Protein AF-A0A139A3R4-F1 (afdb_monomer_lite)

Organism: Gonapodya prolifera (strain JEL478) (NCBI:txid1344416)

pLDDT: mean 84.01, std 18.14, range [21.58, 98.88]

Structure (mmCIF, N/CA/C/O backbone):
data_AF-A0A139A3R4-F1
#
_entry.id   AF-A0A139A3R4-F1
#
loop_
_atom_site.group_PDB
_atom_site.id
_atom_site.type_symbol
_atom_site.label_atom_id
_atom_site.label_alt_id
_atom_site.label_comp_id
_atom_site.label_asym_id
_atom_site.label_entity_id
_atom_site.label_seq_id
_atom_site.pdbx_PDB_ins_code
_atom_site.Cartn_x
_atom_site.Cartn_y
_atom_site.Cartn_z
_atom_site.occupancy
_atom_site.B_iso_or_equiv
_atom_site.auth_seq_id
_atom_site.auth_comp_id
_atom_site.auth_asym_id
_atom_site.auth_atom_id
_atom_site.pdbx_PDB_model_num
ATOM 1 N N . MET A 1 1 ? -16.621 37.075 -55.394 1.00 29.75 1 MET A N 1
ATOM 2 C CA . MET A 1 1 ? -16.044 37.276 -56.742 1.00 29.75 1 MET A CA 1
ATOM 3 C C . MET A 1 1 ? -15.144 36.091 -57.073 1.00 29.75 1 MET A C 1
ATOM 5 O O . MET A 1 1 ? -14.672 35.439 -56.153 1.00 29.75 1 MET A O 1
ATOM 9 N N . LEU A 1 2 ? -15.004 35.805 -58.369 1.00 27.12 2 LEU A N 1
ATOM 10 C CA . LEU A 1 2 ? -14.212 34.744 -59.024 1.00 27.12 2 LEU A CA 1
ATOM 11 C C . LEU A 1 2 ? -12.741 34.710 -58.510 1.00 27.12 2 LEU A C 1
ATOM 13 O O . LEU A 1 2 ? -12.278 35.735 -58.025 1.00 27.12 2 LEU A O 1
ATOM 17 N N . SER A 1 3 ? -11.949 33.629 -58.589 1.00 25.56 3 SER A N 1
ATOM 18 C CA . SER A 1 3 ? -11.864 32.597 -59.646 1.00 25.56 3 SER A CA 1
ATOM 19 C C . SER A 1 3 ? -11.121 31.295 -59.225 1.00 25.56 3 SER A C 1
ATOM 21 O O . SER A 1 3 ? -10.379 31.268 -58.247 1.00 25.56 3 SER A O 1
ATOM 23 N N . LYS A 1 4 ? -11.285 30.221 -60.023 1.00 31.06 4 LYS A N 1
ATOM 24 C CA . LYS A 1 4 ? -10.357 29.068 -60.193 1.00 31.06 4 LYS A CA 1
ATOM 25 C C . LYS A 1 4 ? -9.863 29.047 -61.654 1.00 31.06 4 LYS A C 1
ATOM 27 O O . LYS A 1 4 ? -10.603 29.536 -62.509 1.00 31.06 4 LYS A O 1
ATOM 32 N N . PRO A 1 5 ? -8.663 28.502 -61.946 1.00 43.91 5 PRO A N 1
ATOM 33 C CA . PRO A 1 5 ? -8.508 27.261 -62.758 1.00 43.91 5 PRO A CA 1
ATOM 34 C C . PRO A 1 5 ? -7.321 26.364 -62.278 1.00 43.91 5 PRO A C 1
ATOM 36 O O . PRO A 1 5 ? -6.681 26.709 -61.293 1.00 43.91 5 PRO A O 1
ATOM 39 N N . SER A 1 6 ? -6.908 25.245 -62.910 1.00 27.11 6 SER A N 1
ATOM 40 C CA . SER A 1 6 ? -7.638 24.073 -63.464 1.00 27.11 6 SER A CA 1
ATOM 41 C C . SER A 1 6 ? -6.661 22.952 -63.922 1.00 27.11 6 SER A C 1
ATOM 43 O O . SER A 1 6 ? -5.746 23.268 -64.672 1.00 27.11 6 SER A O 1
ATOM 45 N N . ALA A 1 7 ? -6.946 21.674 -63.600 1.00 26.02 7 ALA A N 1
ATOM 46 C CA . ALA A 1 7 ? -6.344 20.422 -64.145 1.00 26.02 7 ALA A CA 1
ATOM 47 C C . ALA A 1 7 ? -4.828 20.158 -63.886 1.00 26.02 7 ALA A C 1
ATOM 49 O O . ALA A 1 7 ? -4.027 21.077 -63.939 1.00 26.02 7 ALA A O 1
ATOM 50 N N . ALA A 1 8 ? -4.315 18.973 -63.511 1.00 24.59 8 ALA A N 1
ATOM 51 C CA . ALA A 1 8 ? -4.654 17.544 -63.695 1.00 24.59 8 ALA A CA 1
ATOM 52 C C . ALA A 1 8 ? -4.025 16.864 -64.935 1.00 24.59 8 ALA A C 1
ATOM 54 O O . ALA A 1 8 ? -4.511 17.025 -66.050 1.00 24.59 8 ALA A O 1
ATOM 55 N N . THR A 1 9 ? -3.019 16.010 -64.696 1.00 23.67 9 THR A N 1
ATOM 56 C CA . THR A 1 9 ? -2.541 14.942 -65.597 1.00 23.67 9 THR A CA 1
ATOM 57 C C . THR A 1 9 ? -2.048 13.734 -64.784 1.00 23.67 9 THR A C 1
ATOM 59 O O . THR A 1 9 ? -1.441 13.875 -63.724 1.00 23.67 9 THR A O 1
ATOM 62 N N . THR A 1 10 ? -2.315 12.525 -65.276 1.00 23.69 10 THR A N 1
ATOM 63 C CA . THR A 1 10 ? -1.797 11.232 -64.777 1.00 23.69 10 THR A CA 1
ATOM 64 C C . THR A 1 10 ? -1.481 10.381 -66.012 1.00 23.69 10 THR A C 1
ATOM 66 O O . THR A 1 10 ? -2.163 10.559 -67.025 1.00 23.69 10 THR A O 1
ATOM 69 N N . PRO A 1 11 ? -0.470 9.491 -65.984 1.00 29.09 11 PRO A N 1
ATOM 70 C CA . PRO A 1 11 ? -0.831 8.065 -65.981 1.00 29.09 11 PRO A CA 1
ATOM 71 C C . PRO A 1 11 ? 0.124 7.105 -65.219 1.00 29.09 11 PRO A C 1
ATOM 73 O O . PRO A 1 11 ? 1.341 7.205 -65.285 1.00 29.09 11 PRO A O 1
ATOM 76 N N . LEU A 1 12 ? -0.502 6.138 -64.536 1.00 23.11 12 LEU A N 1
ATOM 77 C CA . LEU A 1 12 ? -0.190 4.695 -64.414 1.00 23.11 12 LEU A CA 1
ATOM 78 C C . LEU A 1 12 ? 1.267 4.145 -64.409 1.00 23.11 12 LEU A C 1
ATOM 80 O O . LEU A 1 12 ? 1.882 3.954 -65.449 1.00 23.11 12 LEU A O 1
ATOM 84 N N . ILE A 1 13 ? 1.690 3.710 -63.209 1.00 25.44 13 ILE A N 1
ATOM 85 C CA . ILE A 1 13 ? 2.079 2.327 -62.800 1.00 25.44 13 ILE A CA 1
ATOM 86 C C . ILE A 1 13 ? 2.988 1.469 -63.718 1.00 25.44 13 ILE A C 1
ATOM 88 O O . ILE A 1 13 ? 2.548 1.018 -64.769 1.00 25.44 13 ILE A O 1
ATOM 92 N N . HIS A 1 14 ? 4.137 1.018 -63.171 1.00 21.58 14 HIS A N 1
ATOM 93 C CA . HIS A 1 14 ? 4.503 -0.420 -63.092 1.00 21.58 14 HIS A CA 1
ATOM 94 C C . HIS A 1 14 ? 5.689 -0.717 -62.139 1.00 21.58 14 HIS A C 1
ATOM 96 O O . HIS A 1 14 ? 6.805 -0.300 -62.414 1.00 21.58 14 HIS A O 1
ATOM 102 N N . LEU A 1 15 ? 5.434 -1.465 -61.049 1.00 24.05 15 LEU A N 1
ATOM 103 C CA . LEU A 1 15 ? 6.350 -2.273 -60.195 1.00 24.05 15 LEU A CA 1
ATOM 104 C C . LEU A 1 15 ? 5.469 -2.823 -59.041 1.00 24.05 15 LEU A C 1
ATOM 106 O O . LEU A 1 15 ? 4.909 -2.042 -58.283 1.00 24.05 15 LEU A O 1
ATOM 110 N N . ALA A 1 16 ? 5.028 -4.084 -59.029 1.00 22.44 16 ALA A N 1
ATOM 111 C CA . ALA A 1 16 ? 5.760 -5.332 -58.766 1.00 22.44 16 ALA A CA 1
ATOM 112 C C . ALA A 1 16 ? 6.102 -5.582 -57.272 1.00 22.44 16 ALA A C 1
ATOM 114 O O . ALA A 1 16 ? 7.089 -5.081 -56.754 1.00 22.44 16 ALA A O 1
ATOM 115 N N . ALA A 1 17 ? 5.285 -6.453 -56.661 1.00 23.39 17 ALA A N 1
ATOM 116 C CA . ALA A 1 17 ? 5.571 -7.382 -55.554 1.00 23.39 17 ALA A CA 1
ATOM 117 C C . ALA A 1 17 ? 6.000 -6.881 -54.145 1.00 23.39 17 ALA A C 1
ATOM 119 O O . ALA A 1 17 ? 7.178 -6.728 -53.856 1.00 23.39 17 ALA A O 1
ATOM 120 N N . LEU A 1 18 ? 5.009 -6.935 -53.236 1.00 28.16 18 LEU A N 1
ATOM 121 C CA . LEU A 1 18 ? 5.065 -7.449 -51.846 1.00 28.16 18 LEU A CA 1
ATOM 122 C C . LEU A 1 18 ? 5.835 -6.680 -50.741 1.00 28.16 18 LEU A C 1
ATOM 124 O O . LEU A 1 18 ? 6.895 -6.108 -50.936 1.00 28.16 18 LEU A O 1
ATOM 128 N N . SER A 1 19 ? 5.287 -6.789 -49.518 1.00 27.08 19 SER A N 1
ATOM 129 C CA . SER A 1 19 ? 5.854 -6.353 -48.225 1.00 27.08 19 SER A CA 1
ATOM 130 C C . SER A 1 19 ? 5.945 -4.839 -47.933 1.00 27.08 19 SER A C 1
ATOM 132 O O . SER A 1 19 ? 7.041 -4.299 -47.808 1.00 27.08 19 SER A O 1
ATOM 134 N N . ALA A 1 20 ? 4.799 -4.189 -47.676 1.00 26.44 20 ALA A N 1
ATOM 135 C CA . ALA A 1 20 ? 4.624 -3.194 -46.595 1.00 26.44 20 ALA A CA 1
ATOM 136 C C . ALA A 1 20 ? 3.171 -2.679 -46.536 1.00 26.44 20 ALA A C 1
ATOM 138 O O . ALA A 1 20 ? 2.678 -2.112 -47.509 1.00 26.44 20 ALA A O 1
ATOM 139 N N . ALA A 1 21 ? 2.509 -2.789 -45.381 1.00 25.36 21 ALA A N 1
ATOM 140 C CA . ALA A 1 21 ? 1.296 -2.028 -45.069 1.00 25.36 21 ALA A CA 1
ATOM 141 C C . ALA A 1 21 ? 1.601 -1.101 -43.883 1.00 25.36 21 ALA A C 1
ATOM 143 O O . ALA A 1 21 ? 1.921 -1.574 -42.794 1.00 25.36 21 ALA A O 1
ATOM 144 N N . SER A 1 22 ? 1.565 0.215 -44.110 1.00 29.12 22 SER A N 1
ATOM 145 C CA . SER A 1 22 ? 1.849 1.235 -43.091 1.00 29.12 22 SER A CA 1
ATOM 146 C C . SER A 1 22 ? 0.549 1.844 -42.529 1.00 29.12 22 SER A C 1
ATOM 148 O O . SER A 1 22 ? -0.515 1.705 -43.144 1.00 29.12 22 SER A O 1
ATOM 150 N N . PRO A 1 23 ? 0.581 2.500 -41.352 1.00 34.28 23 PRO A N 1
ATOM 151 C CA . PRO A 1 23 ? -0.633 2.925 -40.665 1.00 34.28 23 PRO A CA 1
ATOM 152 C C . PRO A 1 23 ? -1.231 4.180 -41.315 1.00 34.28 23 PRO A C 1
ATOM 154 O O . PRO A 1 23 ? -0.774 5.298 -41.085 1.00 34.28 23 PRO A O 1
ATOM 157 N N . ARG A 1 24 ? -2.288 4.010 -42.122 1.00 28.66 24 ARG A N 1
ATOM 158 C CA . ARG A 1 24 ? -3.038 5.145 -42.703 1.00 28.66 24 ARG A CA 1
ATOM 159 C C . ARG A 1 24 ? -4.566 5.019 -42.700 1.00 28.66 24 ARG A C 1
ATOM 161 O O . ARG A 1 24 ? -5.236 5.832 -43.325 1.00 28.66 24 ARG A O 1
ATOM 168 N N . ALA A 1 25 ? -5.120 4.049 -41.969 1.00 29.41 25 ALA A N 1
ATOM 169 C CA . ALA A 1 25 ? -6.565 3.787 -41.906 1.00 29.41 25 ALA A CA 1
ATOM 170 C C . ALA A 1 25 ? -7.322 4.523 -40.770 1.00 29.41 25 ALA A C 1
ATOM 172 O O . ALA A 1 25 ? -8.542 4.442 -40.696 1.00 29.41 25 ALA A O 1
ATOM 173 N N . PHE A 1 26 ? -6.634 5.255 -39.886 1.00 34.03 26 PHE A N 1
ATOM 174 C CA . PHE A 1 26 ? -7.198 5.725 -38.605 1.00 34.03 26 PHE A CA 1
ATOM 175 C C . PHE A 1 26 ? -7.929 7.090 -38.616 1.00 34.03 26 PHE A C 1
ATOM 177 O O . PHE A 1 26 ? -8.237 7.605 -37.543 1.00 34.03 26 PHE A O 1
ATOM 184 N N . GLN A 1 27 ? -8.196 7.716 -39.774 1.00 29.50 27 GLN A N 1
ATOM 185 C CA . GLN A 1 27 ? -8.618 9.135 -39.818 1.00 29.50 27 GLN A CA 1
ATOM 186 C C . GLN A 1 27 ? -9.902 9.507 -40.589 1.00 29.50 27 GLN A C 1
ATOM 188 O O . GLN A 1 27 ? -10.202 10.696 -40.680 1.00 29.50 27 GLN A O 1
ATOM 193 N N . THR A 1 28 ? -10.704 8.565 -41.105 1.00 28.48 28 THR A N 1
ATOM 194 C CA . THR A 1 28 ? -11.911 8.927 -41.889 1.00 28.48 28 THR A CA 1
ATOM 195 C C . THR A 1 28 ? -13.153 8.074 -41.615 1.00 28.48 28 THR A C 1
ATOM 197 O O . THR A 1 28 ? -13.384 7.099 -42.325 1.00 28.48 28 THR A O 1
ATOM 200 N N . ALA A 1 29 ? -13.996 8.510 -40.668 1.00 28.00 29 ALA A N 1
ATOM 201 C CA . ALA A 1 29 ? -15.469 8.483 -40.761 1.00 28.00 29 ALA A CA 1
ATOM 202 C C . ALA A 1 29 ? -16.116 9.187 -39.546 1.00 28.00 29 ALA A C 1
ATOM 204 O O . ALA A 1 29 ? -15.976 8.723 -38.419 1.00 28.00 29 ALA A O 1
ATOM 205 N N . LEU A 1 30 ? -16.862 10.277 -39.763 1.00 27.89 30 LEU A N 1
ATOM 206 C CA . LEU A 1 30 ? -17.739 10.899 -38.757 1.00 27.89 30 LEU A CA 1
ATOM 207 C C . LEU A 1 30 ? -19.017 11.445 -39.429 1.00 27.89 30 LEU A C 1
ATOM 209 O O . LEU A 1 30 ? -18.940 12.012 -40.517 1.00 27.89 30 LEU A O 1
ATOM 213 N N . ALA A 1 31 ? -20.148 11.355 -38.710 1.00 29.39 31 ALA A N 1
ATOM 214 C CA . ALA A 1 31 ? -21.483 11.917 -39.021 1.00 29.39 31 ALA A CA 1
ATOM 215 C C . ALA A 1 31 ? -22.399 11.088 -39.995 1.00 29.39 31 ALA A C 1
ATOM 217 O O . ALA A 1 31 ? -21.926 10.135 -40.608 1.00 29.39 31 ALA A O 1
ATOM 218 N N . PRO A 1 32 ? -23.746 11.290 -40.015 1.00 40.03 32 PRO A N 1
ATOM 219 C CA . PRO A 1 32 ? -24.630 10.417 -39.211 1.00 40.03 32 PRO A CA 1
ATOM 220 C C . PRO A 1 32 ? -25.968 9.925 -39.854 1.00 40.03 32 PRO A C 1
ATOM 222 O O . PRO A 1 32 ? -26.485 10.537 -40.777 1.00 40.03 32 PRO A O 1
ATOM 225 N N . LYS A 1 33 ? -26.554 8.860 -39.255 1.00 33.25 33 LYS A N 1
ATOM 226 C CA . LYS A 1 33 ? -27.984 8.395 -39.172 1.00 33.25 33 LYS A CA 1
ATOM 227 C C . LYS A 1 33 ? -29.010 8.766 -40.281 1.00 33.25 33 LYS A C 1
ATOM 229 O O . LYS A 1 33 ? -29.212 9.945 -40.556 1.00 33.25 33 LYS A O 1
ATOM 234 N N . PRO A 1 34 ? -29.894 7.814 -40.691 1.00 31.94 34 PRO A N 1
ATOM 235 C CA . PRO A 1 34 ? -31.257 7.836 -40.104 1.00 31.94 34 PRO A CA 1
ATOM 236 C C . PRO A 1 34 ? -32.048 6.501 -39.955 1.00 31.94 34 PRO A C 1
ATOM 238 O O . PRO A 1 34 ? -32.128 5.697 -40.870 1.00 31.94 34 PRO A O 1
ATOM 241 N N . LYS A 1 35 ? -32.798 6.444 -38.835 1.00 25.59 35 LYS A N 1
ATOM 242 C CA . LYS A 1 35 ? -34.163 5.892 -38.587 1.00 25.59 35 LYS A CA 1
ATOM 243 C C . LYS A 1 35 ? -34.509 4.377 -38.725 1.00 25.59 35 LYS A C 1
ATOM 245 O O . LYS A 1 35 ? -33.859 3.651 -39.462 1.00 25.59 35 LYS A O 1
ATOM 250 N N . PRO A 1 36 ? -35.535 3.898 -37.969 1.00 39.75 36 PRO A N 1
ATOM 251 C CA . PRO A 1 36 ? -35.831 2.471 -37.775 1.00 39.75 36 PRO A CA 1
ATOM 252 C C . PRO A 1 36 ? -37.039 1.962 -38.585 1.00 39.75 36 PRO A C 1
ATOM 254 O O . PRO A 1 36 ? -37.882 2.752 -39.012 1.00 39.75 36 PRO A O 1
ATOM 257 N N . VAL A 1 37 ? -37.189 0.635 -38.677 1.00 25.89 37 VAL A N 1
ATOM 258 C CA . VAL A 1 37 ? -38.426 -0.033 -39.124 1.00 25.89 37 VAL A CA 1
ATOM 259 C C . VAL A 1 37 ? -38.810 -1.146 -38.144 1.00 25.89 37 VAL A C 1
ATOM 261 O O . VAL A 1 37 ? -37.972 -1.911 -37.676 1.00 25.89 37 VAL A O 1
ATOM 264 N N . SER A 1 38 ? -40.097 -1.185 -37.815 1.00 27.08 38 SER A N 1
ATOM 265 C CA . SER A 1 38 ? -40.771 -2.116 -36.907 1.00 27.08 38 SER A CA 1
ATOM 266 C C . SER A 1 38 ? -41.094 -3.470 -37.550 1.00 27.08 38 SER A C 1
ATOM 268 O O . SER A 1 38 ? -41.473 -3.507 -38.718 1.00 27.08 38 SER A O 1
ATOM 270 N N . GLY A 1 39 ? -41.110 -4.547 -36.758 1.00 24.95 39 GLY A N 1
ATOM 271 C CA . GLY A 1 39 ? -41.618 -5.858 -37.180 1.00 24.95 39 GLY A CA 1
ATOM 272 C C . GLY A 1 39 ? -42.138 -6.686 -36.004 1.00 24.95 39 GLY A C 1
ATOM 273 O O . GLY A 1 39 ? -41.389 -7.445 -35.401 1.00 24.95 39 GLY A O 1
ATOM 274 N N . VAL A 1 40 ? -43.419 -6.528 -35.668 1.00 26.42 40 VAL A N 1
ATOM 275 C CA . VAL A 1 40 ? -44.145 -7.401 -34.727 1.00 26.42 40 VAL A CA 1
ATOM 276 C C . VAL A 1 40 ? -44.734 -8.577 -35.505 1.00 26.42 40 VAL A C 1
ATOM 278 O O . VAL A 1 40 ? -45.321 -8.329 -36.553 1.00 26.42 40 VAL A O 1
ATOM 281 N N . LEU A 1 41 ? -44.657 -9.807 -34.974 1.00 25.12 41 LEU A N 1
ATOM 282 C CA . LEU A 1 41 ? -45.760 -10.790 -34.968 1.00 25.12 41 LEU A CA 1
ATOM 283 C C . LEU A 1 41 ? -45.430 -12.022 -34.098 1.00 25.12 41 LEU A C 1
ATOM 285 O O . LEU A 1 41 ? -44.323 -12.155 -33.583 1.00 25.12 41 LEU A O 1
ATOM 289 N N . SER A 1 42 ? -46.447 -12.843 -33.835 1.00 23.77 42 SER A N 1
ATOM 290 C CA . SER A 1 42 ? -46.614 -13.641 -32.608 1.00 23.77 42 SER A CA 1
ATOM 291 C C . SER A 1 42 ? -47.175 -15.059 -32.859 1.00 23.77 42 SER A C 1
ATOM 293 O O . SER A 1 42 ? -47.499 -15.390 -33.995 1.00 23.77 42 SER A O 1
ATOM 295 N N . PHE A 1 43 ? -47.368 -15.838 -31.771 1.00 25.00 43 PHE A N 1
ATOM 296 C CA . PHE A 1 43 ? -48.071 -17.147 -31.685 1.00 25.00 43 PHE A CA 1
ATOM 297 C C . PHE A 1 43 ? -47.292 -18.385 -32.227 1.00 25.00 43 PHE A C 1
ATOM 299 O O . PHE A 1 43 ? -46.461 -18.241 -33.111 1.00 25.00 43 PHE A O 1
ATOM 306 N N . SER A 1 44 ? -47.450 -19.637 -31.741 1.00 23.50 44 SER A N 1
ATOM 307 C CA . SER A 1 44 ? -48.313 -20.211 -30.679 1.00 23.50 44 SER A CA 1
ATOM 308 C C . SER A 1 44 ? -47.796 -21.569 -30.119 1.00 23.50 44 SER A C 1
ATOM 310 O O . SER A 1 44 ? -47.203 -22.347 -30.852 1.00 23.50 44 SER A O 1
ATOM 312 N N . THR A 1 45 ? -48.132 -21.880 -28.854 1.00 24.55 45 THR A N 1
ATOM 313 C CA . THR A 1 45 ? -48.501 -23.209 -28.264 1.00 24.55 45 THR A CA 1
ATOM 314 C C . THR A 1 45 ? -47.802 -24.545 -28.645 1.00 24.55 45 THR A C 1
ATOM 316 O O . THR A 1 45 ? -48.030 -25.074 -29.724 1.00 24.55 45 THR A O 1
ATOM 319 N N . THR A 1 46 ? -47.137 -25.168 -27.645 1.00 28.97 46 THR A N 1
ATOM 320 C CA . THR A 1 46 ? -47.358 -26.529 -27.027 1.00 28.97 46 THR A CA 1
ATOM 321 C C . THR A 1 46 ? -47.937 -27.709 -27.856 1.00 28.97 46 THR A C 1
ATOM 323 O O . THR A 1 46 ? -48.895 -27.457 -28.581 1.00 28.97 46 THR A O 1
ATOM 326 N N . PRO A 1 47 ? -47.581 -29.012 -27.610 1.00 33.75 47 PRO A N 1
ATOM 327 C CA . PRO A 1 47 ? -47.416 -29.601 -26.257 1.00 33.75 47 PRO A CA 1
ATOM 328 C C . PRO A 1 47 ? -46.410 -30.779 -26.028 1.00 33.75 47 PRO A C 1
ATOM 330 O O . PRO A 1 47 ? -45.802 -31.339 -26.930 1.00 33.75 47 PRO A O 1
ATOM 333 N N . ARG A 1 48 ? -46.312 -31.171 -24.742 1.00 27.55 48 ARG A N 1
ATOM 334 C CA . ARG A 1 48 ? -45.810 -32.442 -24.135 1.00 27.55 48 ARG A CA 1
ATOM 335 C C . ARG A 1 48 ? -46.354 -33.725 -24.833 1.00 27.55 48 ARG A C 1
ATOM 337 O O . ARG A 1 48 ? -47.454 -33.611 -25.374 1.00 27.55 48 ARG A O 1
ATOM 344 N N . PRO A 1 49 ? -45.757 -34.955 -24.696 1.00 36.41 49 PRO A N 1
ATOM 345 C CA . PRO A 1 49 ? -45.545 -35.573 -23.361 1.00 36.41 49 PRO A CA 1
ATOM 346 C C . PRO A 1 49 ? -44.531 -36.747 -23.125 1.00 36.41 49 PRO A C 1
ATOM 348 O O . PRO A 1 49 ? -44.056 -37.408 -24.035 1.00 36.41 49 PRO A O 1
ATOM 351 N N . LYS A 1 50 ? -44.427 -37.097 -21.822 1.00 24.55 50 LYS A N 1
ATOM 352 C CA . LYS A 1 50 ? -44.264 -38.437 -21.179 1.00 24.55 50 LYS A CA 1
ATOM 353 C C . LYS A 1 50 ? -42.876 -39.063 -20.871 1.00 24.55 50 LYS A C 1
ATOM 355 O O . LYS A 1 50 ? -42.023 -39.264 -21.719 1.00 24.55 50 LYS A O 1
ATOM 360 N N . ARG A 1 51 ? -42.775 -39.460 -19.586 1.00 28.78 51 ARG A N 1
ATOM 361 C CA . ARG A 1 51 ? -41.866 -40.430 -18.921 1.00 28.78 51 ARG A CA 1
ATOM 362 C C . ARG A 1 51 ? -42.139 -41.883 -19.374 1.00 28.78 51 ARG A C 1
ATOM 364 O O . ARG A 1 51 ? -43.240 -42.149 -19.857 1.00 28.78 51 ARG A O 1
ATOM 371 N N . PRO A 1 52 ? -41.234 -42.834 -19.065 1.00 32.69 52 PRO A N 1
ATOM 372 C CA . PRO A 1 52 ? -41.510 -43.769 -17.953 1.00 32.69 52 PRO A CA 1
ATOM 373 C C . PRO A 1 52 ? -40.364 -43.880 -16.912 1.00 32.69 52 PRO A C 1
ATOM 375 O O . PRO A 1 52 ? -39.481 -43.027 -16.866 1.00 32.69 52 PRO A O 1
ATOM 378 N N . GLN A 1 53 ? -40.462 -44.846 -15.987 1.00 27.20 53 GLN A N 1
ATOM 379 C CA . GLN A 1 53 ? -39.720 -44.937 -14.714 1.00 27.20 53 GLN A CA 1
ATOM 380 C C . GLN A 1 53 ? -38.984 -46.283 -14.518 1.00 27.20 53 GLN A C 1
ATOM 382 O O . GLN A 1 53 ? -39.371 -47.272 -15.125 1.00 27.20 53 GLN A O 1
ATOM 387 N N . ASN A 1 54 ? -38.065 -46.295 -13.537 1.00 27.78 54 ASN A N 1
ATOM 388 C CA . ASN A 1 54 ? -37.686 -47.396 -12.624 1.00 27.78 54 ASN A CA 1
ATOM 389 C C . ASN A 1 54 ? -37.134 -48.735 -13.164 1.00 27.78 54 ASN A C 1
ATOM 391 O O . ASN A 1 54 ? -37.829 -49.469 -13.853 1.00 27.78 54 ASN A O 1
ATOM 395 N N . ALA A 1 55 ? -36.006 -49.166 -12.582 1.00 25.61 55 ALA A N 1
ATOM 396 C CA . ALA A 1 55 ? -35.915 -50.434 -11.837 1.00 25.61 55 ALA A CA 1
ATOM 397 C C . ALA A 1 55 ? -34.700 -50.429 -10.881 1.00 25.61 55 ALA A C 1
ATOM 399 O O . ALA A 1 55 ? -33.725 -49.716 -11.107 1.00 25.61 55 ALA A O 1
ATOM 400 N N . SER A 1 56 ? -34.769 -51.217 -9.808 1.00 26.39 56 SER A N 1
ATOM 401 C CA . SER A 1 56 ? -33.751 -51.367 -8.757 1.00 26.39 56 SER A CA 1
ATOM 402 C C . SER A 1 56 ? -33.516 -52.851 -8.449 1.00 26.39 56 SER A C 1
ATOM 404 O O . SER A 1 56 ? -34.440 -53.637 -8.638 1.00 26.39 56 SER A O 1
ATOM 406 N N . ALA A 1 57 ? -32.330 -53.225 -7.938 1.00 27.31 57 ALA A N 1
ATOM 407 C CA . ALA A 1 57 ? -32.155 -54.088 -6.749 1.00 27.31 57 ALA A CA 1
ATOM 408 C C . ALA A 1 57 ? -30.715 -54.626 -6.555 1.00 27.31 57 ALA A C 1
ATOM 410 O O . ALA A 1 57 ? -29.935 -54.782 -7.484 1.00 27.31 57 ALA A O 1
ATOM 411 N N . SER A 1 58 ? -30.436 -54.900 -5.283 1.00 26.14 58 SER A N 1
ATOM 412 C CA . SER A 1 58 ? -29.291 -55.511 -4.588 1.00 26.14 58 SER A CA 1
ATOM 413 C C . SER A 1 58 ? -28.887 -56.936 -5.078 1.00 26.14 58 SER A C 1
ATOM 415 O O . SER A 1 58 ? -29.590 -57.532 -5.880 1.00 26.14 58 SER A O 1
ATOM 417 N N . SER A 1 59 ? -27.796 -57.594 -4.632 1.00 27.39 59 SER A N 1
ATOM 418 C CA . SER A 1 59 ? -27.328 -57.742 -3.237 1.00 27.39 59 SER A CA 1
ATOM 419 C C . SER A 1 59 ? -25.988 -58.507 -3.050 1.00 27.39 59 SER A C 1
ATOM 421 O O . SER A 1 59 ? -25.480 -59.132 -3.973 1.00 27.39 59 SER A O 1
ATOM 423 N N . ASN A 1 60 ? -25.538 -58.537 -1.780 1.00 24.97 60 ASN A N 1
ATOM 424 C CA . ASN A 1 60 ? -24.756 -59.577 -1.073 1.00 24.97 60 ASN A CA 1
ATOM 425 C C . ASN A 1 60 ? -23.219 -59.495 -0.899 1.00 24.97 60 ASN A C 1
ATOM 427 O O . ASN A 1 60 ? -22.455 -59.048 -1.745 1.00 24.97 60 ASN A O 1
ATOM 431 N N . ARG A 1 61 ? -22.807 -59.931 0.308 1.00 27.33 61 ARG A N 1
ATOM 432 C CA . ARG A 1 61 ? -21.463 -59.940 0.926 1.00 27.33 61 ARG A CA 1
ATOM 433 C C . ARG A 1 61 ? -21.033 -61.388 1.216 1.00 27.33 61 ARG A C 1
ATOM 435 O O . ARG A 1 61 ? -21.911 -62.158 1.590 1.00 27.33 61 ARG A O 1
ATOM 442 N N . SER A 1 62 ? -19.724 -61.675 1.313 1.00 22.36 62 SER A N 1
ATOM 443 C CA . SER A 1 62 ? -19.175 -62.538 2.395 1.00 22.36 62 SER A CA 1
ATOM 444 C C . SER A 1 62 ? -17.631 -62.593 2.481 1.00 22.36 62 SER A C 1
ATOM 446 O O . SER A 1 62 ? -16.969 -63.175 1.633 1.00 22.36 62 SER A O 1
ATOM 448 N N . PHE A 1 63 ? -17.105 -62.013 3.563 1.00 23.20 63 PHE A N 1
ATOM 449 C CA . PHE A 1 63 ? -16.018 -62.453 4.464 1.00 23.20 63 PHE A CA 1
ATOM 450 C C . PHE A 1 63 ? -14.870 -63.440 4.092 1.00 23.20 63 PHE A C 1
ATOM 452 O O . PHE A 1 63 ? -15.096 -64.587 3.729 1.00 23.20 63 PHE A O 1
ATOM 459 N N . HIS A 1 64 ? -13.682 -63.035 4.589 1.00 22.56 64 HIS A N 1
ATOM 460 C CA . HIS A 1 64 ? -12.708 -63.766 5.447 1.00 22.56 64 HIS A CA 1
ATOM 461 C C . HIS A 1 64 ? -11.325 -64.203 4.909 1.00 22.56 64 HIS A C 1
ATOM 463 O O . HIS A 1 64 ? -11.125 -64.538 3.751 1.00 22.56 64 HIS A O 1
ATOM 469 N N . VAL A 1 65 ? -10.356 -64.138 5.836 1.00 36.22 65 VAL A N 1
ATOM 470 C CA . VAL A 1 65 ? -8.886 -64.202 5.689 1.00 36.22 65 VAL A CA 1
ATOM 471 C C . VAL A 1 65 ? -8.339 -65.351 6.545 1.00 36.22 65 VAL A C 1
ATOM 473 O O . VAL A 1 65 ? -8.899 -65.592 7.617 1.00 36.22 65 VAL A O 1
ATOM 476 N N . LYS A 1 66 ? -7.199 -65.976 6.186 1.00 22.44 66 LYS A N 1
ATOM 477 C CA . LYS A 1 66 ? -6.325 -66.635 7.184 1.00 22.44 66 LYS A CA 1
ATOM 478 C C . LYS A 1 66 ? -4.823 -66.714 6.818 1.00 22.44 66 LYS A C 1
ATOM 480 O O . LYS A 1 66 ? -4.454 -66.842 5.661 1.00 22.44 66 LYS A O 1
ATOM 485 N N . ARG A 1 67 ? -4.039 -66.585 7.898 1.00 25.95 67 ARG A N 1
ATOM 486 C CA . ARG A 1 67 ? -2.573 -66.565 8.181 1.00 25.95 67 ARG A CA 1
ATOM 487 C C . ARG A 1 67 ? -1.825 -67.890 7.839 1.00 25.95 67 ARG A C 1
ATOM 489 O O . ARG A 1 67 ? -2.556 -68.810 7.472 1.00 25.95 67 ARG A O 1
ATOM 496 N N . PRO A 1 68 ? -0.471 -68.059 7.999 1.00 36.06 68 PRO A N 1
ATOM 497 C CA . PRO A 1 68 ? 0.454 -67.410 8.978 1.00 36.06 68 PRO A CA 1
ATOM 498 C C . PRO A 1 68 ? 1.940 -67.165 8.510 1.00 36.06 68 PRO A C 1
ATOM 500 O O . PRO A 1 68 ? 2.119 -67.035 7.307 1.00 36.06 68 PRO A O 1
ATOM 503 N N . GLU A 1 69 ? 3.045 -67.014 9.296 1.00 24.73 69 GLU A N 1
ATOM 504 C CA . GLU A 1 69 ? 3.373 -67.045 10.759 1.00 24.73 69 GLU A CA 1
ATOM 505 C C . GLU A 1 69 ? 4.708 -66.295 11.113 1.00 24.73 69 GLU A C 1
ATOM 507 O O . GLU A 1 69 ? 5.603 -66.221 10.283 1.00 24.73 69 GLU A O 1
ATOM 512 N N . MET A 1 70 ? 4.826 -65.791 12.358 1.00 25.38 70 MET A N 1
ATOM 513 C CA . MET A 1 70 ? 5.977 -65.653 13.313 1.00 25.38 70 MET A CA 1
ATOM 514 C C . MET A 1 70 ? 7.449 -65.852 12.848 1.00 25.38 70 MET A C 1
ATOM 516 O O . MET A 1 70 ? 7.752 -66.762 12.091 1.00 25.38 70 MET A O 1
ATOM 520 N N . PHE A 1 71 ? 8.473 -65.120 13.325 1.00 26.67 71 PHE A N 1
ATOM 521 C CA . PHE A 1 71 ? 8.824 -64.608 14.682 1.00 26.67 71 PHE A CA 1
ATOM 522 C C . PHE A 1 71 ? 9.798 -63.379 14.551 1.00 26.67 71 PHE A C 1
ATOM 524 O O . PHE A 1 71 ? 10.185 -63.073 13.430 1.00 26.67 71 PHE A O 1
ATOM 531 N N . ALA A 1 72 ? 10.290 -62.610 15.550 1.00 24.67 72 ALA A N 1
ATOM 532 C CA . ALA A 1 72 ? 10.224 -62.585 17.030 1.00 24.67 72 ALA A CA 1
ATOM 533 C C . ALA A 1 72 ? 10.437 -61.136 17.608 1.00 24.67 72 ALA A C 1
ATOM 535 O O . ALA A 1 72 ? 10.010 -60.157 17.006 1.00 24.67 72 ALA A O 1
ATOM 536 N N . THR A 1 73 ? 11.013 -61.006 18.813 1.00 25.86 73 THR A N 1
ATOM 537 C CA . THR A 1 73 ? 10.960 -59.906 19.808 1.00 25.86 73 THR A CA 1
ATOM 538 C C . THR A 1 73 ? 12.210 -59.017 19.992 1.00 25.86 73 THR A C 1
ATOM 540 O O . THR A 1 73 ? 13.301 -59.559 20.147 1.00 25.86 73 THR A O 1
ATOM 543 N N . ALA A 1 74 ? 12.010 -57.699 20.192 1.00 25.98 74 ALA A N 1
ATOM 544 C CA . ALA A 1 74 ? 12.526 -56.824 21.287 1.00 25.98 74 ALA A CA 1
ATOM 545 C C . ALA A 1 74 ? 12.394 -55.330 20.877 1.00 25.98 74 ALA A C 1
ATOM 547 O O . ALA A 1 74 ? 12.598 -55.023 19.711 1.00 25.98 74 ALA A O 1
ATOM 548 N N . SER A 1 75 ? 12.081 -54.338 21.721 1.00 25.67 75 SER A N 1
ATOM 549 C CA . SER A 1 75 ? 11.643 -54.286 23.127 1.00 25.67 75 SER A CA 1
ATOM 550 C C . SER A 1 75 ? 10.705 -53.073 23.322 1.00 25.67 75 SER A C 1
ATOM 552 O O . SER A 1 75 ? 10.752 -52.106 22.565 1.00 25.67 75 SER A O 1
ATOM 554 N N . SER A 1 76 ? 9.822 -53.115 24.322 1.00 27.16 76 SER A N 1
ATOM 555 C CA . SER A 1 76 ? 8.846 -52.049 24.594 1.00 27.16 76 SER A CA 1
ATOM 556 C C . SER A 1 76 ? 9.451 -50.850 25.335 1.00 27.16 76 SER A C 1
ATOM 558 O O . SER A 1 76 ? 9.998 -51.031 26.424 1.00 27.16 76 SER A O 1
ATOM 560 N N . SER A 1 77 ? 9.216 -49.629 24.848 1.00 26.33 77 SER A N 1
ATOM 561 C CA . SER A 1 77 ? 9.159 -48.429 25.695 1.00 26.33 77 SER A CA 1
ATOM 562 C C . SER A 1 77 ? 7.695 -48.055 25.959 1.00 26.33 77 SER A C 1
ATOM 564 O O . SER A 1 77 ? 6.821 -48.218 25.109 1.00 26.33 77 SER A O 1
ATOM 566 N N . SER A 1 78 ? 7.403 -47.652 27.193 1.00 26.80 78 SER A N 1
ATOM 567 C CA . SER A 1 78 ? 6.044 -47.475 27.704 1.00 26.80 78 SER A CA 1
ATOM 568 C C . SER A 1 78 ? 5.352 -46.223 27.160 1.00 26.80 78 SER A C 1
ATOM 570 O O . SER A 1 78 ? 5.953 -45.153 27.060 1.00 26.80 78 SER A O 1
ATOM 572 N N . HIS A 1 79 ? 4.039 -46.321 26.924 1.00 31.00 79 HIS A N 1
ATOM 573 C CA . HIS A 1 79 ? 3.179 -45.140 26.876 1.00 31.00 79 HIS A CA 1
ATOM 574 C C . HIS A 1 79 ? 3.234 -44.422 28.231 1.00 31.00 79 HIS A C 1
ATOM 576 O O . HIS A 1 79 ? 2.615 -44.860 29.201 1.00 31.00 79 HIS A O 1
ATOM 582 N N . ALA A 1 80 ? 3.953 -43.303 28.292 1.00 28.83 80 ALA A N 1
ATOM 583 C CA . ALA A 1 80 ? 3.760 -42.330 29.352 1.00 28.83 80 ALA A CA 1
ATOM 584 C C . ALA A 1 80 ? 2.380 -41.680 29.172 1.00 28.83 80 ALA A C 1
ATOM 586 O O . ALA A 1 80 ? 2.045 -41.209 28.084 1.00 28.83 80 ALA A O 1
ATOM 587 N N . SER A 1 81 ? 1.580 -41.648 30.235 1.00 34.72 81 SER A N 1
ATOM 588 C CA . SER A 1 81 ? 0.319 -40.910 30.261 1.00 34.72 81 SER A CA 1
ATOM 589 C C . SER A 1 81 ? 0.600 -39.412 30.123 1.00 34.72 81 SER A C 1
ATOM 591 O O . SER A 1 81 ? 1.064 -38.784 31.079 1.00 34.72 81 SER A O 1
ATOM 593 N N . SER A 1 82 ? 0.329 -38.827 28.955 1.00 38.72 82 SER A N 1
ATOM 594 C CA . SER A 1 82 ? 0.409 -37.378 28.785 1.00 38.72 82 SER A CA 1
ATOM 595 C C . SER A 1 82 ? -0.677 -36.704 29.623 1.00 38.72 82 SER A C 1
ATOM 597 O O . SER A 1 82 ? -1.869 -36.958 29.455 1.00 38.72 82 SER A O 1
ATOM 599 N N . SER A 1 83 ? -0.259 -35.832 30.541 1.00 49.19 83 SER A N 1
ATOM 600 C CA . SER A 1 83 ? -1.165 -34.915 31.234 1.00 49.19 83 SER A CA 1
ATOM 601 C C . SER A 1 83 ? -1.965 -34.091 30.215 1.00 49.19 83 SER A C 1
ATOM 603 O O . SER A 1 83 ? -1.387 -33.715 29.191 1.00 49.19 83 SER A O 1
ATOM 605 N N . PRO A 1 84 ? -3.248 -33.770 30.478 1.00 59.91 84 PRO A N 1
ATOM 606 C CA . PRO A 1 84 ? -4.046 -32.959 29.564 1.00 59.91 84 PRO A CA 1
ATOM 607 C C . PRO A 1 84 ? -3.356 -31.621 29.291 1.00 59.91 84 PRO A C 1
ATOM 609 O O . PRO A 1 84 ? -2.870 -30.961 30.213 1.00 59.91 84 PRO A O 1
ATOM 612 N N . GLU A 1 85 ? -3.304 -31.241 28.016 1.00 73.38 85 GLU A N 1
ATOM 613 C CA . GLU A 1 85 ? -2.649 -30.016 27.573 1.00 73.38 85 GLU A CA 1
ATOM 614 C C . GLU A 1 85 ? -3.297 -28.795 28.235 1.00 73.38 85 GLU A C 1
ATOM 616 O O . GLU A 1 85 ? -4.521 -28.629 28.212 1.00 73.38 85 GLU A O 1
ATOM 621 N N . ARG A 1 86 ? -2.467 -27.958 28.868 1.00 87.38 86 ARG A N 1
ATOM 622 C CA . ARG A 1 86 ? -2.917 -26.858 29.723 1.00 87.38 86 ARG A CA 1
ATOM 623 C C . ARG A 1 86 ? -2.560 -25.500 29.132 1.00 87.38 86 ARG A C 1
ATOM 625 O O . ARG A 1 86 ? -1.498 -25.336 28.529 1.00 87.38 86 ARG A O 1
ATOM 632 N N . MET A 1 87 ? -3.439 -24.526 29.348 1.00 92.25 87 MET A N 1
ATOM 633 C CA . MET A 1 87 ? -3.269 -23.138 28.923 1.00 92.25 87 MET A CA 1
ATOM 634 C C . MET A 1 87 ? -3.682 -22.179 30.046 1.00 92.25 87 MET A C 1
ATOM 636 O O . MET A 1 87 ? -4.789 -22.278 30.581 1.00 92.25 87 MET A O 1
ATOM 640 N N . LEU A 1 88 ? -2.814 -21.223 30.380 1.00 95.00 88 LEU A N 1
ATOM 641 C CA . LEU A 1 88 ? -3.137 -20.106 31.269 1.00 95.00 88 LEU A CA 1
ATOM 642 C C . LEU A 1 88 ? -3.381 -18.846 30.432 1.00 95.00 88 LEU A C 1
ATOM 644 O O . LEU A 1 88 ? -2.497 -18.420 29.698 1.00 95.00 88 LEU A O 1
ATOM 648 N N . ILE A 1 89 ? -4.552 -18.227 30.569 1.00 96.19 89 ILE A N 1
ATOM 649 C CA . ILE A 1 89 ? -4.904 -16.959 29.921 1.00 96.19 89 ILE A CA 1
ATOM 650 C C . ILE A 1 89 ? -4.964 -15.867 30.995 1.00 96.19 89 ILE A C 1
ATOM 652 O O . ILE A 1 89 ? -5.786 -15.934 31.912 1.00 96.19 89 ILE A O 1
ATOM 656 N N . LEU A 1 90 ? -4.103 -14.856 30.878 1.00 97.38 90 LEU A N 1
ATOM 657 C CA . LEU A 1 90 ? -4.067 -13.697 31.771 1.00 97.38 90 LEU A CA 1
ATOM 658 C C . LEU A 1 90 ? -4.487 -12.442 31.014 1.00 97.38 90 LEU A C 1
ATOM 660 O O . LEU A 1 90 ? -3.867 -12.100 30.005 1.00 97.38 90 LEU A O 1
ATOM 664 N N . TYR A 1 91 ? -5.506 -11.741 31.515 1.00 96.44 91 TYR A N 1
ATOM 665 C CA . TYR A 1 91 ? -6.028 -10.542 30.858 1.00 96.44 91 TYR A CA 1
ATOM 666 C C . TYR A 1 91 ? -5.852 -9.247 31.664 1.00 96.44 91 TYR A C 1
ATOM 668 O O . TYR A 1 91 ? -6.007 -9.211 32.887 1.00 96.44 91 TYR A O 1
ATOM 676 N N . GLY A 1 92 ? -5.567 -8.171 30.932 1.00 95.19 92 GLY A N 1
ATOM 677 C CA . GLY A 1 92 ? -5.597 -6.777 31.353 1.00 95.19 92 GLY A CA 1
ATOM 678 C C . GLY A 1 92 ? -6.693 -6.026 30.597 1.00 95.19 92 GLY A C 1
ATOM 679 O O . GLY A 1 92 ? -6.693 -6.002 29.366 1.00 95.19 92 GLY A O 1
ATOM 680 N N . SER A 1 93 ? -7.654 -5.434 31.302 1.00 87.44 93 SER A N 1
ATOM 681 C CA . SER A 1 93 ? -8.814 -4.778 30.689 1.00 87.44 93 SER A CA 1
ATOM 682 C C . SER A 1 93 ? -9.376 -3.681 31.584 1.00 87.44 93 SER A C 1
ATOM 684 O O . SER A 1 93 ? -9.791 -3.974 32.703 1.00 87.44 93 SER A O 1
ATOM 686 N N . GLN A 1 94 ? -9.466 -2.450 31.071 1.00 80.19 94 GLN A N 1
ATOM 687 C CA . GLN A 1 94 ? -10.058 -1.325 31.810 1.00 80.19 94 GLN A CA 1
ATOM 688 C C . GLN A 1 94 ? -11.593 -1.306 31.705 1.00 80.19 94 GLN A C 1
ATOM 690 O O . GLN A 1 94 ? -12.285 -1.026 32.675 1.00 80.19 94 GLN A O 1
ATOM 695 N N . THR A 1 95 ? -12.124 -1.643 30.525 1.00 68.81 95 THR A N 1
ATOM 696 C CA . THR A 1 95 ? -13.550 -1.532 30.155 1.00 68.81 95 THR A CA 1
ATOM 697 C C . THR A 1 95 ? -14.179 -2.887 29.797 1.00 68.81 95 THR A C 1
ATOM 699 O O . THR A 1 95 ? -15.078 -2.964 28.965 1.00 68.81 95 THR A O 1
ATOM 702 N N . GLY A 1 96 ? -13.640 -3.991 30.326 1.00 72.81 96 GLY A N 1
ATOM 703 C CA . GLY A 1 96 ? -14.136 -5.353 30.054 1.00 72.81 96 GLY A CA 1
ATOM 704 C C . GLY A 1 96 ? -13.944 -5.907 28.624 1.00 72.81 96 GLY A C 1
ATOM 705 O O . GLY A 1 96 ? -14.086 -7.111 28.428 1.00 72.81 96 GLY A O 1
ATOM 706 N N . THR A 1 97 ? -13.569 -5.101 27.624 1.00 79.62 97 THR A N 1
ATOM 707 C CA . THR A 1 97 ? -13.437 -5.571 26.228 1.00 79.62 97 THR A CA 1
ATOM 708 C C . THR A 1 97 ? -12.390 -6.679 26.067 1.00 79.62 97 THR A C 1
ATOM 710 O O . THR A 1 97 ? -12.679 -7.720 25.481 1.00 79.62 97 THR A O 1
ATOM 713 N N . CYS A 1 98 ? -11.184 -6.499 26.618 1.00 87.62 98 CYS A N 1
ATOM 714 C CA . CYS A 1 98 ? -10.116 -7.503 26.540 1.00 87.62 98 CYS A CA 1
ATOM 715 C C . CYS A 1 98 ? -10.463 -8.768 27.352 1.00 87.62 98 CYS A C 1
ATOM 717 O O . CYS A 1 98 ? -10.189 -9.884 26.913 1.00 87.62 98 CYS A O 1
ATOM 719 N N . GLU A 1 99 ? -11.157 -8.608 28.484 1.00 85.06 99 GLU A N 1
ATOM 720 C CA . GLU A 1 99 ? -11.718 -9.725 29.257 1.00 85.06 99 GLU A CA 1
ATOM 721 C C . GLU A 1 99 ? -12.697 -10.568 28.423 1.00 85.06 99 GLU A C 1
ATOM 723 O O . GLU A 1 99 ? -12.650 -11.797 28.484 1.00 85.06 99 GLU A O 1
ATOM 728 N N . SER A 1 100 ? -13.545 -9.931 27.607 1.00 75.00 100 SER A N 1
ATOM 729 C CA . SER A 1 100 ? -14.463 -10.637 26.706 1.00 75.00 100 SER A CA 1
ATOM 730 C C . SER A 1 100 ? -13.701 -11.510 25.705 1.00 75.00 100 SER A C 1
ATOM 732 O O . SER A 1 100 ? -13.988 -12.699 25.605 1.00 75.00 100 SER A O 1
ATOM 734 N N . PHE A 1 101 ? -12.683 -10.964 25.028 1.00 85.00 101 PHE A N 1
ATOM 735 C CA . PHE A 1 101 ? -11.840 -11.731 24.101 1.00 85.00 101 PHE A CA 1
ATOM 736 C C . PHE A 1 101 ? -11.096 -12.886 24.797 1.00 85.00 101 PHE A C 1
ATOM 738 O O . PHE A 1 101 ? -11.021 -13.989 24.252 1.00 85.00 101 PHE A O 1
ATOM 745 N N . ALA A 1 102 ? -10.599 -12.674 26.020 1.00 88.56 102 ALA A N 1
ATOM 746 C CA . ALA A 1 102 ? -9.950 -13.720 26.812 1.00 88.56 102 ALA A CA 1
ATOM 747 C C . ALA A 1 102 ? -10.908 -14.865 27.182 1.00 88.56 102 ALA A C 1
ATOM 749 O O . ALA A 1 102 ? -10.539 -16.037 27.083 1.00 88.56 102 ALA A O 1
ATOM 750 N N . LYS A 1 103 ? -12.159 -14.550 27.545 1.00 81.12 103 LYS A N 1
ATOM 751 C CA . LYS A 1 103 ? -13.207 -15.553 27.803 1.00 81.12 103 LYS A CA 1
ATOM 752 C C . LYS A 1 103 ? -13.653 -16.274 26.528 1.00 81.12 103 LYS A C 1
ATOM 754 O O . LYS A 1 103 ? -13.860 -17.485 26.570 1.00 81.12 103 LYS A O 1
ATOM 759 N N . THR A 1 104 ? -13.725 -15.579 25.391 1.00 79.00 104 THR A N 1
ATOM 760 C CA . THR A 1 104 ? -13.986 -16.191 24.078 1.00 79.00 104 THR A CA 1
ATOM 761 C C . THR A 1 104 ? -12.901 -17.209 23.716 1.00 79.00 104 THR A C 1
ATOM 763 O O . THR A 1 104 ? -13.226 -18.355 23.405 1.00 79.00 104 THR A O 1
ATOM 766 N N . LEU A 1 105 ? -11.616 -16.848 23.845 1.00 85.44 105 LEU A N 1
ATOM 767 C CA . LEU A 1 105 ? -10.505 -17.788 23.646 1.00 85.44 105 LEU A CA 1
ATOM 768 C C . LEU A 1 105 ? -10.582 -18.968 24.628 1.00 85.44 105 LEU A C 1
ATOM 770 O O . LEU A 1 105 ? -10.438 -20.115 24.211 1.00 85.44 105 LEU A O 1
ATOM 774 N N . ALA A 1 106 ? -10.871 -18.717 25.910 1.00 84.25 106 ALA A N 1
ATOM 775 C CA . ALA A 1 106 ? -11.023 -19.776 26.906 1.00 84.25 106 ALA A CA 1
ATOM 776 C C . ALA A 1 106 ? -12.138 -20.775 26.544 1.00 84.25 106 ALA A C 1
ATOM 778 O O . ALA A 1 106 ? -11.941 -21.984 26.665 1.00 84.25 106 ALA A O 1
ATOM 779 N N . SER A 1 107 ? -13.283 -20.282 26.063 1.00 75.62 107 SER A N 1
ATOM 780 C CA . SER A 1 107 ? -14.399 -21.105 25.584 1.00 75.62 107 SER A CA 1
ATOM 781 C C . SER A 1 107 ? -13.992 -21.964 24.379 1.00 75.62 107 SER A C 1
ATOM 783 O O . SER A 1 107 ? -14.168 -23.184 24.397 1.00 75.62 107 SER A O 1
ATOM 785 N N . PHE A 1 108 ? -13.346 -21.364 23.373 1.00 77.88 108 PHE A N 1
ATOM 786 C CA . PHE A 1 108 ? -12.873 -22.082 22.185 1.00 77.88 108 PHE A CA 1
ATOM 787 C C . PHE A 1 108 ? -11.763 -23.107 22.477 1.00 77.88 108 PHE A C 1
ATOM 789 O O . PHE A 1 108 ? -11.699 -24.140 21.809 1.00 77.88 108 PHE A O 1
ATOM 796 N N . SER A 1 109 ? -10.903 -22.853 23.465 1.00 82.62 109 SER A N 1
ATOM 797 C CA . SER A 1 109 ? -9.904 -23.818 23.938 1.00 82.62 109 SER A CA 1
ATOM 798 C C . SER A 1 109 ? -10.567 -24.992 24.673 1.00 82.62 109 SER A C 1
ATOM 800 O O . SER A 1 109 ? -10.255 -26.150 24.395 1.00 82.62 109 SER A O 1
ATOM 802 N N . LYS A 1 110 ? -11.537 -24.724 25.561 1.00 78.44 110 LYS A N 1
ATOM 803 C CA . LYS A 1 110 ? -12.278 -25.773 26.286 1.00 78.44 110 LYS A CA 1
ATOM 804 C C . LYS A 1 110 ? -13.091 -26.671 25.355 1.00 78.44 110 LYS A C 1
ATOM 806 O O . LYS A 1 110 ? -13.117 -27.879 25.574 1.00 78.44 110 LYS A O 1
ATOM 811 N N . SER A 1 111 ? -13.708 -26.127 24.300 1.00 71.88 111 SER A N 1
ATOM 812 C CA . SER A 1 111 ? -14.435 -26.950 23.318 1.00 71.88 111 SER A CA 1
ATOM 813 C C . SER A 1 111 ? -13.524 -27.947 22.588 1.00 71.88 111 SER A C 1
ATOM 815 O O . SER A 1 111 ? -13.988 -29.009 22.179 1.00 71.88 111 SER A O 1
ATOM 817 N N . ARG A 1 112 ? -12.218 -27.653 22.499 1.00 77.00 112 ARG A N 1
ATOM 818 C CA . ARG A 1 112 ? -11.157 -28.514 21.942 1.00 77.00 112 ARG A CA 1
ATOM 819 C C . ARG A 1 112 ? -10.514 -29.459 22.969 1.00 77.00 112 ARG A C 1
ATOM 821 O O . ARG A 1 112 ? -9.551 -30.141 22.648 1.00 77.00 112 ARG A O 1
ATOM 828 N N . GLY A 1 113 ? -11.031 -29.521 24.198 1.00 76.31 113 GLY A N 1
ATOM 829 C CA . GLY A 1 113 ? -10.504 -30.393 25.256 1.00 76.31 113 GLY A CA 1
ATOM 830 C C . GLY A 1 113 ? -9.237 -29.877 25.950 1.00 76.31 113 GLY A C 1
ATOM 831 O O . GLY A 1 113 ? -8.663 -30.597 26.765 1.00 76.31 113 GLY A O 1
ATOM 832 N N . ILE A 1 114 ? -8.810 -28.640 25.671 1.00 83.88 114 ILE A N 1
ATOM 833 C CA . ILE A 1 114 ? -7.660 -28.010 26.334 1.00 83.88 114 ILE A CA 1
ATOM 834 C C . ILE A 1 114 ? -8.078 -27.580 27.748 1.00 83.88 114 ILE A C 1
ATOM 836 O O . ILE A 1 114 ? -9.116 -26.941 27.941 1.00 83.88 114 ILE A O 1
ATOM 840 N N . ALA A 1 115 ? -7.259 -27.897 28.752 1.00 84.62 115 ALA A N 1
ATOM 841 C CA . ALA A 1 115 ? -7.495 -27.501 30.136 1.00 84.62 115 ALA A CA 1
ATOM 842 C C . ALA A 1 115 ? -7.088 -26.031 30.353 1.00 84.62 115 ALA A C 1
ATOM 844 O O . ALA A 1 115 ? -5.904 -25.706 30.446 1.00 84.62 115 ALA A O 1
ATOM 845 N N . VAL A 1 116 ? -8.067 -25.127 30.438 1.00 86.81 116 VAL A N 1
ATOM 846 C CA . VAL A 1 116 ? -7.827 -23.674 30.500 1.00 86.81 116 VAL A CA 1
ATOM 847 C C . VAL A 1 116 ? -8.076 -23.101 31.890 1.00 86.81 116 VAL A C 1
ATOM 849 O O . VAL A 1 116 ? -9.113 -23.368 32.493 1.00 86.81 116 VAL A O 1
ATOM 852 N N . SER A 1 117 ? -7.180 -22.225 32.344 1.00 88.06 117 SER A N 1
ATOM 853 C CA . SER A 1 117 ? -7.439 -21.265 33.423 1.00 88.06 117 SER A CA 1
ATOM 854 C C . SER A 1 117 ? -7.458 -19.850 32.843 1.00 88.06 117 SER A C 1
ATOM 856 O O . SER A 1 117 ? -6.524 -19.477 32.139 1.00 88.06 117 SER A O 1
ATOM 858 N N . VAL A 1 118 ? -8.498 -19.060 33.129 1.00 88.19 118 VAL A N 1
ATOM 859 C CA . VAL A 1 118 ? -8.600 -17.650 32.716 1.00 88.19 118 VAL A CA 1
ATOM 860 C C . VAL A 1 118 ? -8.849 -16.759 33.933 1.00 88.19 118 VAL A C 1
ATOM 862 O O . VAL A 1 118 ? -9.730 -17.043 34.739 1.00 88.19 118 VAL A O 1
ATOM 865 N N . GLN A 1 119 ? -8.050 -15.703 34.098 1.00 91.19 119 GLN A N 1
ATOM 866 C CA . GLN A 1 119 ? -8.161 -14.761 35.222 1.00 91.19 119 GLN A CA 1
ATOM 867 C C . GLN A 1 119 ? -7.509 -13.410 34.893 1.00 91.19 119 GLN A C 1
ATOM 869 O O . GLN A 1 119 ? -6.699 -13.311 33.968 1.00 91.19 119 GLN A O 1
ATOM 874 N N . SER A 1 120 ? -7.839 -12.365 35.659 1.00 93.00 120 SER A N 1
ATOM 875 C CA . SER A 1 120 ? -7.163 -11.072 35.508 1.00 93.00 120 SER A CA 1
ATOM 876 C C . SER A 1 120 ? -5.695 -11.166 35.946 1.00 93.00 120 SER A C 1
ATOM 878 O O . SER A 1 120 ? -5.349 -11.944 36.841 1.00 93.00 120 SER A O 1
ATOM 880 N N . MET A 1 121 ? -4.827 -10.358 35.337 1.00 96.50 121 MET A N 1
ATOM 881 C CA . MET A 1 121 ? -3.406 -10.292 35.697 1.00 96.50 121 MET A CA 1
ATOM 882 C C . MET A 1 121 ? -3.200 -9.923 37.181 1.00 96.50 121 MET A C 1
ATOM 884 O O . MET A 1 121 ? -2.371 -10.536 37.852 1.00 96.50 121 MET A O 1
ATOM 888 N N . ALA A 1 122 ? -3.990 -8.991 37.722 1.00 92.50 122 ALA A N 1
ATOM 889 C CA . ALA A 1 122 ? -3.971 -8.617 39.136 1.00 92.50 122 ALA A CA 1
ATOM 890 C C . ALA A 1 122 ? -4.382 -9.775 40.058 1.00 92.50 122 ALA A C 1
ATOM 892 O O . ALA A 1 122 ? -3.667 -10.066 41.013 1.00 92.50 122 ALA A O 1
ATOM 893 N N . SER A 1 123 ? -5.473 -10.482 39.741 1.00 91.00 123 SER A N 1
ATOM 894 C CA . SER A 1 123 ? -5.935 -11.638 40.528 1.00 91.00 123 SER A CA 1
ATOM 895 C C . SER A 1 123 ? -4.923 -12.787 40.514 1.00 91.00 123 SER A C 1
ATOM 897 O O . SER A 1 123 ? -4.757 -13.472 41.520 1.00 91.00 123 SER A O 1
ATOM 899 N N . PHE A 1 124 ? -4.208 -12.986 39.399 1.00 94.00 124 PHE A N 1
ATOM 900 C CA . PHE A 1 124 ? -3.111 -13.952 39.333 1.00 94.00 124 PHE A CA 1
ATOM 901 C C . PHE A 1 124 ? -1.961 -13.573 40.274 1.00 94.00 124 PHE A C 1
ATOM 903 O O . PHE A 1 124 ? -1.490 -14.434 41.018 1.00 94.00 124 PHE A O 1
ATOM 910 N N . VAL A 1 125 ? -1.541 -12.300 40.264 1.00 94.69 125 VAL A N 1
ATOM 911 C CA . VAL A 1 125 ? -0.500 -11.779 41.166 1.00 94.69 125 VAL A CA 1
ATOM 912 C C . VAL A 1 125 ? -0.924 -11.941 42.625 1.00 94.69 125 VAL A C 1
ATOM 914 O O . VAL A 1 125 ? -0.192 -12.567 43.383 1.00 94.69 125 VAL A O 1
ATOM 917 N N . GLU A 1 126 ? -2.111 -11.456 42.996 1.00 91.12 126 GLU A N 1
ATOM 918 C CA . GLU A 1 126 ? -2.668 -11.542 44.354 1.00 91.12 126 GLU A CA 1
ATOM 919 C C . GLU A 1 126 ? -2.738 -12.991 44.853 1.00 91.12 126 GLU A C 1
ATOM 921 O O . GLU A 1 126 ? -2.174 -13.321 45.891 1.00 91.12 126 GLU A O 1
ATOM 926 N N . ARG A 1 127 ? -3.340 -13.899 44.074 1.00 92.06 127 ARG A N 1
ATOM 927 C CA . ARG A 1 127 ? -3.440 -15.323 44.428 1.00 92.06 127 ARG A CA 1
ATOM 928 C C . ARG A 1 127 ? -2.070 -15.953 44.700 1.00 92.06 127 ARG A C 1
ATOM 930 O O . ARG A 1 127 ? -1.946 -16.781 45.600 1.00 92.06 127 ARG A O 1
ATOM 937 N N . VAL A 1 128 ? -1.051 -15.596 43.916 1.00 91.62 128 VAL A N 1
ATOM 938 C CA . VAL A 1 128 ? 0.307 -16.126 44.091 1.00 91.62 128 VAL A CA 1
ATOM 939 C C . VAL A 1 128 ? 0.976 -15.510 45.324 1.00 91.62 128 VAL A C 1
ATOM 941 O O . VAL A 1 128 ? 1.470 -16.262 46.167 1.00 91.62 128 VAL A O 1
ATOM 944 N N . THR A 1 129 ? 0.935 -14.187 45.497 1.00 91.81 129 THR A N 1
ATOM 945 C CA . THR A 1 129 ? 1.596 -13.508 46.624 1.00 91.81 129 THR A CA 1
ATOM 946 C C . THR A 1 129 ? 0.928 -13.804 47.968 1.00 91.81 129 THR A C 1
ATOM 948 O O . THR A 1 129 ? 1.635 -14.066 48.939 1.00 91.81 129 THR A O 1
ATOM 951 N N . SER A 1 130 ? -0.406 -13.887 48.035 1.00 88.06 130 SER A N 1
ATOM 952 C CA . SER A 1 130 ? -1.141 -14.315 49.238 1.00 88.06 130 SER A CA 1
ATOM 953 C C . SER A 1 130 ? -0.831 -15.757 49.657 1.00 88.06 130 SER A C 1
ATOM 955 O O . SER A 1 130 ? -0.985 -16.093 50.828 1.00 88.06 130 SER A O 1
ATOM 957 N N . SER A 1 131 ? -0.360 -16.603 48.733 1.00 88.50 131 SER A N 1
ATOM 958 C CA . SER A 1 131 ? 0.133 -17.958 49.037 1.00 88.50 131 SER A CA 1
ATOM 959 C C . SER A 1 131 ? 1.625 -18.015 49.414 1.00 88.50 131 SER A C 1
ATOM 961 O O . SER A 1 131 ? 2.169 -19.101 49.598 1.00 88.50 131 SER A O 1
ATOM 963 N N . GLY A 1 132 ? 2.304 -16.863 49.511 1.00 87.75 132 GLY A N 1
ATOM 964 C CA . GLY A 1 132 ? 3.748 -16.771 49.756 1.00 87.75 132 GLY A CA 1
ATOM 965 C C . GLY A 1 132 ? 4.620 -17.145 48.549 1.00 87.75 132 GLY A C 1
ATOM 966 O O . GLY A 1 132 ? 5.810 -17.406 48.711 1.00 87.75 132 GLY A O 1
ATOM 967 N N . GLY A 1 133 ? 4.041 -17.214 47.347 1.00 89.06 133 GLY A N 1
ATOM 968 C CA . GLY A 1 133 ? 4.737 -17.603 46.122 1.00 89.06 133 GLY A CA 1
ATOM 969 C C . GLY A 1 133 ? 5.343 -16.429 45.349 1.00 89.06 133 GLY A C 1
ATOM 970 O O . GLY A 1 133 ? 4.856 -15.301 45.408 1.00 89.06 133 GLY A O 1
ATOM 971 N N . ASP A 1 134 ? 6.374 -16.723 44.554 1.00 93.69 134 ASP A N 1
ATOM 972 C CA . ASP A 1 134 ? 6.893 -15.817 43.524 1.00 93.69 134 ASP A CA 1
ATOM 973 C C . ASP A 1 134 ? 6.105 -15.952 42.206 1.00 93.69 134 ASP A C 1
ATOM 975 O O . ASP A 1 134 ? 5.805 -17.058 41.742 1.00 93.69 134 ASP A O 1
ATOM 979 N N . VAL A 1 135 ? 5.797 -14.811 41.587 1.00 94.50 135 VAL A N 1
ATOM 980 C CA . VAL A 1 135 ? 4.960 -14.692 40.384 1.00 94.50 135 VAL A CA 1
ATOM 981 C C . VAL A 1 135 ? 5.689 -15.180 39.130 1.00 94.50 135 VAL A C 1
ATOM 983 O O . VAL A 1 135 ? 5.079 -15.862 38.305 1.00 94.50 135 VAL A O 1
ATOM 986 N N . VAL A 1 136 ? 6.992 -14.906 38.992 1.00 93.75 136 VAL A N 1
ATOM 987 C CA . VAL A 1 136 ? 7.781 -15.387 37.840 1.00 93.75 136 VAL A CA 1
ATOM 988 C C . VAL A 1 136 ? 7.921 -16.911 37.902 1.00 93.75 136 VAL A C 1
ATOM 990 O O . VAL A 1 136 ? 7.688 -17.604 36.914 1.00 93.75 136 VAL A O 1
ATOM 993 N N . SER A 1 137 ? 8.183 -17.450 39.093 1.00 91.38 137 SER A N 1
ATOM 994 C CA . SER A 1 137 ? 8.206 -18.889 39.380 1.00 91.38 137 SER A CA 1
ATOM 995 C C . SER A 1 137 ? 6.850 -19.568 39.191 1.00 91.38 137 SER A C 1
ATOM 997 O O . SER A 1 137 ? 6.805 -20.748 38.851 1.00 91.38 137 SER A O 1
ATOM 999 N N . ALA A 1 138 ? 5.735 -18.861 39.398 1.00 92.69 138 ALA A N 1
ATOM 1000 C CA . ALA A 1 138 ? 4.408 -19.381 39.085 1.00 92.69 138 ALA A CA 1
ATOM 1001 C C . ALA A 1 138 ? 4.174 -19.483 37.567 1.00 92.69 138 ALA A C 1
ATOM 1003 O O . ALA A 1 138 ? 3.646 -20.496 37.117 1.00 92.69 138 ALA A O 1
ATOM 1004 N N . LEU A 1 139 ? 4.618 -18.495 36.781 1.00 92.75 139 LEU A N 1
ATOM 1005 C CA . LEU A 1 139 ? 4.559 -18.542 35.312 1.00 92.75 139 LEU A CA 1
ATOM 1006 C C . LEU A 1 139 ? 5.473 -19.626 34.721 1.00 92.75 139 LEU A C 1
ATOM 1008 O O . LEU A 1 139 ? 5.055 -20.334 33.809 1.00 92.75 139 LEU A O 1
ATOM 1012 N N . GLY A 1 140 ? 6.666 -19.827 35.290 1.00 89.38 140 GLY A N 1
ATOM 1013 C CA . GLY A 1 140 ? 7.614 -20.876 34.877 1.00 89.38 140 GLY A CA 1
ATOM 1014 C C . GLY A 1 140 ? 7.100 -22.316 35.017 1.00 89.38 140 GLY A C 1
ATOM 1015 O O . GLY A 1 140 ? 7.690 -23.241 34.464 1.00 89.38 140 GLY A O 1
ATOM 1016 N N . ARG A 1 141 ? 5.994 -22.526 35.747 1.00 89.88 141 ARG A N 1
ATOM 1017 C CA . ARG A 1 141 ? 5.325 -23.833 35.889 1.00 89.88 141 ARG A CA 1
ATOM 1018 C C . ARG A 1 141 ? 4.261 -24.092 34.821 1.00 89.88 141 ARG A C 1
ATOM 1020 O O . ARG A 1 141 ? 3.798 -25.223 34.713 1.00 89.88 141 ARG A O 1
ATOM 1027 N N . GLU A 1 142 ? 3.859 -23.081 34.054 1.00 89.62 142 GLU A N 1
ATOM 1028 C CA . GLU A 1 142 ? 2.847 -23.212 33.004 1.00 89.62 142 GLU A CA 1
ATOM 1029 C C . GLU A 1 142 ? 3.532 -23.350 31.633 1.00 89.62 142 GLU A C 1
ATOM 1031 O O . GLU A 1 142 ? 4.426 -22.579 31.279 1.00 89.62 142 GLU A O 1
ATOM 1036 N N . SER A 1 143 ? 3.114 -24.345 30.846 1.00 84.62 143 SER A N 1
ATOM 1037 C CA . SER A 1 143 ? 3.736 -24.644 29.547 1.00 84.62 143 SER A CA 1
ATOM 1038 C C . SER A 1 143 ? 3.302 -23.689 28.434 1.00 84.62 143 SER A C 1
ATOM 1040 O O . SER A 1 143 ? 4.121 -23.354 27.583 1.00 84.62 143 SER A O 1
ATOM 1042 N N . ASN A 1 144 ? 2.038 -23.248 28.447 1.00 93.00 144 ASN A N 1
ATOM 1043 C CA . ASN A 1 144 ? 1.457 -22.336 27.460 1.00 93.00 144 ASN A CA 1
ATOM 1044 C C . ASN A 1 144 ? 0.748 -21.176 28.181 1.00 93.00 144 ASN A C 1
ATOM 1046 O O . ASN A 1 144 ? -0.259 -21.388 28.864 1.00 93.00 144 ASN A O 1
ATOM 1050 N N . VAL A 1 145 ? 1.250 -19.952 28.012 1.00 96.31 145 VAL A N 1
ATOM 1051 C CA . VAL A 1 145 ? 0.693 -18.728 28.609 1.00 96.31 145 VAL A CA 1
ATOM 1052 C C . VAL A 1 145 ? 0.206 -17.783 27.512 1.00 96.31 145 VAL A C 1
ATOM 1054 O O . VAL A 1 145 ? 0.952 -17.442 26.601 1.00 96.31 145 VAL A O 1
ATOM 1057 N N . VAL A 1 146 ? -1.033 -17.309 27.597 1.00 97.75 146 VAL A N 1
ATOM 1058 C CA . VAL A 1 146 ? -1.568 -16.273 26.706 1.00 97.75 146 VAL A CA 1
ATOM 1059 C C . VAL A 1 146 ? -1.750 -14.990 27.505 1.00 97.75 146 VAL A C 1
ATOM 1061 O O . VAL A 1 146 ? -2.552 -14.943 28.439 1.00 97.75 146 VAL A O 1
ATOM 1064 N N . LEU A 1 147 ? -1.009 -13.946 27.142 1.00 98.19 147 LEU A N 1
ATOM 1065 C CA . LEU A 1 147 ? -1.188 -12.605 27.690 1.00 98.19 147 LEU A CA 1
ATOM 1066 C C . LEU A 1 147 ? -2.128 -11.813 26.782 1.00 98.19 147 LEU A C 1
ATOM 1068 O O . LEU A 1 147 ? -1.932 -11.760 25.571 1.00 98.19 147 LEU A O 1
ATOM 1072 N N . MET A 1 148 ? -3.143 -11.173 27.350 1.00 98.06 148 MET A N 1
ATOM 1073 C CA . MET A 1 148 ? -4.068 -10.331 26.592 1.00 98.06 148 MET A CA 1
ATOM 1074 C C . MET A 1 148 ? -4.197 -8.982 27.289 1.00 98.06 148 MET A C 1
ATOM 1076 O O . MET A 1 148 ? -4.510 -8.947 28.474 1.00 98.06 148 MET A O 1
ATOM 1080 N N . THR A 1 149 ? -3.957 -7.856 26.615 1.00 97.62 149 THR A N 1
ATOM 1081 C CA . THR A 1 149 ? -4.152 -6.541 27.254 1.00 97.62 149 THR A CA 1
ATOM 1082 C C . THR A 1 149 ? -4.690 -5.484 26.305 1.00 97.62 149 THR A C 1
ATOM 1084 O O . THR A 1 149 ? -4.225 -5.341 25.176 1.00 97.62 149 THR A O 1
ATOM 1087 N N . SER A 1 150 ? -5.631 -4.677 26.793 1.00 92.06 150 SER A N 1
ATOM 1088 C CA . SER A 1 150 ? -5.906 -3.373 26.190 1.00 92.06 150 SER A CA 1
ATOM 1089 C C . SER A 1 150 ? -4.799 -2.378 26.523 1.00 92.06 150 SER A C 1
ATOM 1091 O O . SER A 1 150 ? -4.200 -2.461 27.594 1.00 92.06 150 SER A O 1
ATOM 1093 N N . THR A 1 151 ? -4.563 -1.418 25.636 1.00 86.56 151 THR A N 1
ATOM 1094 C CA . THR A 1 151 ? -3.818 -0.190 25.946 1.00 86.56 151 THR A CA 1
ATOM 1095 C C . THR A 1 151 ? -4.809 0.869 26.421 1.00 86.56 151 THR A C 1
ATOM 1097 O O . THR A 1 151 ? -5.837 1.061 25.774 1.00 86.56 151 THR A O 1
ATOM 1100 N N . PHE A 1 152 ? -4.540 1.523 27.550 1.00 78.44 152 PHE A N 1
ATOM 1101 C CA . PHE A 1 152 ? -5.398 2.578 28.086 1.00 78.44 152 PHE A CA 1
ATOM 1102 C C . PHE A 1 152 ? -4.859 3.970 27.719 1.00 78.44 152 PHE A C 1
ATOM 1104 O O . PHE A 1 152 ? -3.659 4.132 27.511 1.00 78.44 152 PHE A O 1
ATOM 1111 N N . TYR A 1 153 ? -5.771 4.941 27.602 1.00 69.56 153 TYR A N 1
ATOM 1112 C CA . TYR A 1 153 ? -5.524 6.374 27.396 1.00 69.56 153 TYR A CA 1
ATOM 1113 C C . TYR A 1 153 ? -4.346 6.714 26.451 1.00 69.56 153 TYR A C 1
ATOM 1115 O O . TYR A 1 153 ? -4.486 6.598 25.233 1.00 69.56 153 TYR A O 1
ATOM 1123 N N . ASN A 1 154 ? -3.189 7.099 26.993 1.00 65.75 154 ASN A N 1
ATOM 1124 C CA . ASN A 1 154 ? -1.984 7.521 26.280 1.00 65.75 154 ASN A CA 1
ATOM 1125 C C . ASN A 1 154 ? -0.849 6.480 26.345 1.00 65.75 154 ASN A C 1
ATOM 1127 O O . ASN A 1 154 ? 0.332 6.827 26.288 1.00 65.75 154 ASN A O 1
ATOM 1131 N N . GLY A 1 155 ? -1.191 5.191 26.386 1.00 71.75 155 GLY A N 1
ATOM 1132 C CA . GLY A 1 155 ? -0.218 4.096 26.373 1.00 71.75 155 GLY A CA 1
ATOM 1133 C C . GLY A 1 155 ? -0.061 3.372 27.711 1.00 71.75 155 GLY A C 1
ATOM 1134 O O . GLY A 1 155 ? 0.799 2.495 27.833 1.00 71.75 155 GLY A O 1
ATOM 1135 N N . GLU A 1 156 ? -0.859 3.734 28.714 1.00 80.12 156 GLU A N 1
ATOM 1136 C CA . GLU A 1 156 ? -0.856 3.122 30.036 1.00 80.12 156 GLU A CA 1
ATOM 1137 C C . GLU A 1 156 ? -1.395 1.681 30.029 1.00 80.12 156 GLU A C 1
ATOM 1139 O O . GLU A 1 156 ? -2.140 1.240 29.145 1.00 80.12 156 GLU A O 1
ATOM 1144 N N . PHE A 1 157 ? -1.020 0.935 31.068 1.00 87.81 157 PHE A N 1
ATOM 1145 C CA . PHE A 1 157 ? -1.623 -0.355 31.383 1.00 87.81 157 PHE A CA 1
ATOM 1146 C C . PHE A 1 157 ? -2.985 -0.155 32.065 1.00 87.81 157 PHE A C 1
ATOM 1148 O O . PHE A 1 157 ? -3.116 0.762 32.875 1.00 87.81 157 PHE A O 1
ATOM 1155 N N . PRO A 1 158 ? -3.970 -1.036 31.818 1.00 89.25 158 PRO A N 1
ATOM 1156 C CA . PRO A 1 158 ? -5.164 -1.138 32.649 1.00 89.25 158 PRO A CA 1
ATOM 1157 C C . PRO A 1 158 ? -4.825 -1.370 34.126 1.00 89.25 158 PRO A C 1
ATOM 1159 O O . PRO A 1 158 ? -3.829 -2.031 34.438 1.00 89.25 158 PRO A O 1
ATOM 1162 N N . ASP A 1 159 ? -5.692 -0.921 35.033 1.00 85.94 159 ASP A N 1
ATOM 1163 C CA . ASP A 1 159 ? -5.473 -1.024 36.485 1.00 85.94 159 ASP A CA 1
ATOM 1164 C C . ASP A 1 159 ? -5.233 -2.476 36.932 1.00 85.94 159 ASP A C 1
ATOM 1166 O O . ASP A 1 159 ? -4.361 -2.756 37.755 1.00 85.94 159 ASP A O 1
ATOM 1170 N N . ASN A 1 160 ? -5.957 -3.429 36.334 1.00 90.19 160 ASN A N 1
ATOM 1171 C CA . ASN A 1 160 ? -5.811 -4.861 36.605 1.00 90.19 160 ASN A CA 1
ATOM 1172 C C . ASN A 1 160 ? -4.637 -5.536 35.868 1.00 90.19 160 ASN A C 1
ATOM 1174 O O . ASN A 1 160 ? -4.381 -6.708 36.124 1.00 90.19 160 ASN A O 1
ATOM 1178 N N . ALA A 1 161 ? -3.912 -4.829 34.996 1.00 95.50 161 ALA A N 1
ATOM 1179 C CA . ALA A 1 161 ? -2.678 -5.294 34.352 1.00 95.50 161 ALA A CA 1
ATOM 1180 C C . ALA A 1 161 ? -1.419 -4.779 35.067 1.00 95.50 161 ALA A C 1
ATOM 1182 O O . ALA A 1 161 ? -0.389 -5.459 35.108 1.00 95.50 161 ALA A O 1
ATOM 1183 N N . LEU A 1 162 ? -1.511 -3.584 35.660 1.00 92.56 162 LEU A N 1
ATOM 1184 C CA . LEU A 1 162 ? -0.394 -2.874 36.278 1.00 92.56 162 LEU A CA 1
ATOM 1185 C C . LEU A 1 162 ? 0.373 -3.679 37.356 1.00 92.56 162 LEU A C 1
ATOM 1187 O O . LEU A 1 162 ? 1.601 -3.568 37.381 1.00 92.56 162 LEU A O 1
ATOM 1191 N N . PRO A 1 163 ? -0.254 -4.516 38.216 1.00 96.06 163 PRO A N 1
ATOM 1192 C CA . PRO A 1 163 ? 0.485 -5.343 39.173 1.00 96.06 163 PRO A CA 1
ATOM 1193 C C . PRO A 1 163 ? 1.435 -6.342 38.503 1.00 96.06 163 PRO A C 1
ATOM 1195 O O . PRO A 1 163 ? 2.569 -6.494 38.952 1.00 96.06 163 PRO A O 1
ATOM 1198 N N . LEU A 1 164 ? 1.016 -6.983 37.404 1.00 97.25 164 LEU A N 1
ATOM 1199 C CA . LEU A 1 164 ? 1.871 -7.928 36.678 1.00 97.25 164 LEU A CA 1
ATOM 1200 C C . LEU A 1 164 ? 2.961 -7.203 35.881 1.00 97.25 164 LEU A C 1
ATOM 1202 O O . LEU A 1 164 ? 4.086 -7.694 35.815 1.00 97.25 164 LEU A O 1
ATOM 1206 N N . TRP A 1 165 ? 2.662 -6.017 35.334 1.00 96.62 165 TRP A N 1
ATOM 1207 C CA . TRP A 1 165 ? 3.693 -5.179 34.716 1.00 96.62 165 TRP A CA 1
ATOM 1208 C C . TRP A 1 165 ? 4.806 -4.831 35.713 1.00 96.62 165 TRP A C 1
ATOM 1210 O O . TRP A 1 165 ? 5.973 -5.047 35.404 1.00 96.62 165 TRP A O 1
ATOM 1220 N N . LYS A 1 166 ? 4.462 -4.385 36.931 1.00 96.06 166 LYS A N 1
ATOM 1221 C CA . LYS A 1 166 ? 5.452 -4.073 37.980 1.00 96.06 166 LYS A CA 1
ATOM 1222 C C . LYS A 1 166 ? 6.341 -5.272 38.326 1.00 96.06 166 LYS A C 1
ATOM 1224 O O . LYS A 1 166 ? 7.543 -5.100 38.496 1.00 96.06 166 LYS A O 1
ATOM 1229 N N . VAL A 1 167 ? 5.781 -6.485 38.370 1.00 96.06 167 VAL A N 1
ATOM 1230 C CA . VAL A 1 167 ? 6.568 -7.721 38.538 1.00 96.06 167 VAL A CA 1
ATOM 1231 C C . VAL A 1 167 ? 7.561 -7.904 37.384 1.00 96.06 167 VAL A C 1
ATOM 1233 O O . VAL A 1 167 ? 8.732 -8.178 37.629 1.00 96.06 167 VAL A O 1
ATOM 1236 N N . PHE A 1 168 ? 7.128 -7.743 36.131 1.00 95.38 168 PHE A N 1
ATOM 1237 C CA . PHE A 1 168 ? 7.989 -7.933 34.953 1.00 95.38 168 PHE A CA 1
ATOM 1238 C C . PHE A 1 168 ? 9.080 -6.857 34.853 1.00 95.38 168 PHE A C 1
ATOM 1240 O O . PHE A 1 168 ? 10.226 -7.154 34.513 1.00 95.38 168 PHE A O 1
ATOM 1247 N N . GLU A 1 169 ? 8.737 -5.613 35.173 1.00 94.44 169 GLU A N 1
ATOM 1248 C CA . GLU A 1 169 ? 9.641 -4.464 35.238 1.00 94.44 169 GLU A CA 1
ATOM 1249 C C . GLU A 1 169 ? 10.754 -4.689 36.277 1.00 94.44 169 GLU A C 1
ATOM 1251 O O . GLU A 1 169 ? 11.926 -4.466 35.983 1.00 94.44 169 GLU A O 1
ATOM 1256 N N . GLN A 1 170 ? 10.412 -5.234 37.449 1.00 93.81 170 GLN A N 1
ATOM 1257 C CA . GLN A 1 170 ? 11.346 -5.480 38.558 1.00 93.81 170 GLN A CA 1
ATOM 1258 C C . GLN A 1 170 ? 12.089 -6.830 38.480 1.00 93.81 170 GLN A C 1
ATOM 1260 O O . GLN A 1 170 ? 13.063 -7.039 39.205 1.00 93.81 170 GLN A O 1
ATOM 1265 N N . ALA A 1 171 ? 11.660 -7.761 37.620 1.00 91.94 171 ALA A N 1
ATOM 1266 C CA . ALA A 1 171 ? 12.241 -9.100 37.532 1.00 91.94 171 ALA A CA 1
ATOM 1267 C C . ALA A 1 171 ? 13.706 -9.098 37.046 1.00 91.94 171 ALA A C 1
ATOM 1269 O O . ALA A 1 171 ? 14.055 -8.498 36.026 1.00 91.94 171 ALA A O 1
ATOM 1270 N N . ASN A 1 172 ? 14.575 -9.848 37.732 1.00 93.06 172 ASN A N 1
ATOM 1271 C CA . ASN A 1 172 ? 15.962 -10.030 37.304 1.00 93.06 172 ASN A CA 1
ATOM 1272 C C . ASN A 1 172 ? 16.052 -10.993 36.105 1.00 93.06 172 ASN A C 1
ATOM 1274 O O . ASN A 1 172 ? 15.741 -12.180 36.228 1.00 93.06 172 ASN A O 1
ATOM 1278 N N . THR A 1 173 ? 16.549 -10.498 34.969 1.00 89.38 173 THR A N 1
ATOM 1279 C CA . THR A 1 173 ? 16.648 -11.234 33.698 1.00 89.38 173 THR A CA 1
ATOM 1280 C C . THR A 1 173 ? 17.455 -12.537 33.791 1.00 89.38 173 THR A C 1
ATOM 1282 O O . THR A 1 173 ? 17.066 -13.546 33.203 1.00 89.38 173 THR A O 1
ATOM 1285 N N . ALA A 1 174 ? 18.556 -12.564 34.549 1.00 85.25 174 ALA A N 1
ATOM 1286 C CA . ALA A 1 174 ? 19.434 -13.736 34.642 1.00 85.25 174 ALA A CA 1
ATOM 1287 C C . ALA A 1 174 ? 18.810 -14.889 35.449 1.00 85.25 174 ALA A C 1
ATOM 1289 O O . ALA A 1 174 ? 19.066 -16.060 35.161 1.00 85.25 174 ALA A O 1
ATOM 1290 N N . THR A 1 175 ? 17.969 -14.569 36.436 1.00 87.19 175 THR A N 1
ATOM 1291 C CA . THR A 1 175 ? 17.194 -15.567 37.187 1.00 87.19 175 THR A CA 1
ATOM 1292 C C . THR A 1 175 ? 15.944 -15.981 36.411 1.00 87.19 175 THR A C 1
ATOM 1294 O O . THR A 1 175 ? 15.697 -17.174 36.241 1.00 87.19 175 THR A O 1
ATOM 1297 N N . ALA A 1 176 ? 15.182 -15.014 35.888 1.00 88.06 176 ALA A N 1
ATOM 1298 C CA . ALA A 1 176 ? 13.928 -15.265 35.179 1.00 88.06 176 ALA A CA 1
ATOM 1299 C C . ALA A 1 176 ? 14.116 -16.124 33.919 1.00 88.06 176 ALA A C 1
ATOM 1301 O O . ALA A 1 176 ? 13.352 -17.063 33.712 1.00 88.06 176 ALA A O 1
ATOM 1302 N N . SER A 1 177 ? 15.185 -15.897 33.148 1.00 86.19 177 SER A N 1
ATOM 1303 C CA . SER A 1 177 ? 15.484 -16.677 31.933 1.00 86.19 177 SER A CA 1
ATOM 1304 C C . SER A 1 177 ? 15.702 -18.168 32.183 1.00 86.19 177 SER A C 1
ATOM 1306 O O . SER A 1 177 ? 15.397 -18.978 31.313 1.00 86.19 177 SER A O 1
ATOM 1308 N N . ARG A 1 178 ? 16.154 -18.563 33.381 1.00 88.38 178 ARG A N 1
ATOM 1309 C CA . ARG A 1 178 ? 16.243 -19.980 33.782 1.00 88.38 178 ARG A CA 1
ATOM 1310 C C . ARG A 1 178 ? 14.879 -20.561 34.152 1.00 88.38 178 ARG A C 1
ATOM 1312 O O . ARG A 1 178 ? 14.634 -21.738 33.915 1.00 88.38 178 ARG A O 1
ATOM 1319 N N . VAL A 1 179 ? 14.008 -19.736 34.731 1.00 90.62 179 VAL A N 1
ATOM 1320 C CA . VAL A 1 179 ? 12.663 -20.108 35.196 1.00 90.62 179 VAL A CA 1
ATOM 1321 C C . VAL A 1 179 ? 11.670 -20.213 34.033 1.00 90.62 179 VAL A C 1
ATOM 1323 O O . VAL A 1 179 ? 10.859 -21.132 34.013 1.00 90.62 179 VAL A O 1
ATOM 1326 N N . LEU A 1 180 ? 11.752 -19.313 33.047 1.00 91.81 180 LEU A N 1
ATOM 1327 C CA . LEU A 1 180 ? 10.824 -19.232 31.911 1.00 91.81 180 LEU A CA 1
ATOM 1328 C C . LEU A 1 180 ? 11.303 -19.969 30.645 1.00 91.81 180 LEU A C 1
ATOM 1330 O O . LEU A 1 180 ? 10.580 -19.989 29.653 1.00 91.81 180 LEU A O 1
ATOM 1334 N N . ALA A 1 181 ? 12.473 -20.623 30.660 1.00 86.81 181 ALA A N 1
ATOM 1335 C CA . ALA A 1 181 ? 13.087 -21.267 29.482 1.00 86.81 181 ALA A CA 1
ATOM 1336 C C . ALA A 1 181 ? 12.193 -22.293 28.744 1.00 86.81 181 ALA A C 1
ATOM 1338 O O . ALA A 1 181 ? 12.383 -22.544 27.543 1.00 86.81 181 ALA A O 1
ATOM 1339 N N . ASN A 1 182 ? 11.247 -22.895 29.477 1.00 85.75 182 ASN A N 1
ATOM 1340 C CA . ASN A 1 182 ? 10.271 -23.877 28.994 1.00 85.75 182 ASN A CA 1
ATOM 1341 C C . ASN A 1 182 ? 8.847 -23.305 28.848 1.00 85.75 182 ASN A C 1
ATOM 1343 O O . ASN A 1 182 ? 7.968 -23.999 28.338 1.00 85.75 182 ASN A O 1
ATOM 1347 N N . THR A 1 183 ? 8.610 -22.061 29.271 1.00 92.00 183 THR A N 1
ATOM 1348 C CA . THR A 1 183 ? 7.323 -21.379 29.120 1.00 92.00 183 THR A CA 1
ATOM 1349 C C . THR A 1 183 ? 7.190 -20.871 27.691 1.00 92.00 183 THR A C 1
ATOM 1351 O O . THR A 1 183 ? 7.942 -19.999 27.242 1.00 92.00 183 THR A O 1
ATOM 1354 N N . LYS A 1 184 ? 6.204 -21.402 26.968 1.00 94.69 184 LYS A N 1
ATOM 1355 C CA . LYS A 1 184 ? 5.758 -20.832 25.700 1.00 94.69 184 LYS A CA 1
ATOM 1356 C C . LYS A 1 184 ? 4.750 -19.723 25.982 1.00 94.69 184 LYS A C 1
ATOM 1358 O O . LYS A 1 184 ? 3.865 -19.906 26.820 1.00 94.69 184 LYS A O 1
ATOM 1363 N N . PHE A 1 185 ? 4.835 -18.606 25.266 1.00 96.69 185 PHE A N 1
ATOM 1364 C CA . PHE A 1 185 ? 3.849 -17.535 25.367 1.00 96.69 185 PHE A CA 1
ATOM 1365 C C . PHE A 1 185 ? 3.272 -17.081 24.018 1.00 96.69 185 PHE A C 1
ATOM 1367 O O . PHE A 1 185 ? 3.893 -17.218 22.963 1.00 96.69 185 PHE A O 1
ATOM 1374 N N . ALA A 1 186 ? 2.066 -16.529 24.081 1.00 97.44 186 ALA A N 1
ATOM 1375 C CA . ALA A 1 186 ? 1.388 -15.819 23.005 1.00 97.44 186 ALA A CA 1
ATOM 1376 C C . ALA A 1 186 ? 0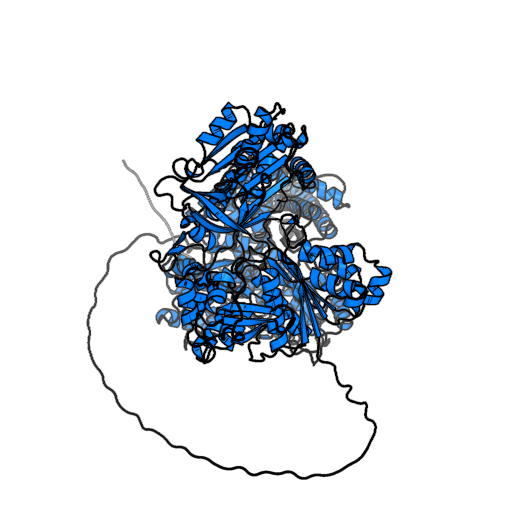.876 -14.482 23.550 1.00 97.44 186 ALA A C 1
ATOM 1378 O O . ALA A 1 186 ? 0.579 -14.384 24.746 1.00 97.44 186 ALA A O 1
ATOM 1379 N N . ILE A 1 187 ? 0.743 -13.463 22.699 1.00 97.88 187 ILE A N 1
ATOM 1380 C CA . ILE A 1 187 ? 0.231 -12.160 23.132 1.00 97.88 187 ILE A CA 1
ATOM 1381 C C . ILE A 1 187 ? -0.811 -11.571 22.181 1.00 97.88 187 ILE A C 1
ATOM 1383 O O . ILE A 1 187 ? -0.630 -11.569 20.965 1.00 97.88 187 ILE A O 1
ATOM 1387 N N . PHE A 1 188 ? -1.897 -11.051 22.759 1.00 98.00 188 PHE A N 1
ATOM 1388 C CA . PHE A 1 188 ? -2.926 -10.303 22.044 1.00 98.00 188 PHE A CA 1
ATOM 1389 C C . PHE A 1 188 ? -3.088 -8.894 22.620 1.00 98.00 188 PHE A C 1
ATOM 1391 O O . PHE A 1 188 ? -3.347 -8.714 23.812 1.00 98.00 188 PHE A O 1
ATOM 1398 N N . GLY A 1 189 ? -2.950 -7.887 21.766 1.00 96.62 189 GLY A N 1
ATOM 1399 C CA . GLY A 1 189 ? -3.183 -6.492 22.111 1.00 96.62 189 GLY A CA 1
ATOM 1400 C C . GLY A 1 189 ? -4.535 -5.988 21.615 1.00 96.62 189 GLY A C 1
ATOM 1401 O O . GLY A 1 189 ? -4.953 -6.311 20.502 1.00 96.62 189 GLY A O 1
ATOM 1402 N N . LEU A 1 190 ? -5.191 -5.155 22.426 1.00 93.38 190 LEU A N 1
ATOM 1403 C CA . LEU A 1 190 ? -6.244 -4.254 21.962 1.00 93.38 190 LEU A CA 1
ATOM 1404 C C . LEU A 1 190 ? -5.713 -2.814 21.964 1.00 93.38 190 LEU A C 1
ATOM 1406 O O . LEU A 1 190 ? -5.230 -2.317 22.989 1.00 93.38 190 LEU A O 1
ATOM 1410 N N . GLY A 1 191 ? -5.823 -2.135 20.825 1.00 85.88 191 GLY A N 1
ATOM 1411 C CA . GLY A 1 191 ? -5.337 -0.776 20.632 1.00 85.88 191 GLY A CA 1
ATOM 1412 C C . GLY A 1 191 ? -6.049 -0.071 19.481 1.00 85.88 191 GLY A C 1
ATOM 1413 O O . GLY A 1 191 ? -6.844 -0.659 18.757 1.00 85.88 191 GLY A O 1
ATOM 1414 N N . ASN A 1 192 ? -5.753 1.213 19.302 1.00 76.81 192 ASN A N 1
ATOM 1415 C CA . ASN A 1 192 ? -6.386 2.054 18.291 1.00 76.81 192 ASN A CA 1
ATOM 1416 C C . ASN A 1 192 ? -5.303 2.800 17.499 1.00 76.81 192 ASN A C 1
ATOM 1418 O O . ASN A 1 192 ? -4.517 3.554 18.078 1.00 76.81 192 ASN A O 1
ATOM 1422 N N . ARG A 1 193 ? -5.223 2.583 16.178 1.00 75.25 193 ARG A N 1
ATOM 1423 C CA . ARG A 1 193 ? -4.144 3.152 15.340 1.00 75.25 193 ARG A CA 1
ATOM 1424 C C . ARG A 1 193 ? -4.209 4.674 15.142 1.00 75.25 193 ARG A C 1
ATOM 1426 O O . ARG A 1 193 ? -3.302 5.228 14.520 1.00 75.25 193 ARG A O 1
ATOM 1433 N N . SER A 1 194 ? -5.230 5.364 15.667 1.00 57.62 194 SER A N 1
ATOM 1434 C CA . SER A 1 194 ? -5.269 6.839 15.695 1.00 57.62 194 SER A CA 1
ATOM 1435 C C . SER A 1 194 ? -4.121 7.443 16.509 1.00 57.62 194 SER A C 1
ATOM 1437 O O . SER A 1 194 ? -3.643 8.521 16.167 1.00 57.62 194 SER A O 1
ATOM 1439 N N . ASN A 1 195 ? -3.602 6.740 17.519 1.00 59.62 195 ASN A N 1
ATOM 1440 C CA . ASN A 1 195 ? -2.407 7.157 18.250 1.00 59.62 195 ASN A CA 1
ATOM 1441 C C . ASN A 1 195 ? -1.228 6.237 17.888 1.00 59.62 195 ASN A C 1
ATOM 1443 O O . ASN A 1 195 ? -0.953 5.254 18.574 1.00 59.62 195 ASN A O 1
ATOM 1447 N N . LYS A 1 196 ? -0.542 6.533 16.773 1.00 60.03 196 LYS A N 1
ATOM 1448 C CA . LYS A 1 196 ? 0.506 5.667 16.190 1.00 60.03 196 LYS A CA 1
ATOM 1449 C C . LYS A 1 196 ? 1.638 5.311 17.162 1.00 60.03 196 LYS A C 1
ATOM 1451 O O . LYS A 1 196 ? 2.109 4.178 17.136 1.00 60.03 196 LYS A O 1
ATOM 1456 N N . SER A 1 197 ? 2.063 6.245 18.015 1.00 61.91 197 SER A N 1
ATOM 1457 C CA . SER A 1 197 ? 3.090 6.012 19.044 1.00 61.91 197 SER A CA 1
ATOM 1458 C C . SER A 1 197 ? 2.626 5.039 20.129 1.00 61.91 197 SER A C 1
ATOM 1460 O O . SER A 1 197 ? 3.423 4.237 20.613 1.00 61.91 197 SER A O 1
ATOM 1462 N N . ASN A 1 198 ? 1.333 5.067 20.461 1.00 74.56 198 ASN A N 1
ATOM 1463 C CA . ASN A 1 198 ? 0.749 4.287 21.551 1.00 74.56 198 ASN A CA 1
ATOM 1464 C C . ASN A 1 198 ? -0.016 3.042 21.070 1.00 74.56 198 ASN A C 1
ATOM 1466 O O . ASN A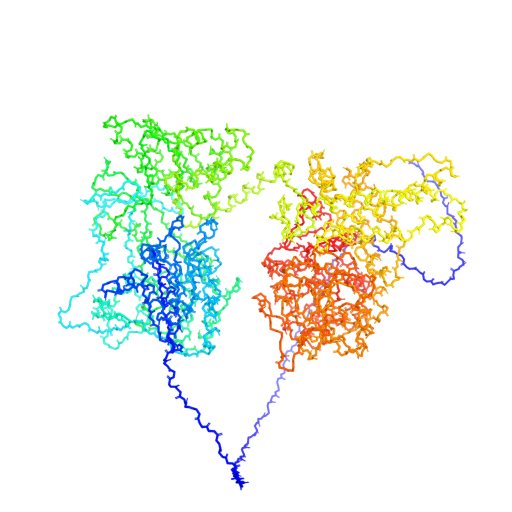 1 198 ? -0.564 2.303 21.889 1.00 74.56 198 ASN A O 1
ATOM 1470 N N . PHE A 1 199 ? -0.050 2.775 19.760 1.00 84.44 199 PHE A N 1
ATOM 1471 C CA . PHE A 1 199 ? -0.773 1.641 19.190 1.00 84.44 199 PHE A CA 1
ATOM 1472 C C . PHE A 1 199 ? -0.279 0.318 19.790 1.00 84.44 199 PHE A C 1
ATOM 1474 O O . PHE A 1 199 ? 0.872 -0.086 19.599 1.00 84.44 199 PHE A O 1
ATOM 1481 N N . ASN A 1 200 ? -1.175 -0.342 20.532 1.00 90.69 200 ASN A N 1
ATOM 1482 C CA . ASN A 1 200 ? -0.910 -1.580 21.261 1.00 90.69 200 ASN A CA 1
ATOM 1483 C C . ASN A 1 200 ? 0.292 -1.516 22.231 1.00 90.69 200 ASN A C 1
ATOM 1485 O O . ASN A 1 200 ? 0.907 -2.543 22.525 1.00 90.69 200 ASN A O 1
ATOM 1489 N N . LEU A 1 201 ? 0.637 -0.330 22.753 1.00 90.31 201 LEU A N 1
ATOM 1490 C CA . LEU A 1 201 ? 1.859 -0.125 23.539 1.00 90.31 201 LEU A CA 1
ATOM 1491 C C . LEU A 1 201 ? 1.938 -1.014 24.789 1.00 90.31 201 LEU A C 1
ATOM 1493 O O . LEU A 1 201 ? 3.006 -1.552 25.072 1.00 90.31 201 LEU A O 1
ATOM 1497 N N . ALA A 1 202 ? 0.826 -1.220 25.501 1.00 93.00 202 ALA A N 1
ATOM 1498 C CA . ALA A 1 2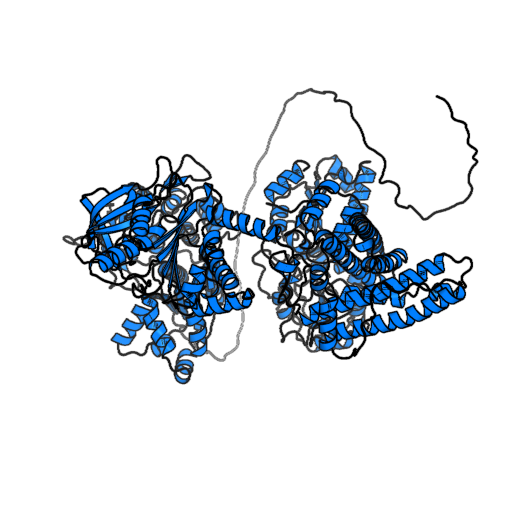02 ? 0.795 -2.092 26.678 1.00 93.00 202 ALA A CA 1
ATOM 1499 C C . ALA A 1 202 ? 1.136 -3.552 26.318 1.00 93.00 202 ALA A C 1
ATOM 1501 O O . ALA A 1 202 ? 1.932 -4.200 26.998 1.00 93.00 202 ALA A O 1
ATOM 1502 N N . ALA A 1 203 ? 0.597 -4.056 25.204 1.00 96.06 203 ALA A N 1
ATOM 1503 C CA . ALA A 1 203 ? 0.888 -5.402 24.717 1.00 96.06 203 ALA A CA 1
ATOM 1504 C C . ALA A 1 203 ? 2.336 -5.518 24.217 1.00 96.06 203 ALA A C 1
ATOM 1506 O O . ALA A 1 203 ? 3.050 -6.421 24.639 1.00 96.06 203 ALA A O 1
ATOM 1507 N N . ARG A 1 204 ? 2.818 -4.554 23.423 1.00 95.25 204 ARG A N 1
ATOM 1508 C CA . ARG A 1 204 ? 4.212 -4.511 22.939 1.00 95.25 204 ARG A CA 1
ATOM 1509 C C . ARG A 1 204 ? 5.236 -4.453 24.079 1.00 95.25 204 ARG A C 1
ATOM 1511 O O . ARG A 1 204 ? 6.294 -5.067 23.991 1.00 95.25 204 ARG A O 1
ATOM 1518 N N . ARG A 1 205 ? 4.922 -3.747 25.173 1.00 95.75 205 ARG A N 1
ATOM 1519 C CA . ARG A 1 205 ? 5.751 -3.723 26.390 1.00 95.75 205 ARG A CA 1
ATOM 1520 C C . ARG A 1 205 ? 5.821 -5.098 27.058 1.00 95.75 205 ARG A C 1
ATOM 1522 O O . ARG A 1 205 ? 6.921 -5.546 27.369 1.00 95.75 205 ARG A O 1
ATOM 1529 N N . PHE A 1 206 ? 4.688 -5.786 27.232 1.00 97.00 206 PHE A N 1
ATOM 1530 C CA . PHE A 1 206 ? 4.682 -7.168 27.732 1.00 97.00 206 PHE A CA 1
ATOM 1531 C C . PHE A 1 206 ? 5.420 -8.134 26.793 1.00 97.00 206 PHE A C 1
ATOM 1533 O O . PHE A 1 206 ? 6.183 -8.959 27.287 1.00 97.00 206 PHE A O 1
ATOM 1540 N N . GLU A 1 207 ? 5.236 -8.018 25.472 1.00 96.12 207 GLU A N 1
ATOM 1541 C CA . GLU A 1 207 ? 5.901 -8.851 24.458 1.00 96.12 207 GLU A CA 1
ATOM 1542 C C . GLU A 1 207 ? 7.426 -8.752 24.573 1.00 96.12 207 GLU A C 1
ATOM 1544 O O . GLU A 1 207 ? 8.100 -9.759 24.788 1.00 96.12 207 GLU A O 1
ATOM 1549 N N . ASN A 1 208 ? 7.965 -7.534 24.478 1.00 95.69 208 ASN A N 1
ATOM 1550 C CA . ASN A 1 208 ? 9.403 -7.296 24.564 1.00 95.69 208 ASN A CA 1
ATOM 1551 C C . ASN A 1 208 ? 9.953 -7.810 25.897 1.00 95.69 208 ASN A C 1
ATOM 1553 O O . ASN A 1 208 ? 10.935 -8.553 25.930 1.00 95.69 208 ASN A O 1
ATOM 1557 N N . ARG A 1 209 ? 9.278 -7.475 27.004 1.00 96.31 209 ARG A N 1
ATOM 1558 C CA . ARG A 1 209 ? 9.778 -7.800 28.336 1.00 96.31 209 ARG A CA 1
ATOM 1559 C C . ARG A 1 209 ? 9.732 -9.297 28.641 1.00 96.31 209 ARG A C 1
ATOM 1561 O O . ARG A 1 209 ? 10.667 -9.806 29.245 1.00 96.31 209 ARG A O 1
ATOM 1568 N N . ILE A 1 210 ? 8.704 -10.035 28.217 1.00 94.50 210 ILE A N 1
ATOM 1569 C CA . ILE A 1 210 ? 8.658 -11.486 28.464 1.00 94.50 210 ILE A CA 1
ATOM 1570 C C . ILE A 1 210 ? 9.653 -12.262 27.579 1.00 94.50 210 ILE A C 1
ATOM 1572 O O . ILE A 1 210 ? 10.198 -13.272 28.030 1.00 94.50 210 ILE A O 1
ATOM 1576 N N . LYS A 1 211 ? 9.965 -11.750 26.374 1.00 93.38 211 LYS A N 1
ATOM 1577 C CA . LYS A 1 211 ? 11.067 -12.249 25.528 1.00 93.38 211 LYS A CA 1
ATOM 1578 C C . LYS A 1 211 ? 12.425 -12.046 26.209 1.00 93.38 211 LYS A C 1
ATOM 1580 O O . LYS A 1 211 ? 13.195 -12.997 26.307 1.00 93.38 211 LYS A O 1
ATOM 1585 N N . GLU A 1 212 ? 12.696 -10.855 26.752 1.00 93.88 212 GLU A N 1
ATOM 1586 C CA . GLU A 1 212 ? 13.908 -10.589 27.552 1.00 93.88 212 GLU A CA 1
ATOM 1587 C C . GLU A 1 212 ? 14.024 -11.531 28.760 1.00 93.88 212 GLU A C 1
ATOM 1589 O O . GLU A 1 212 ? 15.097 -12.064 29.033 1.00 93.88 212 GLU A O 1
ATOM 1594 N N . LEU A 1 213 ? 12.914 -11.773 29.467 1.00 93.62 213 LEU A N 1
ATOM 1595 C CA . LEU A 1 213 ? 12.852 -12.683 30.615 1.00 93.62 213 LEU A CA 1
ATOM 1596 C C . LEU A 1 213 ? 12.946 -14.177 30.228 1.00 93.62 213 LEU A C 1
ATOM 1598 O O . LEU A 1 213 ? 12.888 -15.023 31.115 1.00 93.62 213 LEU A O 1
ATOM 1602 N N . GLY A 1 214 ? 13.141 -14.514 28.946 1.00 92.06 214 GLY A N 1
ATOM 1603 C CA . GLY A 1 214 ? 13.530 -15.846 28.464 1.00 92.06 214 GLY A CA 1
ATOM 1604 C C . GLY A 1 214 ? 12.397 -16.796 28.063 1.00 92.06 214 GLY A C 1
ATOM 1605 O O . GLY A 1 214 ? 12.678 -17.959 27.763 1.00 92.06 214 GLY A O 1
ATOM 1606 N N . ALA A 1 215 ? 11.143 -16.334 28.030 1.00 93.88 215 ALA A N 1
ATOM 1607 C CA . ALA A 1 215 ? 10.033 -17.121 27.489 1.00 93.88 215 ALA A CA 1
ATOM 1608 C C . ALA A 1 215 ? 10.070 -17.159 25.949 1.00 93.88 215 ALA A C 1
ATOM 1610 O O . ALA A 1 215 ? 10.568 -16.237 25.298 1.00 93.88 215 ALA A O 1
ATOM 1611 N N . LYS A 1 216 ? 9.504 -18.211 25.345 1.00 93.19 216 LYS A N 1
ATOM 1612 C CA . LYS A 1 216 ? 9.513 -18.407 23.882 1.00 93.19 216 LYS A CA 1
ATOM 1613 C C . LYS A 1 216 ? 8.148 -18.127 23.267 1.00 93.19 216 LYS A C 1
ATOM 1615 O O . LYS A 1 216 ? 7.155 -18.717 23.679 1.00 93.19 216 LYS A O 1
ATOM 1620 N N . GLU A 1 217 ? 8.098 -17.264 22.261 1.00 95.25 217 GLU A N 1
ATOM 1621 C CA . GLU A 1 217 ? 6.876 -17.029 21.486 1.00 95.25 217 GLU A CA 1
ATOM 1622 C C . GLU A 1 217 ? 6.526 -18.291 20.674 1.00 95.25 217 GLU A C 1
ATOM 1624 O O . GLU A 1 217 ? 7.406 -18.854 20.021 1.00 95.25 217 GLU A O 1
ATOM 1629 N N . PHE A 1 218 ? 5.273 -18.765 20.729 1.00 93.06 218 PHE A N 1
ATOM 1630 C CA . PHE A 1 218 ? 4.832 -19.951 19.963 1.00 93.06 218 PHE A CA 1
ATOM 1631 C C . PHE A 1 218 ? 3.843 -19.649 18.831 1.00 93.06 218 PHE A C 1
ATOM 1633 O O . PHE A 1 218 ? 3.618 -20.505 17.978 1.00 93.06 218 PHE A O 1
ATOM 1640 N N . VAL A 1 219 ? 3.287 -18.437 18.799 1.00 92.94 219 VAL A N 1
ATOM 1641 C CA . VAL A 1 219 ? 2.500 -17.887 17.688 1.00 92.94 219 VAL A CA 1
ATOM 1642 C C . VAL A 1 219 ? 2.775 -16.389 17.572 1.00 92.94 219 VAL A C 1
ATOM 1644 O O . VAL A 1 219 ? 2.985 -15.766 18.612 1.00 92.94 219 VAL A O 1
ATOM 1647 N N . PRO A 1 220 ? 2.726 -15.796 16.365 1.00 90.75 220 PRO A N 1
ATOM 1648 C CA . PRO A 1 220 ? 2.909 -14.357 16.202 1.00 90.75 220 PRO A CA 1
ATOM 1649 C C . PRO A 1 220 ? 1.918 -13.539 17.037 1.00 90.75 220 PRO A C 1
ATOM 1651 O O . PRO A 1 220 ? 0.718 -13.834 17.045 1.00 90.75 220 PRO A O 1
ATOM 1654 N N . ALA A 1 221 ? 2.416 -12.485 17.682 1.00 93.25 221 ALA A N 1
ATOM 1655 C CA . ALA A 1 221 ? 1.615 -11.478 18.372 1.00 93.25 221 ALA A CA 1
ATOM 1656 C C . ALA A 1 221 ? 0.434 -10.961 17.521 1.00 93.25 221 ALA A C 1
ATOM 1658 O O . ALA A 1 221 ? 0.600 -10.516 16.383 1.00 93.25 221 ALA A O 1
ATOM 1659 N N . GLY A 1 222 ? -0.774 -10.976 18.093 1.00 94.62 222 GLY A N 1
ATOM 1660 C CA . GLY A 1 222 ? -1.969 -10.422 17.460 1.00 94.62 222 GLY A CA 1
ATOM 1661 C C . GLY A 1 222 ? -2.229 -8.990 17.922 1.00 94.62 222 GLY A C 1
ATOM 1662 O O . GLY A 1 222 ? -2.495 -8.758 19.099 1.00 94.62 222 GLY A O 1
ATOM 1663 N N . TYR A 1 223 ? -2.194 -8.026 17.002 1.00 95.38 223 TYR A N 1
ATOM 1664 C CA . TYR A 1 223 ? -2.424 -6.612 17.307 1.00 95.38 223 TYR A CA 1
ATOM 1665 C C . TYR A 1 223 ? -3.774 -6.135 16.778 1.00 95.38 223 TYR A C 1
ATOM 1667 O O . TYR A 1 223 ? -3.894 -5.695 15.637 1.00 95.38 223 TYR A O 1
ATOM 1675 N N . GLY A 1 224 ? -4.802 -6.231 17.625 1.00 88.94 224 GLY A N 1
ATOM 1676 C CA . GLY A 1 224 ? -6.135 -5.724 17.329 1.00 88.94 224 GLY A CA 1
ATOM 1677 C C . GLY A 1 224 ? -6.140 -4.205 17.191 1.00 88.94 224 GLY A C 1
ATOM 1678 O O . GLY A 1 224 ? -5.562 -3.496 18.017 1.00 88.94 224 GLY A O 1
ATOM 1679 N N . ASP A 1 225 ? -6.818 -3.723 16.152 1.00 83.44 225 ASP A N 1
ATOM 1680 C CA . ASP A 1 225 ? -7.037 -2.305 15.889 1.00 83.44 225 ASP A CA 1
ATOM 1681 C C . ASP A 1 225 ? -8.531 -1.983 15.895 1.00 83.44 225 ASP A C 1
ATOM 1683 O O . ASP A 1 225 ? -9.295 -2.494 15.075 1.00 83.44 225 ASP A O 1
ATOM 1687 N N . GLU A 1 226 ? -8.934 -1.082 16.786 1.00 78.62 226 GLU A N 1
ATOM 1688 C CA . GLU A 1 226 ? -10.300 -0.572 16.867 1.00 78.62 226 GLU A CA 1
ATOM 1689 C C . GLU A 1 226 ? -10.802 0.004 15.529 1.00 78.62 226 GLU A C 1
ATOM 1691 O O . GLU A 1 226 ? -11.989 -0.114 15.228 1.00 78.62 226 GLU A O 1
ATOM 1696 N N . LEU A 1 227 ? -9.904 0.574 14.711 1.00 64.62 227 LEU A N 1
ATOM 1697 C CA . LEU A 1 227 ? -10.214 1.238 13.439 1.00 64.62 227 LEU A CA 1
ATOM 1698 C C . LEU A 1 227 ? -10.176 0.320 12.202 1.00 64.62 227 LEU A C 1
ATOM 1700 O O . LEU A 1 227 ? -10.204 0.826 11.075 1.00 64.62 227 LEU A O 1
ATOM 1704 N N . SER A 1 228 ? -10.076 -0.998 12.375 1.00 66.31 228 SER A N 1
ATOM 1705 C CA . SER A 1 228 ? -10.180 -1.975 11.280 1.00 66.31 228 SER A CA 1
ATOM 1706 C C . SER A 1 228 ? -11.648 -2.291 10.949 1.00 66.31 228 SER A C 1
ATOM 1708 O O . SER A 1 228 ? -12.525 -2.056 11.777 1.00 66.31 228 SER A O 1
ATOM 1710 N N . SER A 1 229 ? -11.953 -2.827 9.758 1.00 59.16 229 SER A N 1
ATOM 1711 C CA . SER A 1 229 ? -13.351 -3.001 9.302 1.00 59.16 229 SER A CA 1
ATOM 1712 C C . SER A 1 229 ? -14.178 -3.974 10.158 1.00 59.16 229 SER A C 1
ATOM 1714 O O . SER A 1 229 ? -15.388 -3.813 10.285 1.00 59.16 229 SER A O 1
ATOM 1716 N N . SER A 1 230 ? -13.526 -4.934 10.823 1.00 66.12 230 SER A N 1
ATOM 1717 C CA . SER A 1 230 ? -14.119 -5.774 11.882 1.00 66.12 230 SER A CA 1
ATOM 1718 C C . SER A 1 230 ? -13.595 -5.431 13.291 1.00 66.12 230 SER A C 1
ATOM 1720 O O . SER A 1 230 ? -13.650 -6.268 14.189 1.00 66.12 230 SER A O 1
ATOM 1722 N N . SER A 1 231 ? -13.069 -4.220 13.512 1.00 77.25 231 SER A N 1
ATOM 1723 C CA . SER A 1 231 ? -12.392 -3.821 14.758 1.00 77.25 231 SER A CA 1
ATOM 1724 C C . SER A 1 231 ? -11.310 -4.847 15.166 1.00 77.25 231 SER A C 1
ATOM 1726 O O . SER A 1 231 ? -10.683 -5.485 14.316 1.00 77.25 231 SER A O 1
ATOM 1728 N N . HIS A 1 232 ? -11.117 -5.060 16.468 1.00 84.44 232 HIS A N 1
ATOM 1729 C CA . HIS A 1 232 ? -10.157 -6.008 17.037 1.00 84.44 232 HIS A CA 1
ATOM 1730 C C . HIS A 1 232 ? -10.321 -7.469 16.549 1.00 84.44 232 HIS A C 1
ATOM 1732 O O . HIS A 1 232 ? -9.332 -8.206 16.529 1.00 84.44 232 HIS A O 1
ATOM 1738 N N . GLU A 1 233 ? -11.516 -7.893 16.100 1.00 82.25 233 GLU A N 1
ATOM 1739 C CA . GLU A 1 233 ? -11.752 -9.248 15.554 1.00 82.25 233 GLU A CA 1
ATOM 1740 C C . GLU A 1 233 ? -10.900 -9.536 14.304 1.00 82.25 233 GLU A C 1
ATOM 1742 O O . GLU A 1 233 ? -10.533 -10.689 14.062 1.00 82.25 233 GLU A O 1
ATOM 1747 N N . ALA A 1 234 ? -10.528 -8.496 13.543 1.00 81.31 234 ALA A N 1
ATOM 1748 C CA . ALA A 1 234 ? -9.689 -8.618 12.350 1.00 81.31 234 ALA A CA 1
ATOM 1749 C C . ALA A 1 234 ? -8.319 -9.257 12.648 1.00 81.31 234 ALA A C 1
ATOM 1751 O O . ALA A 1 234 ? -7.839 -10.063 11.855 1.00 81.31 234 ALA A O 1
ATOM 1752 N N . ALA A 1 235 ? -7.725 -8.952 13.808 1.00 86.75 235 ALA A N 1
ATOM 1753 C CA . ALA A 1 235 ? -6.485 -9.580 14.271 1.00 86.75 235 ALA A CA 1
ATOM 1754 C C . ALA A 1 235 ? -6.736 -10.780 15.200 1.00 86.75 235 ALA A C 1
ATOM 1756 O O . ALA A 1 235 ? -5.946 -11.725 15.207 1.00 86.75 235 ALA A O 1
ATOM 1757 N N . PHE A 1 236 ? -7.831 -10.770 15.971 1.00 89.12 236 PHE A N 1
ATOM 1758 C CA . PHE A 1 236 ? -8.138 -11.843 16.921 1.00 89.12 236 PHE A CA 1
ATOM 1759 C C . PHE A 1 236 ? -8.378 -13.184 16.225 1.00 89.12 236 PHE A C 1
ATOM 1761 O O . PHE A 1 236 ? -7.812 -14.189 16.642 1.00 89.12 236 PHE A O 1
ATOM 1768 N N . ARG A 1 237 ? -9.161 -13.230 15.137 1.00 83.19 237 ARG A N 1
ATOM 1769 C CA . ARG A 1 237 ? -9.481 -14.508 14.470 1.00 83.19 237 ARG A CA 1
ATOM 1770 C C . ARG A 1 237 ? -8.240 -15.182 13.850 1.00 83.19 237 ARG A C 1
ATOM 1772 O O . ARG A 1 237 ? -8.078 -16.384 14.072 1.00 83.19 237 ARG A O 1
ATOM 1779 N N . PRO A 1 238 ? -7.322 -14.476 13.154 1.00 84.56 238 PRO A N 1
ATOM 1780 C CA . PRO A 1 238 ? -6.025 -15.034 12.754 1.00 84.56 238 PRO A CA 1
ATOM 1781 C C . PRO A 1 238 ? -5.157 -15.504 13.931 1.00 84.56 238 PRO A C 1
ATOM 1783 O O . PRO A 1 238 ? -4.608 -16.601 13.867 1.00 84.56 238 PRO A O 1
ATOM 1786 N N . PHE A 1 239 ? -5.084 -14.729 15.019 1.00 91.12 239 PHE A N 1
ATOM 1787 C CA . PHE A 1 239 ? -4.339 -15.086 16.236 1.00 91.12 239 PHE A CA 1
ATOM 1788 C C . PHE A 1 239 ? -4.888 -16.352 16.921 1.00 91.12 239 PHE A C 1
ATOM 1790 O O . PHE A 1 239 ? -4.148 -17.251 17.307 1.00 91.12 239 PHE A O 1
ATOM 1797 N N . VAL A 1 240 ? -6.210 -16.481 17.009 1.00 86.31 240 VAL A N 1
ATOM 1798 C CA . VAL A 1 240 ? -6.879 -17.684 17.519 1.00 86.31 240 VAL A CA 1
ATOM 1799 C C . VAL A 1 240 ? -6.600 -18.893 16.613 1.00 86.31 240 VAL A C 1
ATOM 1801 O O . VAL A 1 240 ? -6.318 -19.984 17.106 1.00 86.31 240 VAL A O 1
ATOM 1804 N N . LYS A 1 241 ? -6.618 -18.713 15.284 1.00 84.75 241 LYS A N 1
ATOM 1805 C CA . LYS A 1 241 ? -6.285 -19.778 14.320 1.00 84.75 241 LYS A CA 1
ATOM 1806 C C . LYS A 1 241 ? -4.822 -20.225 14.410 1.00 84.75 241 LYS A C 1
ATOM 1808 O O . LYS A 1 241 ? -4.572 -21.426 14.304 1.00 84.75 241 LYS A O 1
ATOM 1813 N N . SER A 1 242 ? -3.870 -19.314 14.627 1.00 88.44 242 SER A N 1
ATOM 1814 C CA . SER A 1 242 ? -2.461 -19.690 14.796 1.00 88.44 242 SER A CA 1
ATOM 1815 C C . SER A 1 242 ? -2.235 -20.482 16.087 1.00 88.44 242 SER A C 1
ATOM 1817 O O . SER A 1 242 ? -1.476 -21.448 16.053 1.00 88.44 242 SER A O 1
ATOM 1819 N N . ILE A 1 243 ? -2.950 -20.174 17.182 1.00 90.06 243 ILE A N 1
ATOM 1820 C CA . ILE A 1 243 ? -2.929 -20.994 18.411 1.00 90.06 243 ILE A CA 1
ATOM 1821 C C . ILE A 1 243 ? -3.374 -22.431 18.106 1.00 90.06 243 ILE A C 1
ATOM 1823 O O . ILE A 1 243 ? -2.686 -23.374 18.492 1.00 90.06 243 ILE A O 1
ATOM 1827 N N . TRP A 1 244 ? -4.471 -22.629 17.368 1.00 87.12 244 TRP A N 1
ATOM 1828 C CA . TRP A 1 244 ? -4.925 -23.981 17.009 1.00 87.12 244 TRP A CA 1
ATOM 1829 C C . TRP A 1 244 ? -3.928 -24.734 16.128 1.00 87.12 244 TRP A C 1
ATOM 1831 O O . TRP A 1 244 ? -3.723 -25.926 16.342 1.00 87.12 244 TRP A O 1
ATOM 1841 N N . ALA A 1 245 ? -3.289 -24.050 15.175 1.00 83.81 245 ALA A N 1
ATOM 1842 C CA . ALA A 1 245 ? -2.256 -24.647 14.334 1.00 83.81 245 ALA A CA 1
ATOM 1843 C C . ALA A 1 245 ? -1.021 -25.064 15.153 1.00 83.81 245 ALA A C 1
ATOM 1845 O O . ALA A 1 245 ? -0.535 -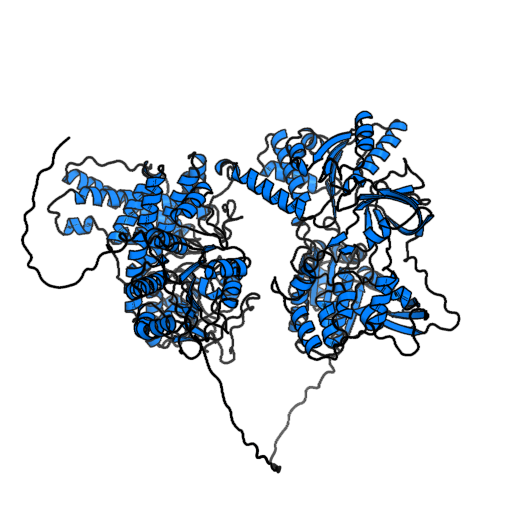26.181 14.999 1.00 83.81 245 ALA A O 1
ATOM 1846 N N . ALA A 1 246 ? -0.553 -24.207 16.066 1.00 87.06 246 ALA A N 1
ATOM 1847 C CA . ALA A 1 246 ? 0.627 -24.465 16.893 1.00 87.06 246 ALA A CA 1
ATOM 1848 C C . ALA A 1 246 ? 0.417 -25.550 17.968 1.00 87.06 246 ALA A C 1
ATOM 1850 O O . ALA A 1 246 ? 1.387 -26.180 18.389 1.00 87.06 246 ALA A O 1
ATOM 1851 N N . LEU A 1 247 ? -0.829 -25.772 18.403 1.00 85.12 247 LEU A N 1
ATOM 1852 C CA . LEU A 1 247 ? -1.201 -26.817 19.368 1.00 85.12 247 LEU A CA 1
ATOM 1853 C C . LEU A 1 247 ? -1.786 -28.085 18.702 1.00 85.12 247 LEU A C 1
ATOM 1855 O O . LEU A 1 247 ? -2.135 -29.035 19.391 1.00 85.12 247 LEU A O 1
ATOM 1859 N N . GLY A 1 248 ? -1.911 -28.130 17.369 1.00 79.50 248 GLY A N 1
ATOM 1860 C CA . GLY A 1 248 ? -2.399 -29.308 16.632 1.00 79.50 248 GLY A CA 1
ATOM 1861 C C . GLY A 1 248 ? -3.920 -29.546 16.659 1.00 79.50 248 GLY A C 1
ATOM 1862 O O . GLY A 1 248 ? -4.383 -30.586 16.192 1.00 79.50 248 GLY A O 1
ATOM 1863 N N . HIS A 1 249 ? -4.723 -28.594 17.146 1.00 73.50 249 HIS A N 1
ATOM 1864 C CA . HIS A 1 249 ? -6.184 -28.727 17.314 1.00 73.50 249 HIS A CA 1
ATOM 1865 C C . HIS A 1 249 ? -6.977 -28.168 16.121 1.00 73.50 249 HIS A C 1
ATOM 1867 O O . HIS A 1 249 ? -7.800 -27.258 16.257 1.00 73.50 249 HIS A O 1
ATOM 1873 N N . SER A 1 250 ? -6.720 -28.703 14.925 1.00 58.28 250 SER A N 1
ATOM 1874 C CA . SER A 1 250 ? -7.323 -28.235 13.665 1.00 58.28 250 SER A CA 1
ATOM 1875 C C . SER A 1 250 ? -8.771 -28.698 13.419 1.00 58.28 250 SER A C 1
ATOM 1877 O O . SER A 1 250 ? -9.420 -28.182 12.508 1.00 58.28 250 SER A O 1
ATOM 1879 N N . SER A 1 251 ? -9.313 -29.631 14.213 1.00 54.84 251 SER A N 1
ATOM 1880 C CA . SER A 1 251 ? -10.673 -30.164 14.035 1.00 54.84 251 SER A CA 1
ATOM 1881 C C . SER A 1 251 ? -11.735 -29.444 14.889 1.00 54.84 251 SER A C 1
ATOM 1883 O O . SER A 1 251 ? -11.505 -29.031 16.027 1.00 54.84 251 SER A O 1
ATOM 1885 N N . ARG A 1 252 ? -12.941 -29.281 14.325 1.00 55.19 252 ARG A N 1
ATOM 1886 C CA . ARG A 1 252 ? -14.105 -28.683 15.003 1.00 55.19 252 ARG A CA 1
ATOM 1887 C C . ARG A 1 252 ? -14.797 -29.707 15.912 1.00 55.19 252 ARG A C 1
ATOM 1889 O O . ARG A 1 252 ? -15.669 -30.442 15.459 1.00 55.19 252 ARG A O 1
ATOM 1896 N N . SER A 1 253 ? -14.462 -29.704 17.199 1.00 50.19 253 SER A N 1
ATOM 1897 C CA . SER A 1 253 ? -15.342 -30.260 18.238 1.00 50.19 253 SER A CA 1
ATOM 1898 C C . SER A 1 253 ? -16.585 -29.367 18.395 1.00 50.19 253 SER A C 1
ATOM 1900 O O . SER A 1 253 ? -16.478 -28.140 18.397 1.00 50.19 253 SER A O 1
ATOM 1902 N N . SER A 1 254 ? -17.771 -29.977 18.452 1.00 56.69 254 SER A N 1
ATOM 1903 C CA . SER A 1 254 ? -19.057 -29.337 18.130 1.00 56.69 254 SER A CA 1
ATOM 1904 C C . SER A 1 254 ? -19.919 -28.941 19.337 1.00 56.69 254 SER A C 1
ATOM 1906 O O . SER A 1 254 ? -21.133 -28.802 19.202 1.00 56.69 254 SER A O 1
ATOM 1908 N N . THR A 1 255 ? -19.327 -28.755 20.518 1.00 66.81 255 THR A N 1
ATOM 1909 C CA . THR A 1 255 ? -20.050 -28.341 21.732 1.00 66.81 255 THR A CA 1
ATOM 1910 C C . THR A 1 255 ? -19.686 -26.915 22.138 1.00 66.81 255 THR A C 1
ATOM 1912 O O . THR A 1 255 ? -18.512 -26.558 22.208 1.00 66.81 255 THR A O 1
ATOM 1915 N N . LEU A 1 256 ? -20.700 -26.088 22.417 1.00 75.56 256 LEU A N 1
ATOM 1916 C CA . LEU A 1 256 ? -20.536 -24.738 22.964 1.00 75.56 256 LEU A CA 1
ATOM 1917 C C . LEU A 1 256 ? -20.503 -24.827 24.502 1.00 75.56 256 LEU A C 1
ATOM 1919 O O . LEU A 1 256 ? -21.557 -25.077 25.099 1.00 75.56 256 LEU A O 1
ATOM 1923 N N . PRO A 1 257 ? -19.337 -24.671 25.160 1.00 72.69 257 PRO A N 1
ATOM 1924 C CA . PRO A 1 257 ? -19.236 -24.824 26.603 1.00 72.69 257 PRO A CA 1
ATOM 1925 C C . PRO A 1 257 ? -19.754 -23.578 27.327 1.00 72.69 257 PRO A C 1
ATOM 1927 O O . PRO A 1 257 ? -19.559 -22.446 26.881 1.00 72.69 257 PRO A O 1
ATOM 1930 N N . SER A 1 258 ? -20.354 -23.790 28.494 1.00 78.00 258 SER A N 1
ATOM 1931 C CA . SER A 1 258 ? -20.738 -22.713 29.408 1.00 78.00 258 SER A CA 1
ATOM 1932 C C . SER A 1 258 ? -19.599 -22.390 30.378 1.00 78.00 258 SER A C 1
ATOM 1934 O O . SER A 1 258 ? -18.924 -23.291 30.874 1.00 78.00 258 SER A O 1
ATOM 1936 N N . ALA A 1 259 ? -19.408 -21.108 30.690 1.00 74.62 259 ALA A N 1
ATOM 1937 C CA . ALA A 1 259 ? -18.510 -20.622 31.742 1.00 74.62 259 ALA A CA 1
ATOM 1938 C C . ALA A 1 259 ? -19.202 -20.507 33.117 1.00 74.62 259 ALA A C 1
ATOM 1940 O O . ALA A 1 259 ? -18.533 -20.391 34.144 1.00 74.62 259 ALA A O 1
ATOM 1941 N N . TYR A 1 260 ? -20.536 -20.562 33.138 1.00 82.69 260 TYR A N 1
ATOM 1942 C CA . TYR A 1 260 ? -21.371 -20.390 34.325 1.00 82.69 260 TYR A CA 1
ATOM 1943 C C . TYR A 1 260 ? -22.287 -21.595 34.546 1.00 82.69 260 TYR A C 1
ATOM 1945 O O . TYR A 1 260 ? -22.704 -22.260 33.597 1.00 82.69 260 TYR A O 1
ATOM 1953 N N . ARG A 1 261 ? -22.627 -21.847 35.812 1.00 87.06 261 ARG A N 1
ATOM 1954 C CA . ARG A 1 261 ? -23.704 -22.747 36.234 1.00 87.06 261 ARG A CA 1
ATOM 1955 C C . ARG A 1 261 ? -24.800 -21.920 36.893 1.00 87.06 261 ARG A C 1
ATOM 1957 O O . ARG A 1 261 ? -24.497 -21.045 37.702 1.00 87.06 261 ARG A O 1
ATOM 1964 N N . ILE A 1 262 ? -26.052 -22.222 36.566 1.00 88.25 262 ILE A N 1
ATOM 1965 C CA . ILE A 1 262 ? -27.229 -21.548 37.115 1.00 88.25 262 ILE A CA 1
ATOM 1966 C C . ILE A 1 262 ? -28.065 -22.574 37.874 1.00 88.25 262 ILE A C 1
ATOM 1968 O O . ILE A 1 262 ? -28.247 -23.706 37.426 1.00 88.25 262 ILE A O 1
ATOM 1972 N N . GLN A 1 263 ? -28.542 -22.192 39.053 1.00 89.06 263 GLN A N 1
ATOM 1973 C CA . GLN A 1 263 ? -29.438 -22.996 39.882 1.00 89.06 263 GLN A CA 1
ATOM 1974 C C . GLN A 1 263 ? -30.541 -22.096 40.438 1.00 89.06 263 GLN A C 1
ATOM 1976 O O . GLN A 1 263 ? -30.303 -20.913 40.678 1.00 89.06 263 GLN A O 1
ATOM 1981 N N . ALA A 1 264 ? -31.744 -22.632 40.652 1.00 87.06 264 ALA A N 1
ATOM 1982 C CA . ALA A 1 264 ? -32.779 -21.906 41.385 1.00 87.06 264 ALA A CA 1
ATOM 1983 C C . ALA A 1 264 ? -32.262 -21.567 42.793 1.00 87.06 264 ALA A C 1
ATOM 1985 O O . ALA A 1 264 ? -31.660 -22.417 43.453 1.00 87.06 264 ALA A O 1
ATOM 1986 N N . ALA A 1 265 ? -32.460 -20.325 43.234 1.00 87.06 265 ALA A N 1
ATOM 1987 C CA . ALA A 1 265 ? -31.979 -19.884 44.537 1.00 87.06 265 ALA A CA 1
ATOM 1988 C C . ALA A 1 265 ? -32.718 -20.610 45.677 1.00 87.06 265 ALA A C 1
ATOM 1990 O O . ALA A 1 265 ? -33.877 -21.012 45.535 1.00 87.06 265 ALA A O 1
ATOM 1991 N N . ALA A 1 266 ? -32.058 -20.765 46.826 1.00 84.50 266 ALA A N 1
ATOM 1992 C CA . ALA A 1 266 ? -32.661 -21.416 47.984 1.00 84.50 266 ALA A CA 1
ATOM 1993 C C . ALA A 1 266 ? -33.867 -20.610 48.527 1.00 84.50 266 ALA A C 1
ATOM 1995 O O . ALA A 1 266 ? -33.893 -19.378 48.419 1.00 84.50 266 ALA A O 1
ATOM 1996 N N . PRO A 1 267 ? -34.867 -21.262 49.154 1.00 76.75 267 PRO A N 1
ATOM 1997 C CA . PRO A 1 267 ? -35.975 -20.556 49.793 1.00 76.75 267 PRO A CA 1
ATOM 1998 C C . PRO A 1 267 ? -35.473 -19.518 50.808 1.00 76.75 267 PRO A C 1
ATOM 2000 O O . PRO A 1 267 ? -34.709 -19.841 51.715 1.00 76.75 267 PRO A O 1
ATOM 2003 N N . GLY A 1 268 ? -35.896 -18.261 50.650 1.00 79.00 268 GLY A N 1
ATOM 2004 C CA . GLY A 1 268 ? -35.459 -17.141 51.495 1.00 79.00 268 GLY A CA 1
ATOM 2005 C C . GLY A 1 268 ? -34.190 -16.410 51.029 1.00 79.00 268 GLY A C 1
ATOM 2006 O O . GLY A 1 268 ? -33.843 -15.387 51.622 1.00 79.00 268 GLY A O 1
ATOM 2007 N N . SER A 1 269 ? -33.522 -16.860 49.958 1.00 83.69 269 SER A N 1
ATOM 2008 C CA . SER A 1 269 ? -32.455 -16.088 49.307 1.00 83.69 269 SER A CA 1
ATOM 2009 C C . SER A 1 269 ? -32.965 -14.720 48.838 1.00 83.69 269 SER A C 1
ATOM 2011 O O . SER A 1 269 ? -34.066 -14.595 48.304 1.00 83.69 269 SER A O 1
ATOM 2013 N N . LYS A 1 270 ? -32.141 -13.680 49.006 1.00 83.44 270 LYS A N 1
ATOM 2014 C CA . LYS A 1 270 ? -32.418 -12.324 48.510 1.00 83.44 270 LYS A CA 1
ATOM 2015 C C . LYS A 1 270 ? -31.639 -12.065 47.224 1.00 83.44 270 LYS A C 1
ATOM 2017 O O . LYS A 1 270 ? -30.510 -12.533 47.090 1.00 83.44 270 LYS A O 1
ATOM 2022 N N . ALA A 1 271 ? -32.219 -11.281 46.317 1.00 81.06 271 ALA A N 1
ATOM 2023 C CA . ALA A 1 271 ? -31.478 -10.741 45.183 1.00 81.06 271 ALA A CA 1
ATOM 2024 C C . ALA A 1 271 ? -30.296 -9.889 45.675 1.00 81.06 271 ALA A C 1
ATOM 2026 O O . ALA A 1 271 ? -30.433 -9.083 46.601 1.00 81.06 271 ALA A O 1
ATOM 2027 N N . SER A 1 272 ? -29.150 -10.043 45.022 1.00 80.69 272 SER A N 1
ATOM 2028 C CA . SER A 1 272 ? -28.041 -9.102 45.060 1.00 80.69 272 SER A CA 1
ATOM 2029 C C . SER A 1 272 ? -28.518 -7.718 44.603 1.00 80.69 272 SER A C 1
ATOM 2031 O O . SER A 1 272 ? -29.458 -7.587 43.816 1.00 80.69 272 SER A O 1
ATOM 2033 N N . SER A 1 273 ? -27.866 -6.668 45.105 1.00 77.88 273 SER A N 1
ATOM 2034 C CA . SER A 1 273 ? -28.148 -5.291 44.692 1.00 77.88 273 SER A CA 1
ATOM 2035 C C . SER A 1 273 ? -28.018 -5.142 43.174 1.00 77.88 273 SER A C 1
ATOM 2037 O O . SER A 1 273 ? -26.990 -5.503 42.608 1.00 77.88 273 SER A O 1
ATOM 2039 N N . ALA A 1 274 ? -29.020 -4.535 42.532 1.00 70.75 274 ALA A N 1
ATOM 2040 C CA . ALA A 1 274 ? -28.931 -4.125 41.128 1.00 70.75 274 ALA A CA 1
ATOM 2041 C C . ALA A 1 274 ? -27.932 -2.968 40.908 1.00 70.75 274 ALA A C 1
ATOM 2043 O O . ALA A 1 274 ? -27.564 -2.675 39.775 1.00 70.75 274 ALA A O 1
ATOM 2044 N N . THR A 1 275 ? -27.488 -2.306 41.984 1.00 81.00 275 THR A N 1
ATOM 2045 C CA . THR A 1 275 ? -26.406 -1.311 41.936 1.00 81.00 275 THR A CA 1
ATOM 2046 C C . THR A 1 275 ? -25.064 -2.049 41.886 1.00 81.00 275 THR A C 1
ATOM 2048 O O . THR A 1 275 ? -24.792 -2.800 42.829 1.00 81.00 275 THR A O 1
ATOM 2051 N N . PRO A 1 276 ? -24.220 -1.846 40.854 1.00 78.75 276 PRO A N 1
ATOM 2052 C CA . PRO A 1 276 ? -22.933 -2.529 40.750 1.00 78.75 276 PRO A CA 1
ATOM 2053 C C . PRO A 1 276 ? -21.993 -2.230 41.927 1.00 78.75 276 PRO A C 1
ATOM 2055 O O . PRO A 1 276 ? -22.085 -1.190 42.580 1.00 78.75 276 PRO A O 1
ATOM 2058 N N . VAL A 1 277 ? -21.046 -3.134 42.187 1.00 76.94 277 VAL A N 1
ATOM 2059 C CA . VAL A 1 277 ? -20.058 -2.968 43.267 1.00 76.94 277 VAL A CA 1
ATOM 2060 C C . VAL A 1 277 ? -19.230 -1.698 43.033 1.00 76.94 277 VAL A C 1
ATOM 2062 O O . VAL A 1 277 ? -18.677 -1.495 41.954 1.00 76.94 277 VAL A O 1
ATOM 2065 N N . GLY A 1 278 ? -19.153 -0.835 44.050 1.00 81.81 278 GLY A N 1
ATOM 2066 C CA . GLY A 1 278 ? -18.458 0.455 43.973 1.00 81.81 278 GLY A CA 1
ATOM 2067 C C . GLY A 1 278 ? -19.257 1.596 43.326 1.00 81.81 278 GLY A C 1
ATOM 2068 O O . GLY A 1 278 ? -18.685 2.661 43.109 1.00 81.81 278 GLY A O 1
ATOM 2069 N N . TYR A 1 279 ? -20.546 1.397 43.029 1.00 88.56 279 TYR A N 1
ATOM 2070 C CA . TYR A 1 279 ? -21.464 2.437 42.549 1.00 88.56 279 TYR A CA 1
ATOM 2071 C C . TYR A 1 279 ? -22.426 2.868 43.663 1.00 88.56 279 TYR A C 1
ATOM 2073 O O . TYR A 1 279 ? -22.783 2.080 44.541 1.00 88.56 279 TYR A O 1
ATOM 2081 N N . THR A 1 280 ? -22.884 4.116 43.607 1.00 90.50 280 THR A N 1
ATOM 2082 C CA . THR A 1 280 ? -23.904 4.677 44.500 1.00 90.50 280 THR A CA 1
ATOM 2083 C C . THR A 1 280 ? -25.151 5.070 43.710 1.00 90.50 280 THR A C 1
ATOM 2085 O O . THR A 1 280 ? -25.086 5.402 42.528 1.00 90.50 280 THR A O 1
ATOM 2088 N N . GLN A 1 281 ? -26.317 5.012 44.357 1.00 91.94 281 GLN A N 1
ATOM 2089 C CA . GLN A 1 281 ? -27.578 5.471 43.769 1.00 91.94 281 GLN A CA 1
ATOM 2090 C C . GLN A 1 281 ? -27.731 6.977 43.989 1.00 91.94 281 GLN A C 1
ATOM 2092 O O . GLN A 1 281 ? -28.070 7.420 45.089 1.00 91.94 281 GLN A O 1
ATOM 2097 N N . ALA A 1 282 ? -27.491 7.758 42.940 1.00 93.44 282 ALA A N 1
ATOM 2098 C CA . ALA A 1 282 ? -27.673 9.202 42.942 1.00 93.44 282 ALA A CA 1
ATOM 2099 C C . ALA A 1 282 ? -29.057 9.590 42.399 1.00 93.44 282 ALA A C 1
ATOM 2101 O O . ALA A 1 282 ? -29.708 8.818 41.696 1.00 93.44 282 ALA A O 1
ATOM 2102 N N . SER A 1 283 ? -29.517 10.796 42.737 1.00 95.81 283 SER A N 1
ATOM 2103 C CA . SER A 1 283 ? -30.772 11.352 42.207 1.00 95.81 283 SER A CA 1
ATOM 2104 C C . SER A 1 283 ? -30.467 12.322 41.072 1.00 95.81 283 SER A C 1
ATOM 2106 O O . SER A 1 283 ? -29.580 13.164 41.216 1.00 95.81 283 SER A O 1
ATOM 2108 N N . VAL A 1 284 ? -31.224 12.271 39.981 1.00 97.25 284 VAL A N 1
ATOM 2109 C CA . VAL A 1 284 ? -31.173 13.305 38.940 1.00 97.25 284 VAL A CA 1
ATOM 2110 C C . VAL A 1 284 ? -31.792 14.594 39.484 1.00 97.25 284 VAL A C 1
ATOM 2112 O O . VAL A 1 284 ? -32.893 14.577 40.033 1.00 97.25 284 VAL A O 1
ATOM 2115 N N . LYS A 1 285 ? -31.081 15.718 39.352 1.00 96.69 285 LYS A N 1
ATOM 2116 C CA . LYS A 1 285 ? -31.525 17.056 39.783 1.00 96.69 285 LYS A CA 1
ATOM 2117 C C . LYS A 1 285 ? -32.123 17.865 38.633 1.00 96.69 285 LYS A C 1
ATOM 2119 O O . LYS A 1 285 ? -33.146 18.513 38.819 1.00 96.69 285 LYS A O 1
ATOM 2124 N N . ALA A 1 286 ? -31.514 17.802 37.451 1.00 97.12 286 ALA A N 1
ATOM 2125 C CA . ALA A 1 286 ? -31.972 18.479 36.237 1.00 97.12 286 ALA A CA 1
ATOM 2126 C C . ALA A 1 286 ? -31.546 17.690 34.991 1.00 97.12 286 ALA A C 1
ATOM 2128 O O . ALA A 1 286 ? -30.570 16.946 35.050 1.00 97.12 286 ALA A O 1
ATOM 2129 N N . ASN A 1 287 ? -32.260 17.850 33.873 1.00 97.19 287 ASN A N 1
ATOM 2130 C CA . ASN A 1 287 ? -31.916 17.229 32.589 1.00 97.19 287 ASN A CA 1
ATOM 2131 C C . ASN A 1 287 ? -32.408 18.102 31.424 1.00 97.19 287 ASN A C 1
ATOM 2133 O O . ASN A 1 287 ? -33.515 17.917 30.911 1.00 97.19 287 ASN A O 1
ATOM 2137 N N . ASN A 1 288 ? -31.596 19.076 31.028 1.00 95.62 288 ASN A N 1
ATOM 2138 C CA . ASN A 1 288 ? -31.980 20.162 30.128 1.00 95.62 288 ASN A CA 1
ATOM 2139 C C . ASN A 1 288 ? -31.448 19.925 28.711 1.00 95.62 288 ASN A C 1
ATOM 2141 O O . ASN A 1 288 ? -30.302 19.514 28.547 1.00 95.62 288 ASN A O 1
ATOM 2145 N N . VAL A 1 289 ? -32.247 20.230 27.684 1.00 95.31 289 VAL A N 1
ATOM 2146 C CA . VAL A 1 289 ? -31.755 20.308 26.297 1.00 95.31 289 VAL A CA 1
ATOM 2147 C C . VAL A 1 289 ? -30.960 21.603 26.134 1.00 95.31 289 VAL A C 1
ATOM 2149 O O . VAL A 1 289 ? -31.434 22.665 26.534 1.00 95.31 289 VAL A O 1
ATOM 2152 N N . LEU A 1 290 ? -29.763 21.508 25.557 1.00 95.06 290 LEU A N 1
ATOM 2153 C CA . LEU A 1 290 ? -28.904 22.647 25.226 1.00 95.06 290 LEU A CA 1
ATOM 2154 C C . LEU A 1 290 ? -28.935 23.008 23.734 1.00 95.06 290 LEU A C 1
ATOM 2156 O O . LEU A 1 290 ? -28.699 24.163 23.393 1.00 95.06 290 LEU A O 1
ATOM 2160 N N . SER A 1 291 ? -29.185 22.036 22.852 1.00 93.06 291 SER A N 1
ATOM 2161 C CA . SER A 1 291 ? -29.217 22.255 21.400 1.00 93.06 291 SER A CA 1
ATOM 2162 C C . SER A 1 291 ? -30.503 22.934 20.917 1.00 93.06 291 SER A C 1
ATOM 2164 O O . SER A 1 291 ? -31.579 22.741 21.488 1.00 93.06 291 SER A O 1
ATOM 2166 N N . GLY A 1 292 ? -30.406 23.653 19.799 1.00 88.75 292 GLY A N 1
ATOM 2167 C CA . GLY A 1 292 ? -31.527 24.260 19.089 1.00 88.75 292 GLY A CA 1
ATOM 2168 C C . GLY A 1 292 ? -32.570 23.248 18.594 1.00 88.75 292 GLY A C 1
ATOM 2169 O O . GLY A 1 292 ? -32.314 22.052 18.418 1.00 88.75 292 GLY A O 1
ATOM 2170 N N . LYS A 1 293 ? -33.793 23.740 18.368 1.00 85.50 293 LYS A N 1
ATOM 2171 C CA . LYS A 1 293 ? -34.934 22.917 17.948 1.00 85.50 293 LYS A CA 1
ATOM 2172 C C . LYS A 1 293 ? -34.693 22.320 16.559 1.00 85.50 293 LYS A C 1
ATOM 2174 O O . LYS A 1 293 ? -34.448 23.046 15.605 1.00 85.50 293 LYS A O 1
ATOM 2179 N N . GLY A 1 294 ? -34.871 21.005 16.437 1.00 79.38 294 GLY A N 1
ATOM 2180 C CA . GLY A 1 294 ? -34.753 20.297 15.159 1.00 79.38 294 GLY A CA 1
ATOM 2181 C C . GLY A 1 294 ? -33.332 19.865 14.794 1.00 79.38 294 GLY A C 1
ATOM 2182 O O . GLY A 1 294 ? -33.156 19.312 13.716 1.00 79.38 294 GLY A O 1
ATOM 2183 N N . PHE A 1 295 ? -32.347 20.064 15.677 1.00 84.25 295 PHE A N 1
ATOM 2184 C CA . PHE A 1 295 ? -31.032 19.448 15.519 1.00 84.25 295 PHE A CA 1
ATOM 2185 C C . PHE A 1 295 ? -31.133 17.922 15.638 1.00 84.25 295 PHE A C 1
ATOM 2187 O O . PHE A 1 295 ? -31.719 17.398 16.587 1.00 84.25 295 PHE A O 1
ATOM 2194 N N . GLU A 1 296 ? -30.555 17.209 14.677 1.00 77.19 296 GLU A N 1
ATOM 2195 C CA . GLU A 1 296 ? -30.621 15.753 14.560 1.00 77.19 296 GLU A CA 1
ATOM 2196 C C . GLU A 1 296 ? -29.969 15.006 15.734 1.00 77.19 296 GLU A C 1
ATOM 2198 O O . GLU A 1 296 ? -30.382 13.888 16.050 1.00 77.19 296 GLU A O 1
ATOM 2203 N N . ARG A 1 297 ? -29.009 15.636 16.425 1.00 81.19 297 ARG A N 1
ATOM 2204 C CA . ARG A 1 297 ? -28.276 15.059 17.560 1.00 81.19 297 ARG A CA 1
ATOM 2205 C C . ARG A 1 297 ? -28.435 15.900 18.827 1.00 81.19 297 ARG A C 1
ATOM 2207 O O . ARG A 1 297 ? -27.512 16.583 19.255 1.00 81.19 297 ARG A O 1
ATOM 2214 N N . GLU A 1 298 ? -29.626 15.842 19.419 1.00 90.44 298 GLU A N 1
ATOM 2215 C CA . GLU A 1 298 ? -30.002 16.561 20.648 1.00 90.44 298 GLU A CA 1
ATOM 2216 C C . GLU A 1 298 ? -28.889 16.523 21.718 1.00 90.44 298 GLU A C 1
ATOM 2218 O O . GLU A 1 298 ? -28.528 15.453 22.210 1.00 90.44 298 GLU A O 1
ATOM 2223 N N . ILE A 1 299 ? -28.353 17.690 22.092 1.00 94.12 299 ILE A N 1
ATOM 2224 C CA . ILE A 1 299 ? -27.349 17.828 23.158 1.00 94.12 299 ILE A CA 1
ATOM 2225 C C . ILE A 1 299 ? -28.063 18.182 24.457 1.00 94.12 299 ILE A C 1
ATOM 2227 O O . ILE A 1 299 ? -28.918 19.071 24.475 1.00 94.12 299 ILE A O 1
ATOM 2231 N N . ARG A 1 300 ? -27.692 17.521 25.555 1.00 95.81 300 ARG A N 1
ATOM 2232 C CA . ARG A 1 300 ? -28.277 17.729 26.883 1.00 95.81 300 ARG A CA 1
ATOM 2233 C C . ARG A 1 300 ? -27.215 17.948 27.955 1.00 95.81 300 ARG A C 1
ATOM 2235 O O . ARG A 1 300 ? -26.094 17.459 27.837 1.00 95.81 300 ARG A O 1
ATOM 2242 N N . LEU A 1 301 ? -27.611 18.638 29.022 1.00 97.12 301 LEU A N 1
ATOM 2243 C CA . LEU A 1 301 ? -26.891 18.722 30.291 1.00 97.12 301 LEU A CA 1
ATOM 2244 C C . LEU A 1 301 ? -27.749 18.081 31.381 1.00 97.12 301 LEU A C 1
ATOM 2246 O O . LEU A 1 301 ? -28.866 18.535 31.645 1.00 97.12 301 LEU A O 1
ATOM 2250 N N . ILE A 1 302 ? -27.221 17.030 32.007 1.00 97.38 302 ILE A N 1
ATOM 2251 C CA . ILE A 1 302 ? -27.827 16.362 33.161 1.00 97.38 302 ILE A CA 1
ATOM 2252 C C . ILE A 1 302 ? -27.017 16.675 34.418 1.00 97.38 302 ILE A C 1
ATOM 2254 O O . ILE A 1 302 ? -25.796 16.536 34.424 1.00 97.38 302 ILE A O 1
ATOM 2258 N N . SER A 1 303 ? -27.707 17.086 35.479 1.00 96.94 303 SER A N 1
ATOM 2259 C CA . SER A 1 303 ? -27.122 17.352 36.796 1.00 96.94 303 SER A CA 1
ATOM 2260 C C . SER A 1 303 ? -27.515 16.229 37.751 1.00 96.94 303 SER A C 1
ATOM 2262 O O . SER A 1 303 ? -28.705 15.936 37.904 1.00 96.94 303 SER A O 1
ATOM 2264 N N . ILE A 1 304 ? -26.540 15.604 38.407 1.00 96.50 304 ILE A N 1
ATOM 2265 C CA . ILE A 1 304 ? -26.720 14.422 39.264 1.00 96.50 304 ILE A CA 1
ATOM 2266 C C . ILE A 1 304 ? -26.253 14.741 40.696 1.00 96.50 304 ILE A C 1
ATOM 2268 O O . ILE A 1 304 ? -25.289 15.476 40.895 1.00 96.50 304 ILE A O 1
ATOM 2272 N N . ASP A 1 305 ? -26.954 14.225 41.711 1.00 94.62 305 ASP A N 1
ATOM 2273 C CA . ASP A 1 305 ? -26.624 14.419 43.132 1.00 94.62 305 ASP A CA 1
ATOM 2274 C C . ASP A 1 305 ? -25.229 13.861 43.484 1.00 94.62 305 ASP A C 1
ATOM 2276 O O . ASP A 1 305 ? -24.962 12.679 43.275 1.00 94.62 305 ASP A O 1
ATOM 2280 N N . ALA A 1 306 ? -24.357 14.705 44.042 1.00 88.25 306 ALA A N 1
ATOM 2281 C CA . ALA A 1 306 ? -22.931 14.430 44.246 1.00 88.25 306 ALA A CA 1
ATOM 2282 C C . ALA A 1 306 ? -22.458 14.696 45.691 1.00 88.25 306 ALA A C 1
ATOM 2284 O O . ALA A 1 306 ? -21.329 15.119 45.916 1.00 88.25 306 ALA A O 1
ATOM 2285 N N . LYS A 1 307 ? -23.307 14.409 46.690 1.00 76.56 307 LYS A N 1
ATOM 2286 C CA . LYS A 1 307 ? -23.075 14.622 48.145 1.00 76.56 307 LYS A CA 1
ATOM 2287 C C . LYS A 1 307 ? -21.781 14.046 48.755 1.00 76.56 307 LYS A C 1
ATOM 2289 O O . LYS A 1 307 ? -21.508 14.312 49.920 1.00 76.56 307 LYS A O 1
ATOM 2294 N N . GLY A 1 308 ? -21.011 13.247 48.016 1.00 74.00 308 GLY A N 1
ATOM 2295 C CA . GLY A 1 308 ? -19.676 12.782 48.418 1.00 74.00 308 GLY A CA 1
ATOM 2296 C C . GLY A 1 308 ? -18.519 13.682 47.960 1.00 74.00 308 GLY A C 1
ATOM 2297 O O . GLY A 1 308 ? -17.371 13.369 48.256 1.00 74.00 308 GLY A O 1
ATOM 2298 N N . GLY A 1 309 ? -18.803 14.766 47.231 1.00 85.00 309 GLY A N 1
ATOM 2299 C CA . GLY A 1 309 ? -17.804 15.545 46.501 1.00 85.00 309 GLY A CA 1
ATOM 2300 C C . GLY A 1 309 ? -17.377 14.875 45.189 1.00 85.00 309 GLY A C 1
ATOM 2301 O O . GLY A 1 309 ? -17.669 13.707 44.931 1.00 85.00 309 GLY A O 1
ATOM 2302 N N . TYR A 1 310 ? -16.700 15.639 44.330 1.00 92.06 310 TYR A N 1
ATOM 2303 C CA . TYR A 1 310 ? -16.186 15.166 43.043 1.00 92.06 310 TYR A CA 1
ATOM 2304 C C . TYR A 1 310 ? -15.000 16.023 42.562 1.00 92.06 310 TYR A C 1
ATOM 2306 O O . TYR A 1 310 ? -14.924 17.199 42.922 1.00 92.06 310 TYR A O 1
ATOM 2314 N N . PRO A 1 311 ? -14.069 15.473 41.762 1.00 91.25 311 PRO A N 1
ATOM 2315 C CA . PRO A 1 311 ? -12.934 16.221 41.223 1.00 91.25 311 PRO A CA 1
ATOM 2316 C C . PRO A 1 311 ? -13.318 17.073 39.998 1.00 91.25 311 PRO A C 1
ATOM 2318 O O . PRO A 1 311 ? -14.185 16.703 39.205 1.00 91.25 311 PRO A O 1
ATOM 2321 N N . VAL A 1 312 ? -12.635 18.208 39.811 1.00 91.00 312 VAL A N 1
ATOM 2322 C CA . VAL A 1 312 ? -12.725 19.017 38.576 1.00 91.00 312 VAL A CA 1
ATOM 2323 C C . VAL A 1 312 ? -12.132 18.217 37.417 1.00 91.00 312 VAL A C 1
ATOM 2325 O O . VAL A 1 312 ? -11.106 17.570 37.605 1.00 91.00 312 VAL A O 1
ATOM 2328 N N . ALA A 1 313 ? -12.749 18.276 36.232 1.00 87.06 313 ALA A N 1
ATOM 2329 C CA . ALA A 1 313 ? -12.310 17.538 35.039 1.00 87.06 313 ALA A CA 1
ATOM 2330 C C . ALA A 1 313 ? -12.172 16.009 35.249 1.00 87.06 313 ALA A C 1
ATOM 2332 O O . ALA A 1 313 ? -11.474 15.333 34.496 1.00 87.06 313 ALA A O 1
ATOM 2333 N N . GLY A 1 314 ? -12.841 15.468 36.276 1.00 89.75 314 GLY A N 1
ATOM 2334 C CA . GLY A 1 314 ? -12.950 14.037 36.544 1.00 89.75 314 GLY A CA 1
ATOM 2335 C C . GLY A 1 314 ? -13.932 13.312 35.628 1.00 89.75 314 GLY A C 1
ATOM 2336 O O . GLY A 1 314 ? -14.443 13.875 34.657 1.00 89.75 314 GLY A O 1
ATOM 2337 N N . HIS A 1 315 ? -14.273 12.079 36.003 1.00 90.31 315 HIS A N 1
ATOM 2338 C CA . HIS A 1 315 ? -15.242 11.252 35.284 1.00 90.31 315 HIS A CA 1
ATOM 2339 C C . HIS A 1 315 ? -16.419 10.826 36.161 1.00 90.31 315 HIS A C 1
ATOM 2341 O O . HIS A 1 315 ? -16.255 10.478 37.333 1.00 90.31 315 HIS A O 1
ATOM 2347 N N . VAL A 1 316 ? -17.603 10.774 35.550 1.00 91.44 316 VAL A N 1
ATOM 2348 C CA . VAL A 1 316 ? -18.765 10.039 36.058 1.00 91.44 316 VAL A CA 1
ATOM 2349 C C . VAL A 1 316 ? -18.953 8.802 35.188 1.00 91.44 316 VAL A C 1
ATOM 2351 O O . VAL A 1 316 ? -19.196 8.899 33.985 1.00 91.44 316 VAL A O 1
ATOM 2354 N N . LEU A 1 317 ? -18.844 7.628 35.799 1.00 90.88 317 LEU A N 1
ATOM 2355 C CA . LEU A 1 317 ? -19.221 6.362 35.190 1.00 90.88 317 LEU A CA 1
ATOM 2356 C C . LEU A 1 317 ? -20.687 6.109 35.534 1.00 90.88 317 LEU A C 1
ATOM 2358 O O . LEU A 1 317 ? -21.057 6.124 36.709 1.00 90.88 317 LEU A O 1
ATOM 2362 N N . ILE A 1 318 ? -21.518 5.863 34.526 1.00 91.38 318 ILE A N 1
ATOM 2363 C CA . ILE A 1 318 ? -22.959 5.660 34.686 1.00 91.38 318 ILE A CA 1
ATOM 2364 C C . ILE A 1 318 ? -23.320 4.246 34.235 1.00 91.38 318 ILE A C 1
ATOM 2366 O O . ILE A 1 318 ? -23.045 3.865 33.098 1.00 91.38 318 ILE A O 1
ATOM 2370 N N . SER A 1 319 ? -23.944 3.461 35.113 1.00 89.25 319 SER A N 1
ATOM 2371 C CA . SER A 1 319 ? -24.495 2.154 34.744 1.00 89.25 319 SER A CA 1
ATOM 2372 C C . SER A 1 319 ? -25.885 2.335 34.127 1.00 89.25 319 SER A C 1
ATOM 2374 O O . SER A 1 319 ? -26.733 3.020 34.700 1.00 89.25 319 SER A O 1
ATOM 2376 N N . THR A 1 320 ? -26.108 1.757 32.944 1.00 88.44 320 THR A N 1
ATOM 2377 C CA . THR A 1 320 ? -27.312 1.994 32.130 1.00 88.44 320 THR A CA 1
ATOM 2378 C C . THR A 1 320 ? -27.979 0.666 31.751 1.00 88.44 320 THR A C 1
ATOM 2380 O O . THR A 1 320 ? -27.451 -0.016 30.873 1.00 88.44 320 THR A O 1
ATOM 2383 N N . PRO A 1 321 ? -29.098 0.273 32.391 1.00 89.94 321 PRO A N 1
ATOM 2384 C CA . PRO A 1 321 ? -29.751 -1.016 32.153 1.00 89.94 321 PRO A CA 1
ATOM 2385 C C . PRO A 1 321 ? -30.416 -1.083 30.773 1.00 89.94 321 PRO A C 1
ATOM 2387 O O . PRO A 1 321 ? -30.887 -0.070 30.251 1.00 89.94 321 PRO A O 1
ATOM 2390 N N . ASN A 1 322 ? -30.513 -2.288 30.205 1.00 90.31 322 ASN A N 1
ATOM 2391 C CA . ASN A 1 322 ? -31.291 -2.544 28.994 1.00 90.31 322 ASN A CA 1
ATOM 2392 C C . ASN A 1 322 ? -32.759 -2.154 29.183 1.00 90.31 322 ASN A C 1
ATOM 2394 O O . ASN A 1 322 ? -33.348 -2.337 30.246 1.00 90.31 322 ASN A O 1
ATOM 2398 N N . THR A 1 323 ? -33.391 -1.677 28.110 1.00 88.00 323 THR A N 1
ATOM 2399 C CA . THR A 1 323 ? -34.817 -1.334 28.158 1.00 88.00 323 THR A CA 1
ATOM 2400 C C . THR A 1 323 ? -35.677 -2.580 28.376 1.00 88.00 323 THR A C 1
ATOM 2402 O O . THR A 1 323 ? -35.361 -3.661 27.873 1.00 88.00 323 THR A O 1
ATOM 2405 N N . SER A 1 324 ? -36.830 -2.428 29.034 1.00 88.81 324 SER A N 1
ATOM 2406 C CA . SER A 1 324 ? -37.779 -3.532 29.246 1.00 88.81 324 SER A CA 1
ATOM 2407 C C . SER A 1 324 ? -38.234 -4.190 27.932 1.00 88.81 324 SER A C 1
ATOM 2409 O O . SER A 1 324 ? -38.521 -5.387 27.912 1.00 88.81 324 SER A O 1
ATOM 2411 N N . ASN A 1 325 ? -38.243 -3.439 26.823 1.00 88.19 325 ASN A N 1
ATOM 2412 C CA . ASN A 1 325 ? -38.487 -3.964 25.478 1.00 88.19 325 ASN A CA 1
ATOM 2413 C C . ASN A 1 325 ? -37.357 -4.906 25.022 1.00 88.19 325 ASN A C 1
ATOM 2415 O O . ASN A 1 325 ? -37.619 -6.043 24.642 1.00 88.19 325 ASN A O 1
ATOM 2419 N N . THR A 1 326 ? -36.097 -4.470 25.129 1.00 89.69 326 THR A N 1
ATOM 2420 C CA . THR A 1 326 ? -34.907 -5.288 24.823 1.00 89.69 326 THR A CA 1
ATOM 2421 C C . THR A 1 326 ? -34.875 -6.573 25.657 1.00 89.69 326 THR A C 1
ATOM 2423 O O . THR A 1 326 ? -34.634 -7.652 25.120 1.00 89.69 326 THR A O 1
ATOM 2426 N N . VAL A 1 327 ? -35.178 -6.475 26.956 1.00 93.12 327 VAL A N 1
ATOM 2427 C CA . VAL A 1 327 ? -35.236 -7.629 27.868 1.00 93.12 327 VAL A CA 1
ATOM 2428 C C . VAL A 1 327 ? -36.345 -8.604 27.467 1.00 93.12 327 VAL A C 1
ATOM 2430 O O . VAL A 1 327 ? -36.122 -9.811 27.458 1.00 93.12 327 VAL A O 1
ATOM 2433 N N . SER A 1 328 ? -37.523 -8.103 27.082 1.00 92.38 328 SER A N 1
ATOM 2434 C CA . SER A 1 328 ? -38.650 -8.947 26.654 1.00 92.38 328 SER A CA 1
ATOM 2435 C C . SER A 1 328 ? -38.370 -9.673 25.331 1.00 92.38 328 SER A C 1
ATOM 2437 O O . SER A 1 328 ? -38.706 -10.850 25.189 1.00 92.38 328 SER A O 1
ATOM 2439 N N . ARG A 1 329 ? -37.696 -8.999 24.389 1.00 92.44 329 ARG A N 1
ATOM 2440 C CA . ARG A 1 329 ? -37.194 -9.586 23.136 1.00 92.44 329 ARG A CA 1
ATOM 2441 C C . ARG A 1 329 ? -36.212 -10.731 23.402 1.00 92.44 329 ARG A C 1
ATOM 2443 O O . ARG A 1 329 ? -36.443 -11.856 22.967 1.00 92.44 329 ARG A O 1
ATOM 2450 N N . ALA A 1 330 ? -35.183 -10.484 24.217 1.00 92.12 330 ALA A N 1
ATOM 2451 C CA . ALA A 1 330 ? -34.197 -11.501 24.583 1.00 92.12 330 ALA A CA 1
ATOM 2452 C C . ALA A 1 330 ? -34.823 -12.700 25.323 1.00 92.12 330 ALA A C 1
ATOM 2454 O O . ALA A 1 330 ? -34.538 -13.840 24.965 1.00 92.12 330 ALA A O 1
ATOM 2455 N N . LEU A 1 331 ? -35.731 -12.466 26.283 1.00 91.38 331 LEU A N 1
ATOM 2456 C CA . LEU A 1 331 ? -36.484 -13.530 26.973 1.00 91.38 331 LEU A CA 1
ATOM 2457 C C . LEU A 1 331 ? -37.262 -14.439 26.009 1.00 91.38 331 LEU A C 1
ATOM 2459 O O . LEU A 1 331 ? -37.415 -15.624 26.289 1.00 91.38 331 LEU A O 1
ATOM 2463 N N . SER A 1 332 ? -37.750 -13.893 24.893 1.00 89.69 332 SER A N 1
ATOM 2464 C CA . SER A 1 332 ? -38.542 -14.633 23.903 1.00 89.69 332 SER A CA 1
ATOM 2465 C C . SER A 1 332 ? -37.687 -15.495 22.963 1.00 89.69 332 SER A C 1
ATOM 2467 O O . SER A 1 332 ? -38.193 -16.464 22.395 1.00 89.69 332 SER A O 1
ATOM 2469 N N . ALA A 1 333 ? -36.402 -15.161 22.800 1.00 89.06 333 ALA A N 1
ATOM 2470 C CA . ALA A 1 333 ? -35.490 -15.827 21.868 1.00 89.06 333 ALA A CA 1
ATOM 2471 C C . ALA A 1 333 ? -34.602 -16.917 22.512 1.00 89.06 333 ALA A C 1
ATOM 2473 O O . ALA A 1 333 ? -34.115 -17.804 21.811 1.00 89.06 333 ALA A O 1
ATOM 2474 N N . ILE A 1 334 ? -34.404 -16.890 23.835 1.00 89.00 334 ILE A N 1
ATOM 2475 C CA . ILE A 1 334 ? -33.551 -17.853 24.559 1.00 89.00 334 ILE A CA 1
ATOM 2476 C C . ILE A 1 334 ? -34.311 -19.086 25.065 1.00 89.00 334 ILE A C 1
ATOM 2478 O O . ILE A 1 334 ? -35.536 -19.093 25.182 1.00 89.00 334 ILE A O 1
ATOM 2482 N N . GLN A 1 335 ? -33.571 -20.140 25.418 1.00 83.44 335 GLN A N 1
ATOM 2483 C CA . GLN A 1 335 ? -34.118 -21.318 26.087 1.00 83.44 335 GLN A CA 1
ATOM 2484 C C . GLN A 1 335 ? -33.910 -21.227 27.606 1.00 83.44 335 GLN A C 1
ATOM 2486 O O . GLN A 1 335 ? -32.789 -21.336 28.104 1.00 83.44 335 GLN A O 1
ATOM 2491 N N . LEU A 1 336 ? -35.005 -21.076 28.358 1.00 84.81 336 LEU A N 1
ATOM 2492 C CA . LEU A 1 336 ? -34.987 -21.213 29.816 1.00 84.81 336 LEU A CA 1
ATOM 2493 C C . LEU A 1 336 ? -35.168 -22.689 30.232 1.00 84.81 336 LEU A C 1
ATOM 2495 O O . LEU A 1 336 ? -36.014 -23.382 29.658 1.00 84.81 336 LEU A O 1
ATOM 2499 N N . PRO A 1 337 ? -34.412 -23.180 31.234 1.00 77.88 337 PRO A N 1
ATOM 2500 C CA . PRO A 1 337 ? -34.676 -24.459 31.893 1.00 77.88 337 PRO A CA 1
ATOM 2501 C C . PRO A 1 337 ? -36.119 -24.581 32.410 1.00 77.88 337 PRO A C 1
ATOM 2503 O O . PRO A 1 337 ? -36.716 -23.598 32.854 1.00 77.88 337 PRO A O 1
ATOM 2506 N N . GLN A 1 338 ? -36.674 -25.800 32.400 1.00 76.94 338 GLN A N 1
ATOM 2507 C CA . GLN A 1 338 ? -38.025 -26.055 32.917 1.00 76.94 338 GLN A CA 1
ATOM 2508 C C . GLN A 1 338 ? -38.167 -25.576 34.371 1.00 76.94 338 GLN A C 1
ATOM 2510 O O . GLN A 1 338 ? -37.351 -25.904 35.228 1.00 76.94 338 GLN A O 1
ATOM 2515 N N . GLY A 1 339 ? -39.231 -24.815 34.638 1.00 78.12 339 GLY A N 1
ATOM 2516 C CA . GLY A 1 339 ? -39.532 -24.257 35.959 1.00 78.12 339 GLY A CA 1
ATOM 2517 C C . GLY A 1 339 ? -38.932 -22.874 36.242 1.00 78.12 339 GLY A C 1
ATOM 2518 O O . GLY A 1 339 ? -39.324 -22.262 37.232 1.00 78.12 339 GLY A O 1
ATOM 2519 N N . LEU A 1 340 ? -38.047 -22.344 35.386 1.00 87.81 340 LEU A N 1
ATOM 2520 C CA . LEU A 1 340 ? -37.573 -20.961 35.497 1.00 87.81 340 LEU A CA 1
ATOM 2521 C C . LEU A 1 340 ? -38.462 -20.001 34.692 1.00 87.81 340 LEU A C 1
ATOM 2523 O O . LEU A 1 340 ? -38.797 -20.252 33.536 1.00 87.81 340 LEU A O 1
ATOM 2527 N N . THR A 1 341 ? -38.804 -18.867 35.300 1.00 89.12 341 THR A N 1
ATOM 2528 C CA . THR A 1 341 ? -39.468 -17.722 34.665 1.00 89.12 341 THR A CA 1
ATOM 2529 C C . THR A 1 341 ? -38.554 -16.497 34.717 1.00 89.12 341 THR A C 1
ATOM 2531 O O . THR A 1 341 ? -37.517 -16.509 35.383 1.00 89.12 341 THR A O 1
ATOM 2534 N N . ALA A 1 342 ? -38.936 -15.409 34.040 1.00 88.50 342 ALA A N 1
ATOM 2535 C CA . ALA A 1 342 ? -38.187 -14.149 34.074 1.00 88.50 342 ALA A CA 1
ATOM 2536 C C . ALA A 1 342 ? -37.945 -13.631 35.508 1.00 88.50 342 ALA A C 1
ATOM 2538 O O . ALA A 1 342 ? -36.897 -13.060 35.796 1.00 88.50 342 ALA A O 1
ATOM 2539 N N . ASP A 1 343 ? -38.889 -13.861 36.418 1.00 90.56 343 ASP A N 1
ATOM 2540 C CA . ASP A 1 343 ? -38.856 -13.325 37.780 1.00 90.56 343 ASP A CA 1
ATOM 2541 C C . ASP A 1 343 ? -38.382 -14.364 38.818 1.00 90.56 343 ASP A C 1
ATOM 2543 O O . ASP A 1 343 ? -38.319 -14.072 40.012 1.00 90.56 343 ASP A O 1
ATOM 2547 N N . THR A 1 344 ? -37.987 -15.568 38.381 1.00 91.00 344 THR A N 1
ATOM 2548 C CA . THR A 1 344 ? -37.375 -16.577 39.256 1.00 91.00 344 THR A CA 1
ATOM 2549 C C . THR A 1 344 ? -35.981 -16.139 39.702 1.00 91.00 344 THR A C 1
ATOM 2551 O O . THR A 1 344 ? -35.132 -15.806 38.873 1.00 91.00 344 THR A O 1
ATOM 2554 N N . LEU A 1 345 ? -35.733 -16.189 41.014 1.00 92.12 345 LEU A N 1
ATOM 2555 C CA . LEU A 1 345 ? -34.404 -16.010 41.597 1.00 92.12 345 LEU A CA 1
ATOM 2556 C C . LEU A 1 345 ? -33.505 -17.205 41.273 1.00 92.12 345 LEU A C 1
ATOM 2558 O O . LEU A 1 345 ? -33.847 -18.355 41.554 1.00 92.12 345 LEU A O 1
ATOM 2562 N N . VAL A 1 346 ? -32.326 -16.910 40.739 1.00 91.69 346 VAL A N 1
ATOM 2563 C CA . VAL A 1 346 ? -31.287 -17.879 40.415 1.00 91.69 346 VAL A CA 1
ATOM 2564 C C . VAL A 1 346 ? -29.955 -17.469 41.032 1.00 91.69 346 VAL A C 1
ATOM 2566 O O . VAL A 1 346 ? -29.613 -16.289 41.084 1.00 91.69 346 VAL A O 1
ATOM 2569 N N . THR A 1 347 ? -29.189 -18.454 41.487 1.00 91.69 347 THR A N 1
ATOM 2570 C CA . THR A 1 347 ? -27.784 -18.287 41.856 1.00 91.69 347 THR A CA 1
ATOM 2571 C C . THR A 1 347 ? -26.925 -18.661 40.653 1.00 91.69 347 THR A C 1
ATOM 2573 O O . THR A 1 347 ? -27.070 -19.743 40.081 1.00 91.69 347 THR A O 1
ATOM 2576 N N . ILE A 1 348 ? -26.052 -17.738 40.259 1.00 88.50 348 ILE A N 1
ATOM 2577 C CA . ILE A 1 348 ? -25.129 -17.854 39.133 1.00 88.50 348 ILE A CA 1
ATOM 2578 C C . ILE A 1 348 ? -23.732 -18.020 39.715 1.00 88.50 348 ILE A C 1
ATOM 2580 O O . ILE A 1 348 ? -23.282 -17.165 40.476 1.00 88.50 348 ILE A O 1
ATOM 2584 N N . THR A 1 349 ? -23.046 -19.096 39.338 1.00 86.38 349 THR A N 1
ATOM 2585 C CA . THR A 1 349 ? -21.704 -19.431 39.830 1.00 86.38 349 THR A CA 1
ATOM 2586 C C . THR A 1 349 ? -20.754 -19.619 38.653 1.00 86.38 349 THR A C 1
ATOM 2588 O O . THR A 1 349 ? -21.054 -20.371 37.723 1.00 86.38 349 THR A O 1
ATOM 2591 N N . SER A 1 350 ? -19.602 -18.946 38.683 1.00 80.69 350 SER A N 1
ATOM 2592 C CA . SER A 1 350 ? -18.517 -19.166 37.720 1.00 80.69 350 SER A CA 1
ATOM 2593 C C . SER A 1 350 ? -17.927 -20.567 37.897 1.00 80.69 350 SER A C 1
ATOM 2595 O O . SER A 1 350 ? -17.632 -20.991 39.014 1.00 80.69 350 SER A O 1
ATOM 2597 N N . ILE A 1 351 ? -17.761 -21.309 36.800 1.00 78.88 351 ILE A N 1
ATOM 2598 C CA . ILE A 1 351 ? -17.240 -22.686 36.842 1.00 78.88 351 ILE A CA 1
ATOM 2599 C C . ILE A 1 351 ? -15.742 -22.694 37.174 1.00 78.88 351 ILE A C 1
ATOM 2601 O O . ILE A 1 351 ? -15.287 -23.557 37.923 1.00 78.88 351 ILE A O 1
ATOM 2605 N N . ASP A 1 352 ? -14.990 -21.719 36.659 1.00 66.25 352 ASP A N 1
ATOM 2606 C CA . ASP A 1 352 ? -13.537 -21.625 36.860 1.00 66.25 352 ASP A CA 1
ATOM 2607 C C . ASP A 1 352 ? -13.168 -21.005 38.214 1.00 66.25 352 ASP A C 1
ATOM 2609 O O . ASP A 1 352 ? -12.077 -21.241 38.732 1.00 66.25 352 ASP A O 1
ATOM 2613 N N . ASN A 1 353 ? -14.078 -20.218 38.795 1.00 69.62 353 ASN A N 1
ATOM 2614 C CA . ASN A 1 353 ? -13.921 -19.622 40.115 1.00 69.62 353 ASN A CA 1
ATOM 2615 C C . ASN A 1 353 ? -15.237 -19.709 40.910 1.00 69.62 353 ASN A C 1
ATOM 2617 O O . ASN A 1 353 ? -15.991 -18.738 40.934 1.00 69.62 353 ASN A O 1
ATOM 2621 N N . PRO A 1 354 ? -15.513 -20.824 41.610 1.00 75.56 354 PRO A N 1
ATOM 2622 C CA . PRO A 1 354 ? -16.754 -20.995 42.370 1.00 75.56 354 PRO A CA 1
ATOM 2623 C C . PRO A 1 354 ? -17.011 -19.948 43.469 1.00 75.56 354 PRO A C 1
ATOM 2625 O O . PRO A 1 354 ? -18.140 -19.845 43.944 1.00 75.56 354 PRO A O 1
ATOM 2628 N N . ALA A 1 355 ? -16.000 -19.164 43.870 1.00 73.25 355 ALA A N 1
ATOM 2629 C CA . ALA A 1 355 ? -16.178 -18.028 44.774 1.00 73.25 355 ALA A CA 1
ATOM 2630 C C . ALA A 1 355 ? -16.820 -16.803 44.083 1.00 73.25 355 ALA A C 1
ATOM 2632 O O . ALA A 1 355 ? -17.477 -16.005 44.749 1.00 73.25 355 ALA A O 1
ATOM 2633 N N . GLU A 1 356 ? -16.694 -16.663 42.756 1.00 74.81 356 GLU A N 1
ATOM 2634 C CA . GLU A 1 356 ? -17.472 -15.700 41.966 1.00 74.81 356 GLU A CA 1
ATOM 2635 C C . GLU A 1 356 ? -18.896 -16.250 41.782 1.00 74.81 356 GLU A C 1
ATOM 2637 O O . GLU A 1 356 ? -19.209 -16.939 40.805 1.00 74.81 356 GLU A O 1
ATOM 2642 N N . SER A 1 357 ? -19.765 -15.940 42.747 1.00 83.06 357 SER A N 1
ATOM 2643 C CA . SER A 1 357 ? -21.197 -16.228 42.671 1.00 83.06 357 SER A CA 1
ATOM 2644 C C . SER A 1 357 ? -22.054 -15.031 43.081 1.00 83.06 357 SER A C 1
ATOM 2646 O O . SER A 1 357 ? -21.666 -14.217 43.918 1.00 83.06 357 SER A O 1
ATOM 2648 N N . PHE A 1 358 ? -23.229 -14.908 42.466 1.00 86.06 358 PHE A N 1
ATOM 2649 C CA . PHE A 1 358 ? -24.219 -13.873 42.771 1.00 86.06 358 PHE A CA 1
ATOM 2650 C C . PHE A 1 358 ? -25.635 -14.416 42.563 1.00 86.06 358 PHE A C 1
ATOM 2652 O O . PHE A 1 358 ? -25.830 -15.402 41.855 1.00 86.06 358 PHE A O 1
ATOM 2659 N N . THR A 1 359 ? -26.632 -13.812 43.213 1.00 90.44 359 THR A N 1
ATOM 2660 C CA . THR A 1 359 ? -28.032 -14.262 43.128 1.00 90.44 359 THR A CA 1
ATOM 2661 C C . THR A 1 359 ? -28.901 -13.136 42.596 1.00 90.44 359 THR A C 1
ATOM 2663 O O . THR A 1 359 ? -28.931 -12.061 43.179 1.00 90.44 359 THR A O 1
ATOM 2666 N N . CYS A 1 360 ? -29.619 -13.351 41.503 1.00 90.88 360 CYS A N 1
ATOM 2667 C CA . CYS A 1 360 ? -30.487 -12.344 40.887 1.00 90.88 360 CYS A CA 1
ATOM 2668 C C . CYS A 1 360 ? -31.656 -13.020 40.164 1.00 90.88 360 CYS A C 1
ATOM 2670 O O . CYS A 1 360 ? -31.713 -14.245 40.087 1.00 90.88 360 CYS A O 1
ATOM 2672 N N . THR A 1 361 ? -32.628 -12.258 39.668 1.00 92.12 361 THR A N 1
ATOM 2673 C CA . THR A 1 361 ? -33.660 -12.825 38.787 1.00 92.12 361 THR A CA 1
ATOM 2674 C C . THR A 1 361 ? -33.132 -13.004 37.365 1.00 92.12 361 THR A C 1
ATOM 2676 O O . THR A 1 361 ? -32.240 -12.277 36.925 1.00 92.12 361 THR A O 1
ATOM 2679 N N . VAL A 1 362 ? -33.718 -13.930 36.601 1.00 91.50 362 VAL A N 1
ATOM 2680 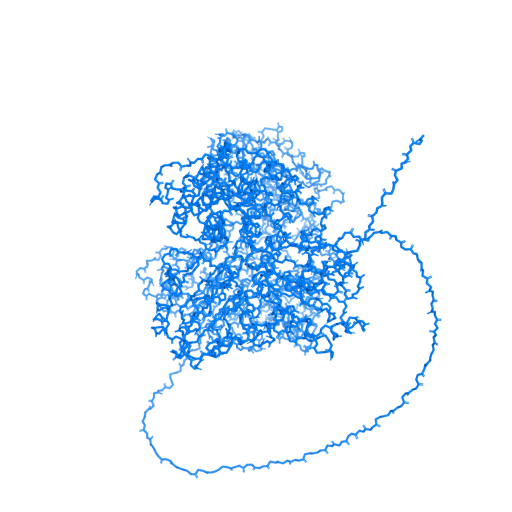C CA . VAL A 1 362 ? -33.410 -14.099 35.166 1.00 91.50 362 VAL A CA 1
ATOM 2681 C C . VAL A 1 362 ? -33.568 -12.775 34.396 1.00 91.50 362 VAL A C 1
ATOM 2683 O O . VAL A 1 362 ? -32.743 -12.443 33.547 1.00 91.50 362 VAL A O 1
ATOM 2686 N N . ARG A 1 363 ? -34.580 -11.970 34.742 1.00 92.75 363 ARG A N 1
ATOM 2687 C CA . ARG A 1 363 ? -34.795 -10.613 34.224 1.00 92.75 363 ARG A CA 1
ATOM 2688 C C . ARG A 1 363 ? -33.601 -9.706 34.506 1.00 92.75 363 ARG A C 1
ATOM 2690 O O . ARG A 1 363 ? -33.111 -9.079 33.575 1.00 92.75 363 ARG A O 1
ATOM 2697 N N . GLN A 1 364 ? -33.097 -9.682 35.741 1.00 90.19 364 GLN A N 1
ATOM 2698 C CA . GLN A 1 364 ? -31.946 -8.858 36.124 1.00 90.19 364 GLN A CA 1
ATOM 2699 C C . GLN A 1 364 ? -30.672 -9.222 35.348 1.00 90.19 364 GLN A C 1
ATOM 2701 O O . GLN A 1 364 ? -29.903 -8.322 35.021 1.00 90.19 364 GLN A O 1
ATOM 2706 N N . VAL A 1 365 ? -30.461 -10.498 34.987 1.00 89.62 365 VAL A N 1
ATOM 2707 C CA . VAL A 1 365 ? -29.347 -10.912 34.103 1.00 89.62 365 VAL A CA 1
ATOM 2708 C C . VAL A 1 365 ? -29.398 -10.165 32.769 1.00 89.62 365 VAL A C 1
ATOM 2710 O O . VAL A 1 365 ? -28.415 -9.556 32.345 1.00 89.62 365 VAL A O 1
ATOM 2713 N N . LEU A 1 366 ? -30.561 -10.189 32.121 1.00 92.25 366 LEU A N 1
ATOM 2714 C CA . LEU A 1 366 ? -30.779 -9.565 30.817 1.00 92.25 366 LEU A CA 1
ATOM 2715 C C . LEU A 1 366 ? -30.873 -8.035 30.910 1.00 92.25 366 LEU A C 1
ATOM 2717 O O . LEU A 1 366 ? -30.512 -7.337 29.970 1.00 92.25 366 LEU A O 1
ATOM 2721 N N . GLU A 1 367 ? -31.341 -7.501 32.034 1.00 91.44 367 GLU A N 1
ATOM 2722 C CA . GLU A 1 367 ? -31.496 -6.065 32.267 1.00 91.44 367 GLU A CA 1
ATOM 2723 C C . GLU A 1 367 ? -30.163 -5.378 32.596 1.00 91.44 367 GLU A C 1
ATOM 2725 O O . GLU A 1 367 ? -29.852 -4.344 32.008 1.00 91.44 367 GLU A O 1
ATOM 2730 N N . SER A 1 368 ? -29.352 -5.971 33.478 1.00 86.44 368 SER A N 1
ATOM 2731 C CA . SER A 1 368 ? -28.221 -5.282 34.122 1.00 86.44 368 SER A CA 1
ATOM 2732 C C . SER A 1 368 ? -26.862 -5.974 33.981 1.00 86.44 368 SER A C 1
ATOM 2734 O O . SER A 1 368 ? -25.856 -5.375 34.356 1.00 86.44 368 SER A O 1
ATOM 2736 N N . HIS A 1 369 ? -26.788 -7.210 33.466 1.00 84.88 369 HIS A N 1
ATOM 2737 C CA . HIS A 1 369 ? -25.513 -7.939 33.354 1.00 84.88 369 HIS A CA 1
ATOM 2738 C C . HIS A 1 369 ? -25.003 -8.129 31.920 1.00 84.88 369 HIS A C 1
ATOM 2740 O O . HIS A 1 369 ? -23.793 -8.285 31.763 1.00 84.88 369 HIS A O 1
ATOM 2746 N N . LEU A 1 370 ? -25.852 -8.096 30.887 1.00 88.69 370 LEU A N 1
ATOM 2747 C CA . LEU A 1 370 ? -25.472 -8.364 29.488 1.00 88.69 370 LEU A CA 1
ATOM 2748 C C . LEU A 1 370 ? -25.724 -7.170 28.561 1.00 88.69 370 LEU A C 1
ATOM 2750 O O . LEU A 1 370 ? -26.733 -6.490 28.692 1.00 88.69 370 LEU A O 1
ATOM 2754 N N . GLU A 1 371 ? -24.837 -6.928 27.599 1.00 86.94 371 GLU A N 1
ATOM 2755 C CA . GLU A 1 371 ? -25.039 -5.926 26.546 1.00 86.94 371 GLU A CA 1
ATOM 2756 C C . GLU A 1 371 ? -25.817 -6.548 25.376 1.00 86.94 371 GLU A C 1
ATOM 2758 O O . GLU A 1 371 ? -25.256 -7.271 24.555 1.00 86.94 371 GLU A O 1
ATOM 2763 N N . LEU A 1 372 ? -27.128 -6.297 25.318 1.00 89.50 372 LEU A N 1
ATOM 2764 C CA . LEU A 1 372 ? -28.035 -6.914 24.342 1.00 89.50 372 LEU A CA 1
ATOM 2765 C C . LEU A 1 372 ? -28.234 -6.072 23.072 1.00 89.50 372 LEU A C 1
ATOM 2767 O O . LEU A 1 372 ? -28.670 -6.608 22.053 1.00 89.50 372 LEU A O 1
ATOM 2771 N N . GLN A 1 373 ? -27.940 -4.770 23.131 1.00 84.56 373 GLN A N 1
ATOM 2772 C CA . GLN A 1 373 ? -28.077 -3.825 22.017 1.00 84.56 373 GLN A CA 1
ATOM 2773 C C . GLN A 1 373 ? -26.747 -3.556 21.300 1.00 84.56 373 GLN A C 1
ATOM 2775 O O . GLN A 1 373 ? -26.747 -3.013 20.196 1.00 84.56 373 GLN A O 1
ATOM 2780 N N . GLY A 1 374 ? -25.621 -3.969 21.882 1.00 80.62 374 GLY A N 1
ATOM 2781 C CA . GLY A 1 374 ? -24.327 -4.007 21.206 1.00 80.62 374 GLY A CA 1
ATOM 2782 C C . GLY A 1 374 ? -24.350 -4.840 19.919 1.00 80.62 374 GLY A C 1
ATOM 2783 O O . GLY A 1 374 ? -25.178 -5.736 19.745 1.00 80.62 374 GLY A O 1
ATOM 2784 N N . LEU A 1 375 ? -23.424 -4.530 19.012 1.00 80.25 375 LEU A N 1
ATOM 2785 C CA . LEU A 1 375 ? -23.275 -5.193 17.716 1.00 80.25 375 LEU A CA 1
ATOM 2786 C C . LEU A 1 375 ? -22.972 -6.690 17.896 1.00 80.25 375 LEU A C 1
ATOM 2788 O O . LEU A 1 375 ? -22.007 -7.035 18.582 1.00 80.25 375 LEU A O 1
ATOM 2792 N N . ALA A 1 376 ? -23.751 -7.571 17.263 1.00 87.00 376 ALA A N 1
ATOM 2793 C CA . ALA A 1 376 ? -23.504 -9.010 17.319 1.00 87.00 376 ALA A CA 1
ATOM 2794 C C . ALA A 1 376 ? -22.152 -9.338 16.664 1.00 87.00 376 ALA A C 1
ATOM 2796 O O . ALA A 1 376 ? -21.955 -9.072 15.481 1.00 87.00 376 ALA A O 1
ATOM 2797 N N . THR A 1 377 ? -21.213 -9.907 17.424 1.00 84.12 377 THR A N 1
ATOM 2798 C CA . THR A 1 377 ? -19.849 -10.174 16.938 1.00 84.12 377 THR A CA 1
ATOM 2799 C C . THR A 1 377 ? -19.771 -11.423 16.061 1.00 84.12 377 THR A C 1
ATOM 2801 O O . THR A 1 377 ? -20.570 -12.351 16.192 1.00 84.12 377 THR A O 1
ATOM 2804 N N . ARG A 1 378 ? -18.742 -11.507 15.207 1.00 85.38 378 ARG A N 1
ATOM 2805 C CA . ARG A 1 378 ? -18.446 -12.719 14.416 1.00 85.38 378 ARG A CA 1
ATOM 2806 C C . ARG A 1 378 ? -18.291 -13.957 15.306 1.00 85.38 378 ARG A C 1
ATOM 2808 O O . ARG A 1 378 ? -18.831 -15.010 14.984 1.00 85.38 378 ARG A O 1
ATOM 2815 N N . SER A 1 379 ? -17.623 -13.813 16.452 1.00 82.50 379 SER A N 1
ATOM 2816 C CA . SER A 1 379 ? -17.483 -14.889 17.442 1.00 82.50 379 SER A CA 1
ATOM 2817 C C . SER A 1 379 ? -18.819 -15.309 18.081 1.00 82.50 379 SER A C 1
ATOM 2819 O O . SER A 1 379 ? -18.992 -16.481 18.408 1.00 82.50 379 SER A O 1
ATOM 2821 N N . PHE A 1 380 ? -19.789 -14.396 18.218 1.00 86.69 380 PHE A N 1
ATOM 2822 C CA . PHE A 1 380 ? -21.147 -14.728 18.664 1.00 86.69 380 PHE A CA 1
ATOM 2823 C C . PHE A 1 380 ? -21.939 -15.486 17.589 1.00 86.69 380 PHE A C 1
ATOM 2825 O O . PHE A 1 380 ? -22.608 -16.463 17.909 1.00 86.69 380 PHE A O 1
ATOM 2832 N N . LEU A 1 381 ? -21.813 -15.114 16.310 1.00 90.25 381 LEU A N 1
ATOM 2833 C CA . LEU A 1 381 ? -22.438 -15.867 15.212 1.00 90.25 381 LEU A CA 1
ATOM 2834 C C . LEU A 1 381 ? -21.865 -17.281 15.064 1.00 90.25 381 LEU A C 1
ATOM 2836 O O . LEU A 1 381 ? -22.616 -18.222 14.820 1.00 90.25 381 LEU A O 1
ATOM 2840 N N . GLU A 1 382 ? -20.559 -17.450 15.283 1.00 86.38 382 GLU A N 1
ATOM 2841 C CA . GLU A 1 382 ? -19.934 -18.775 15.360 1.00 86.38 382 GLU A CA 1
ATOM 2842 C C . GLU A 1 382 ? -20.498 -19.595 16.533 1.00 86.38 382 GLU A C 1
ATOM 2844 O O . GLU A 1 382 ? -20.758 -20.785 16.381 1.00 86.38 382 GLU A O 1
ATOM 2849 N N . ALA A 1 383 ? -20.774 -18.973 17.685 1.00 85.00 383 ALA A N 1
ATOM 2850 C CA . ALA A 1 383 ? -21.447 -19.654 18.792 1.00 85.00 383 ALA A CA 1
ATOM 2851 C C . ALA A 1 383 ? -22.899 -20.050 18.453 1.00 85.00 383 ALA A C 1
ATOM 2853 O O . ALA A 1 383 ? -23.315 -21.164 18.780 1.00 85.00 383 ALA A O 1
ATOM 2854 N N . LEU A 1 384 ? -23.652 -19.191 17.753 1.00 90.81 384 LEU A N 1
ATOM 2855 C CA . LEU A 1 384 ? -24.994 -19.526 17.263 1.00 90.81 384 LEU A CA 1
ATOM 2856 C C . LEU A 1 384 ? -24.961 -20.692 16.258 1.00 90.81 384 LEU A C 1
ATOM 2858 O O . LEU A 1 384 ? -25.797 -21.588 16.352 1.00 90.81 384 LEU A O 1
ATOM 2862 N N . SER A 1 385 ? -23.982 -20.752 15.344 1.00 90.94 385 SER A N 1
ATOM 2863 C CA . SER A 1 385 ? -23.894 -21.844 14.354 1.00 90.94 385 SER A CA 1
ATOM 2864 C C . SER A 1 385 ? -23.652 -23.222 14.992 1.00 90.94 385 SER A C 1
ATOM 2866 O O . SER A 1 385 ? -24.071 -24.258 14.462 1.00 90.94 385 SER A O 1
ATOM 2868 N N . VAL A 1 386 ? -23.026 -23.261 16.173 1.00 87.06 386 VAL A N 1
ATOM 2869 C CA . VAL A 1 386 ? -22.840 -24.501 16.937 1.00 87.06 386 VAL A CA 1
ATOM 2870 C C . VAL A 1 386 ? -24.180 -25.052 17.436 1.00 87.06 386 VAL A C 1
ATOM 2872 O O . VAL A 1 386 ? -24.409 -26.254 17.289 1.00 87.06 386 VAL A O 1
ATOM 2875 N N . VAL A 1 387 ? -25.071 -24.193 17.951 1.00 88.50 387 VAL A N 1
ATOM 2876 C CA . VAL A 1 387 ? -26.379 -24.586 18.521 1.00 88.50 387 VAL A CA 1
ATOM 2877 C C . VAL A 1 387 ? -27.546 -24.575 17.524 1.00 88.50 387 VAL A C 1
ATOM 2879 O O . VAL A 1 387 ? -28.605 -25.113 17.836 1.00 88.50 387 VAL A O 1
ATOM 2882 N N . ALA A 1 388 ? -27.368 -23.992 16.334 1.00 92.12 388 ALA A N 1
ATOM 2883 C CA . ALA A 1 388 ? -28.367 -23.967 15.267 1.00 92.12 388 ALA A CA 1
ATOM 2884 C C . ALA A 1 388 ? -28.848 -25.381 14.898 1.00 92.12 388 ALA A C 1
ATOM 2886 O O . ALA A 1 388 ? -28.050 -26.259 14.546 1.00 92.12 388 ALA A O 1
ATOM 2887 N N . THR A 1 389 ? -30.165 -25.581 14.989 1.00 93.06 389 THR A N 1
ATOM 2888 C CA . THR A 1 389 ? -30.836 -26.855 14.682 1.00 93.06 389 THR A CA 1
ATOM 2889 C C . THR A 1 389 ? -31.346 -26.934 13.244 1.00 93.06 389 THR A C 1
ATOM 2891 O O . THR A 1 389 ? -31.467 -28.039 12.716 1.00 93.06 389 THR A O 1
ATOM 2894 N N . ASP A 1 390 ? -31.584 -25.796 12.581 1.00 96.00 390 ASP A N 1
ATOM 2895 C CA . ASP A 1 390 ? -31.819 -25.752 11.137 1.00 96.00 390 ASP A CA 1
ATOM 2896 C C . ASP A 1 390 ? -30.487 -25.734 10.370 1.00 96.00 390 ASP A C 1
ATOM 2898 O O . ASP A 1 390 ? -29.550 -25.005 10.708 1.00 96.00 390 ASP A O 1
ATOM 2902 N N . ALA A 1 391 ? -30.405 -26.543 9.313 1.00 92.12 391 ALA A N 1
ATOM 2903 C CA . ALA A 1 391 ? -29.178 -26.708 8.540 1.00 92.12 391 ALA A CA 1
ATOM 2904 C C . ALA A 1 391 ? -28.791 -25.451 7.739 1.00 92.12 391 ALA A C 1
ATOM 2906 O O . ALA A 1 391 ? -27.601 -25.188 7.585 1.00 92.12 391 ALA A O 1
ATOM 2907 N N . LYS A 1 392 ? -29.766 -24.662 7.265 1.00 92.69 392 LYS A N 1
ATOM 2908 C CA . LYS A 1 392 ? -29.513 -23.439 6.488 1.00 92.69 392 LYS A CA 1
ATOM 2909 C C . LYS A 1 392 ? -29.129 -22.282 7.396 1.00 92.69 392 LYS A C 1
ATOM 2911 O O . LYS A 1 392 ? -28.181 -21.570 7.088 1.00 92.69 392 LYS A O 1
ATOM 2916 N N . GLU A 1 393 ? -29.814 -22.110 8.529 1.00 94.19 393 GLU A N 1
ATOM 2917 C CA . GLU A 1 393 ? -29.398 -21.124 9.537 1.00 94.19 393 GLU A CA 1
ATOM 2918 C C . GLU A 1 393 ? -27.965 -21.405 10.003 1.00 94.19 393 GLU A C 1
ATOM 2920 O O . GLU A 1 393 ? -27.154 -20.486 10.090 1.00 94.19 393 GLU A O 1
ATOM 2925 N N . LYS A 1 394 ? -27.618 -22.679 10.225 1.00 92.94 394 LYS A N 1
ATOM 2926 C CA . LYS A 1 394 ? -26.262 -23.108 10.585 1.00 92.94 394 LYS A CA 1
ATOM 2927 C C . LYS A 1 394 ? -25.212 -22.775 9.523 1.00 92.94 394 LYS A C 1
ATOM 2929 O O . LYS A 1 394 ? -24.127 -22.306 9.875 1.00 92.94 394 LYS A O 1
ATOM 2934 N N . GLU A 1 395 ? -25.519 -23.027 8.254 1.00 91.06 395 GLU A N 1
ATOM 2935 C CA . GLU A 1 395 ? -24.662 -22.699 7.110 1.00 91.06 395 GLU A CA 1
ATOM 2936 C C . GLU A 1 395 ? -24.442 -21.181 7.022 1.00 91.06 395 GLU A C 1
ATOM 2938 O O . GLU A 1 395 ? -23.309 -20.723 7.168 1.00 91.06 395 GLU A O 1
ATOM 2943 N N . VAL A 1 396 ? -25.525 -20.397 6.966 1.00 92.25 396 VAL A N 1
ATOM 2944 C CA . VAL A 1 396 ? -25.490 -18.924 6.905 1.00 92.25 396 VAL A CA 1
ATOM 2945 C C . VAL A 1 396 ? -24.746 -18.316 8.096 1.00 92.25 396 VAL A C 1
ATOM 2947 O O . VAL A 1 396 ? -23.919 -17.424 7.910 1.00 92.25 396 VAL A O 1
ATOM 2950 N N . LEU A 1 397 ? -24.985 -18.791 9.322 1.00 92.31 397 LEU A N 1
ATOM 2951 C CA . LEU A 1 397 ? -24.271 -18.326 10.517 1.00 92.31 397 LEU A CA 1
ATOM 2952 C C . LEU A 1 397 ? -22.769 -18.626 10.443 1.00 92.31 397 LEU A C 1
ATOM 2954 O O . LEU A 1 397 ? -21.961 -17.786 10.841 1.00 92.31 397 LEU A O 1
ATOM 2958 N N . THR A 1 398 ? -22.390 -19.792 9.913 1.00 87.94 398 THR A N 1
ATOM 2959 C CA . THR A 1 398 ? -20.982 -20.175 9.734 1.00 87.94 398 THR A CA 1
ATOM 2960 C C . THR A 1 398 ? -20.307 -19.285 8.692 1.00 87.94 398 THR A C 1
ATOM 2962 O O . THR A 1 398 ? -19.288 -18.670 8.996 1.00 87.94 398 THR A O 1
ATOM 2965 N N . GLU A 1 399 ? -20.903 -19.133 7.507 1.00 87.50 399 GLU A N 1
ATOM 2966 C CA . GLU A 1 399 ? -20.379 -18.269 6.440 1.00 87.50 399 GLU A CA 1
ATOM 2967 C C . GLU A 1 399 ? -20.277 -16.804 6.888 1.00 87.50 399 GLU A C 1
ATOM 2969 O O . GLU A 1 399 ? -19.249 -16.152 6.692 1.00 87.50 399 GLU A O 1
ATOM 2974 N N . THR A 1 400 ? -21.305 -16.294 7.571 1.00 88.00 400 THR A N 1
ATOM 2975 C CA . THR A 1 400 ? -21.340 -14.917 8.090 1.00 88.00 400 THR A CA 1
ATOM 2976 C C . THR A 1 400 ? -20.273 -14.694 9.170 1.00 88.00 400 THR A C 1
ATOM 2978 O O . THR A 1 400 ? -19.659 -13.627 9.222 1.00 88.00 400 THR A O 1
ATOM 2981 N N . ALA A 1 401 ? -19.992 -15.690 10.016 1.00 84.44 401 ALA A N 1
ATOM 2982 C CA . ALA A 1 401 ? -18.916 -15.627 11.007 1.00 84.44 401 ALA A CA 1
ATOM 2983 C C . ALA A 1 401 ? -17.504 -15.755 10.396 1.00 84.44 401 ALA A C 1
ATOM 2985 O O . ALA A 1 401 ? -16.534 -15.233 10.960 1.00 84.44 401 ALA A O 1
ATOM 2986 N N . GLU A 1 402 ? -17.361 -16.465 9.273 1.00 81.06 402 GLU A N 1
ATOM 2987 C CA . GLU A 1 402 ? -16.073 -16.752 8.629 1.00 81.06 402 GLU A CA 1
ATOM 2988 C C . GLU A 1 402 ? -15.653 -15.754 7.548 1.00 81.06 402 GLU A C 1
ATOM 2990 O O . GLU A 1 402 ? -14.449 -15.562 7.364 1.00 81.06 402 GLU A O 1
ATOM 2995 N N . GLY A 1 403 ? -16.592 -15.110 6.852 1.00 78.44 403 GLY A N 1
ATOM 2996 C CA . GLY A 1 403 ? -16.277 -14.137 5.807 1.00 78.44 403 GLY A CA 1
ATOM 2997 C C . GLY A 1 403 ? -15.516 -12.935 6.370 1.00 78.44 403 GLY A C 1
ATOM 2998 O O . GLY A 1 403 ? -16.032 -12.233 7.233 1.00 78.44 403 GLY A O 1
ATOM 2999 N N . MET A 1 404 ? -14.304 -12.663 5.877 1.00 72.44 404 MET A N 1
ATOM 3000 C CA . MET A 1 404 ? -13.466 -11.536 6.337 1.00 72.44 404 MET A CA 1
ATOM 3001 C C . MET A 1 404 ? -13.243 -10.444 5.274 1.00 72.44 404 MET A C 1
ATOM 3003 O O . MET A 1 404 ? -12.651 -9.421 5.596 1.00 72.44 404 MET A O 1
ATOM 3007 N N . GLN A 1 405 ? -13.716 -10.639 4.038 1.00 64.50 405 GLN A N 1
ATOM 3008 C CA . GLN A 1 405 ? -13.648 -9.648 2.950 1.00 64.50 405 GLN A CA 1
ATOM 3009 C C . GLN A 1 405 ? -14.597 -8.470 3.215 1.00 64.50 405 GLN A C 1
ATOM 3011 O O . GLN A 1 405 ? -15.702 -8.691 3.708 1.00 64.50 405 GLN A O 1
ATOM 3016 N N . ASP A 1 406 ? -14.234 -7.238 2.871 1.00 55.09 406 ASP A N 1
ATOM 3017 C CA . ASP A 1 406 ? -15.190 -6.126 2.952 1.00 55.09 406 ASP A CA 1
ATOM 3018 C C . ASP A 1 406 ? -16.375 -6.367 1.979 1.00 55.09 406 ASP A C 1
ATOM 3020 O O . ASP A 1 406 ? -16.267 -7.137 1.027 1.00 55.09 406 ASP A O 1
ATOM 3024 N N . GLY A 1 407 ? -17.566 -5.836 2.277 1.00 63.47 407 GLY A N 1
ATOM 3025 C CA . GLY A 1 407 ? -18.792 -6.122 1.504 1.00 63.47 407 GLY A CA 1
ATOM 3026 C C . GLY A 1 407 ? -19.473 -7.477 1.794 1.00 63.47 407 GLY A C 1
ATOM 3027 O O . GLY A 1 407 ? -20.592 -7.716 1.331 1.00 63.47 407 GLY A O 1
ATOM 3028 N N . ASN A 1 408 ? -18.870 -8.355 2.612 1.00 76.94 408 ASN A N 1
ATOM 3029 C CA . ASN A 1 408 ? -19.475 -9.637 3.005 1.00 76.94 408 ASN A CA 1
ATOM 3030 C C . ASN A 1 408 ? -20.779 -9.493 3.816 1.00 76.94 408 ASN A C 1
ATOM 3032 O O . ASN A 1 408 ? -21.092 -8.417 4.327 1.00 76.94 408 ASN A O 1
ATOM 3036 N N . GLU A 1 409 ? -21.528 -10.587 3.983 1.00 83.12 409 GLU A N 1
ATOM 3037 C CA . GLU A 1 409 ? -22.859 -10.571 4.614 1.00 83.12 409 GLU A CA 1
ATOM 3038 C C . GLU A 1 409 ? -22.879 -9.942 6.018 1.00 83.12 409 GLU A C 1
ATOM 3040 O O . GLU A 1 409 ? -23.725 -9.098 6.302 1.00 83.12 409 GLU A O 1
ATOM 3045 N N . TYR A 1 410 ? -21.892 -10.231 6.870 1.00 83.06 410 TYR A N 1
ATOM 3046 C CA . TYR A 1 410 ? -21.768 -9.572 8.176 1.00 83.06 410 TYR A CA 1
ATOM 3047 C C . TYR A 1 410 ? -21.581 -8.061 8.033 1.00 83.06 410 TYR A C 1
ATOM 3049 O O . TYR A 1 410 ? -22.172 -7.289 8.787 1.00 83.06 410 TYR A O 1
ATOM 3057 N N . SER A 1 411 ? -20.777 -7.609 7.067 1.00 73.88 411 SER A N 1
ATOM 3058 C CA . SER A 1 411 ? -20.608 -6.174 6.826 1.00 73.88 411 SER A CA 1
ATOM 3059 C C . SER A 1 411 ? -21.930 -5.525 6.393 1.00 73.88 411 SER A C 1
ATOM 3061 O O . SER A 1 411 ? -22.277 -4.473 6.925 1.00 73.88 411 SER A O 1
ATOM 3063 N N . LYS A 1 412 ? -22.747 -6.184 5.555 1.00 77.62 412 LYS A N 1
ATOM 3064 C CA . LYS A 1 412 ? -24.087 -5.693 5.176 1.00 77.62 412 LYS A CA 1
ATOM 3065 C C . LYS A 1 412 ? -25.026 -5.611 6.379 1.00 77.62 412 LYS A C 1
ATOM 3067 O O . LYS A 1 412 ? -25.693 -4.599 6.567 1.00 77.62 412 LYS A O 1
ATOM 3072 N N . LEU A 1 413 ? -25.036 -6.634 7.234 1.00 77.62 413 LEU A N 1
ATOM 3073 C CA . LEU A 1 413 ? -25.831 -6.653 8.466 1.00 77.62 413 LEU A CA 1
ATOM 3074 C C . LEU A 1 413 ? -25.431 -5.518 9.426 1.00 77.62 413 LEU A C 1
ATOM 3076 O O . LEU A 1 413 ? -26.287 -4.806 9.954 1.00 77.62 413 LEU A O 1
ATOM 3080 N N . THR A 1 414 ? -24.125 -5.327 9.627 1.00 71.00 414 THR A N 1
ATOM 3081 C CA . THR A 1 414 ? -23.574 -4.375 10.607 1.00 71.00 414 THR A CA 1
ATOM 3082 C C . THR A 1 414 ? -23.521 -2.923 10.129 1.00 71.00 414 THR A C 1
ATOM 3084 O O . THR A 1 414 ? -23.579 -2.024 10.965 1.00 71.00 414 THR A O 1
ATOM 3087 N N . THR A 1 415 ? -23.474 -2.675 8.817 1.00 66.62 415 THR A N 1
ATOM 3088 C CA . THR A 1 415 ? -23.550 -1.322 8.228 1.00 66.62 415 THR A CA 1
ATOM 3089 C C . THR A 1 415 ? -24.965 -0.940 7.788 1.00 66.62 415 THR A C 1
ATOM 3091 O O . THR A 1 415 ? -25.369 0.210 7.947 1.00 66.62 415 THR A O 1
ATOM 3094 N N . GLY A 1 416 ? -25.729 -1.892 7.249 1.00 61.34 416 GLY A N 1
ATOM 3095 C CA . GLY A 1 416 ? -26.989 -1.643 6.553 1.00 61.34 416 GLY A CA 1
ATOM 3096 C C . GLY A 1 416 ? -28.250 -1.815 7.399 1.00 61.34 416 GLY A C 1
ATOM 3097 O O . GLY A 1 416 ? -29.132 -0.954 7.366 1.00 61.34 416 GLY A O 1
ATOM 3098 N N . GLU A 1 417 ? -28.359 -2.916 8.150 1.00 62.22 417 GLU A N 1
ATOM 3099 C CA . GLU A 1 417 ? -29.650 -3.364 8.708 1.00 62.22 417 GLU A CA 1
ATOM 3100 C C . GLU A 1 417 ? -29.846 -3.102 10.207 1.00 62.22 417 GLU A C 1
ATOM 3102 O O . GLU A 1 417 ? -30.986 -3.106 10.677 1.00 62.22 417 GLU A O 1
ATOM 3107 N N . VAL A 1 418 ? -28.757 -2.811 10.926 1.00 68.25 418 VAL A N 1
ATOM 3108 C CA . VAL A 1 418 ? -28.639 -2.843 12.395 1.00 68.25 418 VAL A CA 1
ATOM 3109 C C . VAL A 1 418 ? -28.897 -4.240 12.960 1.00 68.25 418 VAL A C 1
ATOM 3111 O O . VAL A 1 418 ? -30.005 -4.780 12.915 1.00 68.25 418 VAL A O 1
ATOM 3114 N N . PHE A 1 419 ? -27.823 -4.801 13.512 1.00 83.62 419 PHE A N 1
ATOM 3115 C CA . PHE A 1 419 ? -27.698 -6.211 13.840 1.00 83.62 419 PHE A CA 1
ATOM 3116 C C . PHE A 1 419 ? -27.059 -6.376 15.228 1.00 83.62 419 PHE A C 1
ATOM 3118 O O . PHE A 1 419 ? -25.861 -6.630 15.372 1.00 83.62 419 PHE A O 1
ATOM 3125 N N . SER A 1 420 ? -27.861 -6.135 16.267 1.00 87.19 420 SER A N 1
ATOM 3126 C CA . SER A 1 420 ? -27.455 -6.322 17.665 1.00 87.19 420 SER A CA 1
ATOM 3127 C C . SER A 1 420 ? -27.513 -7.790 18.104 1.00 87.19 420 SER A C 1
ATOM 3129 O O . SER A 1 420 ? -28.085 -8.628 17.404 1.00 87.19 420 SER A O 1
ATOM 3131 N N . PHE A 1 421 ? -26.970 -8.117 19.284 1.00 90.00 421 PHE A N 1
ATOM 3132 C CA . PHE A 1 421 ? -27.078 -9.466 19.865 1.00 90.00 421 PHE A CA 1
ATOM 3133 C C . PHE A 1 421 ? -28.529 -9.968 19.930 1.00 90.00 421 PHE A C 1
ATOM 3135 O O . PHE A 1 421 ? -28.786 -11.124 19.594 1.00 90.00 421 PHE A O 1
ATOM 3142 N N . VAL A 1 422 ? -29.488 -9.109 20.303 1.00 90.69 422 VAL A N 1
ATOM 3143 C CA . VAL A 1 422 ? -30.907 -9.496 20.329 1.00 90.69 422 VAL A CA 1
ATOM 3144 C C . VAL A 1 422 ? -31.520 -9.617 18.926 1.00 90.69 422 VAL A C 1
ATOM 3146 O O . VAL A 1 422 ? -32.305 -10.534 18.703 1.00 90.69 422 VAL A O 1
ATOM 3149 N N . ASP A 1 423 ? -31.123 -8.781 17.955 1.00 89.06 423 ASP A N 1
ATOM 3150 C CA . ASP A 1 423 ? -31.571 -8.945 16.558 1.00 89.06 423 ASP A CA 1
ATOM 3151 C C . ASP A 1 423 ? -31.047 -10.264 15.954 1.00 89.06 423 ASP A C 1
ATOM 3153 O O . ASP A 1 423 ? -31.758 -10.925 15.202 1.00 89.06 423 ASP A O 1
ATOM 3157 N N . ALA A 1 424 ? -29.820 -10.676 16.295 1.00 91.31 424 ALA A N 1
ATOM 3158 C CA . ALA A 1 424 ? -29.240 -11.940 15.841 1.00 91.31 424 ALA A CA 1
ATOM 3159 C C . ALA A 1 424 ? -29.971 -13.162 16.428 1.00 91.31 424 ALA A C 1
ATOM 3161 O O . ALA A 1 424 ? -30.252 -14.109 15.697 1.00 91.31 424 ALA A O 1
ATOM 3162 N N . LEU A 1 425 ? -30.333 -13.125 17.716 1.00 92.00 425 LEU A N 1
ATOM 3163 C CA . LEU A 1 425 ? -31.130 -14.180 18.358 1.00 92.00 425 LEU A CA 1
ATOM 3164 C C . LEU A 1 425 ? -32.540 -14.308 17.757 1.00 92.00 425 LEU A C 1
ATOM 3166 O O . LEU A 1 425 ? -33.058 -15.414 17.639 1.00 92.00 425 LEU A O 1
ATOM 3170 N N . GLU A 1 426 ? -33.161 -13.195 17.359 1.00 91.00 426 GLU A N 1
ATOM 3171 C CA . GLU A 1 426 ? -34.468 -13.205 16.690 1.00 91.00 426 GLU A CA 1
ATOM 3172 C C . GLU A 1 426 ? -34.390 -13.640 15.217 1.00 91.00 426 GLU A C 1
ATOM 3174 O O . GLU A 1 426 ? -35.311 -14.292 14.728 1.00 91.00 426 GLU A O 1
ATOM 3179 N N . ARG A 1 427 ? -33.304 -13.300 14.504 1.00 90.75 427 ARG A N 1
ATOM 3180 C CA . ARG A 1 427 ? -33.112 -13.642 13.080 1.00 90.75 427 ARG A CA 1
ATOM 3181 C C . ARG A 1 427 ? -32.853 -15.134 12.849 1.00 90.75 427 ARG A C 1
ATOM 3183 O O . ARG A 1 427 ? -33.175 -15.622 11.770 1.00 90.75 427 ARG A O 1
ATOM 3190 N N . TYR A 1 428 ? -32.299 -15.840 13.838 1.00 92.94 428 TYR A N 1
ATOM 3191 C CA . TYR A 1 428 ? -31.937 -17.261 13.752 1.00 92.94 428 TYR A CA 1
ATOM 3192 C C . TYR A 1 428 ? -32.651 -18.096 14.837 1.00 92.94 428 TYR A C 1
ATOM 3194 O O . TYR A 1 428 ? -32.019 -18.563 15.792 1.00 92.94 428 TYR A O 1
ATOM 3202 N N . PRO A 1 429 ? -33.985 -18.274 14.740 1.00 91.81 429 PRO A N 1
ATOM 3203 C CA . PRO A 1 429 ? -34.803 -18.900 15.781 1.00 91.81 429 PRO A CA 1
ATOM 3204 C C . PRO A 1 429 ? -34.492 -20.383 16.047 1.00 91.81 429 PRO A C 1
ATOM 3206 O O . PRO A 1 429 ? -34.951 -20.916 17.065 1.00 91.81 429 PRO A O 1
ATOM 3209 N N . SER A 1 430 ? -33.732 -21.063 15.178 1.00 94.00 430 SER A N 1
ATOM 3210 C CA . SER A 1 430 ? -33.266 -22.437 15.413 1.00 94.00 430 SER A CA 1
ATOM 3211 C C . SER A 1 430 ? -32.036 -22.516 16.334 1.00 94.00 430 SER A C 1
ATOM 3213 O O . SER A 1 430 ? -31.729 -23.598 16.843 1.00 94.00 430 SER A O 1
ATOM 3215 N N . ALA A 1 431 ? -31.341 -21.393 16.560 1.00 92.19 431 ALA A N 1
ATOM 3216 C CA . ALA A 1 431 ? -30.086 -21.279 17.308 1.00 92.19 431 ALA A CA 1
ATOM 3217 C C . ALA A 1 431 ? -30.302 -20.839 18.769 1.00 92.19 431 ALA A C 1
ATOM 3219 O O . ALA A 1 431 ? -29.727 -19.858 19.247 1.00 92.19 431 ALA A O 1
ATOM 3220 N N . LYS A 1 432 ? -31.157 -21.563 19.501 1.00 89.50 432 LYS A N 1
ATOM 3221 C CA . LYS A 1 432 ? -31.539 -21.193 20.873 1.00 89.50 432 LYS A CA 1
ATOM 3222 C C . LYS A 1 432 ? -30.422 -21.473 21.881 1.00 89.50 432 LYS A C 1
ATOM 3224 O O . LYS A 1 432 ? -30.156 -22.622 22.217 1.00 89.50 432 LYS A O 1
ATOM 3229 N N . LEU A 1 433 ? -29.816 -20.409 22.406 1.00 90.12 433 LEU A N 1
ATOM 3230 C CA . LEU A 1 433 ? -28.872 -20.484 23.525 1.00 90.12 433 LEU A CA 1
ATOM 3231 C C . LEU A 1 433 ? -29.602 -20.703 24.860 1.00 90.12 433 LEU A C 1
ATOM 3233 O O . LEU A 1 433 ? -30.667 -20.123 25.099 1.00 90.12 433 LEU A O 1
ATOM 3237 N N . SER A 1 434 ? -28.986 -21.474 25.760 1.00 89.25 434 SER A N 1
ATOM 3238 C CA . SER A 1 434 ? -29.357 -21.478 27.181 1.00 89.25 434 SER A CA 1
ATOM 3239 C C . SER A 1 434 ? -28.914 -20.182 27.875 1.00 89.25 434 SER A C 1
ATOM 3241 O O . SER A 1 434 ? -28.059 -19.449 27.370 1.00 89.25 434 SER A O 1
ATOM 3243 N N . LEU A 1 435 ? -29.449 -19.899 29.066 1.00 88.06 435 LEU A N 1
ATOM 3244 C CA . LEU A 1 435 ? -29.054 -18.719 29.846 1.00 88.06 435 LEU A CA 1
ATOM 3245 C C . LEU A 1 435 ? -27.564 -18.757 30.252 1.00 88.06 435 LEU A C 1
ATOM 3247 O O . LEU A 1 435 ? -26.896 -17.724 30.235 1.00 88.06 435 LEU A O 1
ATOM 3251 N N . GLU A 1 436 ? -27.018 -19.941 30.550 1.00 87.19 436 GLU A N 1
ATOM 3252 C CA . GLU A 1 436 ? -25.589 -20.159 30.806 1.00 87.19 436 GLU A CA 1
ATOM 3253 C C . GLU A 1 436 ? -24.729 -19.857 29.574 1.00 87.19 436 GLU A C 1
ATOM 3255 O O . GLU A 1 436 ? -23.679 -19.222 29.689 1.00 87.19 436 GLU A O 1
ATOM 3260 N N . GLN A 1 437 ? -25.165 -20.315 28.396 1.00 86.56 437 GLN A N 1
ATOM 3261 C CA . GLN A 1 437 ? -24.455 -20.084 27.140 1.00 86.56 437 GLN A CA 1
ATOM 3262 C C . GLN A 1 437 ? -24.490 -18.601 26.768 1.00 86.56 437 GLN A C 1
ATOM 3264 O O . GLN A 1 437 ? -23.444 -18.038 26.465 1.00 86.56 437 GLN A O 1
ATOM 3269 N N . LEU A 1 438 ? -25.644 -17.939 26.910 1.00 87.62 438 LEU A N 1
ATOM 3270 C CA . LEU A 1 438 ? -25.790 -16.500 26.687 1.00 87.62 438 LEU A CA 1
ATOM 3271 C C . LEU A 1 438 ? -24.832 -15.685 27.575 1.00 87.62 438 LEU A C 1
ATOM 3273 O O . LEU A 1 438 ? -24.105 -14.832 27.069 1.00 87.62 438 LEU A O 1
ATOM 3277 N N . LEU A 1 439 ? -24.759 -16.008 28.873 1.00 83.88 439 LEU A N 1
ATOM 3278 C CA . LEU A 1 439 ? -23.797 -15.429 29.827 1.00 83.88 439 LEU A CA 1
ATOM 3279 C C . LEU A 1 439 ? -22.323 -15.690 29.476 1.00 83.88 439 LEU A C 1
ATOM 3281 O O . LEU A 1 439 ? -21.437 -15.011 29.995 1.00 83.88 439 LEU A O 1
ATOM 3285 N N . SER A 1 440 ? -22.056 -16.683 28.627 1.00 80.69 440 SER A N 1
ATOM 3286 C CA . SER A 1 440 ? -20.714 -17.080 28.192 1.00 80.69 440 SER A CA 1
ATOM 3287 C C . SER A 1 440 ? -20.319 -16.485 26.834 1.00 80.69 440 SER A C 1
ATOM 3289 O O . SER A 1 440 ? -19.137 -16.508 26.494 1.00 80.69 440 SER A O 1
ATOM 3291 N N . THR A 1 441 ? -21.279 -15.970 26.055 1.00 80.25 441 THR A N 1
ATOM 3292 C CA . THR A 1 441 ? -21.070 -15.517 24.666 1.00 80.25 441 THR A CA 1
ATOM 3293 C C . THR A 1 441 ? -21.438 -14.055 24.413 1.00 80.25 441 THR A C 1
ATOM 3295 O O . THR A 1 441 ? -20.897 -13.457 23.486 1.00 80.25 441 THR A O 1
ATOM 3298 N N . VAL A 1 442 ? -22.347 -13.469 25.200 1.00 85.31 442 VAL A N 1
ATOM 3299 C CA . VAL A 1 442 ? -22.708 -12.044 25.117 1.00 85.31 442 VAL A CA 1
ATOM 3300 C C . VAL A 1 442 ? -21.817 -11.236 26.075 1.00 85.31 442 VAL A C 1
ATOM 3302 O O . VAL A 1 442 ? -21.651 -11.644 27.228 1.00 85.31 442 VAL A O 1
ATOM 3305 N N . PRO A 1 443 ? -21.237 -10.095 25.652 1.00 79.38 443 PRO A N 1
ATOM 3306 C CA . PRO A 1 443 ? -20.437 -9.242 26.528 1.00 79.38 443 PRO A CA 1
ATOM 3307 C C . PRO A 1 443 ? -21.219 -8.755 27.753 1.00 79.38 443 PRO A C 1
ATOM 3309 O O . PRO A 1 443 ? -22.423 -8.499 27.684 1.00 79.38 443 PRO A O 1
ATOM 3312 N N . ARG A 1 444 ? -20.521 -8.559 28.879 1.00 80.81 444 ARG A N 1
ATOM 3313 C CA . ARG A 1 444 ? -21.134 -7.928 30.056 1.00 80.81 444 ARG A CA 1
ATOM 3314 C C . ARG A 1 444 ? -21.447 -6.459 29.782 1.00 80.81 444 ARG A C 1
ATOM 3316 O O . ARG A 1 444 ? -20.625 -5.759 29.189 1.00 80.81 444 ARG A O 1
ATOM 3323 N N . LEU A 1 445 ? -22.586 -5.996 30.286 1.00 82.94 445 LEU A N 1
ATOM 3324 C CA . LEU A 1 445 ? -23.024 -4.602 30.215 1.00 82.94 445 LEU A CA 1
ATOM 3325 C C . LEU A 1 445 ? -21.982 -3.676 30.869 1.00 82.94 445 LEU A C 1
ATOM 3327 O O . LEU A 1 445 ? -21.636 -3.862 32.036 1.00 82.94 445 LEU A O 1
ATOM 3331 N N . GLN A 1 446 ? -21.457 -2.703 30.118 1.00 77.31 446 GLN A N 1
ATOM 3332 C CA . GLN A 1 446 ? -20.395 -1.809 30.596 1.00 77.31 446 GLN A CA 1
ATOM 3333 C C . GLN A 1 446 ? -20.949 -0.439 31.017 1.00 77.31 446 GLN A C 1
ATOM 3335 O O . GLN A 1 446 ? -21.728 0.156 30.271 1.00 77.31 446 GLN A O 1
ATOM 3340 N N . PRO A 1 447 ? -20.522 0.114 32.168 1.00 83.44 447 PRO A N 1
ATOM 3341 C CA . PRO A 1 447 ? -20.808 1.497 32.534 1.00 83.44 447 PRO A CA 1
ATOM 3342 C C . PRO A 1 447 ? -20.245 2.484 31.503 1.00 83.44 447 PRO A C 1
ATOM 3344 O O . PRO A 1 447 ? -19.113 2.338 31.036 1.00 83.44 447 PRO A O 1
ATOM 3347 N N . ARG A 1 448 ? -21.016 3.521 31.163 1.00 85.06 448 ARG A N 1
ATOM 3348 C CA . ARG A 1 448 ? -20.587 4.558 30.222 1.00 85.06 448 ARG A CA 1
ATOM 3349 C C . ARG A 1 448 ? -19.852 5.678 30.955 1.00 85.06 448 ARG A C 1
ATOM 3351 O O . ARG A 1 448 ? -20.359 6.226 31.929 1.00 85.06 448 ARG A O 1
ATOM 3358 N N . TYR A 1 449 ? -18.668 6.016 30.457 1.00 86.00 449 TYR A N 1
ATOM 3359 C CA . TYR A 1 449 ? -17.841 7.114 30.951 1.00 86.00 449 TYR A CA 1
ATOM 3360 C C . TYR A 1 449 ? -18.309 8.447 30.360 1.00 86.00 449 TYR A C 1
ATOM 3362 O O . TYR A 1 449 ? -18.542 8.538 29.152 1.00 86.00 449 TYR A O 1
ATOM 3370 N N . TYR A 1 450 ? -18.387 9.467 31.212 1.00 89.62 450 TYR A N 1
ATOM 3371 C CA . TYR A 1 450 ? -18.636 10.856 30.843 1.00 89.62 450 TYR A CA 1
ATOM 3372 C C . TYR A 1 450 ? -17.705 11.789 31.620 1.00 89.62 450 TYR A C 1
ATOM 3374 O O . TYR A 1 450 ? -17.499 11.602 32.821 1.00 89.62 450 TYR A O 1
ATOM 3382 N N . SER A 1 451 ? -17.164 12.803 30.951 1.00 91.25 451 SER A N 1
ATOM 3383 C CA . SER A 1 451 ? -16.342 13.844 31.573 1.00 91.25 451 SER A CA 1
ATOM 3384 C C . SER A 1 451 ? -17.208 14.806 32.393 1.00 91.25 451 SER A C 1
ATOM 3386 O O . SER A 1 451 ? -18.321 15.163 31.994 1.00 91.25 451 SER A O 1
ATOM 3388 N N . ILE A 1 452 ? -16.698 15.233 33.546 1.00 94.44 452 ILE A N 1
ATOM 3389 C CA . ILE A 1 452 ? -17.382 16.165 34.447 1.00 94.44 452 ILE A CA 1
ATOM 3390 C C . ILE A 1 452 ? -17.377 17.575 33.850 1.00 94.44 452 ILE A C 1
ATOM 3392 O O . ILE A 1 452 ? -16.323 18.129 33.538 1.00 94.44 452 ILE A O 1
ATOM 3396 N N . ALA A 1 453 ? -18.567 18.172 33.749 1.00 95.94 453 ALA A N 1
ATOM 3397 C CA . ALA A 1 453 ? -18.797 19.482 33.147 1.00 95.94 453 ALA A CA 1
ATOM 3398 C C . ALA A 1 453 ? -19.024 20.624 34.159 1.00 95.94 453 ALA A C 1
ATOM 3400 O O . ALA A 1 453 ? -19.422 21.723 33.768 1.00 95.94 453 ALA A O 1
ATOM 3401 N N . SER A 1 454 ? -18.807 20.386 35.455 1.00 96.00 454 SER A N 1
ATOM 3402 C CA . SER A 1 454 ? -18.948 21.388 36.521 1.00 96.00 454 SER A CA 1
ATOM 3403 C C . SER A 1 454 ? -17.756 21.393 37.482 1.00 96.00 454 SER A C 1
ATOM 3405 O O . SER A 1 454 ? -16.900 20.510 37.452 1.00 96.00 454 SER A O 1
ATOM 3407 N N . SER A 1 455 ? -17.697 22.395 38.361 1.00 95.12 455 SER A N 1
ATOM 3408 C CA . SER A 1 455 ? -16.712 22.473 39.449 1.00 95.12 455 SER A CA 1
ATOM 3409 C C . SER A 1 455 ? -17.370 22.263 40.816 1.00 95.12 455 SER A C 1
ATOM 3411 O O . SER A 1 455 ? -18.355 22.950 41.099 1.00 95.12 455 SER A O 1
ATOM 3413 N N . PRO A 1 456 ? -16.798 21.449 41.728 1.00 93.81 456 PRO A N 1
ATOM 3414 C CA . PRO A 1 456 ? -17.309 21.292 43.094 1.00 93.81 456 PRO A CA 1
ATOM 3415 C C . PRO A 1 456 ? -17.254 22.602 43.902 1.00 93.81 456 PRO A C 1
ATOM 3417 O O . PRO A 1 456 ? -17.949 22.740 44.902 1.00 93.81 456 PRO A O 1
ATOM 3420 N N . LEU A 1 457 ? -16.459 23.595 43.473 1.00 93.50 457 LEU A N 1
ATOM 3421 C CA . LEU A 1 457 ? -16.455 24.934 44.079 1.00 93.50 457 LEU A CA 1
ATOM 3422 C C . LEU A 1 457 ? -17.624 25.818 43.612 1.00 93.50 457 LEU A C 1
ATOM 3424 O O . LEU A 1 457 ? -17.910 26.823 44.260 1.00 93.50 457 LEU A O 1
ATOM 3428 N N . ALA A 1 458 ? -18.261 25.476 42.490 1.00 91.69 458 ALA A N 1
ATOM 3429 C CA . ALA A 1 458 ? -19.419 26.178 41.938 1.00 91.69 458 ALA A CA 1
ATOM 3430 C C . ALA A 1 458 ? -20.737 25.425 42.201 1.00 91.69 458 ALA A C 1
ATOM 3432 O O . ALA A 1 458 ? -21.794 26.044 42.281 1.00 91.69 458 ALA A O 1
ATOM 3433 N N . SER A 1 459 ? -20.693 24.098 42.333 1.00 90.62 459 SER A N 1
ATOM 3434 C CA . SER A 1 459 ? -21.857 23.232 42.559 1.00 90.62 459 SER A CA 1
ATOM 3435 C C . SER A 1 459 ? -21.488 22.048 43.467 1.00 90.62 459 SER A C 1
ATOM 3437 O O . SER A 1 459 ? -21.379 20.924 42.993 1.00 90.62 459 SER A O 1
ATOM 3439 N N . PRO A 1 460 ? -21.290 22.262 44.782 1.00 89.81 460 PRO A N 1
ATOM 3440 C CA . PRO A 1 460 ? -20.748 21.236 45.683 1.00 89.81 460 PRO A CA 1
ATOM 3441 C C . PRO A 1 460 ? -21.598 19.961 45.751 1.00 89.81 460 PRO A C 1
ATOM 3443 O O . PRO A 1 460 ? -21.056 18.863 45.834 1.00 89.81 460 PRO A O 1
ATOM 3446 N N . ASP A 1 461 ? -22.924 20.093 45.659 1.00 90.12 461 ASP A N 1
ATOM 3447 C CA . ASP A 1 461 ? -23.854 18.965 45.748 1.00 90.12 461 ASP A CA 1
ATOM 3448 C C . ASP A 1 461 ? -24.248 18.371 44.385 1.00 90.12 461 ASP A C 1
ATOM 3450 O O . ASP A 1 461 ? -25.080 17.462 44.348 1.00 90.12 461 ASP A O 1
ATOM 3454 N N . ALA A 1 462 ? -23.774 18.898 43.251 1.00 93.88 462 ALA A N 1
ATOM 3455 C CA . ALA A 1 462 ? -24.278 18.512 41.929 1.00 93.88 462 ALA A CA 1
ATOM 3456 C C . ALA A 1 462 ? -23.173 18.422 40.870 1.00 93.88 462 ALA A C 1
ATOM 3458 O O . ALA A 1 462 ? -22.520 19.412 40.552 1.00 93.88 462 ALA A O 1
ATOM 3459 N N . VAL A 1 463 ? -23.024 17.240 40.272 1.00 95.94 463 VAL A N 1
ATOM 3460 C CA . VAL A 1 463 ? -22.113 17.013 39.147 1.00 95.94 463 VAL A CA 1
ATOM 3461 C C . VAL A 1 463 ? -22.879 17.134 37.829 1.00 95.94 463 VAL A C 1
ATOM 3463 O O . VAL A 1 463 ? -23.914 16.487 37.655 1.00 95.94 463 VAL A O 1
ATOM 3466 N N . ASP A 1 464 ? -22.390 17.969 36.911 1.00 97.00 464 ASP A N 1
ATOM 3467 C CA . ASP A 1 464 ? -22.972 18.125 35.574 1.00 97.00 464 ASP A CA 1
ATOM 3468 C C . ASP A 1 464 ? -22.261 17.211 34.573 1.00 97.00 464 ASP A C 1
ATOM 3470 O O . ASP A 1 464 ? -21.036 17.079 34.591 1.00 97.00 464 ASP A O 1
ATOM 3474 N N . VAL A 1 465 ? -23.029 16.643 33.647 1.00 95.69 465 VAL A N 1
ATOM 3475 C CA . VAL A 1 465 ? -22.546 15.894 32.482 1.00 95.69 465 VAL A CA 1
ATOM 3476 C C . VAL A 1 465 ? -23.219 16.446 31.229 1.00 95.69 465 VAL A C 1
ATOM 3478 O O . VAL A 1 465 ? -24.444 16.571 31.185 1.00 95.69 465 VAL A O 1
ATOM 3481 N N . ILE A 1 466 ? -22.426 16.739 30.196 1.00 95.56 466 ILE A N 1
ATOM 3482 C CA . ILE A 1 466 ? -22.924 17.109 28.864 1.00 95.56 466 ILE A CA 1
ATOM 3483 C C . ILE A 1 466 ? -22.808 15.893 27.947 1.00 95.56 466 ILE A C 1
ATOM 3485 O O . ILE A 1 466 ? -21.747 15.278 27.856 1.00 95.56 466 ILE A O 1
ATOM 3489 N N . PHE A 1 467 ? -23.890 15.546 27.253 1.00 93.12 467 PHE A N 1
ATOM 3490 C CA . PHE A 1 467 ? -23.920 14.403 26.343 1.00 93.12 467 PHE A CA 1
ATOM 3491 C C . PHE A 1 467 ? -24.809 14.659 25.124 1.00 93.12 467 PHE A C 1
ATOM 3493 O O . PHE A 1 467 ? -25.777 15.417 25.183 1.00 93.12 467 PHE A O 1
ATOM 3500 N N . GLY A 1 468 ? -24.473 14.007 24.012 1.00 90.69 468 GLY A N 1
ATOM 3501 C CA . GLY A 1 468 ? -25.320 13.933 22.826 1.00 90.69 468 GLY A CA 1
ATOM 3502 C C . GLY A 1 468 ? -26.232 12.713 22.904 1.00 90.69 468 GLY A C 1
ATOM 3503 O O . GLY A 1 468 ? -25.823 11.652 23.379 1.00 90.69 468 GLY A O 1
ATOM 3504 N N . LYS A 1 469 ? -27.470 12.858 22.440 1.00 88.94 469 LYS A N 1
ATOM 3505 C CA . LYS A 1 469 ? -28.406 11.755 22.241 1.00 88.94 469 LYS A CA 1
ATOM 3506 C C . LYS A 1 469 ? -28.145 11.121 20.878 1.00 88.94 469 LYS A C 1
ATOM 3508 O O . LYS A 1 469 ? -28.432 11.725 19.847 1.00 88.94 469 LYS A O 1
ATOM 3513 N N . ASP A 1 470 ? -27.615 9.903 20.872 1.00 77.94 470 ASP A N 1
ATOM 3514 C CA . ASP A 1 470 ? -27.278 9.207 19.630 1.00 77.94 470 ASP A CA 1
ATOM 3515 C C . ASP A 1 470 ? -28.473 8.377 19.149 1.00 77.94 470 ASP A C 1
ATOM 3517 O O . ASP A 1 470 ? -28.857 7.383 19.770 1.00 77.94 470 ASP A O 1
ATOM 3521 N N . VAL A 1 471 ? -29.068 8.796 18.033 1.00 76.88 471 VAL A N 1
ATOM 3522 C CA . VAL A 1 471 ? -30.135 8.073 17.332 1.00 76.88 471 VAL A CA 1
ATOM 3523 C C . VAL A 1 471 ? -29.810 8.088 15.846 1.00 76.88 471 VAL A C 1
ATOM 3525 O O . VAL A 1 471 ? -29.620 9.159 15.277 1.00 76.88 471 VAL A O 1
ATOM 3528 N N . TRP A 1 472 ? -29.775 6.921 15.206 1.00 71.38 472 TRP A N 1
ATOM 3529 C CA . TRP A 1 472 ? -29.468 6.798 13.780 1.00 71.38 472 TRP A CA 1
ATOM 3530 C C . TRP A 1 472 ? -30.508 5.941 13.043 1.00 71.38 472 TRP A C 1
ATOM 3532 O O . TRP A 1 472 ? -31.037 4.986 13.618 1.00 71.38 472 TRP A O 1
ATOM 3542 N N . PRO A 1 473 ? -30.855 6.275 11.787 1.00 67.88 473 PRO A N 1
ATOM 3543 C CA . PRO A 1 473 ? -31.660 5.401 10.938 1.00 67.88 473 PRO A CA 1
ATOM 3544 C C . PRO A 1 473 ? -30.856 4.162 10.509 1.00 67.88 473 PRO A C 1
ATOM 3546 O O . PRO A 1 473 ? -29.626 4.209 10.458 1.00 67.88 473 PRO A O 1
ATOM 3549 N N . THR A 1 474 ? -31.530 3.067 10.150 1.00 62.78 474 THR A N 1
ATOM 3550 C CA . THR A 1 474 ? -30.873 1.971 9.413 1.00 62.78 474 THR A CA 1
ATOM 3551 C C . THR A 1 474 ? -30.804 2.332 7.928 1.00 62.78 474 THR A C 1
ATOM 3553 O O . THR A 1 474 ? -31.743 2.923 7.392 1.00 62.78 474 THR A O 1
ATOM 3556 N N . LEU A 1 475 ? -29.705 2.002 7.238 1.00 59.03 475 LEU A N 1
ATOM 3557 C CA . LEU A 1 475 ? -29.558 2.342 5.814 1.00 59.03 475 LEU A CA 1
ATOM 3558 C C . LEU A 1 475 ? -30.559 1.566 4.945 1.00 59.03 475 LEU A C 1
ATOM 3560 O O . LEU A 1 475 ? -31.093 2.110 3.984 1.00 59.03 475 LEU A O 1
ATOM 3564 N N . SER A 1 476 ? -30.854 0.314 5.313 1.00 61.41 476 SER A N 1
ATOM 3565 C CA . SER A 1 476 ? -31.846 -0.525 4.631 1.00 61.41 476 SER A CA 1
ATOM 3566 C C . SER A 1 476 ? -33.294 -0.070 4.842 1.00 61.41 476 SER A C 1
ATOM 3568 O O . SER A 1 476 ? -34.160 -0.368 4.022 1.00 61.41 476 SER A O 1
ATOM 3570 N N . ASN A 1 477 ? -33.578 0.647 5.934 1.00 64.56 477 ASN A N 1
ATOM 3571 C CA . ASN A 1 477 ? -34.902 1.172 6.240 1.00 64.56 477 ASN A CA 1
ATOM 3572 C C . ASN A 1 477 ? -34.800 2.479 7.052 1.00 64.56 477 ASN A C 1
ATOM 3574 O O . ASN A 1 477 ? -34.852 2.444 8.284 1.00 64.56 477 ASN A O 1
ATOM 3578 N N . PRO A 1 478 ? -34.778 3.648 6.384 1.00 66.94 478 PRO A N 1
ATOM 3579 C CA . PRO A 1 478 ? -34.680 4.948 7.051 1.00 66.94 478 PRO A CA 1
ATOM 3580 C C . PRO A 1 478 ? -35.796 5.267 8.064 1.00 66.94 478 PRO A C 1
ATOM 3582 O O . PRO A 1 478 ? -35.644 6.181 8.876 1.00 66.94 478 PRO A O 1
ATOM 3585 N N . SER A 1 479 ? -36.919 4.532 8.044 1.00 71.44 479 SER A N 1
ATOM 3586 C CA . SER A 1 479 ? -37.983 4.666 9.051 1.00 71.44 479 SER A CA 1
ATOM 3587 C C . SER A 1 479 ? -37.675 3.934 10.367 1.00 71.44 479 SER A C 1
ATOM 3589 O O . SER A 1 479 ? -38.158 4.348 11.423 1.00 71.44 479 SER A O 1
ATOM 3591 N N . ARG A 1 480 ? -36.832 2.888 10.337 1.00 70.75 480 ARG A N 1
ATOM 3592 C CA . ARG A 1 480 ? -36.337 2.188 11.530 1.00 70.75 480 ARG A CA 1
ATOM 3593 C C . ARG A 1 480 ? -35.197 3.014 12.125 1.00 70.75 480 ARG A C 1
ATOM 3595 O O . ARG A 1 480 ? -34.144 3.162 11.514 1.00 70.75 480 ARG A O 1
ATOM 3602 N N . LYS A 1 481 ? -35.402 3.544 13.332 1.00 71.75 481 LYS A N 1
ATOM 3603 C CA . LYS A 1 481 ? -34.370 4.261 14.095 1.00 71.75 481 LYS A CA 1
ATOM 3604 C C . LYS A 1 481 ? -33.836 3.380 15.214 1.00 71.75 481 LYS A C 1
ATOM 3606 O O . LYS A 1 481 ? -34.618 2.805 15.968 1.00 71.75 481 LYS A O 1
ATOM 3611 N N . PHE A 1 482 ? -32.519 3.318 15.341 1.00 74.81 482 PHE A N 1
ATOM 3612 C CA . PHE A 1 482 ? -31.838 2.728 16.482 1.00 74.81 482 PHE A CA 1
ATOM 3613 C C . PHE A 1 482 ? -31.375 3.828 17.438 1.00 74.81 482 PHE A C 1
ATOM 3615 O O . PHE A 1 482 ? -31.005 4.920 17.008 1.00 74.81 482 PHE A O 1
ATOM 3622 N N . ALA A 1 483 ? -31.427 3.547 18.736 1.00 77.81 483 ALA A N 1
ATOM 3623 C CA . ALA A 1 483 ? -31.184 4.512 19.795 1.00 77.81 483 ALA A CA 1
ATOM 3624 C C . ALA A 1 483 ? -30.079 3.982 20.717 1.00 77.81 483 ALA A C 1
ATOM 3626 O O . ALA A 1 483 ? -30.207 2.893 21.275 1.00 77.81 483 ALA A O 1
ATOM 3627 N N . GLY A 1 484 ? -28.989 4.739 20.876 1.00 79.19 484 GLY A N 1
ATOM 3628 C CA . GLY A 1 484 ? -27.858 4.336 21.711 1.00 79.19 484 GLY A CA 1
ATOM 3629 C C . GLY A 1 484 ? -28.293 4.134 23.163 1.00 79.19 484 GLY A C 1
ATOM 3630 O O . GLY A 1 484 ? -28.931 5.019 23.736 1.00 79.19 484 GLY A O 1
ATOM 3631 N N . LEU A 1 485 ? -27.956 2.980 23.755 1.00 84.94 485 LEU A N 1
ATOM 3632 C CA . LEU A 1 485 ? -28.474 2.545 25.059 1.00 84.94 485 LEU A CA 1
ATOM 3633 C C . LEU A 1 485 ? -28.273 3.606 26.154 1.00 84.94 485 LEU A C 1
ATOM 3635 O O . LEU A 1 485 ? -29.246 4.094 26.728 1.00 84.94 485 LEU A O 1
ATOM 3639 N N . ALA A 1 486 ? -27.022 4.002 26.403 1.00 87.88 486 ALA A N 1
ATOM 3640 C CA . ALA A 1 486 ? -26.689 4.921 27.487 1.00 87.88 486 ALA A CA 1
ATOM 3641 C C . ALA A 1 486 ? -27.227 6.344 27.257 1.00 87.88 486 ALA A C 1
ATOM 3643 O O . ALA A 1 486 ? -27.860 6.916 28.144 1.00 87.88 486 ALA A O 1
ATOM 3644 N N . SER A 1 487 ? -27.029 6.911 26.063 1.00 88.06 487 SER A N 1
ATOM 3645 C CA . SER A 1 487 ? -27.464 8.280 25.760 1.00 88.06 487 SER A CA 1
ATOM 3646 C C . SER A 1 487 ? -28.990 8.411 25.683 1.00 88.06 487 SER A C 1
ATOM 3648 O O . SER A 1 487 ? -29.538 9.437 26.085 1.00 88.06 487 SER A O 1
ATOM 3650 N N . SER A 1 488 ? -29.703 7.357 25.277 1.00 88.69 488 SER A N 1
ATOM 3651 C CA . SER A 1 488 ? -31.173 7.329 25.295 1.00 88.69 488 SER A CA 1
ATOM 3652 C C . SER A 1 488 ? -31.745 7.088 26.689 1.00 88.69 488 SER A C 1
ATOM 3654 O O . SER A 1 488 ? -32.750 7.705 27.035 1.00 88.69 488 SER A O 1
ATOM 3656 N N . TYR A 1 489 ? -31.102 6.248 27.510 1.00 91.56 489 TYR A N 1
ATOM 3657 C CA . TYR A 1 489 ? -31.436 6.106 28.929 1.00 91.56 489 TYR A CA 1
ATOM 3658 C C . TYR A 1 489 ? -31.333 7.465 29.637 1.00 91.56 489 TYR A C 1
ATOM 3660 O O . TYR A 1 489 ? -32.329 7.949 30.171 1.00 91.56 489 TYR A O 1
ATOM 3668 N N . LEU A 1 490 ? -30.182 8.141 29.531 1.00 93.88 490 LEU A N 1
ATOM 3669 C CA . LEU A 1 490 ? -29.966 9.463 30.130 1.00 93.88 490 LEU A CA 1
ATOM 3670 C C . LEU A 1 490 ? -30.933 10.533 29.611 1.00 93.88 490 LEU A C 1
ATOM 3672 O O . LEU A 1 490 ? -31.430 11.332 30.400 1.00 93.88 490 LEU A O 1
ATOM 3676 N N . ALA A 1 491 ? -31.240 10.559 28.310 1.00 92.38 491 ALA A N 1
ATOM 3677 C CA . ALA A 1 491 ? -32.179 11.532 27.744 1.00 92.38 491 ALA A CA 1
ATOM 3678 C C . ALA A 1 491 ? -33.624 11.369 28.258 1.00 92.38 491 ALA A C 1
ATOM 3680 O O . ALA A 1 491 ? -34.397 12.324 28.193 1.00 92.38 491 ALA A O 1
ATOM 3681 N N . ASN A 1 492 ? -33.985 10.187 28.768 1.00 92.31 492 ASN A N 1
ATOM 3682 C CA . ASN A 1 492 ? -35.319 9.889 29.293 1.00 92.31 492 ASN A CA 1
ATOM 3683 C C . ASN A 1 492 ? -35.453 10.102 30.815 1.00 92.31 492 ASN A C 1
ATOM 3685 O O . ASN A 1 492 ? -36.583 10.131 31.307 1.00 92.31 492 ASN A O 1
ATOM 3689 N N . LEU A 1 493 ? -34.344 10.266 31.551 1.00 94.81 493 LEU A N 1
ATOM 3690 C CA . LEU A 1 493 ? -34.361 10.504 33.000 1.00 94.81 493 LEU A CA 1
ATOM 3691 C C . LEU A 1 493 ? -34.950 11.876 33.356 1.00 94.81 493 LEU A C 1
ATOM 3693 O O . LEU A 1 493 ? -34.634 12.895 32.737 1.00 94.81 493 LEU A O 1
ATOM 3697 N N . LYS A 1 494 ? -35.759 11.916 34.411 1.00 96.19 494 LYS A N 1
ATOM 3698 C CA . LYS A 1 494 ? -36.430 13.106 34.945 1.00 96.19 494 LYS A CA 1
ATOM 3699 C C . LYS A 1 494 ? -35.855 13.493 36.314 1.00 96.19 494 LYS A C 1
ATOM 3701 O O . LYS A 1 494 ? -35.302 12.642 37.009 1.00 96.19 494 LYS A O 1
ATOM 3706 N N . PRO A 1 495 ? -35.999 14.759 36.748 1.00 96.56 495 PRO A N 1
ATOM 3707 C CA . PRO A 1 495 ? -35.683 15.152 38.120 1.00 96.56 495 PRO A CA 1
ATOM 3708 C C . PRO A 1 495 ? -36.383 14.245 39.144 1.00 96.56 495 PRO A C 1
ATOM 3710 O O . PRO A 1 495 ? -37.593 14.044 39.071 1.00 96.56 495 PRO A O 1
ATOM 3713 N N . GLY A 1 496 ? -35.614 13.703 40.088 1.00 95.06 496 GLY A N 1
ATOM 3714 C CA . GLY A 1 496 ? -36.064 12.724 41.083 1.00 95.06 496 GLY A CA 1
ATOM 3715 C C . GLY A 1 496 ? -35.717 11.265 40.760 1.00 95.06 496 GLY A C 1
ATOM 3716 O O . GLY A 1 496 ? -35.571 10.477 41.700 1.00 95.06 496 GLY A O 1
ATOM 3717 N N . ASP A 1 497 ? -35.511 10.912 39.485 1.00 95.94 497 ASP A N 1
ATOM 3718 C CA . ASP A 1 497 ? -35.150 9.547 39.083 1.00 95.94 497 ASP A CA 1
ATOM 3719 C C . ASP A 1 497 ? -33.796 9.121 39.673 1.00 95.94 497 ASP A C 1
ATOM 3721 O O . ASP A 1 497 ? -32.921 9.948 39.963 1.00 95.94 497 ASP A O 1
ATOM 3725 N N . LYS A 1 498 ? -33.622 7.808 39.860 1.00 93.50 498 LYS A N 1
ATOM 3726 C CA . LYS A 1 498 ? -32.403 7.210 40.417 1.00 93.50 498 LYS A CA 1
ATOM 3727 C C . LYS A 1 498 ? -31.503 6.656 39.324 1.00 93.50 498 LYS A C 1
ATOM 3729 O O . LYS A 1 498 ? -31.974 6.004 38.396 1.00 93.50 498 LYS A O 1
ATOM 3734 N N . VAL A 1 499 ? -30.205 6.899 39.473 1.00 92.94 499 VAL A N 1
ATOM 3735 C CA . VAL A 1 499 ? -29.167 6.443 38.551 1.00 92.94 499 VAL A CA 1
ATOM 3736 C C . VAL A 1 499 ? -27.955 5.939 39.335 1.00 92.94 499 VAL A C 1
ATOM 3738 O O . VAL A 1 499 ? -27.490 6.585 40.277 1.00 92.94 499 VAL A O 1
ATOM 3741 N N . ALA A 1 500 ? -27.443 4.769 38.949 1.00 92.19 500 ALA A N 1
ATOM 3742 C CA . ALA A 1 500 ? -26.248 4.185 39.543 1.00 92.19 500 ALA A CA 1
ATOM 3743 C C . ALA A 1 500 ? -24.994 4.831 38.938 1.00 92.19 500 ALA A C 1
ATOM 3745 O O . ALA A 1 500 ? -24.709 4.657 37.750 1.00 92.19 500 ALA A O 1
ATOM 3746 N N . VAL A 1 501 ? -24.234 5.550 39.765 1.00 92.75 501 VAL A N 1
ATOM 3747 C CA . VAL A 1 501 ? -23.034 6.288 39.351 1.00 92.75 501 VAL A CA 1
ATOM 3748 C C . VAL A 1 501 ? -21.808 5.901 40.171 1.00 92.75 501 VAL A C 1
ATOM 3750 O O . VAL A 1 501 ? -21.910 5.537 41.341 1.00 92.75 501 VAL A O 1
ATOM 3753 N N . LYS A 1 502 ? -20.631 6.017 39.561 1.00 91.38 502 LYS A N 1
ATOM 3754 C CA . LYS A 1 502 ? -19.337 6.006 40.245 1.00 91.38 502 LYS A CA 1
ATOM 3755 C C . LYS A 1 502 ? -18.549 7.224 39.778 1.00 91.38 502 LYS A C 1
ATOM 3757 O O . LYS A 1 502 ? -18.377 7.427 38.580 1.00 91.38 502 LYS A O 1
ATOM 3762 N N . ILE A 1 503 ? -18.078 8.025 40.723 1.00 89.94 503 ILE A N 1
ATOM 3763 C CA . ILE A 1 503 ? -17.238 9.197 40.459 1.00 89.94 503 ILE A CA 1
ATOM 3764 C C . ILE A 1 503 ? -15.776 8.763 40.583 1.00 89.94 503 ILE A C 1
ATOM 3766 O O . ILE A 1 503 ? -15.436 7.989 41.481 1.00 89.94 503 ILE A O 1
ATOM 3770 N N . GLN A 1 504 ? -14.921 9.216 39.667 1.00 86.25 504 GLN A N 1
ATOM 3771 C CA . GLN A 1 504 ? -13.506 8.851 39.629 1.00 86.25 504 GLN A CA 1
ATOM 3772 C C . GLN A 1 504 ? -12.638 10.053 39.223 1.00 86.25 504 GLN A C 1
ATOM 3774 O O . GLN A 1 504 ? -13.078 10.931 38.477 1.00 86.25 504 GLN A O 1
ATOM 3779 N N . GLU A 1 505 ? -11.401 10.097 39.723 1.00 83.38 505 GLU A N 1
ATOM 3780 C CA . GLU A 1 505 ? -10.388 11.034 39.231 1.00 83.38 505 GLU A CA 1
ATOM 3781 C C . GLU A 1 505 ? -9.998 10.719 37.783 1.00 83.38 505 GLU A C 1
ATOM 3783 O O . GLU A 1 505 ? -9.970 9.562 37.358 1.00 83.38 505 GLU A O 1
ATOM 3788 N N . SER A 1 506 ? -9.684 11.773 37.037 1.00 77.00 506 SER A N 1
ATOM 3789 C CA . SER A 1 506 ? -9.242 11.705 35.648 1.00 77.00 506 SER A CA 1
ATOM 3790 C C . SER A 1 506 ? -7.711 11.763 35.566 1.00 77.00 506 SER A C 1
ATOM 3792 O O . SER A 1 506 ? -7.083 12.380 36.428 1.00 77.00 506 SER A O 1
ATOM 3794 N N . PRO A 1 507 ? -7.083 11.213 34.508 1.00 66.38 507 PRO A N 1
ATOM 3795 C CA . PRO A 1 507 ? -5.684 11.497 34.182 1.00 66.38 507 PRO A CA 1
ATOM 3796 C C . PRO A 1 507 ? -5.394 12.990 33.939 1.00 66.38 507 PRO A C 1
ATOM 3798 O O . PRO A 1 507 ? -4.229 13.389 33.943 1.00 66.38 507 PRO A O 1
ATOM 3801 N N . ILE A 1 508 ? -6.427 13.818 33.722 1.00 76.06 508 ILE A N 1
ATOM 3802 C CA . ILE A 1 508 ? -6.305 15.270 33.552 1.00 76.06 508 ILE A CA 1
ATOM 3803 C C . ILE A 1 508 ? -5.789 15.907 34.846 1.00 76.06 508 ILE A C 1
ATOM 3805 O O . ILE A 1 508 ? -6.536 16.146 35.794 1.00 76.06 508 ILE A O 1
ATOM 3809 N N . LYS A 1 509 ? -4.498 16.244 34.859 1.00 76.50 509 LYS A N 1
ATOM 3810 C CA . LYS A 1 509 ? -3.898 17.075 35.903 1.00 76.50 509 LYS A CA 1
ATOM 3811 C C . LYS A 1 509 ? -3.997 18.535 35.494 1.00 76.50 509 LYS A C 1
ATOM 3813 O O . LYS A 1 509 ? -3.341 18.963 34.549 1.00 76.50 509 LYS A O 1
ATOM 3818 N N . LEU A 1 510 ? -4.829 19.293 36.203 1.00 84.00 510 LEU A N 1
ATOM 3819 C CA . LEU A 1 510 ? -4.922 20.733 35.986 1.00 84.00 510 LEU A CA 1
ATOM 3820 C C . LEU A 1 510 ? -3.608 21.410 36.412 1.00 84.00 510 LEU A C 1
ATOM 3822 O O . LEU A 1 510 ? -3.088 21.086 37.485 1.00 84.00 510 LEU A O 1
ATOM 3826 N N . PRO A 1 511 ? -3.068 22.342 35.606 1.00 85.75 511 PRO A N 1
ATOM 3827 C CA . PRO A 1 511 ? -1.930 23.150 36.018 1.00 85.75 511 PRO A CA 1
ATOM 3828 C C . PRO A 1 511 ? -2.335 24.130 37.132 1.00 85.75 511 PRO A C 1
ATOM 3830 O O . PRO A 1 511 ? -3.516 24.292 37.452 1.00 85.75 511 PRO A O 1
ATOM 3833 N N . SER A 1 512 ? -1.351 24.816 37.721 1.00 87.94 512 SER A N 1
ATOM 3834 C CA . SER A 1 512 ? -1.637 25.924 38.641 1.00 87.94 512 SER A CA 1
ATOM 3835 C C . SER A 1 512 ? -2.466 27.006 37.920 1.00 87.94 512 SER A C 1
ATOM 3837 O O . SER A 1 512 ? -2.174 27.286 36.756 1.00 87.94 512 SER A O 1
ATOM 3839 N N . PRO A 1 513 ? -3.464 27.652 38.557 1.00 90.44 513 PRO A N 1
ATOM 3840 C CA . PRO A 1 513 ? -4.341 28.618 37.883 1.00 90.44 513 PRO A CA 1
ATOM 3841 C C . PRO A 1 513 ? -3.647 29.858 37.295 1.00 90.44 513 PRO A C 1
ATOM 3843 O O . PRO A 1 513 ? -4.245 30.570 36.491 1.00 90.44 513 PRO A O 1
ATOM 3846 N N . ASP A 1 514 ? -2.403 30.136 37.688 1.00 90.31 514 ASP A N 1
ATOM 3847 C CA . ASP A 1 514 ? -1.555 31.197 37.138 1.00 90.31 514 ASP A CA 1
ATOM 3848 C C . ASP A 1 514 ? -0.652 30.734 35.974 1.00 90.31 514 ASP A C 1
ATOM 3850 O O . ASP A 1 514 ? -0.031 31.565 35.309 1.00 90.31 514 ASP A O 1
ATOM 3854 N N . THR A 1 515 ? -0.616 29.435 35.678 1.00 91.31 515 THR A N 1
ATOM 3855 C CA . THR A 1 515 ? 0.084 28.848 34.527 1.00 91.31 515 THR A CA 1
ATOM 3856 C C . THR A 1 515 ? -0.818 28.883 33.283 1.00 91.31 515 THR A C 1
ATOM 3858 O O . THR A 1 515 ? -2.002 28.556 33.394 1.00 91.31 515 THR A O 1
ATOM 3861 N N . PRO A 1 516 ? -0.312 29.249 32.088 1.00 93.25 516 PRO A N 1
ATOM 3862 C CA . PRO A 1 516 ? -1.120 29.248 30.870 1.00 93.25 516 PRO A CA 1
ATOM 3863 C C . PRO A 1 516 ? -1.690 27.873 30.512 1.00 93.25 516 PRO A C 1
ATOM 3865 O O . PRO A 1 516 ? -1.014 26.846 30.609 1.00 93.25 516 PRO A O 1
ATOM 3868 N N . LEU A 1 517 ? -2.932 27.883 30.033 1.00 94.31 517 LEU A N 1
ATOM 3869 C CA . LEU A 1 517 ? -3.652 26.709 29.559 1.00 94.31 517 LEU A CA 1
ATOM 3870 C C . LEU A 1 517 ? -4.238 27.001 28.176 1.00 94.31 517 LEU A C 1
ATOM 3872 O O . LEU A 1 517 ? -4.991 27.961 28.011 1.00 94.31 517 LEU A O 1
ATOM 3876 N N . VAL A 1 518 ? -3.917 26.147 27.208 1.00 96.31 518 VAL A N 1
ATOM 3877 C CA . VAL A 1 518 ? -4.590 26.078 25.908 1.00 96.31 518 VAL A CA 1
ATOM 3878 C C . VAL A 1 518 ? -5.622 24.957 25.983 1.00 96.31 518 VAL A C 1
ATOM 3880 O O . VAL A 1 518 ? -5.279 23.818 26.302 1.00 96.31 518 VAL A O 1
ATOM 3883 N N . ALA A 1 519 ? -6.886 25.268 25.708 1.00 95.88 519 ALA A N 1
ATOM 3884 C CA . ALA A 1 519 ? -7.987 24.317 25.778 1.00 95.88 519 ALA A CA 1
ATOM 3885 C C . ALA A 1 519 ? -8.736 24.257 24.443 1.00 95.88 519 ALA A C 1
ATOM 3887 O O . ALA A 1 519 ? -9.130 25.283 23.894 1.00 95.88 519 ALA A O 1
ATOM 3888 N N . VAL A 1 520 ? -8.970 23.047 23.939 1.00 96.88 520 VAL A N 1
ATOM 3889 C CA . VAL A 1 520 ? -9.757 22.786 22.732 1.00 96.88 520 VAL A CA 1
ATOM 3890 C C . VAL A 1 520 ? -10.952 21.920 23.113 1.00 96.88 520 VAL A C 1
ATOM 3892 O O . VAL A 1 520 ? -10.786 20.775 23.536 1.00 96.88 520 VAL A O 1
ATOM 3895 N N . GLY A 1 521 ? -12.156 22.469 22.975 1.00 95.06 521 GLY A N 1
ATOM 3896 C CA . GLY A 1 521 ? -13.418 21.752 23.144 1.00 95.06 521 GLY A CA 1
ATOM 3897 C C . GLY A 1 521 ? -14.114 21.579 21.798 1.00 95.06 521 GLY A C 1
ATOM 3898 O O . GLY A 1 521 ? -14.242 22.544 21.050 1.00 95.06 521 GLY A O 1
ATOM 3899 N N . LEU A 1 522 ? -14.592 20.377 21.482 1.00 93.19 522 LEU A N 1
ATOM 3900 C CA . LEU A 1 522 ? -15.408 20.128 20.288 1.00 93.19 522 LEU A CA 1
ATOM 3901 C C . LEU A 1 522 ? -16.749 19.491 20.656 1.00 93.19 522 LEU A C 1
ATOM 3903 O O . LEU A 1 522 ? -16.794 18.474 21.352 1.00 93.19 522 LEU A O 1
ATOM 3907 N N . GLY A 1 523 ? -17.848 20.093 20.190 1.00 91.12 523 GLY A N 1
ATOM 3908 C CA . GLY A 1 523 ? -19.209 19.653 20.504 1.00 91.12 523 GLY A CA 1
ATOM 3909 C C . GLY A 1 523 ? -19.433 19.534 22.015 1.00 91.12 523 GLY A C 1
ATOM 3910 O O . GLY A 1 523 ? -19.216 20.486 22.762 1.00 91.12 523 GLY A O 1
ATOM 3911 N N . THR A 1 524 ? -19.819 18.346 22.489 1.00 92.31 524 THR A N 1
ATOM 3912 C CA . THR A 1 524 ? -20.021 18.059 23.924 1.00 92.31 524 THR A CA 1
ATOM 3913 C C . THR A 1 524 ? -18.735 18.116 24.757 1.00 92.31 524 THR A C 1
ATOM 3915 O O . THR A 1 524 ? -18.818 18.257 25.975 1.00 92.31 524 THR A O 1
ATOM 3918 N N . GLY A 1 525 ? -17.554 18.047 24.126 1.00 92.25 525 GLY A N 1
ATOM 3919 C CA . GLY A 1 525 ? -16.251 18.148 24.796 1.00 92.25 525 GLY A CA 1
ATOM 3920 C C . GLY A 1 525 ? -16.045 19.464 25.555 1.00 92.25 525 GLY A C 1
ATOM 3921 O O . GLY A 1 525 ? -15.310 19.492 26.537 1.00 92.25 525 GLY A O 1
ATOM 3922 N N . ILE A 1 526 ? -16.791 20.521 25.198 1.00 95.19 526 ILE A N 1
ATOM 3923 C CA . ILE A 1 526 ? -16.805 21.821 25.893 1.00 95.19 526 ILE A CA 1
ATOM 3924 C C . ILE A 1 526 ? -17.108 21.736 27.403 1.00 95.19 526 ILE A C 1
ATOM 3926 O O . ILE A 1 526 ? -16.797 22.667 28.147 1.00 95.19 526 ILE A O 1
ATOM 3930 N N . GLY A 1 527 ? -17.671 20.617 27.879 1.00 94.62 527 GLY A N 1
ATOM 3931 C CA . GLY A 1 527 ? -17.913 20.373 29.301 1.00 94.62 527 GLY A CA 1
ATOM 3932 C C . GLY A 1 527 ? -16.660 20.495 30.172 1.00 94.62 527 GLY A C 1
ATOM 3933 O O . GLY A 1 527 ? -16.710 21.159 31.205 1.00 94.62 527 GLY A O 1
ATOM 3934 N N . VAL A 1 528 ? -15.521 19.937 29.753 1.00 94.12 528 VAL A N 1
ATOM 3935 C CA . VAL A 1 528 ? -14.290 19.993 30.563 1.00 94.12 528 VAL A CA 1
ATOM 3936 C C . VAL A 1 528 ? -13.739 21.424 30.667 1.00 94.12 528 VAL A C 1
ATOM 3938 O O . VAL A 1 528 ? -13.558 21.887 31.798 1.00 94.12 528 VAL A O 1
ATOM 3941 N N . PRO A 1 529 ? -13.569 22.192 29.567 1.00 95.75 529 PRO A N 1
ATOM 3942 C CA . PRO A 1 529 ? -13.269 23.621 29.651 1.00 95.75 529 PRO A CA 1
ATOM 3943 C C . PRO A 1 529 ? -14.250 24.409 30.530 1.00 95.75 529 PRO A C 1
ATOM 3945 O O . PRO A 1 529 ? -13.810 25.219 31.344 1.00 95.75 529 PRO A O 1
ATOM 3948 N N . ARG A 1 530 ? -15.563 24.142 30.450 1.00 96.06 530 ARG A N 1
ATOM 3949 C CA . ARG A 1 530 ? -16.566 24.771 31.329 1.00 96.06 530 ARG A CA 1
ATOM 3950 C C . ARG A 1 530 ? -16.296 24.479 32.808 1.00 96.06 530 ARG A C 1
ATOM 3952 O O . ARG A 1 530 ? -16.283 25.408 33.614 1.00 96.06 530 ARG A O 1
ATOM 3959 N N . GLY A 1 531 ? -16.054 23.218 33.173 1.00 95.69 531 GLY A N 1
ATOM 3960 C CA . GLY A 1 531 ? -15.746 22.823 34.551 1.00 95.69 531 GLY A CA 1
ATOM 3961 C C . GLY A 1 531 ? -14.488 23.513 35.094 1.00 95.69 531 GLY A C 1
ATOM 3962 O O . GLY A 1 531 ? -14.483 23.991 36.231 1.00 95.69 531 GLY A O 1
ATOM 3963 N N . ILE A 1 532 ? -13.452 23.649 34.260 1.00 95.50 532 ILE A N 1
ATOM 3964 C CA . ILE A 1 532 ? -12.218 24.381 34.588 1.00 95.50 532 ILE A CA 1
ATOM 3965 C C . ILE A 1 532 ? -12.506 25.877 34.790 1.00 95.50 532 ILE A C 1
ATOM 3967 O O . ILE A 1 532 ? -12.114 26.439 35.813 1.00 95.50 532 ILE A O 1
ATOM 3971 N N . LEU A 1 533 ? -13.246 26.520 33.880 1.00 97.19 533 LEU A N 1
ATOM 3972 C CA . LEU A 1 533 ? -13.583 27.945 33.986 1.00 97.19 533 LEU A CA 1
ATOM 3973 C C . LEU A 1 533 ? -14.458 28.253 35.208 1.00 97.19 533 LEU A C 1
ATOM 3975 O O . LEU A 1 533 ? -14.199 29.233 35.906 1.00 97.19 533 LEU A O 1
ATOM 3979 N N . GLN A 1 534 ? -15.414 27.385 35.552 1.00 96.88 534 GLN A N 1
ATOM 3980 C CA . GLN A 1 534 ? -16.166 27.487 36.809 1.00 96.88 534 GLN A CA 1
ATOM 3981 C C . GLN A 1 534 ? -15.260 27.371 38.044 1.00 96.88 534 GLN A C 1
ATOM 3983 O O . GLN A 1 534 ? -15.462 28.077 39.036 1.00 96.88 534 GLN A O 1
ATOM 3988 N N . HIS A 1 535 ? -14.250 26.497 38.004 1.00 95.81 535 HIS A N 1
ATOM 3989 C CA . HIS A 1 535 ? -13.274 26.374 39.083 1.00 95.81 535 HIS A CA 1
ATOM 3990 C C . HIS A 1 535 ? -12.419 27.638 39.217 1.00 95.81 535 HIS A C 1
ATOM 3992 O O . HIS A 1 535 ? -12.313 28.195 40.311 1.00 95.81 535 HIS A O 1
ATOM 3998 N N . TYR A 1 536 ? -11.887 28.150 38.107 1.00 96.50 536 TYR A N 1
ATOM 3999 C CA . TYR A 1 536 ? -11.091 29.376 38.082 1.00 96.50 536 TYR A CA 1
ATOM 4000 C C . TYR A 1 536 ? -11.913 30.605 38.500 1.00 96.50 536 TYR A C 1
ATOM 4002 O O . TYR A 1 536 ? -11.418 31.426 39.268 1.00 96.50 536 TYR A O 1
ATOM 4010 N N . ALA A 1 537 ? -13.190 30.703 38.112 1.00 96.44 537 ALA A N 1
ATOM 4011 C CA . ALA A 1 537 ? -14.105 31.744 38.586 1.00 96.44 537 ALA A CA 1
ATOM 4012 C C . ALA A 1 537 ? -14.270 31.718 40.117 1.00 96.44 537 ALA A C 1
ATOM 4014 O O . ALA A 1 537 ? -14.220 32.760 40.776 1.00 96.44 537 ALA A O 1
ATOM 4015 N N . ALA A 1 538 ? -14.439 30.528 40.703 1.00 95.56 538 ALA A N 1
ATOM 4016 C CA . ALA A 1 538 ? -14.571 30.361 42.149 1.00 95.56 538 ALA A CA 1
ATOM 4017 C C . ALA A 1 538 ? -13.262 30.659 42.906 1.00 95.56 538 ALA A C 1
ATOM 4019 O O . ALA A 1 538 ? -13.305 31.235 43.993 1.00 95.56 538 ALA A O 1
ATOM 4020 N N . LEU A 1 539 ? -12.103 30.321 42.332 1.00 94.94 539 LEU A N 1
ATOM 4021 C CA . LEU A 1 539 ? -10.791 30.668 42.889 1.00 94.94 539 LEU A CA 1
ATOM 4022 C C . LEU A 1 539 ? -10.489 32.173 42.776 1.00 94.94 539 LEU A C 1
ATOM 4024 O O . LEU A 1 539 ? -10.024 32.768 43.748 1.00 94.94 539 LEU A O 1
ATOM 4028 N N . LYS A 1 540 ? -10.835 32.822 41.656 1.00 95.06 540 LYS A N 1
ATOM 4029 C CA . LYS A 1 540 ? -10.698 34.280 41.463 1.00 95.06 540 LYS A CA 1
ATOM 4030 C C . LYS A 1 540 ? -11.485 35.063 42.515 1.00 95.06 540 LYS A C 1
ATOM 4032 O O . LYS A 1 540 ? -10.962 36.003 43.104 1.00 95.06 540 LYS A O 1
ATOM 4037 N N . LYS A 1 541 ? -12.709 34.617 42.834 1.00 94.06 541 LYS A N 1
ATOM 4038 C CA . LYS A 1 541 ? -13.535 35.167 43.930 1.00 94.06 541 LYS A CA 1
ATOM 4039 C C . LYS A 1 541 ? -12.902 35.009 45.322 1.00 94.06 541 LYS A C 1
ATOM 4041 O O . LYS A 1 541 ? -13.254 35.761 46.223 1.00 94.06 541 LYS A O 1
ATOM 4046 N N . LYS A 1 542 ? -11.967 34.068 45.499 1.00 93.88 542 LYS A N 1
ATOM 4047 C CA . LYS A 1 542 ? -11.165 33.873 46.723 1.00 93.88 542 LYS A CA 1
ATOM 4048 C C . LYS A 1 542 ? -9.803 34.589 46.677 1.00 93.88 542 LYS A C 1
ATOM 4050 O O . LYS A 1 542 ? -8.970 34.350 47.544 1.00 93.88 542 LYS A O 1
ATOM 4055 N N . GLY A 1 543 ? -9.564 35.450 45.683 1.00 92.88 543 GLY A N 1
ATOM 4056 C CA . GLY A 1 543 ? -8.323 36.219 45.540 1.00 92.88 543 GLY A CA 1
ATOM 4057 C C . GLY A 1 543 ? -7.176 35.488 44.833 1.00 92.88 543 GLY A C 1
ATOM 4058 O O . GLY A 1 543 ? -6.065 36.010 44.800 1.00 92.88 543 GLY A O 1
ATOM 4059 N N . ALA A 1 544 ? -7.410 34.305 44.253 1.00 93.38 544 ALA A N 1
ATOM 4060 C CA . ALA A 1 544 ? -6.383 33.616 43.476 1.00 93.38 544 ALA A CA 1
ATOM 4061 C C . ALA A 1 544 ? -6.065 34.371 42.174 1.00 93.38 544 ALA A C 1
ATOM 4063 O O . ALA A 1 544 ? -6.967 34.839 41.471 1.00 93.38 544 ALA A O 1
ATOM 4064 N N . LYS A 1 545 ? -4.778 34.436 41.820 1.00 93.94 545 LYS A N 1
ATOM 4065 C CA . LYS A 1 545 ? -4.328 34.915 40.510 1.00 93.94 545 LYS A CA 1
ATOM 4066 C C . LYS A 1 545 ? -4.696 33.872 39.451 1.00 93.94 545 LYS A C 1
ATOM 4068 O O . LYS A 1 545 ? -4.290 32.722 39.566 1.00 93.94 545 LYS A O 1
ATOM 4073 N N . ILE A 1 546 ? -5.451 34.290 38.435 1.00 94.69 546 ILE A N 1
ATOM 4074 C CA . ILE A 1 546 ? -5.845 33.448 37.300 1.00 94.69 546 ILE A CA 1
ATOM 4075 C C . ILE A 1 546 ? -5.208 33.999 36.026 1.00 94.69 546 ILE A C 1
ATOM 4077 O O . ILE A 1 546 ? -5.364 35.186 35.729 1.00 94.69 546 ILE A O 1
ATOM 4081 N N . THR A 1 547 ? -4.545 33.136 35.264 1.00 94.38 547 THR A N 1
ATOM 4082 C CA . THR A 1 547 ? -4.127 33.412 33.887 1.00 94.38 547 THR A CA 1
ATOM 4083 C C . THR A 1 547 ? -5.255 32.993 32.934 1.00 94.38 547 THR A C 1
ATOM 4085 O O . THR A 1 547 ? -5.765 31.880 33.076 1.00 94.38 547 THR A O 1
ATOM 4088 N N . PRO A 1 548 ? -5.693 33.847 31.985 1.00 95.25 548 PRO A N 1
ATOM 4089 C CA . PRO A 1 548 ? -6.780 33.497 31.072 1.00 95.25 548 PRO A CA 1
ATOM 4090 C C . PRO A 1 548 ? -6.468 32.255 30.228 1.00 95.25 548 PRO A C 1
ATOM 4092 O O . PRO A 1 548 ? -5.377 32.136 29.674 1.00 95.25 548 PRO A O 1
ATOM 4095 N N . VAL A 1 549 ? -7.446 31.358 30.103 1.00 96.19 549 VAL A N 1
ATOM 4096 C CA . VAL A 1 549 ? -7.377 30.174 29.234 1.00 96.19 549 VAL A CA 1
ATOM 4097 C C . VAL A 1 549 ? -7.522 30.589 27.766 1.00 96.19 549 VAL A C 1
ATOM 4099 O O . VAL A 1 549 ? -8.470 31.291 27.420 1.00 96.19 549 VAL A O 1
ATOM 4102 N N . GLU A 1 550 ? -6.632 30.136 26.888 1.00 96.56 550 GLU A N 1
ATOM 4103 C CA . GLU A 1 550 ? -6.809 30.259 25.433 1.00 96.56 550 GLU A CA 1
ATOM 4104 C C . GLU A 1 550 ? -7.774 29.143 24.989 1.00 96.56 550 GLU A C 1
ATOM 4106 O O . GLU A 1 550 ? -7.369 27.984 24.871 1.00 96.56 550 GLU A O 1
ATOM 4111 N N . LEU A 1 551 ? -9.067 29.461 24.840 1.00 97.44 551 LEU A N 1
ATOM 4112 C CA . LEU A 1 551 ? -10.135 28.484 24.609 1.00 97.44 551 LEU A CA 1
ATOM 4113 C C . LEU A 1 551 ? -10.615 28.507 23.155 1.00 97.44 551 LEU A C 1
ATOM 4115 O O . LEU A 1 551 ? -11.232 29.470 22.702 1.00 97.44 551 LEU A O 1
ATOM 4119 N N . PHE A 1 552 ? -10.422 27.391 22.461 1.00 97.56 552 PHE A N 1
ATOM 4120 C CA . PHE A 1 552 ? -10.946 27.144 21.124 1.00 97.56 552 PHE A CA 1
ATOM 4121 C C . PHE A 1 552 ? -12.150 26.198 21.208 1.00 97.56 552 PHE A C 1
ATOM 4123 O O . PHE A 1 552 ? -12.022 25.066 21.680 1.00 97.56 552 PHE A O 1
ATOM 4130 N N . TYR A 1 553 ? -13.322 26.650 20.760 1.00 97.00 553 TYR A N 1
ATOM 4131 C CA . TYR A 1 553 ? -14.564 25.877 20.771 1.00 97.00 553 TYR A CA 1
ATOM 4132 C C . TYR A 1 553 ? -15.127 25.709 19.355 1.00 97.00 553 TYR A C 1
ATOM 4134 O O . TYR A 1 553 ? -15.504 26.683 18.703 1.00 97.00 553 TYR A O 1
ATOM 4142 N N . GLY A 1 554 ? -15.191 24.459 18.890 1.00 94.25 554 GLY A N 1
ATOM 4143 C CA . GLY A 1 554 ? -15.744 24.098 17.583 1.00 94.25 554 GLY A CA 1
ATOM 4144 C C . GLY A 1 554 ? -17.041 23.288 17.670 1.00 94.25 554 GLY A C 1
ATOM 4145 O O . GLY A 1 554 ? -17.193 22.412 18.526 1.00 94.25 554 GLY A O 1
ATOM 4146 N N . PHE A 1 555 ? -17.970 23.567 16.760 1.00 91.81 555 PHE A N 1
ATOM 4147 C CA . PHE A 1 555 ? -19.309 22.969 16.684 1.00 91.81 555 PHE A CA 1
ATOM 4148 C C . PHE A 1 555 ? -19.789 22.924 15.216 1.00 91.81 555 PHE A C 1
ATOM 4150 O O . PHE A 1 555 ? -19.135 23.472 14.326 1.00 91.81 555 PHE A O 1
ATOM 4157 N N . ARG A 1 556 ? -20.874 22.198 14.919 1.00 87.62 556 ARG A N 1
ATOM 4158 C CA . ARG A 1 556 ? -21.321 21.962 13.532 1.00 87.62 556 ARG A CA 1
ATOM 4159 C C . ARG A 1 556 ? -22.083 23.141 12.937 1.00 87.62 556 ARG A C 1
ATOM 4161 O O . ARG A 1 556 ? -21.874 23.455 11.773 1.00 87.62 556 ARG A O 1
ATOM 4168 N N . HIS A 1 557 ? -22.977 23.721 13.725 1.00 88.06 557 HIS A N 1
ATOM 4169 C CA . HIS A 1 557 ? -24.062 24.587 13.296 1.00 88.06 557 HIS A CA 1
ATOM 4170 C C . HIS A 1 557 ? -24.248 25.741 14.284 1.00 88.06 557 HIS A C 1
ATOM 4172 O O . HIS A 1 557 ? -24.605 25.525 15.450 1.00 88.06 557 HIS A O 1
ATOM 4178 N N . ASP A 1 558 ? -24.063 26.973 13.816 1.00 90.25 558 ASP A N 1
ATOM 4179 C CA . ASP A 1 558 ? -24.100 28.160 14.679 1.00 90.25 558 ASP A CA 1
ATOM 4180 C C . ASP A 1 558 ? -25.460 28.390 15.368 1.00 90.25 558 ASP A C 1
ATOM 4182 O O . ASP A 1 558 ? -25.511 28.904 16.488 1.00 90.25 558 ASP A O 1
ATOM 4186 N N . ASP A 1 559 ? -26.552 27.946 14.740 1.00 88.50 559 ASP A N 1
ATOM 4187 C CA . ASP A 1 559 ? -27.927 28.063 15.235 1.00 88.50 559 ASP A CA 1
ATOM 4188 C C . ASP A 1 559 ? -28.400 26.873 16.099 1.00 88.50 559 ASP A C 1
ATOM 4190 O O . ASP A 1 559 ? -29.411 26.986 16.800 1.00 88.50 559 ASP A O 1
ATOM 4194 N N . LYS A 1 560 ? -27.693 25.731 16.070 1.00 88.88 560 LYS A N 1
ATOM 4195 C CA . LYS A 1 560 ? -28.172 24.455 16.643 1.00 88.88 560 LYS A CA 1
ATOM 4196 C C . LYS A 1 560 ? -27.294 23.852 17.731 1.00 88.88 560 LYS A C 1
ATOM 4198 O O . LYS A 1 560 ? -27.856 23.357 18.706 1.00 88.88 560 LYS A O 1
ATOM 4203 N N . ASP A 1 561 ? -25.968 23.826 17.592 1.00 91.56 561 ASP A N 1
ATOM 4204 C CA . ASP A 1 561 ? -25.090 23.090 18.523 1.00 91.56 561 ASP A CA 1
ATOM 4205 C C . ASP A 1 561 ? -23.942 23.913 19.128 1.00 91.56 561 ASP A C 1
ATOM 4207 O O . ASP A 1 561 ? -23.139 23.376 19.895 1.00 91.56 561 ASP A O 1
ATOM 4211 N N . LYS A 1 562 ? -23.962 25.237 18.919 1.00 93.31 562 LYS A N 1
ATOM 4212 C CA . LYS A 1 562 ? -23.226 26.247 19.700 1.00 93.31 562 LYS A CA 1
ATOM 4213 C C . LYS A 1 562 ? -23.763 26.354 21.143 1.00 93.31 562 LYS A C 1
ATOM 4215 O O . LYS A 1 562 ? -24.330 27.366 21.566 1.00 93.31 562 LYS A O 1
ATOM 4220 N N . VAL A 1 563 ? -23.641 25.272 21.908 1.00 93.38 563 VAL A N 1
ATOM 4221 C CA . VAL A 1 563 ? -24.170 25.184 23.274 1.00 93.38 563 VAL A CA 1
ATOM 4222 C C . VAL A 1 563 ? -23.369 26.052 24.250 1.00 93.38 563 VAL A C 1
ATOM 4224 O O . VAL A 1 563 ? -22.190 26.322 24.050 1.00 93.38 563 VAL A O 1
ATOM 4227 N N . LEU A 1 564 ? -24.019 26.500 25.332 1.00 93.50 564 LEU A N 1
ATOM 4228 C CA . LEU A 1 564 ? -23.409 27.267 26.437 1.00 93.50 564 LEU A CA 1
ATOM 4229 C C . LEU A 1 564 ? -22.764 28.620 26.072 1.00 93.50 564 LEU A C 1
ATOM 4231 O O . LEU A 1 564 ? -22.160 29.246 26.941 1.00 93.50 564 LEU A O 1
ATOM 4235 N N . ALA A 1 565 ? -22.942 29.121 24.845 1.00 90.75 565 ALA A N 1
ATOM 4236 C CA . ALA A 1 565 ? -22.318 30.356 24.355 1.00 90.75 565 ALA A CA 1
ATOM 4237 C C . ALA A 1 565 ? -22.412 31.546 25.328 1.00 90.75 565 ALA A C 1
ATOM 4239 O O . ALA A 1 565 ? -21.434 32.261 25.527 1.00 90.75 565 ALA A O 1
ATOM 4240 N N . LYS A 1 566 ? -23.570 31.731 25.979 1.00 93.50 566 LYS A N 1
ATOM 4241 C CA . LYS A 1 566 ? -23.779 32.803 26.963 1.00 93.50 566 LYS A CA 1
ATOM 4242 C C . LYS A 1 566 ? -22.849 32.681 28.179 1.00 93.50 566 LYS A C 1
ATOM 4244 O O . LYS A 1 566 ? -22.248 33.672 28.569 1.00 93.50 566 LYS A O 1
ATOM 4249 N N . GLU A 1 567 ? -22.709 31.482 28.749 1.00 95.56 567 GLU A N 1
ATOM 4250 C CA . GLU A 1 567 ? -21.843 31.229 29.916 1.00 95.56 567 GLU A CA 1
ATOM 4251 C C . GLU A 1 567 ? -20.360 31.421 29.545 1.00 95.56 567 GLU A C 1
ATOM 4253 O O . GLU A 1 567 ? -19.598 32.013 30.305 1.00 95.56 567 GLU A O 1
ATOM 4258 N N . LEU A 1 568 ? -19.958 31.005 28.336 1.00 96.44 568 LEU A N 1
ATOM 4259 C CA . LEU A 1 568 ? -18.591 31.195 27.832 1.00 96.44 568 LEU A CA 1
ATOM 4260 C C . LEU A 1 568 ? -18.244 32.680 27.614 1.00 96.44 568 LEU A C 1
ATOM 4262 O O . LEU A 1 568 ? -17.181 33.125 28.044 1.00 96.44 568 LEU A O 1
ATOM 4266 N N . LEU A 1 569 ? -19.152 33.462 27.020 1.00 95.88 569 LEU A N 1
ATOM 4267 C CA . LEU A 1 569 ? -18.987 34.915 26.858 1.00 95.88 569 LEU A CA 1
ATOM 4268 C C . LEU A 1 569 ? -18.956 35.646 28.212 1.00 95.88 569 LEU A C 1
ATOM 4270 O O . LEU A 1 569 ? -18.197 36.597 28.391 1.00 95.88 569 LEU A O 1
ATOM 4274 N N . GLU A 1 570 ? -19.730 35.184 29.200 1.00 96.94 570 GLU A N 1
ATOM 4275 C CA . GLU A 1 570 ? -19.664 35.696 30.574 1.00 96.94 570 GLU A CA 1
ATOM 4276 C C . GLU A 1 570 ? -18.307 35.400 31.243 1.00 96.94 570 GLU A C 1
ATOM 4278 O O . GLU A 1 570 ? -17.823 36.229 32.019 1.00 96.94 570 GLU A O 1
ATOM 4283 N N . PHE A 1 571 ? -17.657 34.264 30.952 1.00 97.62 571 PHE A N 1
ATOM 4284 C CA . PHE A 1 571 ? -16.300 33.966 31.437 1.00 97.62 571 PHE A CA 1
ATOM 4285 C C . PHE A 1 571 ? -15.214 34.791 30.731 1.00 97.62 571 PHE A C 1
ATOM 4287 O O . PHE A 1 571 ? -14.264 35.236 31.386 1.00 97.62 571 PHE A O 1
ATOM 4294 N N . GLU A 1 572 ? -15.358 35.048 29.431 1.00 97.19 572 GLU A N 1
ATOM 4295 C CA . GLU A 1 572 ? -14.466 35.941 28.683 1.00 97.19 572 GLU A CA 1
ATOM 4296 C C . GLU A 1 572 ? -14.548 37.381 29.210 1.00 97.19 572 GLU A C 1
ATOM 4298 O O . GLU A 1 572 ? -13.524 37.972 29.551 1.00 97.19 572 GLU A O 1
ATOM 4303 N N . ALA A 1 573 ? -15.760 37.909 29.420 1.00 96.25 573 ALA A N 1
ATOM 4304 C CA . ALA A 1 573 ? -15.973 39.228 30.023 1.00 96.25 573 ALA A CA 1
ATOM 4305 C C . ALA A 1 573 ? -15.412 39.341 31.458 1.00 96.25 573 ALA A C 1
ATOM 4307 O O . ALA A 1 573 ? -15.014 40.420 31.896 1.00 96.25 573 ALA A O 1
ATOM 4308 N N . GLN A 1 574 ? -15.332 38.226 32.194 1.00 95.50 574 GLN A N 1
ATOM 4309 C CA . GLN A 1 574 ? -14.671 38.146 33.503 1.00 95.50 574 GLN A CA 1
ATOM 4310 C C . GLN A 1 574 ? -13.138 38.023 33.414 1.00 95.50 574 GLN A C 1
ATOM 4312 O O . GLN A 1 574 ? -12.473 37.978 34.456 1.00 95.50 574 GLN A O 1
ATOM 4317 N N . GLY A 1 575 ? -12.553 37.944 32.216 1.00 95.44 575 GLY A N 1
ATOM 4318 C CA . GLY A 1 575 ? -11.123 37.728 32.002 1.00 95.44 575 GLY A CA 1
ATOM 4319 C C . GLY A 1 575 ? -10.646 36.383 32.556 1.00 95.44 575 GLY A C 1
ATOM 4320 O O . GLY A 1 575 ? -9.650 36.341 33.283 1.00 95.44 575 GLY A O 1
ATOM 4321 N N . LEU A 1 576 ? -11.410 35.313 32.312 1.00 97.06 576 LEU A N 1
ATOM 4322 C CA . LEU A 1 576 ? -11.057 33.926 32.659 1.00 97.06 576 LEU A CA 1
ATOM 4323 C C . LEU A 1 576 ? -10.611 33.114 31.434 1.00 97.06 576 LEU A C 1
ATOM 4325 O O . LEU A 1 576 ? -9.858 32.154 31.582 1.00 97.06 576 LEU A O 1
ATOM 4329 N N . CYS A 1 577 ? -11.030 33.514 30.235 1.00 96.88 577 CYS A N 1
ATOM 4330 C CA . CYS A 1 577 ? -10.576 32.958 28.964 1.00 96.88 577 CYS A CA 1
ATOM 4331 C C . CYS A 1 577 ? -10.496 34.035 27.876 1.00 96.88 577 CYS A C 1
ATOM 4333 O O . CYS A 1 577 ? -11.035 35.127 28.046 1.00 96.88 577 CYS A O 1
ATOM 4335 N N . LYS A 1 578 ? -9.854 33.689 26.760 1.00 96.44 578 LYS A N 1
ATOM 4336 C CA . LYS A 1 578 ? -10.078 34.287 25.438 1.00 96.44 578 LYS A CA 1
ATOM 4337 C C . LYS A 1 578 ? -10.767 33.231 24.581 1.00 96.44 578 LYS A C 1
ATOM 4339 O O . LYS A 1 578 ? -10.310 32.087 24.572 1.00 96.44 578 LYS A O 1
ATOM 4344 N N . LEU A 1 579 ? -11.857 33.582 23.911 1.00 95.88 579 LEU A N 1
ATOM 4345 C CA . LEU A 1 579 ? -12.747 32.634 23.252 1.00 95.88 579 LEU A CA 1
ATOM 4346 C C . LEU A 1 579 ? -12.613 32.712 21.726 1.00 95.88 579 LEU A C 1
ATOM 4348 O O . LEU A 1 579 ? -12.903 33.729 21.105 1.00 95.88 579 LEU A O 1
ATOM 4352 N N . SER A 1 580 ? -12.219 31.602 21.107 1.00 96.00 580 SER A N 1
ATOM 4353 C CA . SER A 1 580 ? -12.239 31.415 19.653 1.00 96.00 580 SER A CA 1
ATOM 4354 C C . SER A 1 580 ? -13.337 30.422 19.281 1.00 96.00 580 SER A C 1
ATOM 4356 O O . SER A 1 580 ? -13.280 29.262 19.684 1.00 96.00 580 SER A O 1
ATOM 4358 N N . LEU A 1 581 ? -14.336 30.870 18.517 1.00 94.94 581 LEU A N 1
ATOM 4359 C CA . LEU A 1 581 ? -15.451 30.041 18.045 1.00 94.94 581 LEU A CA 1
ATOM 4360 C C . LEU A 1 581 ? -15.220 29.591 16.594 1.00 94.94 581 LEU A C 1
ATOM 4362 O O . LEU A 1 581 ? -14.715 30.363 15.779 1.00 94.94 581 LEU A O 1
ATOM 4366 N N . SER A 1 582 ? -15.609 28.361 16.253 1.00 94.12 582 SER A N 1
ATOM 4367 C CA . SER A 1 582 ? -15.536 27.840 14.878 1.00 94.12 582 SER A CA 1
ATOM 4368 C C . SER A 1 582 ? -16.763 26.995 14.532 1.00 94.12 582 SER A C 1
ATOM 4370 O O . SER A 1 582 ? -17.017 25.970 15.167 1.00 94.12 582 SER A O 1
ATOM 4372 N N . ALA A 1 583 ? -17.508 27.429 13.515 1.00 90.56 583 ALA A N 1
ATOM 4373 C CA . ALA A 1 583 ? -18.736 26.798 13.041 1.00 90.56 583 ALA A CA 1
ATOM 4374 C C . ALA A 1 583 ? -18.503 26.126 11.675 1.00 90.56 583 ALA A C 1
ATOM 4376 O O . ALA A 1 583 ? -18.116 26.794 10.709 1.00 90.56 583 ALA A O 1
ATOM 4377 N N . MET A 1 584 ? -18.726 24.810 11.584 1.00 84.81 584 MET A N 1
ATOM 4378 C CA . MET A 1 584 ? -18.446 24.052 10.352 1.00 84.81 584 MET A CA 1
ATOM 4379 C C . MET A 1 584 ? -19.371 24.433 9.187 1.00 84.81 584 MET A C 1
ATOM 4381 O O . MET A 1 584 ? -18.916 24.483 8.046 1.00 84.81 584 MET A O 1
ATOM 4385 N N . ASP A 1 585 ? -20.640 24.738 9.460 1.00 84.44 585 ASP A N 1
ATOM 4386 C CA . ASP A 1 585 ? -21.622 25.222 8.480 1.00 84.44 585 ASP A CA 1
ATOM 4387 C C . ASP A 1 585 ? -21.264 26.592 7.878 1.00 84.44 585 ASP A C 1
ATOM 4389 O O . ASP A 1 585 ? -21.643 26.890 6.746 1.00 84.44 585 ASP A O 1
ATOM 4393 N N . GLN A 1 586 ? -20.468 27.392 8.592 1.00 84.31 586 GLN A N 1
ATOM 4394 C CA . GLN A 1 586 ? -19.876 28.642 8.103 1.00 84.31 586 GLN A CA 1
ATOM 4395 C C . GLN A 1 586 ? -18.512 28.433 7.416 1.00 84.31 586 GLN A C 1
ATOM 4397 O O . GLN A 1 586 ? -17.851 29.401 7.042 1.00 84.31 586 GLN A O 1
ATOM 4402 N N . GLY A 1 587 ? -18.070 27.182 7.248 1.00 78.69 587 GLY A N 1
ATOM 4403 C CA . GLY A 1 587 ? -16.780 26.839 6.647 1.00 78.69 587 GLY A CA 1
ATOM 4404 C C . GLY A 1 587 ? -15.570 27.079 7.556 1.00 78.69 587 GLY A C 1
ATOM 4405 O O . GLY A 1 587 ? -14.451 27.119 7.054 1.00 78.69 587 GLY A O 1
ATOM 4406 N N . SER A 1 588 ? -15.769 27.239 8.870 1.00 83.81 588 SER A N 1
ATOM 4407 C CA . SER A 1 588 ? -14.698 27.498 9.838 1.00 83.81 588 SER A CA 1
ATOM 4408 C C . SER A 1 588 ? -14.346 26.242 10.641 1.00 83.81 588 SER A C 1
ATOM 4410 O O . SER A 1 588 ? -15.193 25.657 11.318 1.00 83.81 588 SER A O 1
ATOM 4412 N N . LEU A 1 589 ? -13.073 25.840 10.602 1.00 87.50 589 LEU A N 1
ATOM 4413 C CA . LEU A 1 589 ? -12.534 24.727 11.387 1.00 87.50 589 LEU A CA 1
ATOM 4414 C C . LEU A 1 589 ? -11.625 25.239 12.507 1.00 87.50 589 LEU A C 1
ATOM 4416 O O . LEU A 1 589 ? -10.799 26.121 12.284 1.00 87.50 589 LEU A O 1
ATOM 4420 N N . VAL A 1 590 ? -11.711 24.612 13.687 1.00 90.62 590 VAL A N 1
ATOM 4421 C CA . VAL A 1 590 ? -10.951 24.998 14.897 1.00 90.62 590 VAL A CA 1
ATOM 4422 C C . VAL A 1 590 ? -9.428 25.004 14.697 1.00 90.62 590 VAL A C 1
ATOM 4424 O O . VAL A 1 590 ? -8.702 25.698 15.401 1.00 90.62 590 VAL A O 1
ATOM 4427 N N . THR A 1 591 ? -8.934 24.244 13.720 1.00 90.38 591 THR A N 1
ATOM 4428 C CA . THR A 1 591 ? -7.518 24.172 13.348 1.00 90.38 591 THR A CA 1
ATOM 4429 C C . THR A 1 591 ? -6.990 25.490 12.784 1.00 90.38 591 THR A C 1
ATOM 4431 O O . THR A 1 591 ? -5.834 25.824 13.015 1.00 90.38 591 THR A O 1
ATOM 4434 N N . GLU A 1 592 ? -7.817 26.275 12.091 1.00 89.00 592 GLU A N 1
ATOM 4435 C CA . GLU A 1 592 ? -7.388 27.545 11.502 1.00 89.00 592 GLU A CA 1
ATOM 4436 C C . GLU A 1 592 ? -7.008 28.632 12.520 1.00 89.00 592 GLU A C 1
ATOM 4438 O O . GLU A 1 592 ? -5.911 29.183 12.390 1.00 89.00 592 GLU A O 1
ATOM 4443 N N . PRO A 1 593 ? -7.852 28.985 13.514 1.00 92.31 593 PRO A N 1
ATOM 4444 C CA . PRO A 1 593 ? -7.477 29.976 14.516 1.00 92.31 593 PRO A CA 1
ATOM 4445 C C . PRO A 1 593 ? -6.339 29.477 15.415 1.00 92.31 593 PRO A C 1
ATOM 4447 O O . PRO A 1 593 ? -5.546 30.296 15.870 1.00 92.31 593 PRO A O 1
ATOM 4450 N N . ILE A 1 594 ? -6.199 28.160 15.625 1.00 94.56 594 ILE A N 1
ATOM 4451 C CA . ILE A 1 594 ? -5.051 27.582 16.343 1.00 94.56 594 ILE A CA 1
ATOM 4452 C C . ILE A 1 594 ? -3.757 27.817 15.552 1.00 94.56 594 ILE A C 1
ATOM 4454 O O . ILE A 1 594 ? -2.827 28.406 16.096 1.00 94.56 594 ILE A O 1
ATOM 4458 N N . ALA A 1 595 ? -3.709 27.434 14.271 1.00 90.19 595 ALA A N 1
ATOM 4459 C CA . ALA A 1 595 ? -2.520 27.579 13.421 1.00 90.19 595 ALA A CA 1
ATOM 4460 C C . ALA A 1 595 ? -2.065 29.037 13.253 1.00 90.19 595 ALA A C 1
ATOM 4462 O O . ALA A 1 595 ? -0.871 29.315 13.164 1.00 90.19 595 ALA A O 1
ATOM 4463 N N . LYS A 1 596 ? -3.017 29.978 13.253 1.00 88.69 596 LYS A N 1
ATOM 4464 C CA . LYS A 1 596 ? -2.768 31.424 13.136 1.00 88.69 596 LYS A CA 1
ATOM 4465 C C . LYS A 1 596 ? -2.460 32.108 14.480 1.00 88.69 596 LYS A C 1
ATOM 4467 O O . LYS A 1 596 ? -2.187 33.305 14.485 1.00 88.69 596 LYS A O 1
ATOM 4472 N N . SER A 1 597 ? -2.521 31.400 15.613 1.00 89.38 597 SER A N 1
ATOM 4473 C CA . SER A 1 597 ? -2.369 32.010 16.939 1.00 89.38 597 SER A CA 1
ATOM 4474 C C . SER A 1 597 ? -0.935 31.955 17.468 1.00 89.38 597 SER A C 1
ATOM 4476 O O . SER A 1 597 ? -0.428 30.894 17.832 1.00 89.38 597 SER A O 1
ATOM 4478 N N . GLU A 1 598 ? -0.304 33.120 17.629 1.00 87.31 598 GLU A N 1
ATOM 4479 C CA . GLU A 1 598 ? 0.969 33.250 18.351 1.00 87.31 598 GLU A CA 1
ATOM 4480 C C . GLU A 1 598 ? 0.830 33.009 19.867 1.00 87.31 598 GLU A C 1
ATOM 4482 O O . GLU A 1 598 ? 1.814 32.657 20.524 1.00 87.31 598 GLU A O 1
ATOM 4487 N N . SER A 1 599 ? -0.365 33.181 20.457 1.00 87.44 599 SER A N 1
ATOM 4488 C CA . SER A 1 599 ? -0.560 32.965 21.902 1.00 87.44 599 SER A CA 1
ATOM 4489 C C . SER A 1 599 ? -0.411 31.491 22.278 1.00 87.44 599 SER A C 1
ATOM 4491 O O . SER A 1 599 ? 0.146 31.193 23.333 1.00 87.44 599 SER A O 1
ATOM 4493 N N . VAL A 1 600 ? -0.817 30.574 21.391 1.00 91.06 600 VAL A N 1
ATOM 4494 C CA . VAL A 1 600 ? -0.678 29.119 21.569 1.00 91.06 600 VAL A CA 1
ATOM 4495 C C . VAL A 1 600 ? 0.796 28.715 21.656 1.00 91.06 600 VAL A C 1
ATOM 4497 O O . VAL A 1 600 ? 1.203 28.104 22.646 1.00 91.06 600 VAL A O 1
ATOM 4500 N N . ALA A 1 601 ? 1.617 29.108 20.677 1.00 87.69 601 ALA A N 1
ATOM 4501 C CA . ALA A 1 601 ? 3.054 28.833 20.687 1.00 87.69 601 ALA A CA 1
ATOM 4502 C C . ALA A 1 601 ? 3.746 29.418 21.930 1.00 87.69 601 ALA A C 1
ATOM 4504 O O . ALA A 1 601 ? 4.497 28.719 22.612 1.00 87.69 601 ALA A O 1
ATOM 4505 N N . ASN A 1 602 ? 3.453 30.677 22.273 1.00 86.38 602 ASN A N 1
ATOM 4506 C CA . ASN A 1 602 ? 4.026 31.334 23.449 1.00 86.38 602 ASN A CA 1
ATOM 4507 C C . ASN A 1 602 ? 3.636 30.647 24.769 1.00 86.38 602 ASN A C 1
ATOM 4509 O O . ASN A 1 602 ? 4.495 30.459 25.635 1.00 86.38 602 ASN A O 1
ATOM 4513 N N . ALA A 1 603 ? 2.369 30.248 24.922 1.00 88.38 603 ALA A N 1
ATOM 4514 C CA . ALA A 1 603 ? 1.877 29.569 26.118 1.00 88.38 603 ALA A CA 1
ATOM 4515 C C . ALA A 1 603 ? 2.599 28.235 26.360 1.00 88.38 603 ALA A C 1
ATOM 4517 O O . ALA A 1 603 ? 3.022 27.963 27.485 1.00 88.38 603 ALA A O 1
ATOM 4518 N N . LEU A 1 604 ? 2.773 27.426 25.311 1.00 87.56 604 LEU A N 1
ATOM 4519 C CA . LEU A 1 604 ? 3.366 26.091 25.420 1.00 87.56 604 LEU A CA 1
ATOM 4520 C C . LEU A 1 604 ? 4.898 26.133 25.538 1.00 87.56 604 LEU A C 1
ATOM 4522 O O . LEU A 1 604 ? 5.462 25.467 26.406 1.00 87.56 604 LEU A O 1
ATOM 4526 N N . LEU A 1 605 ? 5.571 26.942 24.712 1.00 82.44 605 LEU A N 1
ATOM 4527 C CA . LEU A 1 605 ? 7.036 26.972 24.631 1.00 82.44 605 LEU A CA 1
ATOM 4528 C C . LEU A 1 605 ? 7.682 27.847 25.710 1.00 82.44 605 LEU A C 1
ATOM 4530 O O . LEU A 1 605 ? 8.609 27.415 26.391 1.00 82.44 605 LEU A O 1
ATOM 4534 N N . ASN A 1 606 ? 7.216 29.091 25.847 1.00 76.19 606 ASN A N 1
ATOM 4535 C CA . ASN A 1 606 ? 7.922 30.127 26.610 1.00 76.19 606 ASN A CA 1
ATOM 4536 C C . ASN A 1 606 ? 7.417 30.231 28.056 1.00 76.19 606 ASN A C 1
ATOM 4538 O O . ASN A 1 606 ? 8.178 30.583 28.952 1.00 76.19 606 ASN A O 1
ATOM 4542 N N . ALA A 1 607 ? 6.141 29.912 28.288 1.00 75.75 607 ALA A N 1
ATOM 4543 C CA . ALA A 1 607 ? 5.512 29.960 29.608 1.00 75.75 607 ALA A CA 1
ATOM 4544 C C . ALA A 1 607 ? 5.245 28.569 30.218 1.00 75.75 607 ALA A C 1
ATOM 4546 O O . ALA A 1 607 ? 4.569 28.463 31.242 1.00 75.75 607 ALA A O 1
ATOM 4547 N N . HIS A 1 608 ? 5.787 27.508 29.604 1.00 78.81 608 HIS A N 1
ATOM 4548 C CA . HIS A 1 608 ? 5.729 26.122 30.084 1.00 78.81 608 HIS A CA 1
ATOM 4549 C C . HIS A 1 608 ? 4.313 25.577 30.357 1.00 78.81 608 HIS A C 1
ATOM 4551 O O . HIS A 1 608 ? 4.172 24.649 31.164 1.00 78.81 608 HIS A O 1
ATOM 4557 N N . GLY A 1 609 ? 3.301 26.137 29.691 1.00 87.31 609 GLY A N 1
ATOM 4558 C CA . GLY A 1 609 ? 1.887 25.852 29.901 1.00 87.31 609 GLY A CA 1
ATOM 4559 C C . GLY A 1 609 ? 1.444 24.443 29.506 1.00 87.31 609 GLY A C 1
ATOM 4560 O O . GLY A 1 609 ? 2.234 23.603 29.070 1.00 87.31 609 GLY A O 1
ATOM 4561 N N . SER A 1 610 ? 0.147 24.199 29.666 1.00 90.62 610 SER A N 1
ATOM 4562 C CA . SER A 1 610 ? -0.494 22.916 29.358 1.00 90.62 610 SER A CA 1
ATOM 4563 C C . SER A 1 610 ? -1.442 23.028 28.165 1.00 90.62 610 SER A C 1
ATOM 4565 O O . SER A 1 610 ? -1.995 24.093 27.888 1.00 90.62 610 SER A O 1
ATOM 4567 N N . PHE A 1 611 ? -1.662 21.904 27.491 1.00 92.75 611 PHE A N 1
ATOM 4568 C CA . PHE A 1 611 ? -2.609 21.738 26.396 1.00 92.75 611 PHE A CA 1
ATOM 4569 C C . PHE A 1 611 ? -3.631 20.652 26.752 1.00 92.75 611 PHE A C 1
ATOM 4571 O O . PHE A 1 611 ? -3.245 19.541 27.117 1.00 92.75 611 PHE A O 1
ATOM 4578 N N . ILE A 1 612 ? -4.924 20.958 26.617 1.00 92.44 612 ILE A N 1
ATOM 4579 C CA . ILE A 1 612 ? -6.030 20.008 26.795 1.00 92.44 612 ILE A CA 1
ATOM 4580 C C . ILE A 1 612 ? -6.894 19.994 25.531 1.00 92.44 612 ILE A C 1
ATOM 4582 O O . ILE A 1 612 ? -7.498 21.006 25.181 1.00 92.44 612 ILE A O 1
ATOM 4586 N N . TYR A 1 613 ? -7.018 18.835 24.888 1.00 92.44 613 TYR A N 1
ATOM 4587 C CA . TYR A 1 613 ? -8.023 18.564 23.858 1.00 92.44 613 TYR A CA 1
ATOM 4588 C C . TYR A 1 613 ? -9.147 17.692 24.418 1.00 92.44 613 TYR A C 1
ATOM 4590 O O . TYR A 1 613 ? -8.873 16.672 25.047 1.00 92.44 613 TYR A O 1
ATOM 4598 N N . THR A 1 614 ? -10.397 18.063 24.138 1.00 91.75 614 THR A N 1
ATOM 4599 C CA . THR A 1 614 ? -11.622 17.385 24.592 1.00 91.75 614 THR A CA 1
ATOM 4600 C C . THR A 1 614 ? -12.637 17.323 23.444 1.00 91.75 614 THR A C 1
ATOM 4602 O O . THR A 1 614 ? -13.147 18.356 23.003 1.00 91.75 614 THR A O 1
ATOM 4605 N N . GLY A 1 615 ? -12.927 16.135 22.901 1.00 89.38 615 GLY A N 1
ATOM 4606 C CA . GLY A 1 615 ? -13.715 16.051 21.661 1.00 89.38 615 GLY A CA 1
ATOM 4607 C C . GLY A 1 615 ? -13.839 14.663 21.012 1.00 89.38 615 GLY A C 1
ATOM 4608 O O . GLY A 1 615 ? -13.668 13.647 21.689 1.00 89.38 615 GLY A O 1
ATOM 4609 N N . PRO A 1 616 ? -14.166 14.591 19.707 1.00 81.69 616 PRO A N 1
ATOM 4610 C CA . PRO A 1 616 ? -14.198 13.341 18.952 1.00 81.69 616 PRO A CA 1
ATOM 4611 C C . PRO A 1 616 ? -12.792 12.752 18.744 1.00 81.69 616 PRO A C 1
ATOM 4613 O O . PRO A 1 616 ? -11.798 13.457 18.600 1.00 81.69 616 PRO A O 1
ATOM 4616 N N . GLY A 1 617 ? -12.706 11.426 18.703 1.00 73.44 617 GLY A N 1
ATOM 4617 C CA . GLY A 1 617 ? -11.504 10.689 18.314 1.00 73.44 617 GLY A CA 1
ATOM 4618 C C . GLY A 1 617 ? -11.331 10.558 16.799 1.00 73.44 617 GLY A C 1
ATOM 4619 O O . GLY A 1 617 ? -12.014 11.200 16.002 1.00 73.44 617 GLY A O 1
ATOM 4620 N N . GLY A 1 618 ? -10.406 9.683 16.395 1.00 68.00 618 GLY A N 1
ATOM 4621 C CA . GLY A 1 618 ? -10.062 9.475 14.986 1.00 68.00 618 GLY A CA 1
ATOM 4622 C C . GLY A 1 618 ? -8.935 10.402 14.527 1.00 68.00 618 GLY A C 1
ATOM 4623 O O . GLY A 1 618 ? -7.935 10.534 15.232 1.00 68.00 618 GLY A O 1
ATOM 4624 N N . VAL A 1 619 ? -9.059 11.025 13.351 1.00 65.81 619 VAL A N 1
ATOM 4625 C CA . VAL A 1 619 ? -8.011 11.930 12.819 1.00 65.81 619 VAL A CA 1
ATOM 4626 C C . VAL A 1 619 ? -8.072 13.363 13.367 1.00 65.81 619 VAL A C 1
ATOM 4628 O O . VAL A 1 619 ? -7.116 14.117 13.199 1.00 65.81 619 VAL A O 1
ATOM 4631 N N . VAL A 1 620 ? -9.158 13.753 14.046 1.00 79.19 620 VAL A N 1
ATOM 4632 C CA . VAL A 1 620 ? -9.365 15.140 14.514 1.00 79.19 620 VAL A CA 1
ATOM 4633 C C . VAL A 1 620 ? -8.270 15.624 15.485 1.00 79.19 620 VAL A C 1
ATOM 4635 O O . VAL A 1 620 ? -7.746 16.716 15.255 1.00 79.19 620 VAL A O 1
ATOM 4638 N N . PRO A 1 621 ? -7.827 14.847 16.500 1.00 83.19 621 PRO A N 1
ATOM 4639 C CA . PRO A 1 621 ? -6.734 15.276 17.378 1.00 83.19 621 PRO A CA 1
ATOM 4640 C C . PRO A 1 621 ? -5.409 15.495 16.631 1.00 83.19 621 PRO A C 1
ATOM 4642 O O . PRO A 1 621 ? -4.666 16.411 16.966 1.00 83.19 621 PRO A O 1
ATOM 4645 N N . GLN A 1 622 ? -5.132 14.711 15.580 1.00 77.75 622 GLN A N 1
ATOM 4646 C CA . GLN A 1 622 ? -3.923 14.866 14.755 1.00 77.75 622 GLN A CA 1
ATOM 4647 C C . GLN A 1 622 ? -3.951 16.170 13.945 1.00 77.75 622 GLN A C 1
ATOM 4649 O O . GLN A 1 622 ? -2.926 16.827 13.798 1.00 77.75 622 GLN A O 1
ATOM 4654 N N . ALA A 1 623 ? -5.122 16.569 13.439 1.00 81.12 623 ALA A N 1
ATOM 4655 C CA . ALA A 1 623 ? -5.281 17.842 12.738 1.00 81.12 623 ALA A CA 1
ATOM 4656 C C . ALA A 1 623 ? -5.064 19.042 13.680 1.00 81.12 623 ALA A C 1
ATOM 4658 O O . ALA A 1 623 ? -4.464 20.040 13.285 1.00 81.12 623 ALA A O 1
ATOM 4659 N N . VAL A 1 624 ? -5.489 18.926 14.944 1.00 89.25 624 VAL A N 1
ATOM 4660 C CA . VAL A 1 624 ? -5.213 19.935 15.980 1.00 89.25 624 VAL A CA 1
ATOM 4661 C C . VAL A 1 624 ? -3.732 19.951 16.376 1.00 89.25 624 VAL A C 1
ATOM 4663 O O . VAL A 1 624 ? -3.162 21.030 16.505 1.00 89.25 624 VAL A O 1
ATOM 4666 N N . GLU A 1 625 ? -3.074 18.793 16.496 1.00 89.06 625 GLU A N 1
ATOM 4667 C CA . GLU A 1 625 ? -1.616 18.714 16.693 1.00 89.06 625 GLU A CA 1
ATOM 4668 C C . GLU A 1 625 ? -0.840 19.416 15.572 1.00 89.06 625 GLU A C 1
ATOM 4670 O O . GLU A 1 625 ? 0.064 20.200 15.855 1.00 89.06 625 GLU A O 1
ATOM 4675 N N . LEU A 1 626 ? -1.224 19.192 14.311 1.00 85.00 626 LEU A N 1
ATOM 4676 C CA . LEU A 1 626 ? -0.623 19.873 13.161 1.00 85.00 626 LEU A CA 1
ATOM 4677 C C . LEU A 1 626 ? -0.850 21.389 13.210 1.00 85.00 626 LEU A C 1
ATOM 4679 O O . LEU A 1 626 ? 0.089 22.139 12.971 1.00 85.00 626 LEU A O 1
ATOM 4683 N N . ALA A 1 627 ? -2.042 21.852 13.594 1.00 90.88 627 ALA A N 1
ATOM 4684 C CA . ALA A 1 627 ? -2.303 23.280 13.775 1.00 90.88 627 ALA A CA 1
ATOM 4685 C C . ALA A 1 627 ? -1.431 23.904 14.884 1.00 90.88 627 ALA A C 1
ATOM 4687 O O . ALA A 1 627 ? -0.886 24.991 14.708 1.00 90.88 627 ALA A O 1
ATOM 4688 N N . VAL A 1 628 ? -1.231 23.211 16.012 1.00 92.31 628 VAL A N 1
ATOM 4689 C CA . VAL A 1 628 ? -0.297 23.663 17.061 1.00 92.31 628 VAL A CA 1
ATOM 4690 C C . VAL A 1 628 ? 1.147 23.680 16.539 1.00 92.31 628 VAL A C 1
ATOM 4692 O O . VAL A 1 628 ? 1.889 24.620 16.820 1.00 92.31 628 VAL A O 1
ATOM 4695 N N . GLN A 1 629 ? 1.545 22.696 15.728 1.00 90.50 629 GLN A N 1
ATOM 4696 C CA . GLN A 1 629 ? 2.859 22.668 15.082 1.00 90.50 629 GLN A CA 1
ATOM 4697 C C . GLN A 1 629 ? 3.054 23.837 14.097 1.00 90.50 629 GLN A C 1
ATOM 4699 O O . GLN A 1 629 ? 4.135 24.424 14.062 1.00 90.50 629 GLN A O 1
ATOM 4704 N N . GLU A 1 630 ? 2.029 24.200 13.319 1.00 88.94 630 GLU A N 1
ATOM 4705 C CA . GLU A 1 630 ? 2.055 25.362 12.418 1.00 88.94 630 GLU A CA 1
ATOM 4706 C C . GLU A 1 630 ? 2.178 26.680 13.202 1.00 88.94 630 GLU A C 1
ATOM 4708 O O . GLU A 1 630 ? 3.013 27.511 12.849 1.00 88.94 630 GLU A O 1
ATOM 4713 N N . SER A 1 631 ? 1.450 26.829 14.316 1.00 92.75 631 SER A N 1
ATOM 4714 C CA . SER A 1 631 ? 1.576 27.965 15.248 1.00 92.75 631 SER A CA 1
ATOM 4715 C C . SER A 1 631 ? 2.999 28.100 15.814 1.00 92.75 631 SER A C 1
ATOM 4717 O O . SER A 1 631 ? 3.587 29.185 15.778 1.00 92.75 631 SER A O 1
ATOM 4719 N N . ILE A 1 632 ? 3.597 26.993 16.274 1.00 89.62 632 ILE A N 1
ATOM 4720 C CA . ILE A 1 632 ? 4.992 26.936 16.747 1.00 89.62 632 ILE A CA 1
ATOM 4721 C C . ILE A 1 632 ? 5.970 27.328 15.629 1.00 89.62 632 ILE A C 1
ATOM 4723 O O . ILE A 1 632 ? 6.876 28.137 15.851 1.00 89.62 632 ILE A O 1
ATOM 4727 N N . GLY A 1 633 ? 5.769 26.782 14.425 1.00 85.75 633 GLY A N 1
ATOM 4728 C CA . GLY A 1 633 ? 6.569 27.077 13.238 1.00 85.75 633 GLY A CA 1
ATOM 4729 C C . GLY A 1 633 ? 6.543 28.559 12.870 1.00 85.75 633 GLY A C 1
ATOM 4730 O O . GLY A 1 633 ? 7.599 29.171 12.722 1.00 85.75 633 GLY A O 1
ATOM 4731 N N . ALA A 1 634 ? 5.351 29.154 12.800 1.00 85.50 634 ALA A N 1
ATOM 4732 C CA . ALA A 1 634 ? 5.168 30.570 12.499 1.00 85.50 634 ALA A CA 1
ATOM 4733 C C . ALA A 1 634 ? 5.794 31.475 13.575 1.00 85.50 634 ALA A C 1
ATOM 4735 O O . ALA A 1 634 ? 6.596 32.351 13.252 1.00 85.50 634 ALA A O 1
ATOM 4736 N N . SER A 1 635 ? 5.492 31.227 14.855 1.00 84.94 635 SER A N 1
ATOM 4737 C CA . SER A 1 635 ? 5.913 32.088 15.970 1.00 84.94 635 SER A CA 1
ATOM 4738 C C . SER A 1 635 ? 7.433 32.140 16.174 1.00 84.94 635 SER A C 1
ATOM 4740 O O . SER A 1 635 ? 7.961 33.194 16.527 1.00 84.94 635 SER A O 1
ATOM 4742 N N . ARG A 1 636 ? 8.153 31.032 15.939 1.00 80.19 636 ARG A N 1
ATOM 4743 C CA . ARG A 1 636 ? 9.624 30.970 16.055 1.00 80.19 636 ARG A CA 1
ATOM 4744 C C . ARG A 1 636 ? 10.365 30.984 14.707 1.00 80.19 636 ARG A C 1
ATOM 4746 O O . ARG A 1 636 ? 11.580 30.810 14.699 1.00 80.19 636 ARG A O 1
ATOM 4753 N N . GLN A 1 637 ? 9.666 31.175 13.583 1.00 82.81 637 GLN A N 1
ATOM 4754 C CA . GLN A 1 637 ? 10.218 31.052 12.219 1.00 82.81 637 GLN A CA 1
ATOM 4755 C C . GLN A 1 637 ? 10.945 29.707 11.984 1.00 82.81 637 GLN A C 1
ATOM 4757 O O . GLN A 1 637 ? 11.964 29.630 11.296 1.00 82.81 637 GLN A O 1
ATOM 4762 N N . LEU A 1 638 ? 10.434 28.630 12.590 1.00 76.19 638 LEU A N 1
ATOM 4763 C CA . LEU A 1 638 ? 11.044 27.304 12.548 1.00 76.19 638 LEU A CA 1
ATOM 4764 C C . LEU A 1 638 ? 10.596 26.513 11.320 1.00 76.19 638 LEU A C 1
ATOM 4766 O O . LEU A 1 638 ? 9.412 26.429 10.995 1.00 76.19 638 LEU A O 1
ATOM 4770 N N . HIS A 1 639 ? 11.552 25.817 10.709 1.00 73.19 639 HIS A N 1
ATOM 4771 C CA . HIS A 1 639 ? 11.271 24.780 9.722 1.00 73.19 639 HIS A CA 1
ATOM 4772 C C . HIS A 1 639 ? 10.354 23.681 10.324 1.00 73.19 639 HIS A C 1
ATOM 4774 O O . HIS A 1 639 ? 10.612 23.256 11.456 1.00 73.19 639 HIS A O 1
ATOM 4780 N N . PRO A 1 640 ? 9.337 23.150 9.605 1.00 68.69 640 PRO A N 1
ATOM 4781 C CA . PRO A 1 640 ? 8.378 22.178 10.144 1.00 68.69 640 PRO A CA 1
ATOM 4782 C C . PRO A 1 640 ? 8.945 20.978 10.915 1.00 68.69 640 PRO A C 1
ATOM 4784 O O . PRO A 1 640 ? 8.317 20.546 11.875 1.00 68.69 640 PRO A O 1
ATOM 4787 N N . GLN A 1 641 ? 10.126 20.451 10.566 1.00 67.69 641 GLN A N 1
ATOM 4788 C CA . GLN A 1 641 ? 10.752 19.363 11.344 1.00 67.69 641 GLN A CA 1
ATOM 4789 C C . GLN A 1 641 ? 11.247 19.818 12.728 1.00 67.69 641 GLN A C 1
ATOM 4791 O O . GLN A 1 641 ? 11.176 19.044 13.678 1.00 67.69 641 GLN A O 1
ATOM 4796 N N . ALA A 1 642 ? 11.717 21.062 12.861 1.00 75.69 642 ALA A N 1
ATOM 4797 C CA . ALA A 1 642 ? 12.115 21.628 14.150 1.00 75.69 642 ALA A CA 1
ATOM 4798 C C . ALA A 1 642 ? 10.881 21.936 15.012 1.00 75.69 642 ALA A C 1
ATOM 4800 O O . ALA A 1 642 ? 10.849 21.568 16.182 1.00 75.69 642 ALA A O 1
ATOM 4801 N N . ALA A 1 643 ? 9.821 22.492 14.412 1.00 79.75 643 ALA A N 1
ATOM 4802 C CA . ALA A 1 643 ? 8.534 22.670 15.087 1.00 79.75 643 ALA A CA 1
ATOM 4803 C C . ALA A 1 643 ? 7.922 21.329 15.550 1.00 79.75 643 ALA A C 1
ATOM 4805 O O . ALA A 1 643 ? 7.388 21.240 16.654 1.00 79.75 643 ALA A O 1
ATOM 4806 N N . ALA A 1 644 ? 8.047 20.266 14.745 1.00 76.31 644 ALA A N 1
ATOM 4807 C CA . ALA A 1 644 ? 7.627 18.915 15.121 1.00 76.31 644 ALA A CA 1
ATOM 4808 C C . ALA A 1 644 ? 8.457 18.332 16.279 1.00 76.31 644 ALA A C 1
ATOM 4810 O O . ALA A 1 644 ? 7.902 17.637 17.127 1.00 76.31 644 ALA A O 1
ATOM 4811 N N . ALA A 1 645 ? 9.765 18.610 16.335 1.00 81.50 645 ALA A N 1
ATOM 4812 C CA . ALA A 1 645 ? 10.633 18.171 17.427 1.00 81.50 645 ALA A CA 1
ATOM 4813 C C . ALA A 1 645 ? 10.303 18.886 18.751 1.00 81.50 645 ALA A C 1
ATOM 4815 O O . ALA A 1 645 ? 10.182 18.228 19.780 1.00 81.50 645 ALA A O 1
ATOM 4816 N N . GLU A 1 646 ? 10.073 20.201 18.713 1.00 84.44 646 GLU A N 1
ATOM 4817 C CA . GLU A 1 646 ? 9.623 20.994 19.869 1.00 84.44 646 GLU A CA 1
ATOM 4818 C C . GLU A 1 646 ? 8.258 20.504 20.385 1.00 84.44 646 GLU A C 1
ATOM 4820 O O . GLU A 1 646 ? 8.076 20.275 21.581 1.00 84.44 646 GLU A O 1
ATOM 4825 N N . LEU A 1 647 ? 7.304 20.244 19.480 1.00 85.81 647 LEU A N 1
ATOM 4826 C CA . LEU A 1 647 ? 6.014 19.657 19.851 1.00 85.81 647 LEU A CA 1
ATOM 4827 C C . LEU A 1 647 ? 6.162 18.230 20.410 1.00 85.81 647 LEU A C 1
ATOM 4829 O O . LEU A 1 647 ? 5.437 17.859 21.330 1.00 85.81 647 LEU A O 1
ATOM 4833 N N . ALA A 1 648 ? 7.097 17.426 19.896 1.00 81.38 648 ALA A N 1
ATOM 4834 C CA . ALA A 1 648 ? 7.369 16.088 20.418 1.00 81.38 648 ALA A CA 1
ATOM 4835 C C . ALA A 1 648 ? 7.951 16.119 21.843 1.00 81.38 648 ALA A C 1
ATOM 4837 O O . ALA A 1 648 ? 7.568 15.278 22.658 1.00 81.38 648 ALA A O 1
ATOM 4838 N N . ASP A 1 649 ? 8.804 17.097 22.167 1.00 82.50 649 ASP A N 1
ATOM 4839 C CA . ASP A 1 649 ? 9.311 17.306 23.529 1.00 82.50 649 ASP A CA 1
ATOM 4840 C C . ASP A 1 649 ? 8.180 17.697 24.494 1.00 82.50 649 ASP A C 1
ATOM 4842 O O . ASP A 1 649 ? 7.987 17.033 25.515 1.00 82.50 649 ASP A O 1
ATOM 4846 N N . ILE A 1 650 ? 7.330 18.663 24.113 1.00 82.88 650 ILE A N 1
ATOM 4847 C CA . ILE A 1 650 ? 6.121 19.030 24.876 1.00 82.88 650 ILE A CA 1
ATOM 4848 C C . ILE A 1 650 ? 5.231 17.797 25.115 1.00 82.88 650 ILE A C 1
ATOM 4850 O O . ILE A 1 650 ? 4.787 17.554 26.240 1.00 82.88 650 ILE A O 1
ATOM 4854 N N . LYS A 1 651 ? 4.999 16.991 24.070 1.00 82.00 651 LYS A N 1
ATOM 4855 C CA . LYS A 1 651 ? 4.188 15.764 24.123 1.00 82.00 651 LYS A CA 1
ATOM 4856 C C . LYS A 1 651 ? 4.805 14.644 24.962 1.00 82.00 651 LYS A C 1
ATOM 4858 O O . LYS A 1 651 ? 4.061 13.791 25.444 1.00 82.00 651 LYS A O 1
ATOM 4863 N N . SER A 1 652 ? 6.126 14.627 25.157 1.00 74.06 652 SER A N 1
ATOM 4864 C CA . SER A 1 652 ? 6.797 13.635 26.012 1.00 74.06 652 SER A CA 1
ATOM 4865 C C . SER A 1 652 ? 6.357 13.745 27.478 1.00 74.06 652 SER A C 1
ATOM 4867 O O . SER A 1 652 ? 6.322 12.750 28.204 1.00 74.06 652 SER A O 1
ATOM 4869 N N . ASN A 1 653 ? 5.939 14.943 27.900 1.00 74.50 653 ASN A N 1
ATOM 4870 C CA . ASN A 1 653 ? 5.384 15.192 29.218 1.00 74.50 653 ASN A CA 1
ATOM 4871 C C . ASN A 1 653 ? 3.853 15.012 29.217 1.00 74.50 653 ASN A C 1
ATOM 4873 O O . ASN A 1 653 ? 3.092 15.967 29.044 1.00 74.50 653 ASN A O 1
ATOM 4877 N N . THR A 1 654 ? 3.388 13.790 29.489 1.00 64.44 654 THR A N 1
ATOM 4878 C CA . THR A 1 654 ? 1.954 13.423 29.523 1.00 64.44 654 THR A CA 1
ATOM 4879 C C . THR A 1 654 ? 1.112 14.185 30.554 1.00 64.44 654 THR A C 1
ATOM 4881 O O . THR A 1 654 ? -0.113 14.148 30.483 1.00 64.44 654 THR A O 1
ATOM 4884 N N . SER A 1 655 ? 1.736 14.905 31.496 1.00 71.00 655 SER A N 1
ATOM 4885 C CA . SER A 1 655 ? 1.034 15.807 32.424 1.00 71.00 655 SER A CA 1
ATOM 4886 C C . SER A 1 655 ? 0.771 17.202 31.845 1.00 71.00 655 SER A C 1
ATOM 4888 O O . SER A 1 655 ? -0.034 17.947 32.397 1.00 71.00 655 SER A O 1
ATOM 4890 N N . LYS A 1 656 ? 1.430 17.559 30.733 1.00 78.56 656 LYS A N 1
ATOM 4891 C CA . LYS A 1 656 ? 1.235 18.826 30.016 1.00 78.56 656 LYS A CA 1
ATOM 4892 C C . LYS A 1 656 ? 0.453 18.680 28.721 1.00 78.56 656 LYS A C 1
ATOM 4894 O O . LYS A 1 656 ? -0.247 19.622 28.364 1.00 78.56 656 LYS A O 1
ATOM 4899 N N . TRP A 1 657 ? 0.569 17.545 28.030 1.00 86.12 657 TRP A N 1
ATOM 4900 C CA . TRP A 1 657 ? -0.159 17.278 26.789 1.00 86.12 657 TRP A CA 1
ATOM 4901 C C . TRP A 1 657 ? -1.264 16.245 27.009 1.00 86.12 657 TRP A C 1
ATOM 4903 O O . TRP A 1 657 ? -1.005 15.052 27.176 1.00 86.12 657 TRP A O 1
ATOM 4913 N N . ILE A 1 658 ? -2.508 16.716 27.015 1.00 83.69 658 ILE A N 1
ATOM 4914 C CA . ILE A 1 658 ? -3.684 15.952 27.427 1.00 83.69 658 ILE A CA 1
ATOM 4915 C C . ILE A 1 658 ? -4.664 15.872 26.252 1.00 83.69 658 ILE A C 1
ATOM 4917 O O . ILE A 1 658 ? -5.060 16.892 25.689 1.00 83.69 658 ILE A O 1
ATOM 4921 N N . VAL A 1 659 ? -5.074 14.654 25.888 1.00 83.94 659 VAL A N 1
ATOM 4922 C CA . VAL A 1 659 ? -6.009 14.389 24.785 1.00 83.94 659 VAL A CA 1
ATOM 4923 C C . VAL A 1 659 ? -7.091 13.430 25.271 1.00 83.94 659 VAL A C 1
ATOM 4925 O O . VAL A 1 659 ? -6.877 12.224 25.360 1.00 83.94 659 VAL A O 1
ATOM 4928 N N . GLU A 1 660 ? -8.266 13.973 25.568 1.00 81.88 660 GLU A N 1
ATOM 4929 C CA . GLU A 1 660 ? -9.464 13.230 25.946 1.00 81.88 660 GLU A CA 1
ATOM 4930 C C . GLU A 1 660 ? -10.411 13.158 24.738 1.00 81.88 660 GLU A C 1
ATOM 4932 O O . GLU A 1 660 ? -11.177 14.080 24.450 1.00 81.88 660 GLU A O 1
ATOM 4937 N N . ALA A 1 661 ? -10.316 12.065 23.978 1.00 77.25 661 ALA A N 1
ATOM 4938 C CA . ALA A 1 661 ? -11.028 11.910 22.713 1.00 77.25 661 ALA A CA 1
ATOM 4939 C C . ALA A 1 661 ? -11.945 10.675 22.713 1.00 77.25 661 ALA A C 1
ATOM 4941 O O . ALA A 1 661 ? -11.509 9.569 23.033 1.00 77.25 661 ALA A O 1
ATOM 4942 N N . TYR A 1 662 ? -13.212 10.851 22.322 1.00 68.94 662 TYR A N 1
ATOM 4943 C CA . TYR A 1 662 ? -14.246 9.816 22.416 1.00 68.94 662 TYR A CA 1
ATOM 4944 C C . TYR A 1 662 ? -14.958 9.548 21.091 1.00 68.94 662 TYR A C 1
ATOM 4946 O O . TYR A 1 662 ? -15.674 10.407 20.584 1.00 68.94 662 TYR A O 1
ATOM 4954 N N . SER A 1 663 ? -14.913 8.290 20.634 1.00 63.06 663 SER A N 1
ATOM 4955 C CA . SER A 1 663 ? -15.623 7.784 19.439 1.00 63.06 663 SER A CA 1
ATOM 4956 C C . SER A 1 663 ? -15.191 8.466 18.129 1.00 63.06 663 SER A C 1
ATOM 4958 O O . SER A 1 663 ? -14.635 9.557 18.130 1.00 63.06 663 SER A O 1
ATOM 4960 N N . ARG A 1 664 ? -15.413 7.831 16.976 1.00 55.28 664 ARG A N 1
ATOM 4961 C CA . ARG A 1 664 ? -15.047 8.413 15.673 1.00 55.28 664 ARG A CA 1
ATOM 4962 C C . ARG A 1 664 ? -16.212 9.220 15.099 1.00 55.28 664 ARG A C 1
ATOM 4964 O O . ARG A 1 664 ? -17.345 8.752 15.137 1.00 55.28 664 ARG A O 1
ATOM 4971 N N . GLU A 1 665 ? -15.935 10.396 14.540 1.00 59.31 665 GLU A N 1
ATOM 4972 C CA . GLU A 1 665 ? -16.962 11.295 13.997 1.00 59.31 665 GLU A CA 1
ATOM 4973 C C . GLU A 1 665 ? -16.738 11.532 12.494 1.00 59.31 665 GLU A C 1
ATOM 4975 O O . GLU A 1 665 ? -16.018 12.438 12.078 1.00 59.31 665 GLU A O 1
ATOM 4980 N N . ILE A 1 666 ? -17.317 10.641 11.681 1.00 50.62 666 ILE A N 1
ATOM 4981 C CA . ILE A 1 666 ? -16.990 10.463 10.254 1.00 50.62 666 ILE A CA 1
ATOM 4982 C C . ILE A 1 666 ? -17.193 11.744 9.432 1.00 50.62 666 ILE A C 1
ATOM 4984 O O . ILE A 1 666 ? -16.361 12.038 8.574 1.00 50.62 666 ILE A O 1
ATOM 4988 N N . ASP A 1 667 ? -18.235 12.529 9.713 1.00 56.81 667 ASP A N 1
ATOM 4989 C CA . ASP A 1 667 ? -18.527 13.774 8.987 1.00 56.81 667 ASP A CA 1
ATOM 4990 C C . ASP A 1 667 ? -17.366 14.773 9.104 1.00 56.81 667 ASP A C 1
ATOM 4992 O O . ASP A 1 667 ? -16.877 15.295 8.102 1.00 56.81 667 ASP A O 1
ATOM 4996 N N . VAL A 1 668 ? -16.866 14.971 10.330 1.00 55.25 668 VAL A N 1
ATOM 4997 C CA . VAL A 1 668 ? -15.758 15.888 10.635 1.00 55.25 668 VAL A CA 1
ATOM 4998 C C . VAL A 1 668 ? -14.464 15.393 9.995 1.00 55.25 668 VAL A C 1
ATOM 5000 O O . VAL A 1 668 ? -13.716 16.185 9.427 1.00 55.25 668 VAL A O 1
ATOM 5003 N N . GLU A 1 669 ? -14.206 14.080 10.014 1.00 56.22 669 GLU A N 1
ATOM 5004 C CA . GLU A 1 669 ? -13.041 13.513 9.327 1.00 56.22 669 GLU A CA 1
ATOM 5005 C C . GLU A 1 669 ? -13.099 13.682 7.805 1.00 56.22 669 GLU A C 1
ATOM 5007 O O . GLU A 1 669 ? -12.070 13.923 7.176 1.00 56.22 669 GLU A O 1
ATOM 5012 N N . ASN A 1 670 ? -14.277 13.522 7.199 1.00 53.12 670 ASN A N 1
ATOM 5013 C CA . ASN A 1 670 ? -14.453 13.658 5.757 1.00 53.12 670 ASN A CA 1
ATOM 5014 C C . ASN A 1 670 ? -14.295 15.120 5.320 1.00 53.12 670 ASN A C 1
ATOM 5016 O O . ASN A 1 670 ? -13.611 15.385 4.331 1.00 53.12 670 ASN A O 1
ATOM 5020 N N . ILE A 1 671 ? -14.837 16.065 6.096 1.00 58.03 671 ILE A N 1
ATOM 5021 C CA . ILE A 1 671 ? -14.635 17.507 5.892 1.00 58.03 671 ILE A CA 1
ATOM 5022 C C . ILE A 1 671 ? -13.153 17.872 6.054 1.00 58.03 671 ILE A C 1
ATOM 5024 O O . ILE A 1 671 ? -12.604 18.544 5.185 1.00 58.03 671 ILE A O 1
ATOM 5028 N N . LEU A 1 672 ? -12.472 17.377 7.097 1.00 52.31 672 LEU A N 1
ATOM 5029 C CA . LEU A 1 672 ? -11.031 17.587 7.282 1.00 52.31 672 LEU A CA 1
ATOM 5030 C C . LEU A 1 672 ? -10.219 17.038 6.104 1.00 52.31 672 LEU A C 1
ATOM 5032 O O . LEU A 1 672 ? -9.372 17.748 5.577 1.00 52.31 672 LEU A O 1
ATOM 5036 N N . LYS A 1 673 ? -10.501 15.818 5.630 1.00 52.41 673 LYS A N 1
ATOM 5037 C CA . LYS A 1 673 ? -9.829 15.252 4.446 1.00 52.41 673 LYS A CA 1
ATOM 5038 C C . LYS A 1 673 ? -10.052 16.102 3.198 1.00 52.41 673 LYS A C 1
ATOM 5040 O O . LYS A 1 673 ? -9.098 16.321 2.454 1.00 52.41 673 LYS A O 1
ATOM 5045 N N . ALA A 1 674 ? -11.273 16.587 2.971 1.00 50.38 674 ALA A N 1
ATOM 5046 C CA . ALA A 1 674 ? -11.587 17.465 1.846 1.00 50.38 674 ALA A CA 1
ATOM 5047 C C . ALA A 1 674 ? -10.854 18.815 1.958 1.00 50.38 674 ALA A C 1
ATOM 5049 O O . ALA A 1 674 ? -10.255 19.268 0.985 1.00 50.38 674 ALA A O 1
ATOM 5050 N N . TYR A 1 675 ? -10.833 19.418 3.149 1.00 48.75 675 TYR A N 1
ATOM 5051 C CA . TYR A 1 675 ? -10.134 20.672 3.430 1.00 48.75 675 TYR A CA 1
ATOM 5052 C C . TYR A 1 675 ? -8.616 20.536 3.260 1.00 48.75 675 TYR A C 1
ATOM 5054 O O . TYR A 1 675 ? -8.016 21.290 2.500 1.00 48.75 675 TYR A O 1
ATOM 5062 N N . THR A 1 676 ? -7.999 19.533 3.889 1.00 46.34 676 THR A N 1
ATOM 5063 C CA . THR A 1 676 ? -6.569 19.228 3.747 1.00 46.34 676 THR A CA 1
ATOM 5064 C C . THR A 1 676 ? -6.211 18.962 2.284 1.00 46.34 676 THR A C 1
ATOM 5066 O O . THR A 1 676 ? -5.279 19.575 1.773 1.00 46.34 676 THR A O 1
ATOM 5069 N N . SER A 1 677 ? -7.009 18.167 1.560 1.00 41.84 677 SER A N 1
ATOM 5070 C CA . SER A 1 677 ? -6.793 17.928 0.123 1.00 41.84 677 SER A CA 1
ATOM 5071 C C . SER A 1 677 ? -6.868 19.213 -0.708 1.00 41.84 677 SER A C 1
ATOM 5073 O O . SER A 1 677 ? -6.097 19.365 -1.651 1.00 41.84 677 SER A O 1
ATOM 5075 N N . LYS A 1 678 ? -7.758 20.149 -0.354 1.00 43.97 678 LYS A N 1
ATOM 5076 C CA . LYS A 1 678 ? -7.906 21.442 -1.034 1.00 43.97 678 LYS A CA 1
ATOM 5077 C C . LYS A 1 678 ? -6.728 22.384 -0.747 1.00 43.97 678 LYS A C 1
ATOM 5079 O O . LYS A 1 678 ? -6.112 22.886 -1.681 1.00 43.97 678 LYS A O 1
ATOM 5084 N N . VAL A 1 679 ? -6.353 22.553 0.523 1.00 43.91 679 VAL A N 1
ATOM 5085 C CA . VAL A 1 679 ? -5.217 23.399 0.942 1.00 43.91 679 VAL A CA 1
ATOM 5086 C C . VAL A 1 679 ? -3.879 22.867 0.412 1.00 43.91 679 VAL A C 1
ATOM 5088 O O . VAL A 1 679 ? -2.984 23.645 0.086 1.00 43.91 679 VAL A O 1
ATOM 5091 N N . GLU A 1 680 ? -3.721 21.549 0.294 1.00 40.28 680 GLU A N 1
ATOM 5092 C CA . GLU A 1 680 ? -2.514 20.936 -0.271 1.00 40.28 680 GLU A CA 1
ATOM 5093 C C . GLU A 1 680 ? -2.494 20.923 -1.808 1.00 40.28 680 GLU A C 1
ATOM 5095 O O . GLU A 1 680 ? -1.413 20.844 -2.390 1.00 40.28 680 GLU A O 1
ATOM 5100 N N . ALA A 1 681 ? -3.648 21.034 -2.477 1.00 41.22 681 ALA A N 1
ATOM 5101 C CA . ALA A 1 681 ? -3.719 21.195 -3.931 1.00 41.22 681 ALA A CA 1
ATOM 5102 C C . ALA A 1 681 ? -3.309 22.606 -4.398 1.00 41.22 681 ALA A C 1
ATOM 5104 O O . ALA A 1 681 ? -2.832 22.757 -5.520 1.00 41.22 681 ALA A O 1
ATOM 5105 N N . GLU A 1 682 ? -3.464 23.622 -3.542 1.00 41.91 682 GLU A N 1
ATOM 5106 C CA . GLU A 1 682 ? -3.186 25.033 -3.858 1.00 41.91 682 GLU A CA 1
ATOM 5107 C C . GLU A 1 682 ? -1.741 25.478 -3.523 1.00 41.91 682 GLU A C 1
ATOM 5109 O O . GLU A 1 682 ? -1.309 26.553 -3.943 1.00 41.91 682 GLU A O 1
ATOM 5114 N N . LYS A 1 683 ? -0.951 24.661 -2.806 1.00 45.38 683 LYS A N 1
ATOM 5115 C CA . LYS A 1 683 ? 0.467 24.952 -2.505 1.00 45.38 683 LYS A CA 1
ATOM 5116 C C . LYS A 1 683 ? 1.389 24.483 -3.649 1.00 45.38 683 LYS A C 1
ATOM 5118 O O . LYS A 1 683 ? 1.305 23.320 -4.048 1.00 45.38 683 LYS A O 1
ATOM 5123 N N . PRO A 1 684 ? 2.332 25.317 -4.142 1.00 53.91 684 PRO A N 1
ATOM 5124 C CA . PRO A 1 684 ? 3.346 24.875 -5.099 1.00 53.91 684 PRO A CA 1
ATOM 5125 C C . PRO A 1 684 ? 4.143 23.680 -4.564 1.00 53.91 684 PRO A C 1
ATOM 5127 O O . PRO A 1 684 ? 4.630 23.711 -3.436 1.00 53.91 684 PRO A O 1
ATOM 5130 N N . LEU A 1 685 ? 4.347 22.646 -5.386 1.00 55.12 685 LEU A N 1
ATOM 5131 C CA . LEU A 1 685 ? 5.023 21.406 -4.968 1.00 55.12 685 LEU A CA 1
ATOM 5132 C C . LEU A 1 685 ? 6.420 21.648 -4.354 1.00 55.12 685 LEU A C 1
ATOM 5134 O O . LEU A 1 685 ? 6.863 20.904 -3.480 1.00 55.12 685 LEU A O 1
ATOM 5138 N N . ALA A 1 686 ? 7.086 22.722 -4.785 1.00 55.38 686 ALA A N 1
ATOM 5139 C CA . ALA A 1 686 ? 8.368 23.179 -4.264 1.00 55.38 686 ALA A CA 1
ATOM 5140 C C . ALA A 1 686 ? 8.346 23.520 -2.762 1.00 55.38 686 ALA A C 1
ATOM 5142 O O . ALA A 1 686 ? 9.325 23.224 -2.085 1.00 55.38 686 ALA A O 1
ATOM 5143 N N . SER A 1 687 ? 7.254 24.089 -2.230 1.00 55.31 687 SER A N 1
ATOM 5144 C CA . SER A 1 687 ? 7.124 24.386 -0.793 1.00 55.31 687 SER A CA 1
ATOM 5145 C C . SER A 1 687 ? 6.660 23.172 0.016 1.00 55.31 687 SER A C 1
ATOM 5147 O O . SER A 1 687 ? 7.044 23.019 1.171 1.00 55.31 687 SER A O 1
ATOM 5149 N N . VAL A 1 688 ? 5.911 22.250 -0.600 1.00 59.12 688 VAL A N 1
ATOM 5150 C CA . VAL A 1 688 ? 5.546 20.957 0.013 1.00 59.12 688 VAL A CA 1
ATOM 5151 C C . VAL A 1 688 ? 6.781 20.069 0.223 1.00 59.12 688 VAL A C 1
ATOM 5153 O O . VAL A 1 688 ? 6.865 19.341 1.211 1.00 59.12 688 VAL A O 1
ATOM 5156 N N . PHE A 1 689 ? 7.756 20.138 -0.689 1.00 64.25 689 PHE A N 1
ATOM 5157 C CA . PHE A 1 689 ? 8.950 19.290 -0.676 1.00 64.25 689 PHE A CA 1
ATOM 5158 C C . PHE A 1 689 ? 10.258 20.016 -0.345 1.00 64.25 689 PHE A C 1
ATOM 5160 O O . PHE A 1 689 ? 11.317 19.395 -0.444 1.00 64.25 689 PHE A O 1
ATOM 5167 N N . GLU A 1 690 ? 10.203 21.279 0.082 1.00 57.31 690 GLU A N 1
ATOM 5168 C CA . GLU A 1 690 ? 11.350 22.192 0.208 1.00 57.31 690 GLU A CA 1
ATOM 5169 C C . GLU A 1 690 ? 12.573 21.564 0.899 1.00 57.31 690 GLU A C 1
ATOM 5171 O O . GLU A 1 690 ? 13.695 21.694 0.408 1.00 57.31 690 GLU A O 1
ATOM 5176 N N . ASN A 1 691 ? 12.341 20.790 1.963 1.00 66.25 691 ASN A N 1
ATOM 5177 C CA . ASN A 1 691 ? 13.365 20.187 2.822 1.00 66.25 691 ASN A CA 1
ATOM 5178 C C . ASN A 1 691 ? 13.423 18.646 2.718 1.00 66.25 691 ASN A C 1
ATOM 5180 O O . ASN A 1 691 ? 13.786 17.945 3.666 1.00 66.25 691 ASN A O 1
ATOM 5184 N N . SER A 1 692 ? 13.038 18.106 1.559 1.00 76.88 692 SER A N 1
ATOM 5185 C CA . SER A 1 692 ? 13.130 16.672 1.250 1.00 76.88 692 SER A CA 1
ATOM 5186 C C . SER A 1 692 ? 14.562 16.265 0.892 1.00 76.88 692 SER A C 1
ATOM 5188 O O . SER A 1 692 ? 15.277 17.016 0.232 1.00 76.88 692 SER A O 1
ATOM 5190 N N . LYS A 1 693 ? 14.969 15.047 1.278 1.00 81.69 693 LYS A N 1
ATOM 5191 C CA . LYS A 1 693 ? 16.292 14.478 0.943 1.00 81.69 693 LYS A CA 1
ATOM 5192 C C . LYS A 1 693 ? 16.343 13.855 -0.456 1.00 81.69 693 LYS A C 1
ATOM 5194 O O . LYS A 1 693 ? 17.415 13.584 -0.974 1.00 81.69 693 LYS A O 1
ATOM 5199 N N . MET A 1 694 ? 15.183 13.597 -1.047 1.00 89.56 694 MET A N 1
ATOM 5200 C CA . MET A 1 694 ? 14.998 13.106 -2.411 1.00 89.56 694 MET A CA 1
ATOM 5201 C C . MET A 1 694 ? 13.619 13.548 -2.916 1.00 89.56 694 MET A C 1
ATOM 5203 O O . MET A 1 694 ? 12.801 14.031 -2.134 1.00 89.56 694 MET A O 1
ATOM 5207 N N . LEU A 1 695 ? 13.324 13.337 -4.198 1.00 91.38 695 LEU A N 1
ATOM 5208 C CA . LEU A 1 695 ? 11.945 13.315 -4.687 1.00 91.38 695 LEU A CA 1
ATOM 5209 C C . LEU A 1 695 ? 11.817 12.270 -5.791 1.00 91.38 695 LEU A C 1
ATOM 5211 O O . LEU A 1 695 ? 12.368 12.440 -6.872 1.00 91.38 695 LEU A O 1
ATOM 5215 N N . CYS A 1 696 ? 11.078 11.192 -5.532 1.00 93.94 696 CYS A N 1
ATOM 5216 C CA . CYS A 1 696 ? 10.798 10.181 -6.548 1.00 93.94 696 CYS A CA 1
ATOM 5217 C C . CYS A 1 696 ? 9.316 9.793 -6.558 1.00 93.94 696 CYS A C 1
ATOM 5219 O O . CYS A 1 696 ? 8.778 9.312 -5.557 1.00 93.94 696 CYS A O 1
ATOM 5221 N N . PHE A 1 697 ? 8.666 9.981 -7.708 1.00 94.12 697 PHE A N 1
ATOM 5222 C CA . PHE A 1 697 ? 7.234 9.720 -7.909 1.00 94.12 697 PHE A CA 1
ATOM 5223 C C . PHE A 1 697 ? 6.913 8.815 -9.112 1.00 94.12 697 PHE A C 1
ATOM 5225 O O . PHE A 1 697 ? 5.772 8.731 -9.544 1.00 94.12 697 PHE A O 1
ATOM 5232 N N . GLN A 1 698 ? 7.916 8.111 -9.650 1.00 96.62 698 GLN A N 1
ATOM 5233 C CA . GLN A 1 698 ? 7.809 7.365 -10.915 1.00 96.62 698 GLN A CA 1
ATOM 5234 C C . GLN A 1 698 ? 6.929 6.100 -10.883 1.00 96.62 698 GLN A C 1
ATOM 5236 O O . GLN A 1 698 ? 6.780 5.447 -11.912 1.00 96.62 698 GLN A O 1
ATOM 5241 N N . CYS A 1 699 ? 6.393 5.713 -9.723 1.00 95.81 699 CYS A N 1
ATOM 5242 C CA . CYS A 1 699 ? 5.580 4.507 -9.548 1.00 95.81 699 CYS A CA 1
ATOM 5243 C C . CYS A 1 699 ? 4.336 4.787 -8.705 1.00 95.81 699 CYS A C 1
ATOM 5245 O O . CYS A 1 699 ? 4.342 5.700 -7.878 1.00 95.81 699 CYS A O 1
ATOM 5247 N N . GLU A 1 700 ? 3.298 3.978 -8.910 1.00 93.44 700 GLU A N 1
ATOM 5248 C CA . GLU A 1 700 ? 1.974 4.108 -8.286 1.00 93.44 700 GLU A CA 1
ATOM 5249 C C . GLU A 1 700 ? 2.059 4.206 -6.756 1.00 93.44 700 GLU A C 1
ATOM 5251 O O . GLU A 1 700 ? 1.512 5.125 -6.152 1.00 93.44 700 GLU A O 1
ATOM 5256 N N . GLN A 1 701 ? 2.867 3.340 -6.142 1.00 87.44 701 GLN A N 1
ATOM 5257 C CA . GLN A 1 701 ? 3.048 3.262 -4.689 1.00 87.44 701 GLN A CA 1
ATOM 5258 C C . GLN A 1 701 ? 3.948 4.359 -4.102 1.00 87.44 701 GLN A C 1
ATOM 5260 O O . GLN A 1 701 ? 4.475 4.212 -2.997 1.00 87.44 701 GLN A O 1
ATOM 5265 N N . THR A 1 702 ? 4.168 5.460 -4.822 1.00 85.44 702 THR A N 1
ATOM 5266 C CA . THR A 1 702 ? 4.866 6.616 -4.261 1.00 85.44 702 THR A CA 1
ATOM 5267 C C . THR A 1 702 ? 4.148 7.129 -3.007 1.00 85.44 702 THR A C 1
ATOM 5269 O O . THR A 1 702 ? 2.925 7.023 -2.873 1.00 85.44 702 THR A O 1
ATOM 5272 N N . PHE A 1 703 ? 4.909 7.649 -2.041 1.00 78.00 703 PHE A N 1
ATOM 5273 C CA . PHE A 1 703 ? 4.380 7.953 -0.712 1.00 78.00 703 PHE A CA 1
ATOM 5274 C C . PHE A 1 703 ? 3.191 8.925 -0.798 1.00 78.00 703 PHE A C 1
ATOM 5276 O O . PHE A 1 703 ? 3.274 9.974 -1.442 1.00 78.00 703 PHE A O 1
ATOM 5283 N N . GLN A 1 704 ? 2.068 8.521 -0.189 1.00 71.12 704 GLN A N 1
ATOM 5284 C CA . GLN A 1 704 ? 0.769 9.213 -0.219 1.00 71.12 704 GLN A CA 1
ATOM 5285 C C . GLN A 1 704 ? 0.223 9.539 -1.628 1.00 71.12 704 GLN A C 1
ATOM 5287 O O . GLN A 1 704 ? -0.604 10.435 -1.765 1.00 71.12 704 GLN A O 1
ATOM 5292 N N . GLY A 1 705 ? 0.676 8.849 -2.683 1.00 74.19 705 GLY A N 1
ATOM 5293 C CA . GLY A 1 705 ? 0.313 9.191 -4.064 1.00 74.19 705 GLY A CA 1
ATOM 5294 C C . GLY A 1 705 ? 0.880 10.541 -4.527 1.00 74.19 705 GLY A C 1
ATOM 5295 O O . GLY A 1 705 ? 0.318 11.163 -5.422 1.00 74.19 705 GLY A O 1
ATOM 5296 N N . ARG A 1 706 ? 1.968 11.021 -3.901 1.00 78.69 706 ARG A N 1
ATOM 5297 C CA . ARG A 1 706 ? 2.597 12.322 -4.196 1.00 78.69 706 ARG A CA 1
ATOM 5298 C C . ARG A 1 706 ? 4.077 12.222 -4.542 1.00 78.69 706 ARG A C 1
ATOM 5300 O O . ARG A 1 706 ? 4.500 12.746 -5.567 1.00 78.69 706 ARG A O 1
ATOM 5307 N N . GLY A 1 707 ? 4.874 11.602 -3.677 1.00 84.75 707 GLY A N 1
ATOM 5308 C CA . GLY A 1 707 ? 6.328 11.618 -3.813 1.00 84.75 707 GLY A CA 1
ATOM 5309 C C . GLY A 1 707 ? 7.045 11.016 -2.613 1.00 84.75 707 GLY A C 1
ATOM 5310 O O . GLY A 1 707 ? 6.765 11.365 -1.470 1.00 84.75 707 GLY A O 1
ATOM 5311 N N . CYS A 1 708 ? 8.012 10.135 -2.862 1.00 85.56 708 CYS A N 1
ATOM 5312 C CA . CYS A 1 708 ? 8.930 9.644 -1.839 1.00 85.56 708 CYS A CA 1
ATOM 5313 C C . CYS A 1 708 ? 10.024 10.688 -1.576 1.00 85.56 708 CYS A C 1
ATOM 5315 O O . CYS A 1 708 ? 10.777 11.017 -2.493 1.00 85.56 708 CYS A O 1
ATOM 5317 N N . THR A 1 709 ? 10.104 11.176 -0.334 1.00 85.50 709 THR A N 1
ATOM 5318 C CA . THR A 1 709 ? 10.919 12.342 0.073 1.00 85.50 709 THR A CA 1
ATOM 5319 C C . THR A 1 709 ? 12.067 12.036 1.040 1.00 85.50 709 THR A C 1
ATOM 5321 O O . THR A 1 709 ? 13.036 12.796 1.113 1.00 85.50 709 THR A O 1
ATOM 5324 N N . THR A 1 710 ? 11.973 10.918 1.765 1.00 82.50 710 THR A N 1
ATOM 5325 C CA . THR A 1 710 ? 12.951 10.480 2.785 1.00 82.50 710 THR A CA 1
ATOM 5326 C C . THR A 1 710 ? 13.547 9.113 2.453 1.00 82.50 710 THR A C 1
ATOM 5328 O O . THR A 1 710 ? 14.743 8.902 2.621 1.00 82.50 710 THR A O 1
ATOM 5331 N N . VAL A 1 711 ? 12.712 8.191 1.973 1.00 87.56 711 VAL A N 1
ATOM 5332 C CA . VAL A 1 711 ? 13.082 6.893 1.399 1.00 87.56 711 VAL A CA 1
ATOM 5333 C C . VAL A 1 711 ? 11.964 6.477 0.438 1.00 87.56 711 VAL A C 1
ATOM 5335 O O . VAL A 1 711 ? 10.807 6.873 0.613 1.00 87.56 711 VAL A O 1
ATOM 5338 N N . GLY A 1 712 ? 12.292 5.717 -0.603 1.00 86.25 712 GLY A N 1
ATOM 5339 C CA . GLY A 1 712 ? 11.309 5.083 -1.476 1.00 86.25 712 GLY A CA 1
ATOM 5340 C C . GLY A 1 712 ? 10.473 4.048 -0.722 1.00 86.25 712 GLY A C 1
ATOM 5341 O O . GLY A 1 712 ? 11.012 3.303 0.089 1.00 86.25 712 GLY A O 1
ATOM 5342 N N . VAL A 1 713 ? 9.178 3.930 -1.038 1.00 84.44 713 VAL A N 1
ATOM 5343 C CA . VAL A 1 713 ? 8.336 2.819 -0.534 1.00 84.44 713 VAL A CA 1
ATOM 5344 C C . VAL A 1 713 ? 8.882 1.458 -0.999 1.00 84.44 713 VAL A C 1
ATOM 5346 O O . VAL A 1 713 ? 8.799 0.474 -0.277 1.00 84.44 713 VAL A O 1
ATOM 5349 N N . CYS A 1 714 ? 9.553 1.427 -2.154 1.00 87.69 714 CYS A N 1
ATOM 5350 C CA . CYS A 1 714 ? 10.336 0.291 -2.650 1.00 87.69 714 CYS A CA 1
ATOM 5351 C C . CYS A 1 714 ? 11.691 0.061 -1.942 1.00 87.69 714 CYS A C 1
ATOM 5353 O O . CYS A 1 714 ? 12.457 -0.793 -2.374 1.00 87.69 714 CYS A O 1
ATOM 5355 N N . GLY A 1 715 ? 12.043 0.847 -0.919 1.00 89.94 715 GLY A N 1
ATOM 5356 C CA . GLY A 1 715 ? 13.339 0.789 -0.230 1.00 89.94 715 GLY A CA 1
ATOM 5357 C C . GLY A 1 715 ? 14.481 1.577 -0.888 1.00 89.94 715 GLY A C 1
ATOM 5358 O O . GLY A 1 715 ? 15.586 1.592 -0.353 1.00 89.94 715 GLY A O 1
ATOM 5359 N N . LYS A 1 716 ? 14.247 2.272 -2.013 1.00 95.50 716 LYS A N 1
ATOM 5360 C CA . LYS A 1 716 ? 15.275 3.110 -2.662 1.00 95.50 716 LYS A CA 1
ATOM 5361 C C . LYS A 1 716 ? 15.734 4.243 -1.732 1.00 95.50 716 LYS A C 1
ATOM 5363 O O . LYS A 1 716 ? 14.919 5.072 -1.329 1.00 95.50 716 LYS A O 1
ATOM 5368 N N . THR A 1 717 ? 17.027 4.299 -1.416 1.00 96.00 717 THR A N 1
ATOM 5369 C CA . THR A 1 717 ? 17.612 5.337 -0.548 1.00 96.00 717 THR A CA 1
ATOM 5370 C C . THR A 1 717 ? 17.737 6.688 -1.275 1.00 96.00 717 THR A C 1
ATOM 5372 O O . THR A 1 717 ? 17.740 6.716 -2.509 1.00 96.00 717 THR A O 1
ATOM 5375 N N . PRO A 1 718 ? 17.884 7.819 -0.552 1.00 94.88 718 PRO A N 1
ATOM 5376 C CA . PRO A 1 718 ? 18.157 9.120 -1.168 1.00 94.88 718 PRO A CA 1
ATOM 5377 C C . PRO A 1 718 ? 19.410 9.140 -2.052 1.00 94.88 718 PRO A C 1
ATOM 5379 O O . PRO A 1 718 ? 19.361 9.679 -3.151 1.00 94.88 718 PRO A O 1
ATOM 5382 N N . GLN A 1 719 ? 20.494 8.490 -1.614 1.00 95.94 719 GLN A N 1
ATOM 5383 C CA . GLN A 1 719 ? 21.751 8.375 -2.364 1.00 95.94 719 GLN A CA 1
ATOM 5384 C C . GLN A 1 719 ? 21.530 7.668 -3.713 1.00 95.94 719 GLN A C 1
ATOM 5386 O O . GLN A 1 719 ? 21.873 8.210 -4.761 1.00 95.94 719 GLN A O 1
ATOM 5391 N N . VAL A 1 720 ? 20.868 6.503 -3.706 1.00 97.69 720 VAL A N 1
ATOM 5392 C CA . VAL A 1 720 ? 20.520 5.752 -4.927 1.00 97.69 720 VAL A CA 1
ATOM 5393 C C . VAL A 1 720 ? 19.564 6.554 -5.816 1.00 97.69 720 VAL A C 1
ATOM 5395 O O . VAL A 1 720 ? 19.702 6.541 -7.037 1.00 97.69 720 VAL A O 1
ATOM 5398 N N . ALA A 1 721 ? 18.606 7.284 -5.237 1.00 97.25 721 ALA A N 1
ATOM 5399 C CA . ALA A 1 721 ? 17.711 8.149 -6.003 1.00 97.25 721 ALA A CA 1
ATOM 5400 C C . ALA A 1 721 ? 18.471 9.282 -6.716 1.00 97.25 721 ALA A C 1
ATOM 5402 O O . ALA A 1 721 ? 18.273 9.470 -7.912 1.00 97.25 721 ALA A O 1
ATOM 5403 N N . ALA A 1 722 ? 19.375 9.974 -6.019 1.00 96.25 722 ALA A N 1
ATOM 5404 C CA . ALA A 1 722 ? 20.195 11.033 -6.599 1.00 96.25 722 ALA A CA 1
ATOM 5405 C C . ALA A 1 722 ? 21.165 10.498 -7.671 1.00 96.25 722 ALA A C 1
ATOM 5407 O O . ALA A 1 722 ? 21.328 11.115 -8.722 1.00 96.25 722 ALA A O 1
ATOM 5408 N N . LEU A 1 723 ? 21.756 9.317 -7.463 1.00 97.50 723 LEU A N 1
ATOM 5409 C CA . LEU A 1 723 ? 22.579 8.644 -8.475 1.00 97.50 723 LEU A CA 1
ATOM 5410 C C . LEU A 1 723 ? 21.778 8.283 -9.736 1.00 97.50 723 LEU A C 1
ATOM 5412 O O . LEU A 1 723 ? 22.257 8.508 -10.844 1.00 97.50 723 LEU A O 1
ATOM 5416 N N . GLN A 1 724 ? 20.543 7.789 -9.595 1.00 98.25 724 GLN A N 1
ATOM 5417 C CA . GLN A 1 724 ? 19.662 7.539 -10.743 1.00 98.25 724 GLN A CA 1
ATOM 5418 C C . GLN A 1 724 ? 19.249 8.834 -11.460 1.00 98.25 724 GLN A C 1
ATOM 5420 O O . GLN A 1 724 ? 19.191 8.845 -12.689 1.00 98.25 724 GLN A O 1
ATOM 5425 N N . ASP A 1 725 ? 19.001 9.921 -10.725 1.00 96.62 725 ASP A N 1
ATOM 5426 C CA . ASP A 1 725 ? 18.719 11.238 -11.308 1.00 96.62 725 ASP A CA 1
ATOM 5427 C C . ASP A 1 725 ? 19.924 11.760 -12.118 1.00 96.62 725 ASP A C 1
ATOM 5429 O O . ASP A 1 725 ? 19.750 12.232 -13.245 1.00 96.62 725 ASP A O 1
ATOM 5433 N N . LEU A 1 726 ? 21.152 11.597 -11.603 1.00 95.88 726 LEU A N 1
ATOM 5434 C CA . LEU A 1 726 ? 22.380 11.924 -12.336 1.00 95.88 726 LEU A CA 1
ATOM 5435 C C . LEU A 1 726 ? 22.578 11.038 -13.571 1.00 95.88 726 LEU A C 1
ATOM 5437 O O . LEU A 1 726 ? 22.974 11.544 -14.620 1.00 95.88 726 LEU A O 1
ATOM 5441 N N . LEU A 1 727 ? 22.298 9.733 -13.469 1.00 97.62 727 LEU A N 1
ATOM 5442 C CA . LEU A 1 727 ? 22.390 8.810 -14.601 1.00 97.62 727 LEU A CA 1
ATOM 5443 C C . LEU A 1 727 ? 21.436 9.225 -15.730 1.00 97.62 727 LEU A C 1
ATOM 5445 O O . LEU A 1 727 ? 21.850 9.320 -16.884 1.00 97.62 727 LEU A O 1
ATOM 5449 N N . VAL A 1 728 ? 20.184 9.563 -15.403 1.00 97.56 728 VAL A N 1
ATOM 5450 C CA . VAL A 1 728 ? 19.213 10.079 -16.382 1.00 97.56 728 VAL A CA 1
ATOM 5451 C C . VAL A 1 728 ? 19.690 11.394 -17.017 1.00 97.56 728 VAL A C 1
ATOM 5453 O O . VAL A 1 728 ? 19.484 11.592 -18.215 1.00 97.56 728 VAL A O 1
ATOM 5456 N N . ASP A 1 729 ? 20.341 12.285 -16.264 1.00 95.19 729 ASP A N 1
ATOM 5457 C CA . ASP A 1 729 ? 20.896 13.536 -16.801 1.00 95.19 729 ASP A CA 1
ATOM 5458 C C . ASP A 1 729 ? 22.057 13.301 -17.788 1.00 95.19 729 ASP A C 1
ATOM 5460 O O . ASP A 1 729 ? 22.025 13.800 -18.918 1.00 95.19 729 ASP A O 1
ATOM 5464 N N . VAL A 1 730 ? 23.042 12.462 -17.437 1.00 95.25 730 VAL A N 1
ATOM 5465 C CA . VAL A 1 730 ? 24.152 12.158 -18.362 1.00 95.25 730 VAL A CA 1
ATOM 5466 C C . VAL A 1 730 ? 23.685 11.374 -19.594 1.00 95.25 730 VAL A C 1
ATOM 5468 O O . VAL A 1 730 ? 24.208 11.597 -20.687 1.00 95.25 730 VAL A O 1
ATOM 5471 N N . VAL A 1 731 ? 22.651 10.533 -19.469 1.00 97.50 731 VAL A N 1
ATOM 5472 C CA . VAL A 1 731 ? 22.035 9.850 -20.619 1.00 97.50 731 VAL A CA 1
ATOM 5473 C C . VAL A 1 731 ? 21.318 10.835 -21.547 1.00 97.50 731 VAL A C 1
ATOM 5475 O O . VAL A 1 731 ? 21.419 10.695 -22.766 1.00 97.50 731 VAL A O 1
ATOM 5478 N N . LYS A 1 732 ? 20.667 11.886 -21.027 1.00 97.38 732 LYS A N 1
ATOM 5479 C CA . LYS A 1 732 ? 20.096 12.950 -21.878 1.00 97.38 732 LYS A CA 1
ATOM 5480 C C . LYS A 1 732 ? 21.159 13.645 -22.720 1.00 97.38 732 LYS A C 1
ATOM 5482 O O . LYS A 1 732 ? 20.940 13.895 -23.904 1.00 97.38 732 LYS A O 1
ATOM 5487 N N . ARG A 1 733 ? 22.339 13.886 -22.141 1.00 95.94 733 ARG A N 1
ATOM 5488 C CA . ARG A 1 733 ? 23.486 14.451 -22.862 1.00 95.94 733 ARG A CA 1
ATOM 5489 C C . ARG A 1 733 ? 23.993 13.525 -23.972 1.00 95.94 733 ARG A C 1
ATOM 5491 O O . ARG A 1 733 ? 24.261 14.008 -25.071 1.00 95.94 733 ARG A O 1
ATOM 5498 N N . LEU A 1 734 ? 24.079 12.216 -23.719 1.00 96.38 734 LEU A N 1
ATOM 5499 C CA . LEU A 1 734 ? 24.413 11.220 -24.746 1.00 96.38 734 LEU A CA 1
ATOM 5500 C C . LEU A 1 734 ? 23.375 11.216 -25.881 1.00 96.38 734 LEU A C 1
ATOM 5502 O O . LEU A 1 734 ? 23.741 11.301 -27.055 1.00 96.38 734 LEU A O 1
ATOM 5506 N N . GLY A 1 735 ? 22.087 11.198 -25.521 1.00 97.06 735 GLY A N 1
ATOM 5507 C CA . GLY A 1 735 ? 20.965 11.250 -26.456 1.00 97.06 735 GLY A CA 1
ATOM 5508 C C . GLY A 1 735 ? 20.993 12.487 -27.351 1.00 97.06 735 GLY A C 1
ATOM 5509 O O . GLY A 1 735 ? 20.882 12.368 -28.570 1.00 97.06 735 GLY A O 1
ATOM 5510 N N . TRP A 1 736 ? 21.258 13.661 -26.768 1.00 97.62 736 TRP A N 1
ATOM 5511 C CA . TRP A 1 736 ? 21.432 14.909 -27.510 1.00 97.62 736 TRP A CA 1
ATOM 5512 C C . TRP A 1 736 ? 22.575 14.830 -28.528 1.00 97.62 736 TRP A C 1
ATOM 5514 O O . TRP A 1 736 ? 22.355 15.128 -29.700 1.00 97.62 736 TRP A O 1
ATOM 5524 N N . VAL A 1 737 ? 23.767 14.360 -28.138 1.00 96.44 737 VAL A N 1
ATOM 5525 C CA . VAL A 1 737 ? 24.905 14.229 -29.072 1.00 96.44 737 VAL A CA 1
ATOM 5526 C C . VAL A 1 737 ? 24.574 13.257 -30.212 1.00 96.44 737 VAL A C 1
ATOM 5528 O O . VAL A 1 737 ? 24.832 13.557 -31.377 1.00 96.44 737 VAL A O 1
ATOM 5531 N N . ASN A 1 738 ? 23.955 12.115 -29.904 1.00 95.94 738 ASN A N 1
ATOM 5532 C CA . ASN A 1 738 ? 23.524 11.139 -30.907 1.00 95.94 738 ASN A CA 1
ATOM 5533 C C . ASN A 1 738 ? 22.468 11.698 -31.867 1.00 95.94 738 ASN A C 1
ATOM 5535 O O . ASN A 1 738 ? 22.530 11.431 -33.068 1.00 95.94 738 ASN A O 1
ATOM 5539 N N . HIS A 1 739 ? 21.511 12.474 -31.357 1.00 95.62 739 HIS A N 1
ATOM 5540 C CA . HIS A 1 739 ? 20.513 13.148 -32.177 1.00 95.62 739 HIS A CA 1
ATOM 5541 C C . HIS A 1 739 ? 21.174 14.172 -33.113 1.00 95.62 739 HIS A C 1
ATOM 5543 O O . HIS A 1 739 ? 20.948 14.114 -34.318 1.00 95.62 739 HIS A O 1
ATOM 5549 N N . GLN A 1 740 ? 22.073 15.024 -32.607 1.00 95.00 740 GLN A N 1
ATOM 5550 C CA . GLN A 1 740 ? 22.792 16.006 -33.430 1.00 95.00 740 GLN A CA 1
ATOM 5551 C C . GLN A 1 740 ? 23.639 15.358 -34.537 1.00 95.00 740 GLN A C 1
ATOM 5553 O O . GLN A 1 740 ? 23.610 15.827 -35.674 1.00 95.00 740 GLN A O 1
ATOM 5558 N N . ILE A 1 741 ? 24.334 14.248 -34.247 1.00 93.69 741 ILE A N 1
ATOM 5559 C CA . ILE A 1 741 ? 25.070 13.463 -35.257 1.00 93.69 741 ILE A CA 1
ATOM 5560 C C . ILE A 1 741 ? 24.144 13.041 -36.403 1.00 93.69 741 ILE A C 1
ATOM 5562 O O . ILE A 1 741 ? 24.496 13.220 -37.568 1.00 93.69 741 ILE A O 1
ATOM 5566 N N . ARG A 1 742 ? 22.959 12.502 -36.087 1.00 91.44 742 ARG A N 1
ATOM 5567 C CA . ARG A 1 742 ? 21.986 12.053 -37.095 1.00 91.44 742 ARG A CA 1
ATOM 5568 C C . ARG A 1 742 ? 21.366 13.220 -37.861 1.00 91.44 742 ARG A C 1
ATOM 5570 O O . ARG A 1 742 ? 21.253 13.128 -39.077 1.00 91.44 742 ARG A O 1
ATOM 5577 N N . THR A 1 743 ? 21.013 14.310 -37.183 1.00 90.81 743 THR A N 1
ATOM 5578 C CA . THR A 1 743 ? 20.414 15.506 -37.796 1.00 90.81 743 THR A CA 1
ATOM 5579 C C . THR A 1 743 ? 21.369 16.171 -38.787 1.00 90.81 743 THR A C 1
ATOM 5581 O O . THR A 1 743 ? 20.975 16.465 -39.913 1.00 90.81 743 THR A O 1
ATOM 5584 N N . VAL A 1 744 ? 22.644 16.334 -38.417 1.00 88.56 744 VAL A N 1
ATOM 5585 C CA . VAL A 1 744 ? 23.676 16.867 -39.320 1.00 88.56 744 VAL A CA 1
ATOM 5586 C C . VAL A 1 744 ? 23.935 15.881 -40.471 1.00 88.56 744 VAL A C 1
ATOM 5588 O O . VAL A 1 744 ? 23.835 16.259 -41.637 1.00 88.56 744 VAL A O 1
ATOM 5591 N N . ALA A 1 745 ? 24.133 14.588 -40.186 1.00 84.50 745 ALA A N 1
ATOM 5592 C CA . ALA A 1 745 ? 24.341 13.568 -41.218 1.00 84.50 745 ALA A CA 1
ATOM 5593 C C . ALA A 1 745 ? 23.190 13.447 -42.237 1.00 84.50 745 ALA A C 1
ATOM 5595 O O . ALA A 1 745 ? 23.453 13.258 -43.423 1.00 84.50 745 ALA A O 1
ATOM 5596 N N . ALA A 1 746 ? 21.933 13.593 -41.806 1.00 78.50 746 ALA A N 1
ATOM 5597 C CA . ALA A 1 746 ? 20.758 13.520 -42.677 1.00 78.50 746 ALA A CA 1
ATOM 5598 C C . ALA A 1 746 ? 20.694 14.650 -43.721 1.00 78.50 746 ALA A C 1
ATOM 5600 O O . ALA A 1 746 ? 20.007 14.507 -44.730 1.00 78.50 746 ALA A O 1
ATOM 5601 N N . SER A 1 747 ? 21.427 15.751 -43.515 1.00 67.75 747 SER A N 1
ATOM 5602 C CA . SER A 1 747 ? 21.538 16.845 -44.489 1.00 67.75 747 SER A CA 1
ATOM 5603 C C . SER A 1 747 ? 22.512 16.562 -45.649 1.00 67.75 747 SER A C 1
ATOM 5605 O O . SER A 1 747 ? 22.633 17.378 -46.559 1.00 67.75 747 SER A O 1
ATOM 5607 N N . THR A 1 748 ? 23.198 15.410 -45.646 1.00 63.62 748 THR A N 1
ATOM 5608 C CA . THR A 1 748 ? 24.253 15.066 -46.615 1.00 63.62 748 THR A CA 1
ATOM 5609 C C . THR A 1 748 ? 23.837 13.966 -47.590 1.00 63.62 748 THR A C 1
ATOM 5611 O O . THR A 1 748 ? 23.481 12.857 -47.195 1.00 63.62 748 THR A O 1
ATOM 5614 N N . SER A 1 749 ? 23.981 14.230 -48.889 1.00 55.66 749 SER A N 1
ATOM 5615 C CA . SER A 1 749 ? 23.896 13.218 -49.945 1.00 55.66 749 SER A CA 1
ATOM 5616 C C . SER A 1 749 ? 25.253 12.530 -50.170 1.00 55.66 749 SER A C 1
ATOM 5618 O O . SER A 1 749 ? 26.261 13.187 -50.407 1.00 55.66 749 SER A O 1
ATOM 5620 N N . GLY A 1 750 ? 25.279 11.190 -50.139 1.00 59.34 750 GLY A N 1
ATOM 5621 C CA . GLY A 1 750 ? 26.467 10.397 -50.506 1.00 59.34 750 GLY A CA 1
ATOM 5622 C C . GLY A 1 750 ? 27.420 10.024 -49.360 1.00 59.34 750 GLY A C 1
ATOM 5623 O O . GLY A 1 750 ? 28.635 10.105 -49.523 1.00 59.34 750 GLY A O 1
ATOM 5624 N N . LEU A 1 751 ? 26.896 9.590 -48.208 1.00 58.47 751 LEU A N 1
ATOM 5625 C CA . LEU A 1 751 ? 27.715 9.033 -47.120 1.00 58.47 751 LEU A CA 1
ATOM 5626 C C . LEU A 1 751 ? 28.440 7.747 -47.562 1.00 58.47 751 LEU A C 1
ATOM 5628 O O . LEU A 1 751 ? 27.843 6.872 -48.190 1.00 58.47 751 LEU A O 1
ATOM 5632 N N . SER A 1 752 ? 29.712 7.595 -47.184 1.00 62.22 752 SER A N 1
ATOM 5633 C CA . SER A 1 752 ? 30.436 6.331 -47.365 1.00 62.22 752 SER A CA 1
ATOM 5634 C C . SER A 1 752 ? 29.918 5.256 -46.389 1.00 62.22 752 SER A C 1
ATOM 5636 O O . SER A 1 752 ? 29.489 5.603 -45.282 1.00 62.22 752 SER A O 1
ATOM 5638 N N . PRO A 1 753 ? 29.975 3.950 -46.733 1.00 57.06 753 PRO A N 1
ATOM 5639 C CA . PRO A 1 753 ? 29.411 2.888 -45.891 1.00 57.06 753 PRO A CA 1
ATOM 5640 C C . PRO A 1 753 ? 29.920 2.907 -44.440 1.00 57.06 753 PRO A C 1
ATOM 5642 O O . PRO A 1 753 ? 29.122 2.927 -43.508 1.00 57.06 753 PRO A O 1
ATOM 5645 N N . GLY A 1 754 ? 31.237 3.037 -44.238 1.00 62.28 754 GLY A N 1
ATOM 5646 C CA . GLY A 1 754 ? 31.827 3.100 -42.894 1.00 62.28 754 GLY A CA 1
ATOM 5647 C C . GLY A 1 754 ? 31.428 4.340 -42.080 1.00 62.28 754 GLY A C 1
ATOM 5648 O O . GLY A 1 754 ? 31.422 4.288 -40.852 1.00 62.28 754 GLY A O 1
ATOM 5649 N N . LEU A 1 755 ? 31.048 5.446 -42.734 1.00 70.19 755 LEU A N 1
ATOM 5650 C CA . LEU A 1 755 ? 30.522 6.624 -42.040 1.00 70.19 755 LEU A CA 1
ATOM 5651 C C . LEU A 1 755 ? 29.064 6.407 -41.602 1.00 70.19 755 LEU A C 1
ATOM 5653 O O . LEU A 1 755 ? 28.695 6.847 -40.517 1.00 70.19 755 LEU A O 1
ATOM 5657 N N . SER A 1 756 ? 28.258 5.680 -42.385 1.00 71.62 756 SER A N 1
ATOM 5658 C CA . SER A 1 756 ? 26.886 5.296 -42.010 1.00 71.62 756 SER A CA 1
ATOM 5659 C C . SER A 1 756 ? 26.846 4.433 -40.742 1.00 71.62 756 SER A C 1
ATOM 5661 O O . SER A 1 756 ? 26.028 4.688 -39.852 1.00 71.62 756 SER A O 1
ATOM 5663 N N . ASP A 1 757 ? 27.755 3.462 -40.620 1.00 74.94 757 ASP A N 1
ATOM 5664 C CA . ASP A 1 757 ? 27.871 2.616 -39.423 1.00 74.94 757 ASP A CA 1
ATOM 5665 C C . ASP A 1 757 ? 28.404 3.403 -38.214 1.00 74.94 757 ASP A C 1
ATOM 5667 O O . ASP A 1 757 ? 27.934 3.227 -37.087 1.00 74.94 757 ASP A O 1
ATOM 5671 N N . ALA A 1 758 ? 29.331 4.343 -38.438 1.00 78.19 758 ALA A N 1
ATOM 5672 C CA . ALA A 1 758 ? 29.796 5.255 -37.396 1.00 78.19 758 ALA A CA 1
ATOM 5673 C C . ALA A 1 758 ? 28.679 6.197 -36.904 1.00 78.19 758 ALA A C 1
ATOM 5675 O O . ALA A 1 758 ? 28.570 6.438 -35.702 1.00 78.19 758 ALA A O 1
ATOM 5676 N N . ILE A 1 759 ? 27.821 6.707 -37.793 1.00 82.88 759 ILE A N 1
ATOM 5677 C CA . ILE A 1 759 ? 26.644 7.518 -37.436 1.00 82.88 759 ILE A CA 1
ATOM 5678 C C . ILE A 1 759 ? 25.667 6.684 -36.597 1.00 82.88 759 ILE A C 1
ATOM 5680 O O . ILE A 1 759 ? 25.311 7.090 -35.487 1.00 82.88 759 ILE A O 1
ATOM 5684 N N . ASN A 1 760 ? 25.296 5.496 -37.080 1.00 80.50 760 ASN A N 1
ATOM 5685 C CA . ASN A 1 760 ? 24.325 4.596 -36.454 1.00 80.50 760 ASN A CA 1
ATOM 5686 C C . ASN A 1 760 ? 25.003 3.569 -35.530 1.00 80.50 760 ASN A C 1
ATOM 5688 O O . ASN A 1 760 ? 24.863 2.357 -35.704 1.00 80.50 760 ASN A O 1
ATOM 5692 N N . ASN A 1 761 ? 25.755 4.068 -34.544 1.00 86.62 761 ASN A N 1
ATOM 5693 C CA . ASN A 1 761 ? 26.525 3.243 -33.616 1.00 86.62 761 ASN A CA 1
ATOM 5694 C C . ASN A 1 761 ? 25.611 2.450 -32.662 1.00 86.62 761 ASN A C 1
ATOM 5696 O O . ASN A 1 761 ? 25.283 2.905 -31.564 1.00 86.62 761 ASN A O 1
ATOM 5700 N N . ARG A 1 762 ? 25.249 1.236 -33.091 1.00 85.88 762 ARG A N 1
ATOM 5701 C CA . ARG A 1 762 ? 24.321 0.351 -32.375 1.00 85.88 762 ARG A CA 1
ATOM 5702 C C . ARG A 1 762 ? 24.747 0.078 -30.935 1.00 85.88 762 ARG A C 1
ATOM 5704 O O . ARG A 1 762 ? 23.892 0.110 -30.066 1.00 85.88 762 ARG A O 1
ATOM 5711 N N . GLU A 1 763 ? 26.033 -0.130 -30.653 1.00 91.00 763 GLU A N 1
ATOM 5712 C CA . GLU A 1 763 ? 26.499 -0.394 -29.279 1.00 91.00 763 GLU A CA 1
ATOM 5713 C C . GLU A 1 763 ? 26.175 0.759 -28.317 1.00 91.00 763 GLU A C 1
ATOM 5715 O O . GLU A 1 763 ? 25.662 0.529 -27.226 1.00 91.00 763 GLU A O 1
ATOM 5720 N N . THR A 1 764 ? 26.370 2.010 -28.747 1.00 93.75 764 THR A N 1
ATOM 5721 C CA . THR A 1 764 ? 25.982 3.186 -27.952 1.00 93.75 764 THR A CA 1
ATOM 5722 C C . THR A 1 764 ? 24.463 3.287 -27.783 1.00 93.75 764 THR A C 1
ATOM 5724 O O . THR A 1 764 ? 23.991 3.657 -26.707 1.00 93.75 764 THR A O 1
ATOM 5727 N N . ASP A 1 765 ? 23.681 2.962 -28.816 1.00 93.62 765 ASP A N 1
ATOM 5728 C CA . ASP A 1 765 ? 22.215 2.976 -28.738 1.00 93.62 765 ASP A CA 1
ATOM 5729 C C . ASP A 1 765 ? 21.674 1.905 -27.772 1.00 93.62 765 ASP A C 1
ATOM 5731 O O . ASP A 1 765 ? 20.822 2.212 -26.936 1.00 93.62 765 ASP A O 1
ATOM 5735 N N . LYS A 1 766 ? 22.212 0.678 -27.821 1.00 94.25 766 LYS A N 1
ATOM 5736 C CA . LYS A 1 766 ? 21.904 -0.396 -26.859 1.00 94.25 766 LYS A CA 1
ATOM 5737 C C . LYS A 1 766 ? 22.246 0.033 -25.433 1.00 94.25 766 LYS A C 1
ATOM 5739 O O . LYS A 1 766 ? 21.406 -0.051 -24.543 1.00 94.25 766 LYS A O 1
ATOM 5744 N N . TYR A 1 767 ? 23.452 0.568 -25.224 1.00 96.19 767 TYR A N 1
ATOM 5745 C CA . TYR A 1 767 ? 23.886 1.016 -23.901 1.00 96.19 767 TYR A CA 1
ATOM 5746 C C . TYR A 1 767 ? 23.015 2.162 -23.358 1.00 96.19 767 TYR A C 1
ATOM 5748 O O . TYR A 1 767 ? 22.721 2.216 -22.167 1.00 96.19 767 TYR A O 1
ATOM 5756 N N . THR A 1 768 ? 22.525 3.042 -24.239 1.00 96.81 768 THR A N 1
ATOM 5757 C CA . THR A 1 768 ? 21.557 4.099 -23.892 1.00 96.81 768 THR A CA 1
ATOM 5758 C C . THR A 1 768 ? 20.236 3.511 -23.379 1.00 96.81 768 THR A C 1
ATOM 5760 O O . THR A 1 768 ? 19.668 4.037 -22.420 1.00 96.81 768 THR A O 1
ATOM 5763 N N . MET A 1 769 ? 19.755 2.407 -23.968 1.00 96.62 769 MET A N 1
ATOM 5764 C CA . MET A 1 769 ? 18.574 1.694 -23.468 1.00 96.62 769 MET A CA 1
ATOM 5765 C C . MET A 1 769 ? 18.836 1.047 -22.104 1.00 96.62 769 MET A C 1
ATOM 5767 O O . MET A 1 769 ? 18.083 1.305 -21.164 1.00 96.62 769 MET A O 1
ATOM 5771 N N . LEU A 1 770 ? 19.927 0.291 -21.965 1.00 97.31 770 LEU A N 1
ATOM 5772 C CA . LEU A 1 770 ? 20.301 -0.394 -20.723 1.00 97.31 770 LEU A CA 1
ATOM 5773 C C . LEU A 1 770 ? 20.515 0.585 -19.548 1.00 97.31 770 LEU A C 1
ATOM 5775 O O . LEU A 1 770 ? 20.065 0.337 -18.428 1.00 97.31 770 LEU A O 1
ATOM 5779 N N . ALA A 1 771 ? 21.135 1.741 -19.808 1.00 98.19 771 ALA A N 1
ATOM 5780 C CA . ALA A 1 771 ? 21.342 2.796 -18.815 1.00 98.19 771 ALA A CA 1
ATOM 5781 C C . ALA A 1 771 ? 20.034 3.480 -18.370 1.00 98.19 771 ALA A C 1
ATOM 5783 O O . ALA A 1 771 ? 19.934 3.927 -17.229 1.00 98.19 771 ALA A O 1
ATOM 5784 N N . LEU A 1 772 ? 19.007 3.547 -19.228 1.00 98.19 772 LEU A N 1
ATOM 5785 C CA . LEU A 1 772 ? 17.663 3.956 -18.799 1.00 98.19 772 LEU A CA 1
ATOM 5786 C C . LEU A 1 772 ? 16.950 2.829 -18.047 1.00 98.19 772 LEU A C 1
ATOM 5788 O O . LEU A 1 772 ? 16.303 3.115 -17.033 1.00 98.19 772 LEU A O 1
ATOM 5792 N N . PHE A 1 773 ? 17.114 1.573 -18.486 1.00 98.38 773 PHE A N 1
ATOM 5793 C CA . PHE A 1 773 ? 16.548 0.382 -17.844 1.00 98.38 773 PHE A CA 1
ATOM 5794 C C . PHE A 1 773 ? 16.927 0.337 -16.358 1.00 98.38 773 PHE A C 1
ATOM 5796 O O . PHE A 1 773 ? 16.053 0.238 -15.495 1.00 98.38 773 PHE A O 1
ATOM 5803 N N . SER A 1 774 ? 18.214 0.489 -16.030 1.00 98.38 774 SER A N 1
ATOM 5804 C CA . SER A 1 774 ? 18.715 0.393 -14.647 1.00 98.38 774 SER A CA 1
ATOM 5805 C C . SER A 1 774 ? 18.025 1.353 -13.662 1.00 98.38 774 SER A C 1
ATOM 5807 O O . SER A 1 774 ? 17.990 1.095 -12.460 1.00 98.38 774 SER A O 1
ATOM 5809 N N . THR A 1 775 ? 17.388 2.419 -14.159 1.00 98.50 775 THR A N 1
ATOM 5810 C CA . THR A 1 775 ? 16.669 3.421 -13.357 1.00 98.50 775 THR A CA 1
ATOM 5811 C C . THR A 1 775 ? 15.149 3.194 -13.235 1.00 98.50 775 THR A C 1
ATOM 5813 O O . THR A 1 775 ? 14.445 4.055 -12.684 1.00 98.50 775 THR A O 1
ATOM 5816 N N . LEU A 1 776 ? 14.604 2.076 -13.736 1.00 97.62 776 LEU A N 1
ATOM 5817 C CA . LEU A 1 776 ? 13.221 1.669 -13.449 1.00 97.62 776 LEU A CA 1
ATOM 5818 C C . LEU A 1 776 ? 13.038 1.300 -11.967 1.00 97.62 776 LEU A C 1
ATOM 5820 O O . LEU A 1 776 ? 13.977 0.991 -11.229 1.00 97.62 776 LEU A O 1
ATOM 5824 N N . THR A 1 777 ? 11.785 1.318 -11.519 1.00 97.75 777 THR A N 1
ATOM 5825 C CA . THR A 1 777 ? 11.403 0.838 -10.191 1.00 97.75 777 THR A CA 1
ATOM 5826 C C . THR A 1 777 ? 11.724 -0.652 -10.060 1.00 97.75 777 THR A C 1
ATOM 5828 O O . THR A 1 777 ? 11.352 -1.454 -10.917 1.00 97.75 777 THR A O 1
ATOM 5831 N N . ASN A 1 778 ? 12.383 -1.007 -8.953 1.00 97.75 778 ASN A N 1
ATOM 5832 C CA . ASN A 1 778 ? 12.772 -2.370 -8.589 1.00 97.75 778 ASN A CA 1
ATOM 5833 C C . ASN A 1 778 ? 13.789 -3.036 -9.547 1.00 97.75 778 ASN A C 1
ATOM 5835 O O . ASN A 1 778 ? 13.774 -4.259 -9.680 1.00 97.75 778 ASN A O 1
ATOM 5839 N N . VAL A 1 779 ? 14.655 -2.250 -10.212 1.00 98.31 779 VAL A N 1
ATOM 5840 C CA . VAL A 1 779 ? 15.784 -2.760 -11.024 1.00 98.31 779 VAL A CA 1
ATOM 5841 C C . VAL A 1 779 ? 17.119 -2.663 -10.284 1.00 98.31 779 VAL A C 1
ATOM 5843 O O . VAL A 1 779 ? 17.675 -3.690 -9.908 1.00 98.31 779 VAL A O 1
ATOM 5846 N N . ASN A 1 780 ? 17.652 -1.452 -10.089 1.00 98.44 780 ASN A N 1
ATOM 5847 C CA . ASN A 1 780 ? 18.995 -1.254 -9.546 1.00 98.44 780 ASN A CA 1
ATOM 5848 C C . ASN A 1 780 ? 18.963 -0.431 -8.249 1.00 98.44 780 ASN A C 1
ATOM 5850 O O . ASN A 1 780 ? 18.450 0.691 -8.227 1.00 98.44 780 ASN A O 1
ATOM 5854 N N . PHE A 1 781 ? 19.506 -1.005 -7.176 1.00 98.19 781 PHE A N 1
ATOM 5855 C CA . PHE A 1 781 ? 19.646 -0.387 -5.854 1.00 98.19 781 PHE A CA 1
ATOM 5856 C C . PHE A 1 781 ? 21.105 -0.269 -5.403 1.00 98.19 781 PHE A C 1
ATOM 5858 O O . PHE A 1 781 ? 21.350 0.162 -4.279 1.00 98.19 781 PHE A O 1
ATOM 5865 N N . ASP A 1 782 ? 22.059 -0.680 -6.237 1.00 98.06 782 ASP A N 1
ATOM 5866 C CA . ASP A 1 782 ? 23.478 -0.685 -5.907 1.00 98.06 782 ASP A CA 1
ATOM 5867 C C . ASP A 1 782 ? 24.141 0.639 -6.340 1.00 98.06 782 ASP A C 1
ATOM 5869 O O . ASP A 1 782 ? 24.207 0.924 -7.542 1.00 98.06 782 ASP A O 1
ATOM 5873 N N . PRO A 1 783 ? 24.635 1.466 -5.393 1.00 97.38 783 PRO A N 1
ATOM 5874 C CA . PRO A 1 783 ? 25.340 2.703 -5.718 1.00 97.38 783 PRO A CA 1
ATOM 5875 C C . PRO A 1 783 ? 26.540 2.496 -6.647 1.00 97.38 783 PRO A C 1
ATOM 5877 O O . PRO A 1 783 ? 26.811 3.372 -7.470 1.00 97.38 783 PRO A O 1
ATOM 5880 N N . GLU A 1 784 ? 27.234 1.358 -6.543 1.00 96.12 784 GLU A N 1
ATOM 5881 C CA . GLU A 1 784 ? 28.442 1.091 -7.325 1.00 96.12 784 GLU A CA 1
ATOM 5882 C C . GLU A 1 784 ? 28.105 0.753 -8.775 1.00 96.12 784 GLU A C 1
ATOM 5884 O O . GLU A 1 784 ? 28.588 1.426 -9.688 1.00 96.12 784 GLU A O 1
ATOM 5889 N N . SER A 1 785 ? 27.165 -0.169 -8.998 1.00 96.88 785 SER A N 1
ATOM 5890 C CA . SER A 1 785 ? 26.624 -0.434 -10.333 1.00 96.88 785 SER A CA 1
ATOM 5891 C C . SER A 1 785 ? 26.114 0.840 -11.028 1.00 96.88 785 SER A C 1
ATOM 5893 O O . SER A 1 785 ? 26.394 1.053 -12.209 1.00 96.88 785 SER A O 1
ATOM 5895 N N . ILE A 1 786 ? 25.405 1.730 -10.318 1.00 98.00 786 ILE A N 1
ATOM 5896 C CA . ILE A 1 786 ? 24.903 2.987 -10.908 1.00 98.00 786 ILE A CA 1
ATOM 5897 C C . ILE A 1 786 ? 26.054 3.960 -11.220 1.00 98.00 786 ILE A C 1
ATOM 5899 O O . ILE A 1 786 ? 26.021 4.637 -12.252 1.00 98.00 786 ILE A O 1
ATOM 5903 N N . ARG A 1 787 ? 27.093 4.015 -10.377 1.00 96.19 787 ARG A N 1
ATOM 5904 C CA . ARG A 1 787 ? 28.320 4.781 -10.645 1.00 96.19 787 ARG A CA 1
ATOM 5905 C C . ARG A 1 787 ? 29.022 4.282 -11.914 1.00 96.19 787 ARG A C 1
ATOM 5907 O O . ARG A 1 787 ? 29.398 5.112 -12.743 1.00 96.19 787 ARG A O 1
ATOM 5914 N N . ASP A 1 788 ? 29.113 2.974 -12.129 1.00 95.44 788 ASP A N 1
ATOM 5915 C CA . ASP A 1 788 ? 29.730 2.408 -13.336 1.00 95.44 788 ASP A CA 1
ATOM 5916 C C . ASP A 1 788 ? 28.921 2.709 -14.610 1.00 95.44 788 ASP A C 1
ATOM 5918 O O . ASP A 1 788 ? 29.512 3.040 -15.644 1.00 95.44 788 ASP A O 1
ATOM 5922 N N . PHE A 1 789 ? 27.582 2.707 -14.535 1.00 97.12 789 PHE A N 1
ATOM 5923 C CA . PHE A 1 789 ? 26.728 3.211 -15.621 1.00 97.12 789 PHE A CA 1
ATOM 5924 C C . PHE A 1 789 ? 27.025 4.687 -15.944 1.00 97.12 789 PHE A C 1
ATOM 5926 O O . PHE A 1 789 ? 27.162 5.050 -17.113 1.00 97.12 789 PHE A O 1
ATOM 5933 N N . ILE A 1 790 ? 27.167 5.554 -14.931 1.00 95.88 790 ILE A N 1
ATOM 5934 C CA . ILE A 1 790 ? 27.480 6.983 -15.128 1.00 95.88 790 ILE A CA 1
ATOM 5935 C C . ILE A 1 790 ? 28.843 7.168 -15.815 1.00 95.88 790 ILE A C 1
ATOM 5937 O O . ILE A 1 790 ? 28.974 8.032 -16.688 1.00 95.88 790 ILE A O 1
ATOM 5941 N N . VAL A 1 791 ? 29.854 6.374 -15.446 1.00 94.12 791 VAL A N 1
ATOM 5942 C CA . VAL A 1 791 ? 31.189 6.406 -16.072 1.00 94.12 791 VAL A CA 1
ATOM 5943 C C . VAL A 1 791 ? 31.099 6.027 -17.550 1.00 94.12 791 VAL A C 1
ATOM 5945 O O . VAL A 1 791 ? 31.475 6.829 -18.408 1.00 94.12 791 VAL A O 1
ATOM 5948 N N . GLN A 1 792 ? 30.517 4.869 -17.862 1.00 95.12 792 GLN A N 1
ATOM 5949 C CA . GLN A 1 792 ? 30.414 4.367 -19.235 1.00 95.12 792 GLN A CA 1
ATOM 5950 C C . GLN A 1 792 ? 29.582 5.300 -20.133 1.00 95.12 792 GLN A C 1
ATOM 5952 O O . GLN A 1 792 ? 30.016 5.642 -21.235 1.00 95.12 792 GLN A O 1
ATOM 5957 N N . VAL A 1 793 ? 28.442 5.830 -19.659 1.00 95.88 793 VAL A N 1
ATOM 5958 C CA . VAL A 1 793 ? 27.657 6.828 -20.421 1.00 95.88 793 VAL A CA 1
ATOM 5959 C C . VAL A 1 793 ? 28.504 8.060 -20.771 1.00 95.88 793 VAL A C 1
ATOM 5961 O O . VAL A 1 793 ? 28.377 8.604 -21.874 1.00 95.88 793 VAL A O 1
ATOM 5964 N N . ARG A 1 794 ? 29.404 8.504 -19.883 1.00 92.62 794 ARG A N 1
ATOM 5965 C CA . ARG A 1 794 ? 30.310 9.633 -20.158 1.00 92.62 794 ARG A CA 1
ATOM 5966 C C . ARG A 1 794 ? 31.401 9.289 -21.173 1.00 92.62 794 ARG A C 1
ATOM 5968 O O . ARG A 1 794 ? 31.724 10.148 -21.992 1.00 92.62 794 ARG A O 1
ATOM 5975 N N . GLU A 1 795 ? 31.935 8.072 -21.163 1.00 93.25 795 GLU A N 1
ATOM 5976 C CA . GLU A 1 795 ? 32.927 7.597 -22.142 1.00 93.25 795 GLU A CA 1
ATOM 5977 C C . GLU A 1 795 ? 32.325 7.478 -23.549 1.00 93.25 795 GLU A C 1
ATOM 5979 O O . GLU A 1 795 ? 32.885 8.006 -24.521 1.00 93.25 795 GLU A O 1
ATOM 5984 N N . HIS A 1 796 ? 31.119 6.905 -23.649 1.00 95.25 796 HIS A N 1
ATOM 5985 C CA . HIS A 1 796 ? 30.306 6.960 -24.864 1.00 95.25 796 HIS A CA 1
ATOM 5986 C C . HIS A 1 796 ? 30.077 8.420 -25.287 1.00 95.25 796 HIS A C 1
ATOM 5988 O O . HIS A 1 796 ? 30.386 8.787 -26.420 1.00 95.25 796 HIS A O 1
ATOM 5994 N N . THR A 1 797 ? 29.632 9.296 -24.379 1.00 94.81 797 THR A N 1
ATOM 5995 C CA . THR A 1 797 ? 29.383 10.720 -24.685 1.00 94.81 797 THR A CA 1
ATOM 5996 C C . THR A 1 797 ? 30.627 11.426 -25.225 1.00 94.81 797 THR A C 1
ATOM 5998 O O . THR A 1 797 ? 30.521 12.171 -26.200 1.00 94.81 797 THR A O 1
ATOM 6001 N N . ALA A 1 798 ? 31.810 11.195 -24.649 1.00 93.06 798 ALA A N 1
ATOM 6002 C CA . ALA A 1 798 ? 33.062 11.792 -25.115 1.00 93.06 798 ALA A CA 1
ATOM 6003 C C . ALA A 1 798 ? 33.424 11.321 -26.535 1.00 93.06 798 ALA A C 1
ATOM 6005 O O . ALA A 1 798 ? 33.695 12.144 -27.415 1.00 93.06 798 ALA A O 1
ATOM 6006 N N . THR A 1 799 ? 33.337 10.011 -26.779 1.00 94.31 799 THR A N 1
ATOM 6007 C CA . THR A 1 799 ? 33.597 9.390 -28.088 1.00 94.31 799 THR A CA 1
ATOM 6008 C C . THR A 1 799 ? 32.648 9.927 -29.162 1.00 94.31 799 THR A C 1
ATOM 6010 O O . THR A 1 799 ? 33.079 10.333 -30.243 1.00 94.31 799 THR A O 1
ATOM 6013 N N . ARG A 1 800 ? 31.350 10.008 -28.847 1.00 94.88 800 ARG A N 1
ATOM 6014 C CA . ARG A 1 800 ? 30.322 10.545 -29.748 1.00 94.88 800 ARG A CA 1
ATOM 6015 C C . ARG A 1 800 ? 30.484 12.051 -29.970 1.00 94.88 800 ARG A C 1
ATOM 6017 O O . ARG A 1 800 ? 30.342 12.503 -31.098 1.00 94.88 800 ARG A O 1
ATOM 6024 N N . THR A 1 801 ? 30.866 12.824 -28.950 1.00 94.81 801 THR A N 1
ATOM 6025 C CA . THR A 1 801 ? 31.101 14.278 -29.088 1.00 94.81 801 THR A CA 1
ATOM 6026 C C . THR A 1 801 ? 32.248 14.567 -30.057 1.00 94.81 801 THR A C 1
ATOM 6028 O O . THR A 1 801 ? 32.144 15.479 -30.876 1.00 94.81 801 THR A O 1
ATOM 6031 N N . LYS A 1 802 ? 33.318 13.759 -30.028 1.00 93.88 802 LYS A N 1
ATOM 6032 C CA . LYS A 1 802 ? 34.403 13.862 -31.011 1.00 93.88 802 LYS A CA 1
ATOM 6033 C C . LYS A 1 802 ? 33.889 13.615 -32.435 1.00 93.88 802 LYS A C 1
ATOM 6035 O O . LYS A 1 802 ? 34.097 14.461 -33.299 1.00 93.88 802 LYS A O 1
ATOM 6040 N N . LEU A 1 803 ? 33.148 12.524 -32.652 1.00 92.00 803 LEU A N 1
ATOM 6041 C CA . LEU A 1 803 ? 32.551 12.217 -33.958 1.00 92.00 803 LEU A CA 1
ATOM 6042 C C . LEU A 1 803 ? 31.599 13.325 -34.443 1.00 92.00 803 LEU A C 1
ATOM 6044 O O . LEU A 1 803 ? 31.621 13.671 -35.619 1.00 92.00 803 LEU A O 1
ATOM 6048 N N . TYR A 1 804 ? 30.796 13.909 -33.549 1.00 93.94 804 TYR A N 1
ATOM 6049 C CA . TYR A 1 804 ? 29.936 15.051 -33.866 1.00 93.94 804 TYR A CA 1
ATOM 6050 C C . TYR A 1 804 ? 30.743 16.244 -34.397 1.00 93.94 804 TYR A C 1
ATOM 6052 O O . TYR A 1 804 ? 30.405 16.800 -35.440 1.00 93.94 804 TYR A O 1
ATOM 6060 N N . HIS A 1 805 ? 31.841 16.606 -33.727 1.00 93.00 805 HIS A N 1
ATOM 6061 C CA . HIS A 1 805 ? 32.720 17.687 -34.179 1.00 93.00 805 HIS A CA 1
ATOM 6062 C C . HIS A 1 805 ? 33.410 17.356 -35.511 1.00 93.00 805 HIS A C 1
ATOM 6064 O O . HIS A 1 805 ? 33.493 18.228 -36.376 1.00 93.00 805 HIS A O 1
ATOM 6070 N N . ASP A 1 806 ? 33.863 16.114 -35.698 1.00 90.38 806 ASP A N 1
ATOM 6071 C CA . ASP A 1 806 ? 34.502 15.664 -36.939 1.00 90.38 806 ASP A CA 1
ATOM 6072 C C . ASP A 1 806 ? 33.516 15.703 -38.129 1.00 90.38 806 ASP A C 1
ATOM 6074 O O . ASP A 1 806 ? 33.872 16.188 -39.204 1.00 90.38 806 ASP A O 1
ATOM 6078 N N . ILE A 1 807 ? 32.255 15.290 -37.929 1.00 88.25 807 ILE A N 1
ATOM 6079 C CA . ILE A 1 807 ? 31.178 15.372 -38.934 1.00 88.25 807 ILE A CA 1
ATOM 6080 C C . ILE A 1 807 ? 30.826 16.831 -39.252 1.00 88.25 807 ILE A C 1
ATOM 6082 O O . ILE A 1 807 ? 30.803 17.210 -40.421 1.00 88.25 807 ILE A O 1
ATOM 6086 N N . CYS A 1 808 ? 30.603 17.669 -38.236 1.00 90.81 808 CYS A N 1
ATOM 6087 C CA . CYS A 1 808 ? 30.327 19.097 -38.418 1.00 90.81 808 CYS A CA 1
ATOM 6088 C C . CYS A 1 808 ? 31.449 19.799 -39.197 1.00 90.81 808 CYS A C 1
ATOM 6090 O O . CYS A 1 808 ? 31.182 20.528 -40.151 1.00 90.81 808 CYS A O 1
ATOM 6092 N N . LYS A 1 809 ? 32.714 19.507 -38.865 1.00 89.69 809 LYS A N 1
ATOM 6093 C CA . LYS A 1 809 ? 33.884 20.011 -39.595 1.00 89.69 809 LYS A CA 1
ATOM 6094 C C . LYS A 1 809 ? 33.913 19.524 -41.048 1.00 89.69 809 LYS A C 1
ATOM 6096 O O . LYS A 1 809 ? 34.199 20.321 -41.936 1.00 89.69 809 LYS A O 1
ATOM 6101 N N . ALA A 1 810 ? 33.612 18.249 -41.299 1.00 85.12 810 ALA A N 1
ATOM 6102 C CA . ALA A 1 810 ? 33.569 17.684 -42.649 1.00 85.12 810 ALA A CA 1
ATOM 6103 C C . ALA A 1 810 ? 32.444 18.278 -43.518 1.00 85.12 810 ALA A C 1
ATOM 6105 O O . ALA A 1 810 ? 32.604 18.381 -44.731 1.00 85.12 810 ALA A O 1
ATOM 6106 N N . GLN A 1 811 ? 31.331 18.693 -42.905 1.00 84.69 811 GLN A N 1
ATOM 6107 C CA . GLN A 1 811 ? 30.174 19.287 -43.587 1.00 84.69 811 GLN A CA 1
ATOM 6108 C C . GLN A 1 811 ? 30.164 20.826 -43.576 1.00 84.69 811 GLN A C 1
ATOM 6110 O O . GLN A 1 811 ? 29.226 21.434 -44.085 1.00 84.69 811 GLN A O 1
ATOM 6115 N N . ASN A 1 812 ? 31.194 21.466 -43.009 1.00 87.75 812 ASN A N 1
ATOM 6116 C CA . ASN A 1 812 ? 31.272 22.920 -42.822 1.00 87.75 812 ASN A CA 1
ATOM 6117 C C . ASN A 1 812 ? 30.071 23.512 -42.041 1.00 87.75 812 ASN A C 1
ATOM 6119 O O . ASN A 1 812 ? 29.616 24.624 -42.311 1.00 87.75 812 ASN A O 1
ATOM 6123 N N . VAL A 1 813 ? 29.562 22.758 -41.062 1.00 89.44 813 VAL A N 1
ATOM 6124 C CA . VAL A 1 813 ? 28.491 23.161 -40.139 1.00 89.44 813 VAL A CA 1
ATOM 6125 C C . VAL A 1 813 ? 29.113 23.549 -38.797 1.00 89.44 813 VAL A C 1
ATOM 6127 O O . VAL A 1 813 ? 29.951 22.825 -38.263 1.00 89.44 813 VAL A O 1
ATOM 6130 N N . THR A 1 814 ? 28.698 24.674 -38.214 1.00 92.38 814 THR A N 1
ATOM 6131 C CA . THR A 1 814 ? 29.126 25.060 -36.860 1.00 92.38 814 THR A CA 1
ATOM 6132 C C . THR A 1 814 ? 28.505 24.112 -35.824 1.00 92.38 814 THR A C 1
ATOM 6134 O O . THR A 1 814 ? 27.275 24.038 -35.765 1.00 92.38 814 THR A O 1
ATOM 6137 N N . PRO A 1 815 ? 29.293 23.412 -34.981 1.00 91.75 815 PRO A N 1
ATOM 6138 C CA . PRO A 1 815 ? 28.742 22.574 -33.920 1.00 91.75 815 PRO A CA 1
ATOM 6139 C C . PRO A 1 815 ? 27.896 23.403 -32.948 1.00 91.75 815 PRO A C 1
ATOM 6141 O O . PRO A 1 815 ? 28.358 24.414 -32.416 1.00 91.75 815 PRO A O 1
ATOM 6144 N N . GLN A 1 816 ? 26.668 22.960 -32.690 1.00 92.38 816 GLN A N 1
ATOM 6145 C CA . GLN A 1 816 ? 25.848 23.506 -31.614 1.00 92.38 816 GLN A CA 1
ATOM 6146 C C . GLN A 1 816 ? 26.435 23.105 -30.255 1.00 92.38 816 GLN A C 1
ATOM 6148 O O . GLN A 1 816 ? 27.100 22.075 -30.118 1.00 92.38 816 GLN A O 1
ATOM 6153 N N . GLN A 1 817 ? 26.160 23.903 -29.226 1.00 90.19 817 GLN A N 1
ATOM 6154 C CA . GLN A 1 817 ? 26.500 23.564 -27.849 1.00 90.19 817 GLN A CA 1
ATOM 6155 C C . GLN A 1 817 ? 25.328 22.830 -27.184 1.00 90.19 817 GLN A C 1
ATOM 6157 O O . GLN A 1 817 ? 24.175 23.229 -27.325 1.00 90.19 817 GLN A O 1
ATOM 6162 N N . CYS A 1 818 ? 25.629 21.773 -26.428 1.00 91.44 818 CYS A N 1
ATOM 6163 C CA . CYS A 1 818 ? 24.636 21.071 -25.613 1.00 91.44 818 CYS A CA 1
ATOM 6164 C C . CYS A 1 818 ? 23.994 22.043 -24.598 1.00 91.44 818 CYS A C 1
ATOM 6166 O O . CYS A 1 818 ? 24.753 22.700 -23.877 1.00 91.44 818 CYS A O 1
ATOM 6168 N N . PRO A 1 819 ? 22.649 22.110 -24.490 1.00 88.12 819 PRO A N 1
ATOM 6169 C CA . PRO A 1 819 ? 21.960 23.047 -23.597 1.00 88.12 819 PRO A CA 1
ATOM 6170 C C . PRO A 1 819 ? 22.349 22.922 -22.118 1.00 88.12 819 PRO A C 1
ATOM 6172 O O . PRO A 1 819 ? 22.350 23.915 -21.395 1.00 88.12 819 PRO A O 1
ATOM 6175 N N . THR A 1 820 ? 22.697 21.712 -21.664 1.00 84.00 820 THR A N 1
ATOM 6176 C CA . THR A 1 820 ? 23.113 21.450 -20.280 1.00 84.00 820 THR A CA 1
ATOM 6177 C C . THR A 1 820 ? 24.641 21.459 -20.094 1.00 84.00 820 THR A C 1
ATOM 6179 O O . THR A 1 820 ? 25.398 20.937 -20.937 1.00 84.00 820 THR A O 1
ATOM 6182 N N . PRO A 1 821 ? 25.132 22.029 -18.972 1.00 78.94 821 PRO A N 1
ATOM 6183 C CA . PRO A 1 821 ? 26.554 22.052 -18.646 1.00 78.94 821 PRO A CA 1
ATOM 6184 C C . PRO A 1 821 ? 27.094 20.636 -18.401 1.00 78.94 821 PRO A C 1
ATOM 6186 O O . PRO A 1 821 ? 26.375 19.736 -17.978 1.00 78.94 821 PRO A O 1
ATOM 6189 N N . ASN A 1 822 ? 28.386 20.427 -18.656 1.00 78.56 822 ASN A N 1
ATOM 6190 C CA . ASN A 1 822 ? 29.048 19.161 -18.342 1.00 78.56 822 ASN A CA 1
ATOM 6191 C C . ASN A 1 822 ? 29.566 19.185 -16.894 1.00 78.56 822 ASN A C 1
ATOM 6193 O O . ASN A 1 822 ? 30.428 20.001 -16.564 1.00 78.56 822 ASN A O 1
ATOM 6197 N N . LEU A 1 823 ? 29.064 18.294 -16.037 1.00 74.19 823 LEU A N 1
ATOM 6198 C CA . LEU A 1 823 ? 29.434 18.235 -14.620 1.00 74.19 823 LEU A CA 1
ATOM 6199 C C . LEU A 1 823 ? 30.855 17.662 -14.440 1.00 74.19 823 LEU A C 1
ATOM 6201 O O . LEU A 1 823 ? 31.121 16.488 -14.713 1.00 74.19 823 LEU A O 1
ATOM 6205 N N . SER A 1 824 ? 31.786 18.494 -13.972 1.00 67.06 824 SER A N 1
ATOM 6206 C CA . SER A 1 824 ? 33.204 18.158 -13.769 1.00 67.06 824 SER A CA 1
ATOM 6207 C C . SER A 1 824 ? 33.484 17.454 -12.423 1.00 67.06 824 SER A C 1
ATOM 6209 O O . SER A 1 824 ? 32.582 17.210 -11.618 1.00 67.06 824 SER A O 1
ATOM 6211 N N . GLY A 1 825 ? 34.743 17.076 -12.173 1.00 65.44 825 GLY A N 1
ATOM 6212 C CA . GLY A 1 825 ? 35.201 16.448 -10.921 1.00 65.44 825 GLY A CA 1
ATOM 6213 C C . GLY A 1 825 ? 35.183 14.913 -10.924 1.00 65.44 825 GLY A C 1
ATOM 6214 O O . GLY A 1 825 ? 34.822 14.303 -11.928 1.00 65.44 825 GLY A O 1
ATOM 6215 N N . SER A 1 826 ? 35.573 14.307 -9.793 1.00 70.12 826 SER A N 1
ATOM 6216 C CA . SER A 1 826 ? 35.782 12.853 -9.664 1.00 70.12 826 SER A CA 1
ATOM 6217 C C . SER A 1 826 ? 34.551 12.010 -10.034 1.00 70.12 826 SER A C 1
ATOM 6219 O O . SER A 1 826 ? 33.405 12.471 -9.936 1.00 70.12 826 SER A O 1
ATOM 6221 N N . LEU A 1 827 ? 34.841 10.778 -10.466 1.00 71.19 827 LEU A N 1
ATOM 6222 C CA . LEU A 1 827 ? 33.914 9.759 -10.967 1.00 71.19 827 LEU A CA 1
ATOM 6223 C C . LEU A 1 827 ? 33.970 8.433 -10.189 1.00 71.19 827 LEU A C 1
ATOM 6225 O O . LEU A 1 827 ? 33.195 7.530 -10.477 1.00 71.19 827 LEU A O 1
ATOM 6229 N N . THR A 1 828 ? 34.886 8.300 -9.228 1.00 76.25 828 THR A N 1
ATOM 6230 C CA . THR A 1 828 ? 35.177 7.029 -8.538 1.00 76.25 828 THR A CA 1
ATOM 6231 C C . THR A 1 828 ? 34.424 6.841 -7.222 1.00 76.25 828 THR A C 1
ATOM 6233 O O . THR A 1 828 ? 34.598 5.814 -6.579 1.00 76.25 828 THR A O 1
ATOM 6236 N N . ASP A 1 829 ? 33.663 7.845 -6.786 1.00 88.81 829 ASP A N 1
ATOM 6237 C CA . ASP A 1 829 ? 32.992 7.887 -5.484 1.00 88.81 829 ASP A CA 1
ATOM 6238 C C . ASP A 1 829 ? 31.479 8.115 -5.676 1.00 88.81 829 ASP A C 1
ATOM 6240 O O . ASP A 1 829 ? 31.085 9.201 -6.130 1.00 88.81 829 ASP A O 1
ATOM 6244 N N . PRO A 1 830 ? 30.625 7.127 -5.340 1.00 92.19 830 PRO A N 1
ATOM 6245 C CA . PRO A 1 830 ? 29.174 7.271 -5.380 1.00 92.19 830 PRO A CA 1
ATOM 6246 C C . PRO A 1 830 ? 28.630 8.432 -4.533 1.00 92.19 830 PRO A C 1
ATOM 6248 O O . PRO A 1 830 ? 27.654 9.053 -4.948 1.00 92.19 830 PRO A O 1
ATOM 6251 N N . ASP A 1 831 ? 29.247 8.800 -3.404 1.00 91.31 831 ASP A N 1
ATOM 6252 C CA . ASP A 1 831 ? 28.758 9.910 -2.570 1.00 91.31 831 ASP A CA 1
ATOM 6253 C C . ASP A 1 831 ? 29.022 11.280 -3.213 1.00 91.31 831 ASP A C 1
ATOM 6255 O O . ASP A 1 831 ? 28.152 12.160 -3.222 1.00 91.31 831 ASP A O 1
ATOM 6259 N N . ALA A 1 832 ? 30.199 11.474 -3.816 1.00 90.56 832 ALA A N 1
ATOM 6260 C CA . ALA A 1 832 ? 30.488 12.661 -4.619 1.00 90.56 832 ALA A CA 1
ATOM 6261 C C . ALA A 1 832 ? 29.602 12.765 -5.875 1.00 90.56 832 ALA A C 1
ATOM 6263 O O . ALA A 1 832 ? 29.296 13.877 -6.319 1.00 90.56 832 ALA A O 1
ATOM 6264 N N . LEU A 1 833 ? 29.181 11.635 -6.453 1.00 92.50 833 LEU A N 1
ATOM 6265 C CA . LEU A 1 833 ? 28.233 11.602 -7.569 1.00 92.50 833 LEU A CA 1
ATOM 6266 C C . LEU A 1 833 ? 26.791 11.879 -7.110 1.00 92.50 833 LEU A C 1
ATOM 6268 O O . LEU A 1 833 ? 26.110 12.681 -7.747 1.00 92.50 833 LEU A O 1
ATOM 6272 N N . ALA A 1 834 ? 26.340 11.326 -5.981 1.00 92.81 834 ALA A N 1
ATOM 6273 C CA . ALA A 1 834 ? 25.007 11.583 -5.430 1.00 92.81 834 ALA A CA 1
ATOM 6274 C C . ALA A 1 834 ? 24.760 13.088 -5.208 1.00 92.81 834 ALA A C 1
ATOM 6276 O O . ALA A 1 834 ? 23.756 13.624 -5.677 1.00 92.81 834 ALA A O 1
ATOM 6277 N N . LYS A 1 835 ? 25.736 13.810 -4.637 1.00 90.62 835 LYS A N 1
ATOM 6278 C CA . LYS A 1 835 ? 25.682 15.279 -4.456 1.00 90.62 835 LYS A CA 1
ATOM 6279 C C . LYS A 1 835 ? 25.522 16.068 -5.761 1.00 90.62 835 LYS A C 1
ATOM 6281 O O . LYS A 1 835 ? 24.981 17.168 -5.750 1.00 90.62 835 LYS A O 1
ATOM 6286 N N . LYS A 1 836 ? 25.991 15.537 -6.896 1.00 90.25 836 LYS A N 1
ATOM 6287 C CA . LYS A 1 836 ? 25.755 16.133 -8.225 1.00 90.25 836 LYS A CA 1
ATOM 6288 C C . LYS A 1 836 ? 24.344 15.814 -8.728 1.00 90.25 836 LYS A C 1
ATOM 6290 O O . LYS A 1 836 ? 23.708 16.676 -9.327 1.00 90.25 836 LYS A O 1
ATOM 6295 N N . GLY A 1 837 ? 23.845 14.610 -8.446 1.00 91.62 837 GLY A N 1
ATOM 6296 C CA . GLY A 1 837 ? 22.468 14.195 -8.719 1.00 91.62 837 GLY A CA 1
ATOM 6297 C C . GLY A 1 837 ? 21.418 15.084 -8.057 1.00 91.62 837 GLY A C 1
ATOM 6298 O O . GLY A 1 837 ? 20.457 15.486 -8.708 1.00 91.62 837 GLY A O 1
ATOM 6299 N N . GLU A 1 838 ? 21.653 15.498 -6.810 1.00 90.50 838 GLU A N 1
ATOM 6300 C CA . GLU A 1 838 ? 20.797 16.447 -6.079 1.00 90.50 838 GLU A CA 1
ATOM 6301 C C . GLU A 1 838 ? 20.583 17.786 -6.821 1.00 90.50 838 GLU A C 1
ATOM 6303 O O . GLU A 1 838 ? 19.543 18.425 -6.648 1.00 90.50 838 GLU A O 1
ATOM 6308 N N . LEU A 1 839 ? 21.528 18.197 -7.679 1.00 87.75 839 LEU A N 1
ATOM 6309 C CA . LEU A 1 839 ? 21.461 19.442 -8.457 1.00 87.75 839 LEU A CA 1
ATOM 6310 C C . LEU A 1 839 ? 20.620 19.319 -9.738 1.00 87.75 839 LEU A C 1
ATOM 6312 O O . LEU A 1 839 ? 20.081 20.325 -10.200 1.00 87.75 839 LEU A O 1
ATOM 6316 N N . VAL A 1 840 ? 20.501 18.116 -10.311 1.00 88.69 840 VAL A N 1
ATOM 6317 C CA . VAL A 1 840 ? 19.811 17.850 -11.597 1.00 88.69 840 VAL A CA 1
ATOM 6318 C C . VAL A 1 840 ? 18.501 17.066 -11.441 1.00 88.69 840 VAL A C 1
ATOM 6320 O O . VAL A 1 840 ? 17.688 17.001 -12.368 1.00 88.69 840 VAL A O 1
ATOM 6323 N N . GLY A 1 841 ? 18.280 16.495 -10.256 1.00 87.62 841 GLY A N 1
ATOM 6324 C CA . GLY A 1 841 ? 17.118 15.687 -9.917 1.00 87.62 841 GLY A CA 1
ATOM 6325 C C . GLY A 1 841 ? 15.788 16.435 -9.896 1.00 87.62 841 GLY A C 1
ATOM 6326 O O . GLY A 1 841 ? 15.712 17.666 -9.951 1.00 87.62 841 GLY A O 1
ATOM 6327 N N . ILE A 1 842 ? 14.704 15.667 -9.791 1.00 88.19 842 ILE A N 1
ATOM 6328 C CA . ILE A 1 842 ? 13.322 16.159 -9.944 1.00 88.19 842 ILE A CA 1
ATOM 6329 C C . ILE A 1 842 ? 13.009 17.295 -8.950 1.00 88.19 842 ILE A C 1
ATOM 6331 O O . ILE A 1 842 ? 12.365 18.284 -9.305 1.00 88.19 842 ILE A O 1
ATOM 6335 N N . LEU A 1 843 ? 13.526 17.204 -7.720 1.00 83.25 843 LEU A N 1
ATOM 6336 C CA . LEU A 1 843 ? 13.361 18.236 -6.691 1.00 83.25 843 LEU A CA 1
ATOM 6337 C C . LEU A 1 843 ? 13.996 19.581 -7.092 1.00 83.25 843 LEU A C 1
ATOM 6339 O O . LEU A 1 843 ? 13.412 20.634 -6.844 1.00 83.25 843 LEU A O 1
ATOM 6343 N N . SER A 1 844 ? 15.159 19.557 -7.752 1.00 81.62 844 SER A N 1
ATOM 6344 C CA . SER A 1 844 ? 15.831 20.760 -8.263 1.00 81.62 844 SER A CA 1
ATOM 6345 C C . SER A 1 844 ? 15.015 21.438 -9.372 1.00 81.62 844 SER A C 1
ATOM 6347 O O . SER A 1 844 ? 14.879 22.663 -9.400 1.00 81.62 844 SER A O 1
ATOM 6349 N N . LYS A 1 845 ? 14.360 20.647 -10.233 1.00 80.06 845 LYS A N 1
ATOM 6350 C CA . LYS A 1 845 ? 13.461 21.167 -11.279 1.00 80.06 845 LYS A CA 1
ATOM 6351 C C . LYS A 1 845 ? 12.231 21.850 -10.691 1.00 80.06 845 LYS A C 1
ATOM 6353 O O . LYS A 1 845 ? 11.920 22.967 -11.088 1.00 80.06 845 LYS A O 1
ATOM 6358 N N . PHE A 1 846 ? 11.570 21.250 -9.697 1.00 76.00 846 PHE A N 1
ATOM 6359 C CA . PHE A 1 846 ? 10.447 21.916 -9.022 1.00 76.00 846 PHE A CA 1
ATOM 6360 C C . PHE A 1 846 ? 10.869 23.193 -8.279 1.00 76.00 846 PHE A C 1
ATOM 6362 O O . PHE A 1 846 ? 10.091 24.139 -8.230 1.00 76.00 846 PHE A O 1
ATOM 6369 N N . ARG A 1 847 ? 12.100 23.267 -7.752 1.00 71.44 847 ARG A N 1
ATOM 6370 C CA . ARG A 1 847 ? 12.650 24.500 -7.151 1.00 71.44 847 ARG A CA 1
ATOM 6371 C C . ARG A 1 847 ? 12.933 25.614 -8.172 1.00 71.44 847 ARG A C 1
ATOM 6373 O O . ARG A 1 847 ? 13.001 26.774 -7.780 1.00 71.44 847 ARG A O 1
ATOM 6380 N N . THR A 1 848 ? 13.116 25.287 -9.454 1.00 66.50 848 THR A N 1
ATOM 6381 C CA . THR A 1 848 ? 13.550 26.239 -10.500 1.00 66.50 848 THR A CA 1
ATOM 6382 C C . THR A 1 848 ? 12.474 26.577 -11.539 1.00 66.50 848 THR A C 1
ATOM 6384 O O . THR A 1 848 ? 12.543 27.640 -12.156 1.00 66.50 848 THR A O 1
ATOM 6387 N N . VAL A 1 849 ? 11.455 25.730 -11.720 1.00 61.06 849 VAL A N 1
ATOM 6388 C CA . VAL A 1 849 ? 10.413 25.876 -12.752 1.00 61.06 849 VAL A CA 1
ATOM 6389 C C . VAL A 1 849 ? 9.061 26.254 -12.134 1.00 61.06 849 VAL A C 1
ATOM 6391 O O . VAL A 1 849 ? 8.573 25.593 -11.223 1.00 61.06 849 VAL A O 1
ATOM 6394 N N . LYS A 1 850 ? 8.412 27.301 -12.667 1.00 55.34 850 LYS A N 1
ATOM 6395 C CA . LYS A 1 850 ? 7.125 27.826 -12.155 1.00 55.34 850 LYS A CA 1
ATOM 6396 C C . LYS A 1 850 ? 5.877 27.017 -12.549 1.00 55.34 850 LYS A C 1
ATOM 6398 O O . LYS A 1 850 ? 4.814 27.274 -11.996 1.00 55.34 850 LYS A O 1
ATOM 6403 N N . ASN A 1 851 ? 5.976 26.101 -13.513 1.00 75.25 851 ASN A N 1
ATOM 6404 C CA . ASN A 1 851 ? 4.852 25.311 -14.028 1.00 75.25 851 ASN A CA 1
ATOM 6405 C C . ASN A 1 851 ? 5.052 23.823 -13.689 1.00 75.25 851 ASN A C 1
ATOM 6407 O O . ASN A 1 851 ? 5.813 23.121 -14.355 1.00 75.25 851 ASN A O 1
ATOM 6411 N N . ASP A 1 852 ? 4.372 23.351 -12.643 1.00 77.50 852 ASP A N 1
ATOM 6412 C CA . ASP A 1 852 ? 4.471 21.974 -12.148 1.00 77.50 852 ASP A CA 1
ATOM 6413 C C . ASP A 1 852 ? 3.807 20.946 -13.084 1.00 77.50 852 ASP A C 1
ATOM 6415 O O . ASP A 1 852 ? 4.232 19.790 -13.123 1.00 77.50 852 ASP A O 1
ATOM 6419 N N . VAL A 1 853 ? 2.815 21.369 -13.875 1.00 84.12 853 VAL A N 1
ATOM 6420 C CA . VAL A 1 853 ? 2.117 20.551 -14.882 1.00 84.12 853 VAL A CA 1
ATOM 6421 C C . VAL A 1 853 ? 3.076 20.100 -15.982 1.00 84.12 853 VAL A C 1
ATOM 6423 O O . VAL A 1 853 ? 3.147 18.911 -16.294 1.00 84.12 853 VAL A O 1
ATOM 6426 N N . VAL A 1 854 ? 3.854 21.033 -16.540 1.00 86.12 854 VAL A N 1
ATOM 6427 C CA . VAL A 1 854 ? 4.819 20.732 -17.611 1.00 86.12 854 VAL A CA 1
ATOM 6428 C C . VAL A 1 854 ? 5.971 19.871 -17.089 1.00 86.12 854 VAL A C 1
ATOM 6430 O O . VAL A 1 854 ? 6.349 18.910 -17.756 1.00 86.12 854 VAL A O 1
ATOM 6433 N N . VAL A 1 855 ? 6.469 20.126 -15.870 1.00 87.25 855 VAL A N 1
ATOM 6434 C CA . VAL A 1 855 ? 7.477 19.257 -15.227 1.00 87.25 855 VAL A CA 1
ATOM 6435 C C . VAL A 1 855 ? 6.940 17.833 -15.052 1.00 87.25 855 VAL A C 1
ATOM 6437 O O . VAL A 1 855 ? 7.624 16.876 -15.408 1.00 87.25 855 VAL A O 1
ATOM 6440 N N . GLY A 1 856 ? 5.705 17.675 -14.566 1.00 90.75 856 GLY A N 1
ATOM 6441 C CA . GLY A 1 856 ? 5.065 16.367 -14.410 1.00 90.75 856 GLY A CA 1
ATOM 6442 C C . GLY A 1 856 ? 4.944 15.585 -15.724 1.00 90.75 856 GLY A C 1
ATOM 6443 O O . GLY A 1 856 ? 5.285 14.403 -15.778 1.00 90.75 856 GLY A O 1
ATOM 6444 N N . LEU A 1 857 ? 4.545 16.253 -16.811 1.00 92.12 857 LEU A N 1
ATOM 6445 C CA . LEU A 1 857 ? 4.442 15.643 -18.142 1.00 92.12 857 LEU A CA 1
ATOM 6446 C C . LEU A 1 857 ? 5.810 15.366 -18.796 1.00 92.12 857 LEU A C 1
ATOM 6448 O O . LEU A 1 857 ? 5.964 14.360 -19.489 1.00 92.12 857 LEU A O 1
ATOM 6452 N N . ALA A 1 858 ? 6.827 16.193 -18.546 1.00 92.94 858 ALA A N 1
ATOM 6453 C CA . ALA A 1 858 ? 8.195 15.921 -18.986 1.00 92.94 858 ALA A CA 1
ATOM 6454 C C . ALA A 1 858 ? 8.794 14.702 -18.256 1.00 92.94 858 ALA A C 1
ATOM 6456 O O . ALA A 1 858 ? 9.448 13.864 -18.878 1.00 92.94 858 ALA A O 1
ATOM 6457 N N . GLU A 1 859 ? 8.520 14.534 -16.959 1.00 94.94 859 GLU A N 1
ATOM 6458 C CA . GLU A 1 859 ? 8.891 13.311 -16.236 1.00 94.94 859 GLU A CA 1
ATOM 6459 C C . GLU A 1 859 ? 8.053 12.099 -16.687 1.00 94.94 859 GLU A C 1
ATOM 6461 O O . GLU A 1 859 ? 8.599 11.006 -16.818 1.00 94.94 859 GLU A O 1
ATOM 6466 N N . MET A 1 860 ? 6.774 12.269 -17.052 1.00 96.69 860 MET A N 1
ATOM 6467 C CA . MET A 1 860 ? 5.991 11.207 -17.708 1.00 96.69 860 MET A CA 1
ATOM 6468 C C . MET A 1 860 ? 6.658 10.721 -19.006 1.00 96.69 860 MET A C 1
ATOM 6470 O O . MET A 1 860 ? 6.653 9.519 -19.272 1.00 96.69 860 MET A O 1
ATOM 6474 N N . LEU A 1 861 ? 7.279 11.618 -19.783 1.00 98.12 861 LEU A N 1
ATOM 6475 C CA . LEU A 1 861 ? 8.037 11.248 -20.982 1.00 98.12 861 LEU A CA 1
ATOM 6476 C C . LEU A 1 861 ? 9.309 10.471 -20.622 1.00 98.12 861 LEU A C 1
ATOM 6478 O O . LEU A 1 861 ? 9.582 9.446 -21.241 1.00 98.12 861 LEU A O 1
ATOM 6482 N N . VAL A 1 862 ? 10.047 10.886 -19.584 1.00 98.38 862 VAL A N 1
ATOM 6483 C CA . VAL A 1 862 ? 11.176 10.104 -19.039 1.00 98.38 862 VAL A CA 1
ATOM 6484 C C . VAL A 1 862 ? 10.720 8.692 -18.647 1.00 98.38 862 VAL A C 1
ATOM 6486 O O . VAL A 1 862 ? 11.406 7.719 -18.951 1.00 98.38 862 VAL A O 1
ATOM 6489 N N . TYR A 1 863 ? 9.556 8.549 -18.010 1.00 98.56 863 TYR A N 1
ATOM 6490 C CA . TYR A 1 863 ? 9.026 7.247 -17.593 1.00 98.56 863 TYR A CA 1
ATOM 6491 C C . TYR A 1 863 ? 8.543 6.399 -18.775 1.00 98.56 863 TYR A C 1
ATOM 6493 O O . TYR A 1 863 ? 8.842 5.209 -18.815 1.00 98.56 863 TYR A O 1
ATOM 6501 N N . GLY A 1 864 ? 7.904 6.999 -19.781 1.00 98.50 864 GLY A N 1
ATOM 6502 C CA . GLY A 1 864 ? 7.613 6.326 -21.048 1.00 98.50 864 GLY A CA 1
ATOM 6503 C C . GLY A 1 864 ? 8.882 5.792 -21.720 1.00 98.50 864 GLY A C 1
ATOM 6504 O O . GLY A 1 864 ? 8.949 4.612 -22.058 1.00 98.50 864 GLY A O 1
ATOM 6505 N N . LEU A 1 865 ? 9.930 6.620 -21.822 1.00 98.62 865 LEU A N 1
ATOM 6506 C CA . LEU A 1 865 ? 11.224 6.224 -22.388 1.00 98.62 865 LEU A CA 1
ATOM 6507 C C . LEU A 1 865 ? 11.884 5.082 -21.611 1.00 98.62 865 LEU A C 1
ATOM 6509 O O . LEU A 1 865 ? 12.410 4.168 -22.233 1.00 98.62 865 LEU A O 1
ATOM 6513 N N . LYS A 1 866 ? 11.824 5.085 -20.273 1.00 98.62 866 LYS A N 1
ATOM 6514 C CA . LYS A 1 866 ? 12.302 3.956 -19.457 1.00 98.62 866 LYS A CA 1
ATOM 6515 C C . LYS A 1 866 ? 11.596 2.647 -19.843 1.00 98.62 866 LYS A C 1
ATOM 6517 O O . LYS A 1 866 ? 12.271 1.648 -20.067 1.00 98.62 866 LYS A O 1
ATOM 6522 N N . GLY A 1 867 ? 10.267 2.658 -19.980 1.00 98.38 867 GLY A N 1
ATOM 6523 C CA . GLY A 1 867 ? 9.498 1.488 -20.425 1.00 98.38 867 GLY A CA 1
ATOM 6524 C C . GLY A 1 867 ? 9.859 1.022 -21.843 1.00 98.38 867 GLY A C 1
ATOM 6525 O O . GLY A 1 867 ? 10.126 -0.161 -22.044 1.00 98.38 867 GLY A O 1
ATOM 6526 N N . VAL A 1 868 ? 9.958 1.957 -22.798 1.00 98.75 868 VAL A N 1
ATOM 6527 C CA . VAL A 1 868 ? 10.400 1.690 -24.183 1.00 98.75 868 VAL A CA 1
ATOM 6528 C C . VAL A 1 868 ? 11.788 1.050 -24.207 1.00 98.75 868 VAL A C 1
ATOM 6530 O O . VAL A 1 868 ? 11.988 0.018 -24.840 1.00 98.75 868 VAL A O 1
ATOM 6533 N N . CYS A 1 869 ? 12.749 1.626 -23.487 1.00 98.62 869 CYS A N 1
ATOM 6534 C CA . CYS A 1 869 ? 14.109 1.105 -23.412 1.00 98.62 869 CYS A CA 1
ATOM 6535 C C . CYS A 1 869 ? 14.167 -0.290 -22.783 1.00 98.62 869 CYS A C 1
ATOM 6537 O O . CYS A 1 869 ? 14.952 -1.112 -23.243 1.00 98.62 869 CYS A O 1
ATOM 6539 N N . ALA A 1 870 ? 13.316 -0.589 -21.794 1.00 98.50 870 ALA A N 1
ATOM 6540 C CA . ALA A 1 870 ? 13.266 -1.918 -21.193 1.00 98.50 870 ALA A CA 1
ATOM 6541 C C . ALA A 1 870 ? 12.814 -2.999 -22.189 1.00 98.50 870 ALA A C 1
ATOM 6543 O O . ALA A 1 870 ? 13.443 -4.048 -22.292 1.00 98.50 870 ALA A O 1
ATOM 6544 N N . TYR A 1 871 ? 11.768 -2.735 -22.977 1.00 98.62 871 TYR A N 1
ATOM 6545 C CA . TYR A 1 871 ? 11.344 -3.663 -24.031 1.00 98.62 871 TYR A CA 1
ATOM 6546 C C . TYR A 1 871 ? 12.346 -3.745 -25.194 1.00 98.62 871 TYR A C 1
ATOM 6548 O O . TYR A 1 871 ? 12.535 -4.816 -25.772 1.00 98.62 871 TYR A O 1
ATOM 6556 N N . GLY A 1 872 ? 12.998 -2.629 -25.532 1.00 98.00 872 GLY A N 1
ATOM 6557 C CA . GLY A 1 872 ? 14.008 -2.569 -26.588 1.00 98.00 872 GLY A CA 1
ATOM 6558 C C . GLY A 1 872 ? 15.268 -3.373 -26.258 1.00 98.00 872 GLY A C 1
ATOM 6559 O O . GLY A 1 872 ? 15.775 -4.076 -27.128 1.00 98.00 872 GLY A O 1
ATOM 6560 N N . ASP A 1 873 ? 15.722 -3.328 -25.004 1.00 97.44 873 ASP A N 1
ATOM 6561 C CA . ASP A 1 873 ? 16.866 -4.100 -24.500 1.00 97.44 873 ASP A CA 1
ATOM 6562 C C . ASP A 1 873 ? 16.623 -5.617 -24.615 1.00 97.44 873 ASP A C 1
ATOM 6564 O O . ASP A 1 873 ? 17.411 -6.328 -25.241 1.00 97.44 873 ASP A O 1
ATOM 6568 N N . HIS A 1 874 ? 15.464 -6.102 -24.150 1.00 97.81 874 HIS A N 1
ATOM 6569 C CA . HIS A 1 874 ? 15.064 -7.509 -24.295 1.00 97.81 874 HIS A CA 1
ATOM 6570 C C . HIS A 1 874 ? 15.019 -7.968 -25.767 1.00 97.81 874 HIS A C 1
ATOM 6572 O O . HIS A 1 874 ? 15.462 -9.070 -26.097 1.00 97.81 874 HIS A O 1
ATOM 6578 N N . ALA A 1 875 ? 14.526 -7.123 -26.681 1.00 97.69 875 ALA A N 1
ATOM 6579 C CA . ALA A 1 875 ? 14.499 -7.450 -28.107 1.00 97.69 875 ALA A CA 1
ATOM 6580 C C . ALA A 1 875 ? 15.916 -7.523 -28.709 1.00 97.69 875 ALA A C 1
ATOM 6582 O O . ALA A 1 875 ? 16.226 -8.444 -29.470 1.00 97.69 875 ALA A O 1
ATOM 6583 N N . VAL A 1 876 ? 16.788 -6.589 -28.312 1.00 95.88 876 VAL A N 1
ATOM 6584 C CA . VAL A 1 876 ? 18.200 -6.514 -28.714 1.00 95.88 876 VAL A CA 1
ATOM 6585 C C . VAL A 1 876 ? 18.982 -7.754 -28.288 1.00 95.88 876 VAL A C 1
ATOM 6587 O O . VAL A 1 876 ? 19.770 -8.265 -29.087 1.00 95.88 876 VAL A O 1
ATOM 6590 N N . LEU A 1 877 ? 18.764 -8.258 -27.068 1.00 94.31 877 LEU A N 1
ATOM 6591 C CA . LEU A 1 877 ? 19.421 -9.470 -26.556 1.00 94.31 877 LEU A CA 1
ATOM 6592 C C . LEU A 1 877 ? 19.050 -10.722 -27.373 1.00 94.31 877 LEU A C 1
ATOM 6594 O O . LEU A 1 877 ? 19.872 -11.619 -27.547 1.00 94.31 877 LEU A O 1
ATOM 6598 N N . LEU A 1 878 ? 17.851 -10.736 -27.961 1.00 95.69 878 LEU A N 1
ATOM 6599 C CA . LEU A 1 878 ? 17.364 -11.749 -28.907 1.00 95.69 878 LEU A CA 1
ATOM 6600 C C . LEU A 1 878 ? 17.679 -11.415 -30.385 1.00 95.69 878 LEU A C 1
ATOM 6602 O O . LEU A 1 878 ? 17.158 -12.048 -31.312 1.00 95.69 878 LEU A O 1
ATOM 6606 N N . GLY A 1 879 ? 18.537 -10.421 -30.631 1.00 94.38 879 GLY A N 1
ATOM 6607 C CA . GLY A 1 879 ? 19.025 -10.039 -31.957 1.00 94.38 879 GLY A CA 1
ATOM 6608 C C . GLY A 1 879 ? 18.028 -9.277 -32.838 1.00 94.38 879 GLY A C 1
ATOM 6609 O O . GLY A 1 879 ? 18.279 -9.142 -34.033 1.00 94.38 879 GLY A O 1
ATOM 6610 N N . GLU A 1 880 ? 16.914 -8.784 -32.291 1.00 95.88 880 GLU A N 1
ATOM 6611 C CA . GLU A 1 880 ? 15.963 -7.912 -32.994 1.00 95.88 880 GLU A CA 1
ATOM 6612 C C . GLU A 1 880 ? 16.147 -6.445 -32.595 1.00 95.88 880 GLU A C 1
ATOM 6614 O O . GLU A 1 880 ? 16.409 -6.118 -31.443 1.00 95.88 880 GLU A O 1
ATOM 6619 N N . SER A 1 881 ? 15.986 -5.523 -33.542 1.00 94.12 881 SER A N 1
ATOM 6620 C CA . SER A 1 881 ? 15.961 -4.086 -33.241 1.00 94.12 881 SER A CA 1
ATOM 6621 C C . SER A 1 881 ? 15.317 -3.293 -34.375 1.00 94.12 881 SER A C 1
ATOM 6623 O O . SER A 1 881 ? 15.285 -3.751 -35.516 1.00 94.12 881 SER A O 1
ATOM 6625 N N . ASP A 1 882 ? 14.838 -2.085 -34.073 1.00 93.88 882 ASP A N 1
ATOM 6626 C CA . ASP A 1 882 ? 14.317 -1.149 -35.069 1.00 93.88 882 ASP A CA 1
ATOM 6627 C C . ASP A 1 882 ? 14.966 0.232 -34.890 1.00 93.88 882 ASP A C 1
ATOM 6629 O O . ASP A 1 882 ? 14.902 0.846 -33.821 1.00 93.88 882 ASP A O 1
ATOM 6633 N N . ALA A 1 883 ? 15.593 0.737 -35.956 1.00 91.38 883 ALA A N 1
ATOM 6634 C CA . ALA A 1 883 ? 16.308 2.011 -35.941 1.00 91.38 883 ALA A CA 1
ATOM 6635 C C . ALA A 1 883 ? 15.406 3.212 -35.601 1.00 91.38 883 ALA A C 1
ATOM 6637 O O . ALA A 1 883 ? 15.891 4.200 -35.051 1.00 91.38 883 ALA A O 1
ATOM 6638 N N . ARG A 1 884 ? 14.096 3.133 -35.871 1.00 93.94 884 ARG A N 1
ATOM 6639 C CA . ARG A 1 884 ? 13.127 4.184 -35.523 1.00 93.94 884 ARG A CA 1
ATOM 6640 C C . ARG A 1 884 ? 13.042 4.383 -34.012 1.00 93.94 884 ARG A C 1
ATOM 6642 O O . ARG A 1 884 ? 12.963 5.524 -33.564 1.00 93.94 884 ARG A O 1
ATOM 6649 N N . VAL A 1 885 ? 13.122 3.297 -33.238 1.00 96.69 885 VAL A N 1
ATOM 6650 C CA . VAL A 1 885 ? 13.082 3.340 -31.769 1.00 96.69 885 VAL A CA 1
ATOM 6651 C C . VAL A 1 885 ? 14.344 4.009 -31.230 1.00 96.69 885 VAL A C 1
ATOM 6653 O O . VAL A 1 885 ? 14.238 4.962 -30.463 1.00 96.69 885 VAL A O 1
ATOM 6656 N N . PHE A 1 886 ? 15.534 3.594 -31.682 1.00 95.50 886 PHE A N 1
ATOM 6657 C CA . PHE A 1 886 ? 16.791 4.242 -31.282 1.00 95.50 886 PHE A CA 1
ATOM 6658 C C . PHE A 1 886 ? 16.805 5.733 -31.645 1.00 95.50 886 PHE A C 1
ATOM 6660 O O . PHE A 1 886 ? 17.151 6.572 -30.811 1.00 95.50 886 PHE A O 1
ATOM 6667 N N . ASN A 1 887 ? 16.389 6.085 -32.864 1.00 94.81 887 ASN A N 1
ATOM 6668 C CA . ASN A 1 887 ? 16.327 7.475 -33.313 1.00 94.81 887 ASN A CA 1
ATOM 6669 C C . ASN A 1 887 ? 15.404 8.311 -32.417 1.00 94.81 887 ASN A C 1
ATOM 6671 O O . ASN A 1 887 ? 15.828 9.361 -31.932 1.00 94.81 887 ASN A O 1
ATOM 6675 N N . TYR A 1 888 ? 14.196 7.810 -32.138 1.00 97.81 888 TYR A N 1
ATOM 6676 C CA . TYR A 1 888 ? 13.230 8.477 -31.269 1.00 97.81 888 TYR A CA 1
ATOM 6677 C C . TYR A 1 888 ? 13.715 8.599 -29.816 1.00 97.81 888 TYR A C 1
ATOM 6679 O O . TYR A 1 888 ? 13.575 9.665 -29.226 1.00 97.81 888 TYR A O 1
ATOM 6687 N N . VAL A 1 889 ? 14.324 7.559 -29.231 1.00 98.25 889 VAL A N 1
ATOM 6688 C CA . VAL A 1 889 ? 14.850 7.616 -27.851 1.00 98.25 889 VAL A CA 1
ATOM 6689 C C . VAL A 1 889 ? 15.892 8.729 -27.716 1.00 98.25 889 VAL A C 1
ATOM 6691 O O . VAL A 1 889 ? 15.806 9.546 -26.801 1.00 98.25 889 VAL A O 1
ATOM 6694 N N . ASN A 1 890 ? 16.838 8.818 -28.655 1.00 97.88 890 ASN A N 1
ATOM 6695 C CA . ASN A 1 890 ? 17.854 9.872 -28.644 1.00 97.88 890 ASN A CA 1
ATOM 6696 C C . ASN A 1 890 ? 17.247 11.272 -28.893 1.00 97.88 890 ASN A C 1
ATOM 6698 O O . ASN A 1 890 ? 17.646 12.233 -28.241 1.00 97.88 890 ASN A O 1
ATOM 6702 N N . GLU A 1 891 ? 16.258 11.392 -29.784 1.00 97.75 891 GLU A N 1
ATOM 6703 C CA . GLU A 1 891 ? 15.512 12.637 -30.032 1.00 97.75 891 GLU A CA 1
ATOM 6704 C C . GLU A 1 891 ? 14.723 13.105 -28.799 1.00 97.75 891 GLU A C 1
ATOM 6706 O O . GLU A 1 891 ? 14.792 14.271 -28.425 1.00 97.75 891 GLU A O 1
ATOM 6711 N N . ALA A 1 892 ? 14.010 12.206 -28.121 1.00 98.44 892 ALA A N 1
ATOM 6712 C CA . ALA A 1 892 ? 13.241 12.529 -26.925 1.00 98.44 892 ALA A CA 1
ATOM 6713 C C . ALA A 1 892 ? 14.145 12.901 -25.739 1.00 98.44 892 ALA A C 1
ATOM 6715 O O . ALA A 1 892 ? 13.829 13.820 -24.984 1.00 98.44 892 ALA A O 1
ATOM 6716 N N . LEU A 1 893 ? 15.306 12.252 -25.612 1.00 98.31 893 LEU A N 1
ATOM 6717 C CA . LEU A 1 893 ? 16.360 12.643 -24.674 1.00 98.31 893 LEU A CA 1
ATOM 6718 C C . LEU A 1 893 ? 16.935 14.037 -24.981 1.00 98.31 893 LEU A C 1
ATOM 6720 O O . LEU A 1 893 ? 17.163 14.809 -24.050 1.00 98.31 893 LEU A O 1
ATOM 6724 N N . ALA A 1 894 ? 17.116 14.380 -26.262 1.00 97.69 894 ALA A N 1
ATOM 6725 C CA . ALA A 1 894 ? 17.538 15.711 -26.700 1.00 97.69 894 ALA A CA 1
ATOM 6726 C C . ALA A 1 894 ? 16.474 16.782 -26.396 1.00 97.69 894 ALA A C 1
ATOM 6728 O O . ALA A 1 894 ? 16.791 17.838 -25.848 1.00 97.69 894 ALA A O 1
ATOM 6729 N N . PHE A 1 895 ? 15.206 16.480 -26.691 1.00 97.69 895 PHE A N 1
ATOM 6730 C CA . PHE A 1 895 ? 14.054 17.329 -26.394 1.00 97.69 895 PHE A CA 1
ATOM 6731 C C . PHE A 1 895 ? 13.936 17.624 -24.893 1.00 97.69 895 PHE A C 1
ATOM 6733 O O . PHE A 1 895 ? 13.759 18.778 -24.516 1.00 97.69 895 PHE A O 1
ATOM 6740 N N . LEU A 1 896 ? 14.121 16.620 -24.028 1.00 95.69 896 LEU A N 1
ATOM 6741 C CA . LEU A 1 896 ? 14.045 16.740 -22.562 1.00 95.69 896 LEU A CA 1
ATOM 6742 C C . LEU A 1 896 ? 15.105 17.655 -21.915 1.00 95.69 896 LEU A C 1
ATOM 6744 O O . LEU A 1 896 ? 15.054 17.856 -20.699 1.00 95.69 896 LEU A O 1
ATOM 6748 N N . ILE A 1 897 ? 16.061 18.175 -22.691 1.00 93.50 897 ILE A N 1
ATOM 6749 C CA . ILE A 1 897 ? 17.004 19.227 -22.273 1.00 93.50 897 ILE A CA 1
ATOM 6750 C C . ILE A 1 897 ? 16.957 20.475 -23.171 1.00 93.50 897 ILE A C 1
ATOM 6752 O O . ILE A 1 897 ? 17.742 21.400 -22.982 1.00 93.50 897 ILE A O 1
ATOM 6756 N N . SER A 1 898 ? 16.050 20.517 -24.147 1.00 92.88 898 SER A N 1
ATOM 6757 C CA . SER A 1 898 ? 15.809 21.682 -25.002 1.00 92.88 898 SER A CA 1
ATOM 6758 C C . SER A 1 898 ? 14.884 22.702 -24.317 1.00 92.88 898 SER A C 1
ATOM 6760 O O . SER A 1 898 ? 14.080 22.321 -23.457 1.00 92.88 898 SER A O 1
ATOM 6762 N N . PRO A 1 899 ? 14.898 23.981 -24.738 1.00 89.75 899 PRO A N 1
ATOM 6763 C CA . PRO A 1 899 ? 13.889 24.957 -24.327 1.00 89.75 899 PRO A CA 1
ATOM 6764 C C . PRO A 1 899 ? 12.450 24.562 -24.704 1.00 89.75 899 PRO A C 1
ATOM 6766 O O . PRO A 1 899 ? 11.516 24.988 -24.029 1.00 89.75 899 PRO A O 1
ATOM 6769 N N . GLU A 1 900 ? 12.250 23.729 -25.735 1.00 90.75 900 GLU A N 1
ATOM 6770 C CA . GLU A 1 900 ? 10.913 23.282 -26.159 1.00 90.75 900 GLU A CA 1
ATOM 6771 C C . GLU A 1 900 ? 10.232 22.382 -25.116 1.00 90.75 900 GLU A C 1
ATOM 6773 O O . GLU A 1 900 ? 9.005 22.308 -25.081 1.00 90.75 900 GLU A O 1
ATOM 6778 N N . SER A 1 901 ? 10.993 21.757 -24.207 1.00 90.62 901 SER A N 1
ATOM 6779 C CA . SER A 1 901 ? 10.434 20.983 -23.085 1.00 90.62 901 SER A CA 1
ATOM 6780 C C . SER A 1 901 ? 9.640 21.817 -22.071 1.00 90.62 901 SER A C 1
ATOM 6782 O O . SER A 1 901 ? 8.954 21.247 -21.223 1.00 90.62 901 SER A O 1
ATOM 6784 N N . ALA A 1 902 ? 9.693 23.151 -22.165 1.00 86.94 902 ALA A N 1
ATOM 6785 C CA . ALA A 1 902 ? 8.854 24.059 -21.389 1.00 86.94 902 ALA A CA 1
ATOM 6786 C C . ALA A 1 902 ? 7.461 24.308 -22.014 1.00 86.94 902 ALA A C 1
ATOM 6788 O O . ALA A 1 902 ? 6.601 24.879 -21.340 1.00 86.94 902 ALA A O 1
ATOM 6789 N N . ASP A 1 903 ? 7.215 23.894 -23.266 1.00 88.94 903 ASP A N 1
ATOM 6790 C CA . ASP A 1 903 ? 5.909 24.033 -23.924 1.00 88.94 903 ASP A CA 1
ATOM 6791 C C . ASP A 1 903 ? 5.026 22.787 -23.744 1.00 88.94 903 ASP A C 1
ATOM 6793 O O . ASP A 1 903 ? 5.413 21.654 -24.038 1.00 88.94 903 ASP A O 1
ATOM 6797 N N . LEU A 1 904 ? 3.786 23.010 -23.301 1.00 86.06 904 LEU A N 1
ATOM 6798 C CA . LEU A 1 904 ? 2.825 21.945 -23.019 1.00 86.06 904 LEU A CA 1
ATOM 6799 C C . LEU A 1 904 ? 2.467 21.122 -24.268 1.00 86.06 904 LEU A C 1
ATOM 6801 O O . LEU A 1 904 ? 2.369 19.897 -24.189 1.00 86.06 904 LEU A O 1
ATOM 6805 N N . ASN A 1 905 ? 2.280 21.768 -25.423 1.00 87.81 905 ASN A N 1
ATOM 6806 C CA . ASN A 1 905 ? 1.866 21.085 -26.650 1.00 87.81 905 ASN A CA 1
ATOM 6807 C C . ASN A 1 905 ? 3.018 20.275 -27.256 1.00 87.81 905 ASN A C 1
ATOM 6809 O O . ASN A 1 905 ? 2.793 19.165 -27.749 1.00 87.81 905 ASN A O 1
ATOM 6813 N N . ALA A 1 906 ? 4.247 20.784 -27.177 1.00 93.12 906 ALA A N 1
ATOM 6814 C CA . ALA A 1 906 ? 5.454 20.069 -27.569 1.00 93.12 906 ALA A CA 1
ATOM 6815 C C . ALA A 1 906 ? 5.661 18.814 -26.703 1.00 93.12 906 ALA A C 1
ATOM 6817 O O . ALA A 1 906 ? 5.833 17.719 -27.245 1.00 93.12 906 ALA A O 1
ATOM 6818 N N . VAL A 1 907 ? 5.535 18.928 -25.372 1.00 93.44 907 VAL A N 1
ATOM 6819 C CA . VAL A 1 907 ? 5.627 17.773 -24.459 1.00 93.44 907 VAL A CA 1
ATOM 6820 C C . VAL A 1 907 ? 4.529 16.743 -24.750 1.00 93.44 907 VAL A C 1
ATOM 6822 O O . VAL A 1 907 ? 4.835 15.561 -24.897 1.00 93.44 907 VAL A O 1
ATOM 6825 N N . VAL A 1 908 ? 3.269 17.161 -24.923 1.00 91.81 908 VAL A N 1
ATOM 6826 C CA . VAL A 1 908 ? 2.162 16.253 -25.294 1.00 91.81 908 VAL A CA 1
ATOM 6827 C C . VAL A 1 908 ? 2.406 15.573 -26.646 1.00 91.81 908 VAL A C 1
ATOM 6829 O O . VAL A 1 908 ? 2.133 14.382 -26.795 1.00 91.81 908 VAL A O 1
ATOM 6832 N N . THR A 1 909 ? 2.962 16.288 -27.626 1.00 95.06 909 THR A N 1
ATOM 6833 C CA . THR A 1 909 ? 3.329 15.711 -28.930 1.00 95.06 909 THR A CA 1
ATOM 6834 C C . THR A 1 909 ? 4.400 14.633 -28.769 1.00 95.06 909 THR A C 1
ATOM 6836 O O . THR A 1 909 ? 4.272 13.542 -29.328 1.00 95.06 909 THR A O 1
ATOM 6839 N N . MET A 1 910 ? 5.423 14.886 -27.948 1.00 97.81 910 MET A N 1
ATOM 6840 C CA . MET A 1 910 ? 6.470 13.904 -27.670 1.00 97.81 910 MET A CA 1
ATOM 6841 C C . MET A 1 910 ? 5.961 12.699 -26.874 1.00 97.81 910 MET A C 1
ATOM 6843 O O . MET A 1 910 ? 6.380 11.583 -27.173 1.00 97.81 910 MET A O 1
ATOM 6847 N N . LEU A 1 911 ? 5.010 12.875 -25.951 1.00 97.25 911 LEU A N 1
ATOM 6848 C CA . LEU A 1 911 ? 4.333 11.776 -25.246 1.00 97.25 911 LEU A CA 1
ATOM 6849 C C . LEU A 1 911 ? 3.564 10.852 -26.209 1.00 97.25 911 LEU A C 1
ATOM 6851 O O . LEU A 1 911 ? 3.676 9.631 -26.107 1.00 97.25 911 LEU A O 1
ATOM 6855 N N . LEU A 1 912 ? 2.841 11.402 -27.190 1.00 97.25 912 LEU A N 1
ATOM 6856 C CA . LEU A 1 912 ? 2.129 10.591 -28.190 1.00 97.25 912 LEU A CA 1
ATOM 6857 C C . LEU A 1 912 ? 3.084 9.868 -29.152 1.00 97.25 912 LEU A C 1
ATOM 6859 O O . LEU A 1 912 ? 2.807 8.738 -29.552 1.00 97.25 912 LEU A O 1
ATOM 6863 N N . ARG A 1 913 ? 4.234 10.468 -29.479 1.00 98.31 913 ARG A N 1
ATOM 6864 C CA . ARG A 1 913 ? 5.311 9.791 -30.226 1.00 98.31 913 ARG A CA 1
ATOM 6865 C C . ARG A 1 913 ? 6.020 8.716 -29.392 1.00 98.31 913 ARG A C 1
ATOM 6867 O O . ARG A 1 913 ? 6.495 7.734 -29.951 1.00 98.31 913 ARG A O 1
ATOM 6874 N N . CYS A 1 914 ? 6.032 8.844 -28.063 1.00 98.69 914 CYS A N 1
ATOM 6875 C CA . CYS A 1 914 ? 6.516 7.794 -27.162 1.00 98.69 914 CYS A CA 1
ATOM 6876 C C . CYS A 1 914 ? 5.622 6.551 -27.241 1.00 98.69 914 CYS A C 1
ATOM 6878 O O . CYS A 1 914 ? 6.127 5.435 -27.324 1.00 98.69 914 CYS A O 1
ATOM 6880 N N . GLY A 1 915 ? 4.299 6.747 -27.308 1.00 98.44 915 GLY A N 1
ATOM 6881 C CA . GLY A 1 915 ? 3.340 5.671 -27.565 1.00 98.44 915 GLY A CA 1
ATOM 6882 C C . GLY A 1 915 ? 3.539 4.984 -28.920 1.00 98.44 915 GLY A C 1
ATOM 6883 O O . GLY A 1 915 ? 3.500 3.758 -28.991 1.00 98.44 915 GLY A O 1
ATOM 6884 N N . GLU A 1 916 ? 3.823 5.751 -29.977 1.00 98.50 916 GLU A N 1
ATOM 6885 C CA . GLU A 1 916 ? 4.168 5.211 -31.303 1.00 98.50 916 GLU A CA 1
ATOM 6886 C C . GLU A 1 916 ? 5.441 4.351 -31.256 1.00 98.50 916 GLU A C 1
ATOM 6888 O O . GLU A 1 916 ? 5.456 3.206 -31.711 1.00 98.50 916 GLU A O 1
ATOM 6893 N N . ALA A 1 917 ? 6.511 4.884 -30.657 1.00 98.56 917 ALA A N 1
ATOM 6894 C CA . ALA A 1 917 ? 7.778 4.180 -30.512 1.00 98.56 917 ALA A CA 1
ATOM 6895 C C . ALA A 1 917 ? 7.629 2.917 -29.651 1.00 98.56 917 ALA A C 1
ATOM 6897 O O . ALA A 1 917 ? 8.200 1.876 -29.984 1.00 98.56 917 ALA A O 1
ATOM 6898 N N . ASN A 1 918 ? 6.822 2.966 -28.587 1.00 98.75 918 ASN A N 1
ATOM 6899 C CA . ASN A 1 918 ? 6.532 1.797 -27.765 1.00 98.75 918 ASN A CA 1
ATOM 6900 C C . ASN A 1 918 ? 5.757 0.723 -28.540 1.00 98.75 918 ASN A C 1
ATOM 6902 O O . ASN A 1 918 ? 6.080 -0.453 -28.409 1.00 98.75 918 ASN A O 1
ATOM 6906 N N . LEU A 1 919 ? 4.804 1.098 -29.402 1.00 98.50 919 LEU A N 1
ATOM 6907 C CA . LEU A 1 919 ? 4.099 0.144 -30.265 1.00 98.50 919 LEU A CA 1
ATOM 6908 C C . LEU A 1 919 ? 5.065 -0.612 -31.192 1.00 98.50 919 LEU A C 1
ATOM 6910 O O . LEU A 1 919 ? 4.993 -1.836 -31.290 1.00 98.50 919 LEU A O 1
ATOM 6914 N N . VAL A 1 920 ? 6.006 0.105 -31.818 1.00 98.50 920 VAL A N 1
ATOM 6915 C CA . VAL A 1 920 ? 7.073 -0.495 -32.646 1.00 98.50 920 VAL A CA 1
ATOM 6916 C C . VAL A 1 920 ? 8.004 -1.376 -31.807 1.00 98.50 920 VAL A C 1
ATOM 6918 O O . VAL A 1 920 ? 8.443 -2.432 -32.266 1.00 98.50 920 VAL A O 1
ATOM 6921 N N . THR A 1 921 ? 8.292 -0.974 -30.570 1.00 98.69 921 THR A N 1
ATOM 6922 C CA . THR A 1 921 ? 9.163 -1.737 -29.667 1.00 98.69 921 THR A CA 1
ATOM 6923 C C . THR A 1 921 ? 8.502 -3.035 -29.208 1.00 98.69 921 THR A C 1
ATOM 6925 O O . THR A 1 921 ? 9.149 -4.077 -29.245 1.00 98.69 921 THR A O 1
ATOM 6928 N N . MET A 1 922 ? 7.216 -3.010 -28.844 1.00 98.62 922 MET A N 1
ATOM 6929 C CA . MET A 1 922 ? 6.486 -4.219 -28.452 1.00 98.62 922 MET A CA 1
ATOM 6930 C C . MET A 1 922 ? 6.291 -5.183 -29.633 1.00 98.62 922 MET A C 1
ATOM 6932 O O . MET A 1 922 ? 6.444 -6.382 -29.437 1.00 98.62 922 MET A O 1
ATOM 6936 N N . ASP A 1 923 ? 6.058 -4.696 -30.863 1.00 98.31 923 ASP A N 1
ATOM 6937 C CA . ASP A 1 923 ? 6.109 -5.551 -32.065 1.00 98.31 923 ASP A CA 1
ATOM 6938 C C . ASP A 1 923 ? 7.490 -6.202 -32.236 1.00 98.31 923 ASP A C 1
ATOM 6940 O O . ASP A 1 923 ? 7.602 -7.404 -32.472 1.00 98.31 923 ASP A O 1
ATOM 6944 N N . THR A 1 924 ? 8.554 -5.416 -32.071 1.00 98.38 924 THR A N 1
ATOM 6945 C CA . THR A 1 924 ? 9.933 -5.893 -32.222 1.00 98.38 924 THR A CA 1
ATOM 6946 C C . THR A 1 924 ? 10.285 -6.944 -31.168 1.00 98.38 924 THR A C 1
ATOM 6948 O O . THR A 1 924 ? 10.853 -7.976 -31.517 1.00 98.38 924 THR A O 1
ATOM 6951 N N . LEU A 1 925 ? 9.876 -6.743 -29.912 1.00 98.50 925 LEU A N 1
ATOM 6952 C CA . LEU A 1 925 ? 10.023 -7.724 -28.835 1.00 98.50 925 LEU A CA 1
ATOM 6953 C C . LEU A 1 925 ? 9.144 -8.966 -29.052 1.00 98.50 925 LEU A C 1
ATOM 6955 O O . LEU A 1 925 ? 9.606 -10.078 -28.821 1.00 98.50 925 LEU A O 1
ATOM 6959 N N . HIS A 1 926 ? 7.920 -8.821 -29.568 1.00 98.06 926 HIS A N 1
ATOM 6960 C CA . HIS A 1 926 ? 7.063 -9.959 -29.923 1.00 98.06 926 HIS A CA 1
ATOM 6961 C C . HIS A 1 926 ? 7.704 -10.827 -31.015 1.00 98.06 926 HIS A C 1
ATOM 6963 O O . HIS A 1 926 ? 7.802 -12.047 -30.868 1.00 98.06 926 HIS A O 1
ATOM 6969 N N . ARG A 1 927 ? 8.229 -10.210 -32.084 1.00 97.38 927 ARG A N 1
ATOM 6970 C CA . ARG A 1 927 ? 9.000 -10.904 -33.136 1.00 97.38 927 ARG A CA 1
ATOM 6971 C C . ARG A 1 927 ? 10.285 -11.543 -32.598 1.00 97.38 927 ARG A C 1
ATOM 6973 O O . ARG A 1 927 ? 10.701 -12.584 -33.100 1.00 97.38 927 ARG A O 1
ATOM 6980 N N . ALA A 1 928 ? 10.902 -10.949 -31.579 1.00 97.75 928 ALA A N 1
ATOM 6981 C CA . ALA A 1 928 ? 12.080 -11.501 -30.919 1.00 97.75 928 ALA A CA 1
ATOM 6982 C C . ALA A 1 928 ? 11.731 -12.747 -30.086 1.00 97.75 928 ALA A C 1
ATOM 6984 O O . ALA A 1 928 ? 12.312 -13.811 -30.287 1.00 97.75 928 ALA A O 1
ATOM 6985 N N . ASN A 1 929 ? 10.727 -12.643 -29.212 1.00 97.69 929 ASN A N 1
ATOM 6986 C CA . ASN A 1 929 ? 10.268 -13.727 -28.346 1.00 97.69 929 ASN A CA 1
ATOM 6987 C C . ASN A 1 929 ? 9.723 -14.921 -29.147 1.00 97.69 929 ASN A C 1
ATOM 6989 O O . ASN A 1 929 ? 10.014 -16.069 -28.814 1.00 97.69 929 ASN A O 1
ATOM 6993 N N . THR A 1 930 ? 8.997 -14.677 -30.243 1.00 95.62 930 THR A N 1
ATOM 6994 C CA . THR A 1 930 ? 8.443 -15.740 -31.107 1.00 95.62 930 THR A CA 1
ATOM 6995 C C . THR A 1 930 ? 9.492 -16.529 -31.904 1.00 95.62 930 THR A C 1
ATOM 6997 O O . THR A 1 930 ? 9.157 -17.551 -32.511 1.00 95.62 930 THR A O 1
ATOM 7000 N N . LYS A 1 931 ? 10.789 -16.180 -31.825 1.00 95.62 931 LYS A N 1
ATOM 7001 C CA . LYS A 1 931 ? 11.887 -17.069 -32.261 1.00 95.62 931 LYS A CA 1
ATOM 7002 C C . LYS A 1 931 ? 11.886 -18.404 -31.505 1.00 95.62 931 LYS A C 1
ATOM 7004 O O . LYS A 1 931 ? 12.243 -19.430 -32.093 1.00 95.62 931 LYS A O 1
ATOM 7009 N N . HIS A 1 932 ? 11.374 -18.428 -30.271 1.00 97.06 932 HIS A N 1
ATOM 7010 C CA . HIS A 1 932 ? 11.129 -19.641 -29.480 1.00 97.06 932 HIS A CA 1
ATOM 7011 C C . HIS A 1 932 ? 9.862 -20.424 -29.913 1.00 97.06 932 HIS A C 1
ATOM 7013 O O . HIS A 1 932 ? 9.418 -21.344 -29.223 1.00 97.06 932 HIS A O 1
ATOM 7019 N N . GLY A 1 933 ? 9.285 -20.079 -31.070 1.00 95.62 933 GLY A N 1
ATOM 7020 C CA . GLY A 1 933 ? 7.980 -20.539 -31.547 1.00 95.62 933 GLY A CA 1
ATOM 7021 C C . GLY A 1 933 ? 6.872 -19.542 -31.195 1.00 95.62 933 GLY A C 1
ATOM 7022 O O . GLY A 1 933 ? 7.002 -18.764 -30.255 1.00 95.62 933 GLY A O 1
ATOM 7023 N N . GLN A 1 934 ? 5.769 -19.553 -31.944 1.00 95.19 934 GLN A N 1
ATOM 7024 C CA . GLN A 1 934 ? 4.569 -18.810 -31.543 1.00 95.19 934 GLN A CA 1
ATOM 7025 C C . GLN A 1 934 ? 4.030 -19.375 -30.224 1.00 95.19 934 GLN A C 1
ATOM 7027 O O . GLN A 1 934 ? 4.093 -20.588 -30.000 1.00 95.19 934 GLN A O 1
ATOM 7032 N N . GLN A 1 935 ? 3.503 -18.508 -29.353 1.00 95.88 935 GLN A N 1
ATOM 7033 C CA . GLN A 1 935 ? 2.869 -18.974 -28.122 1.00 95.88 935 GLN A CA 1
ATOM 7034 C C . GLN A 1 935 ? 1.704 -19.913 -28.456 1.00 95.88 935 GLN A C 1
ATOM 7036 O O . GLN A 1 935 ? 0.909 -19.637 -29.354 1.00 95.88 935 GLN A O 1
ATOM 7041 N N . SER A 1 936 ? 1.612 -21.011 -27.714 1.00 95.06 936 SER A N 1
ATOM 7042 C CA . SER A 1 936 ? 0.602 -22.059 -27.875 1.00 95.06 936 SER A CA 1
ATOM 7043 C C . SER A 1 936 ? 0.005 -22.418 -26.512 1.00 95.06 936 SER A C 1
ATOM 7045 O O . SER A 1 936 ? 0.761 -22.419 -25.532 1.00 95.06 936 SER A O 1
ATOM 7047 N N . PRO A 1 937 ? -1.301 -22.748 -26.430 1.00 94.69 937 PRO A N 1
ATOM 7048 C CA . PRO A 1 937 ? -1.960 -23.062 -25.168 1.00 94.69 937 PRO A CA 1
ATOM 7049 C C . PRO A 1 937 ? -1.231 -24.152 -24.378 1.00 94.69 937 PRO A C 1
ATOM 7051 O O . PRO A 1 937 ? -0.984 -25.245 -24.890 1.00 94.69 937 PRO A O 1
ATOM 7054 N N . ALA A 1 938 ? -0.901 -23.852 -23.124 1.00 93.81 938 ALA A N 1
ATOM 7055 C CA . ALA A 1 938 ? -0.219 -24.762 -22.214 1.00 93.81 938 ALA A CA 1
ATOM 7056 C C . ALA A 1 938 ? -0.754 -24.619 -20.785 1.00 93.81 938 ALA A C 1
ATOM 7058 O O . ALA A 1 938 ? -1.146 -23.532 -20.358 1.00 93.81 938 ALA A O 1
ATOM 7059 N N . GLN A 1 939 ? -0.735 -25.725 -20.040 1.00 93.00 939 GLN A N 1
ATOM 7060 C CA . GLN A 1 939 ? -1.064 -25.763 -18.618 1.00 93.00 939 GLN A CA 1
ATOM 7061 C C . GLN A 1 939 ? 0.235 -25.870 -17.811 1.00 93.00 939 GLN A C 1
ATOM 7063 O O . GLN A 1 939 ? 0.998 -26.820 -17.974 1.00 93.00 939 GLN A O 1
ATOM 7068 N N . VAL A 1 940 ? 0.489 -24.890 -16.948 1.00 93.94 940 VAL A N 1
ATOM 7069 C CA . VAL A 1 940 ? 1.710 -24.780 -16.139 1.00 93.94 940 VAL A CA 1
ATOM 7070 C C . VAL A 1 940 ? 1.439 -25.291 -14.734 1.00 93.94 940 VAL A C 1
ATOM 7072 O O . VAL A 1 940 ? 0.513 -24.807 -14.090 1.00 93.94 940 VAL A O 1
ATOM 7075 N N . THR A 1 941 ? 2.234 -26.238 -14.236 1.00 90.75 941 THR A N 1
ATOM 7076 C CA . THR A 1 941 ? 2.105 -26.734 -12.856 1.00 90.75 941 THR A CA 1
ATOM 7077 C C . THR A 1 941 ? 2.691 -25.755 -11.832 1.00 90.75 941 THR A C 1
ATOM 7079 O O . THR A 1 941 ? 3.717 -25.116 -12.079 1.00 90.75 941 THR A O 1
ATOM 7082 N N . VAL A 1 942 ? 2.039 -25.673 -10.668 1.00 89.19 942 VAL A N 1
ATOM 7083 C CA . VAL A 1 942 ? 2.491 -24.942 -9.466 1.00 89.19 942 VAL A CA 1
ATOM 7084 C C . VAL A 1 942 ? 2.807 -25.941 -8.330 1.00 89.19 942 VAL A C 1
ATOM 7086 O O . VAL A 1 942 ? 2.777 -25.613 -7.149 1.00 89.19 942 VAL A O 1
ATOM 7089 N N . GLY A 1 943 ? 3.068 -27.206 -8.677 1.00 88.56 943 GLY A N 1
ATOM 7090 C CA . GLY A 1 943 ? 3.528 -28.239 -7.746 1.00 88.56 943 GLY A CA 1
ATOM 7091 C C . GLY A 1 943 ? 5.060 -28.349 -7.706 1.00 88.56 943 GLY A C 1
ATOM 7092 O O . GLY A 1 943 ? 5.706 -28.149 -8.741 1.00 88.56 943 GLY A O 1
ATOM 7093 N N . PRO A 1 944 ? 5.666 -28.716 -6.561 1.00 93.38 944 PRO A N 1
ATOM 7094 C CA . PRO A 1 944 ? 7.077 -29.072 -6.518 1.00 93.38 944 PRO A CA 1
ATOM 7095 C C . PRO A 1 944 ? 7.375 -30.324 -7.354 1.00 93.38 944 PRO A C 1
ATOM 7097 O O . PRO A 1 944 ? 6.632 -31.302 -7.362 1.00 93.38 944 PRO A O 1
ATOM 7100 N N . THR A 1 945 ? 8.516 -30.294 -8.029 1.00 94.88 945 THR A N 1
ATOM 7101 C CA . THR A 1 945 ? 9.162 -31.418 -8.714 1.00 94.88 945 THR A CA 1
ATOM 7102 C C . THR A 1 945 ? 10.454 -31.745 -7.960 1.00 94.88 945 THR A C 1
ATOM 7104 O O . THR A 1 945 ? 11.311 -30.853 -7.863 1.00 94.88 945 THR A O 1
ATOM 7107 N N . PRO A 1 946 ? 10.620 -32.974 -7.430 1.00 95.38 946 PRO A N 1
ATOM 7108 C CA . PRO A 1 946 ? 11.806 -33.373 -6.673 1.00 95.38 946 PRO A CA 1
ATOM 7109 C C . PRO A 1 946 ? 13.114 -33.178 -7.450 1.00 95.38 946 PRO A C 1
ATOM 7111 O O . PRO A 1 946 ? 13.162 -33.355 -8.668 1.00 95.38 946 PRO A O 1
ATOM 7114 N N . GLY A 1 947 ? 14.185 -32.835 -6.734 1.00 96.12 947 GLY A N 1
ATOM 7115 C CA . GLY A 1 947 ? 15.511 -32.577 -7.297 1.00 96.12 947 GLY A CA 1
ATOM 7116 C C . GLY A 1 947 ? 16.034 -31.165 -7.024 1.00 96.12 947 GLY A C 1
ATOM 7117 O O . GLY A 1 947 ? 15.384 -30.337 -6.378 1.00 96.12 947 GLY A O 1
ATOM 7118 N N . LYS A 1 948 ? 17.248 -30.888 -7.514 1.00 98.25 948 LYS A N 1
ATOM 7119 C CA . LYS A 1 948 ? 17.866 -29.553 -7.444 1.00 98.25 948 LYS A CA 1
ATOM 7120 C C . LYS A 1 948 ? 17.021 -28.563 -8.242 1.00 98.25 948 LYS A C 1
ATOM 7122 O O . LYS A 1 948 ? 16.451 -28.943 -9.258 1.00 98.25 948 LYS A O 1
ATOM 7127 N N . ALA A 1 949 ? 16.955 -27.305 -7.814 1.00 98.38 949 ALA A N 1
ATOM 7128 C CA . ALA A 1 949 ? 16.092 -26.314 -8.451 1.00 98.38 949 ALA A CA 1
ATOM 7129 C C . ALA A 1 949 ? 16.767 -24.943 -8.597 1.00 98.38 949 ALA A C 1
ATOM 7131 O O . ALA A 1 949 ? 17.557 -24.560 -7.736 1.00 98.38 949 ALA A O 1
ATOM 7132 N N . ILE A 1 950 ? 16.427 -24.201 -9.653 1.00 98.88 950 ILE A N 1
ATOM 7133 C CA . ILE A 1 950 ? 16.751 -22.777 -9.846 1.00 98.88 950 ILE A CA 1
ATOM 7134 C C . ILE A 1 950 ? 15.447 -22.035 -10.148 1.00 98.88 950 ILE A C 1
ATOM 7136 O O . ILE A 1 950 ? 14.627 -22.521 -10.928 1.00 98.88 950 ILE A O 1
ATOM 7140 N N . LEU A 1 951 ? 15.256 -20.864 -9.540 1.00 98.81 951 LEU A N 1
ATOM 7141 C CA . LEU A 1 951 ? 14.139 -19.971 -9.843 1.00 98.81 951 LEU A CA 1
ATOM 7142 C C . LEU A 1 951 ? 14.612 -18.852 -10.767 1.00 98.81 951 LEU A C 1
ATOM 7144 O O . LEU A 1 951 ? 15.612 -18.210 -10.462 1.00 98.81 951 LEU A O 1
ATOM 7148 N N . ILE A 1 952 ? 13.889 -18.561 -11.845 1.00 98.81 952 ILE A N 1
ATOM 7149 C CA . ILE A 1 952 ? 14.137 -17.390 -12.692 1.00 98.81 952 ILE A CA 1
ATOM 7150 C C . ILE A 1 952 ? 12.935 -16.447 -12.696 1.00 98.81 952 ILE A C 1
ATOM 7152 O O . ILE A 1 952 ? 11.777 -16.847 -12.826 1.00 98.81 952 ILE A O 1
ATOM 7156 N N . SER A 1 953 ? 13.235 -15.168 -12.515 1.00 98.75 953 SER A N 1
ATOM 7157 C CA . SER A 1 953 ? 12.283 -14.082 -12.323 1.00 98.75 953 SER A CA 1
ATOM 7158 C C . SER A 1 953 ? 12.710 -12.868 -13.151 1.00 98.75 953 SER A C 1
ATOM 7160 O O . SER A 1 953 ? 13.870 -12.732 -13.554 1.00 98.75 953 SER A O 1
ATOM 7162 N N . GLY A 1 954 ? 11.759 -11.980 -13.419 1.00 98.00 954 GLY A N 1
ATOM 7163 C CA . GLY A 1 954 ? 11.902 -10.889 -14.376 1.00 98.00 954 GLY A CA 1
ATOM 7164 C C . GLY A 1 954 ? 11.164 -11.193 -15.677 1.00 98.00 954 GLY A C 1
ATOM 7165 O O . GLY A 1 954 ? 10.062 -11.729 -15.614 1.00 98.00 954 GLY A O 1
ATOM 7166 N N . HIS A 1 955 ? 11.725 -10.794 -16.822 1.00 98.56 955 HIS A N 1
ATOM 7167 C CA . HIS A 1 955 ? 11.041 -10.862 -18.123 1.00 98.56 955 HIS A CA 1
ATOM 7168 C C . HIS A 1 955 ? 11.880 -11.500 -19.245 1.00 98.56 955 HIS A C 1
ATOM 7170 O O . HIS A 1 955 ? 11.335 -11.784 -20.311 1.00 98.56 955 HIS A O 1
ATOM 7176 N N . ASP A 1 956 ? 13.187 -11.692 -19.056 1.00 97.31 956 ASP A N 1
ATOM 7177 C CA . ASP A 1 956 ? 14.092 -11.916 -20.184 1.00 97.31 956 ASP A CA 1
ATOM 7178 C C . ASP A 1 956 ? 14.139 -13.380 -20.657 1.00 97.31 956 ASP A C 1
ATOM 7180 O O . ASP A 1 956 ? 14.589 -14.279 -19.940 1.00 97.31 956 ASP A O 1
ATOM 7184 N N . MET A 1 957 ? 13.700 -13.610 -21.898 1.00 97.69 957 MET A N 1
ATOM 7185 C CA . MET A 1 957 ? 13.688 -14.942 -22.508 1.00 97.69 957 MET A CA 1
ATOM 7186 C C . MET A 1 957 ? 15.079 -15.416 -22.949 1.00 97.69 957 MET A C 1
ATOM 7188 O O . MET A 1 957 ? 15.299 -16.623 -22.993 1.00 97.69 957 MET A O 1
ATOM 7192 N N . LYS A 1 958 ? 16.032 -14.513 -23.233 1.00 97.69 958 LYS A N 1
ATOM 7193 C CA . LYS A 1 958 ? 17.391 -14.897 -23.648 1.00 97.69 958 LYS A CA 1
ATOM 7194 C C . LYS A 1 958 ? 18.186 -15.452 -22.468 1.00 97.69 958 LYS A C 1
ATOM 7196 O O . LYS A 1 958 ? 18.821 -16.496 -22.594 1.00 97.69 958 LYS A O 1
ATOM 7201 N N . TYR A 1 959 ? 18.094 -14.809 -21.304 1.00 98.44 959 TYR A N 1
ATOM 7202 C CA . TYR A 1 959 ? 18.656 -15.342 -20.061 1.00 98.44 959 TYR A CA 1
ATOM 7203 C C . TYR A 1 959 ? 18.025 -16.686 -19.663 1.00 98.44 959 TYR A C 1
ATOM 7205 O O . TYR A 1 959 ? 18.723 -17.537 -19.115 1.00 98.44 959 TYR A O 1
ATOM 7213 N N . LEU A 1 960 ? 16.737 -16.908 -19.950 1.00 98.62 960 LEU A N 1
ATOM 7214 C CA . LEU A 1 960 ? 16.103 -18.212 -19.738 1.00 98.62 960 LEU A CA 1
ATOM 7215 C C . LEU A 1 960 ? 16.612 -19.281 -20.720 1.00 98.62 960 LEU A C 1
ATOM 7217 O O . LEU A 1 960 ? 16.941 -20.374 -20.273 1.00 98.62 960 LEU A O 1
ATOM 7221 N N . GLU A 1 961 ? 16.699 -18.984 -22.019 1.00 98.38 961 GLU A N 1
ATOM 7222 C CA . GLU A 1 961 ? 17.231 -19.906 -23.039 1.00 98.38 961 GLU A CA 1
ATOM 7223 C C . GLU A 1 961 ? 18.648 -20.388 -22.673 1.00 98.38 961 GLU A C 1
ATOM 7225 O O . GLU A 1 961 ? 18.909 -21.590 -22.614 1.00 98.38 961 GLU A O 1
ATOM 7230 N N . GLU A 1 962 ? 19.541 -19.455 -22.333 1.00 98.50 962 GLU A N 1
ATOM 7231 C CA . GLU A 1 962 ? 20.922 -19.753 -21.932 1.00 98.50 962 GLU A CA 1
ATOM 7232 C C . GLU A 1 962 ? 20.999 -20.555 -20.621 1.00 98.50 962 GLU A C 1
ATOM 7234 O O . GLU A 1 962 ? 21.790 -21.495 -20.512 1.00 98.50 962 GLU A O 1
ATOM 7239 N N . LEU A 1 963 ? 20.143 -20.248 -19.636 1.00 98.69 963 LEU A N 1
ATOM 7240 C CA . LEU A 1 963 ? 20.055 -21.028 -18.398 1.00 98.69 963 LEU A CA 1
ATOM 7241 C C . LEU A 1 963 ? 19.573 -22.460 -18.670 1.00 98.69 963 LEU A C 1
ATOM 7243 O O . LEU A 1 963 ? 20.116 -23.400 -18.088 1.00 98.69 963 LEU A O 1
ATOM 7247 N N . LEU A 1 964 ? 18.571 -22.640 -19.537 1.00 98.69 964 LEU A N 1
ATOM 7248 C CA . LEU A 1 964 ? 18.030 -23.954 -19.896 1.00 98.69 964 LEU A CA 1
ATOM 7249 C C . LEU A 1 964 ? 19.072 -24.811 -20.624 1.00 98.69 964 LEU A C 1
ATOM 7251 O O . LEU A 1 964 ? 19.251 -25.972 -20.254 1.00 98.69 964 LEU A O 1
ATOM 7255 N N . GLU A 1 965 ? 19.808 -24.249 -21.590 1.00 98.31 965 GLU A N 1
ATOM 7256 C CA . GLU A 1 965 ? 20.875 -24.973 -22.296 1.00 98.31 965 GLU A CA 1
ATOM 7257 C C . GLU A 1 965 ? 22.021 -25.355 -21.351 1.00 98.31 965 GLU A C 1
ATOM 7259 O O . GLU A 1 965 ? 22.427 -26.515 -21.326 1.00 98.31 965 GLU A O 1
ATOM 7264 N N . GLN A 1 966 ? 22.486 -24.439 -20.495 1.00 98.44 966 GLN A N 1
ATOM 7265 C CA . GLN A 1 966 ? 23.586 -24.719 -19.560 1.00 98.44 966 GLN A CA 1
ATOM 7266 C C . GLN A 1 966 ? 23.196 -25.671 -18.412 1.00 98.44 966 GLN A C 1
ATOM 7268 O O . GLN A 1 966 ? 24.068 -26.285 -17.796 1.00 98.44 966 GLN A O 1
ATOM 7273 N N . THR A 1 967 ? 21.900 -25.835 -18.122 1.00 98.12 967 THR A N 1
ATOM 7274 C CA . THR A 1 967 ? 21.392 -26.789 -17.111 1.00 98.12 967 THR A CA 1
ATOM 7275 C C . THR A 1 967 ? 20.874 -28.102 -17.703 1.00 98.12 967 THR A C 1
ATOM 7277 O O . THR A 1 967 ? 20.536 -29.031 -16.959 1.00 98.12 967 THR A O 1
ATOM 7280 N N . LYS A 1 968 ? 20.860 -28.239 -19.028 1.00 96.00 968 LYS A N 1
ATOM 7281 C CA . LYS A 1 968 ? 20.434 -29.444 -19.745 1.00 96.00 968 LYS A CA 1
ATOM 7282 C C . LYS A 1 968 ? 21.266 -30.659 -19.332 1.00 96.00 968 LYS A C 1
ATOM 7284 O O . LYS A 1 968 ? 22.492 -30.624 -19.314 1.00 96.00 968 LYS A O 1
ATOM 7289 N N . GLY A 1 969 ? 20.596 -31.745 -18.948 1.00 92.56 969 GLY A N 1
ATOM 7290 C CA . GLY A 1 969 ? 21.255 -32.969 -18.473 1.00 92.56 969 GLY A CA 1
ATOM 7291 C C . GLY A 1 969 ? 21.903 -32.887 -17.080 1.00 92.56 969 GLY A C 1
ATOM 7292 O O . GLY A 1 969 ? 22.411 -33.896 -16.604 1.00 92.56 969 GLY A O 1
ATOM 7293 N N . THR A 1 970 ? 21.855 -31.742 -16.384 1.00 95.62 970 THR A N 1
ATOM 7294 C CA . THR A 1 970 ? 22.457 -31.589 -15.038 1.00 95.62 970 THR A CA 1
ATOM 7295 C C . THR A 1 970 ? 21.592 -32.126 -13.889 1.00 95.62 970 THR A C 1
ATOM 7297 O O . THR A 1 970 ? 22.057 -32.183 -12.751 1.00 95.62 970 THR A O 1
ATOM 7300 N N . GLY A 1 971 ? 20.331 -32.487 -14.160 1.00 94.50 971 GLY A N 1
ATOM 7301 C CA . GLY A 1 971 ? 19.347 -32.865 -13.135 1.00 94.50 971 GLY A CA 1
ATOM 7302 C C . GLY A 1 971 ? 18.796 -31.686 -12.317 1.00 94.50 971 GLY A C 1
ATOM 7303 O O . GLY A 1 971 ? 18.244 -31.898 -11.238 1.00 94.50 971 GLY A O 1
ATOM 7304 N N . ILE A 1 972 ? 18.972 -30.450 -12.799 1.00 98.50 972 ILE A N 1
ATOM 7305 C CA . ILE A 1 972 ? 18.448 -29.230 -12.175 1.00 98.50 972 ILE A CA 1
ATOM 7306 C C . ILE A 1 972 ? 17.132 -28.821 -12.847 1.00 98.50 972 ILE A C 1
ATOM 7308 O O . ILE A 1 972 ? 17.083 -28.597 -14.056 1.00 98.50 972 ILE A O 1
ATOM 7312 N N . ASN A 1 973 ? 16.091 -28.674 -12.032 1.00 98.31 973 ASN A N 1
ATOM 7313 C CA . ASN A 1 973 ? 14.757 -28.215 -12.400 1.00 98.31 973 ASN A CA 1
ATOM 7314 C C . ASN A 1 973 ? 14.694 -26.676 -12.444 1.00 98.31 973 ASN A C 1
ATOM 7316 O O . ASN A 1 973 ? 15.049 -26.007 -11.472 1.00 98.31 973 ASN A O 1
ATOM 7320 N N . ILE A 1 974 ? 14.195 -26.100 -13.534 1.00 98.69 974 ILE A N 1
ATOM 7321 C CA . ILE A 1 974 ? 14.029 -24.653 -13.707 1.00 98.69 974 ILE A CA 1
ATOM 7322 C C . ILE A 1 974 ? 12.568 -24.267 -13.469 1.00 98.69 974 ILE A C 1
ATOM 7324 O O . ILE A 1 974 ? 11.656 -24.797 -14.108 1.00 98.69 974 ILE A O 1
ATOM 7328 N N . TYR A 1 975 ? 12.354 -23.322 -12.555 1.00 98.62 975 TYR A N 1
ATOM 7329 C CA . TYR A 1 975 ? 11.052 -22.736 -12.239 1.00 98.62 975 TYR A CA 1
ATOM 7330 C C . TYR A 1 975 ? 11.007 -21.281 -12.675 1.00 98.62 975 TYR A C 1
ATOM 7332 O O . TYR A 1 975 ? 11.994 -20.559 -12.543 1.00 98.62 975 TYR A O 1
ATOM 7340 N N . THR A 1 976 ? 9.841 -20.822 -13.115 1.00 98.62 976 THR A N 1
ATOM 7341 C CA . THR A 1 976 ? 9.576 -19.401 -13.368 1.00 98.62 976 THR A CA 1
ATOM 7342 C C . THR A 1 976 ? 8.877 -18.745 -12.173 1.00 98.62 976 THR A C 1
ATOM 7344 O O . THR A 1 976 ? 8.202 -19.423 -11.405 1.00 98.62 976 THR A O 1
ATOM 7347 N N . HIS A 1 977 ? 9.012 -17.426 -12.018 1.00 98.00 977 HIS A N 1
ATOM 7348 C CA . HIS A 1 977 ? 8.273 -16.610 -11.041 1.00 98.00 977 HIS A CA 1
ATOM 7349 C C . HIS A 1 977 ? 7.822 -15.283 -11.672 1.00 98.00 977 HIS A C 1
ATOM 7351 O O . HIS A 1 977 ? 8.518 -14.720 -12.525 1.00 98.00 977 HIS A O 1
ATOM 7357 N N . GLY A 1 978 ? 6.652 -14.778 -11.269 1.00 95.81 978 GLY A N 1
ATOM 7358 C CA . GLY A 1 978 ? 6.107 -13.504 -11.739 1.00 95.81 978 GLY A CA 1
ATOM 7359 C C . GLY A 1 978 ? 5.951 -13.430 -13.263 1.00 95.81 978 GLY A C 1
ATOM 7360 O O . GLY A 1 978 ? 5.268 -14.251 -13.876 1.00 95.81 978 GLY A O 1
ATOM 7361 N N . GLU A 1 979 ? 6.577 -12.429 -13.882 1.00 97.94 979 GLU A N 1
ATOM 7362 C CA . GLU A 1 979 ? 6.517 -12.152 -15.331 1.00 97.94 979 GLU A CA 1
ATOM 7363 C C . GLU A 1 979 ? 7.258 -13.189 -16.202 1.00 97.94 979 GLU A C 1
ATOM 7365 O O . GLU A 1 979 ? 7.169 -13.126 -17.425 1.00 97.94 979 GLU A O 1
ATOM 7370 N N . MET A 1 980 ? 7.907 -14.204 -15.614 1.00 98.50 980 MET A N 1
ATOM 7371 C CA . MET A 1 980 ? 8.434 -15.353 -16.366 1.00 98.50 980 MET A CA 1
ATOM 7372 C C . MET A 1 980 ? 7.393 -16.465 -16.611 1.00 98.50 980 MET A C 1
ATOM 7374 O O . MET A 1 980 ? 7.675 -17.383 -17.378 1.00 98.50 980 MET A O 1
ATOM 7378 N N . LEU A 1 981 ? 6.186 -16.409 -16.020 1.00 97.50 981 LEU A N 1
ATOM 7379 C CA . LEU A 1 981 ? 5.112 -17.392 -16.281 1.00 97.50 981 LEU A CA 1
ATOM 7380 C C . LEU A 1 981 ? 4.848 -17.644 -17.789 1.00 97.50 981 LEU A C 1
ATOM 7382 O O . LEU A 1 981 ? 4.765 -18.811 -18.179 1.00 97.50 981 LEU A O 1
ATOM 7386 N N . PRO A 1 982 ? 4.783 -16.618 -18.665 1.00 97.62 982 PRO A N 1
ATOM 7387 C CA . PRO A 1 982 ? 4.506 -16.795 -20.093 1.00 97.62 982 PRO A CA 1
ATOM 7388 C C . PRO A 1 982 ? 5.570 -17.559 -20.880 1.00 97.62 982 PRO A C 1
ATOM 7390 O O . PRO A 1 982 ? 5.280 -17.989 -21.993 1.00 97.62 982 PRO A O 1
ATOM 7393 N N . ALA A 1 983 ? 6.774 -17.768 -20.333 1.00 98.25 983 ALA A N 1
ATOM 7394 C CA . ALA A 1 983 ? 7.806 -18.575 -20.987 1.00 98.25 983 ALA A CA 1
ATOM 7395 C C . ALA A 1 983 ? 7.304 -19.991 -21.325 1.00 98.25 983 ALA A C 1
ATOM 7397 O O . ALA A 1 983 ? 7.619 -20.539 -22.379 1.00 98.25 983 ALA A O 1
ATOM 7398 N N . HIS A 1 984 ? 6.427 -20.539 -20.479 1.00 98.00 984 HIS A N 1
ATOM 7399 C CA . HIS A 1 984 ? 5.759 -21.823 -20.700 1.00 98.00 984 HIS A CA 1
ATOM 7400 C C . HIS A 1 984 ? 4.816 -21.840 -21.913 1.00 98.00 984 HIS A C 1
ATOM 7402 O O . HIS A 1 984 ? 4.447 -22.917 -22.373 1.00 98.00 984 HIS A O 1
ATOM 7408 N N . GLY A 1 985 ? 4.432 -20.690 -22.475 1.00 97.12 985 GLY A N 1
ATOM 7409 C CA . GLY A 1 985 ? 3.659 -20.610 -23.719 1.00 97.12 985 GLY A CA 1
ATOM 7410 C C . GLY A 1 985 ? 4.475 -20.946 -24.976 1.00 97.12 985 GLY A C 1
ATOM 7411 O O . GLY A 1 985 ? 3.895 -21.365 -25.980 1.00 97.12 985 GLY A O 1
ATOM 7412 N N . TYR A 1 986 ? 5.804 -20.814 -24.930 1.00 98.12 986 TYR A N 1
ATOM 7413 C CA . TYR A 1 986 ? 6.695 -20.949 -26.088 1.00 98.12 986 TYR A CA 1
ATOM 7414 C C . TYR A 1 986 ? 7.166 -22.408 -26.281 1.00 98.12 986 TYR A C 1
ATOM 7416 O O . TYR A 1 986 ? 7.850 -22.941 -25.403 1.00 98.12 986 TYR A O 1
ATOM 7424 N N . PRO A 1 987 ? 6.852 -23.074 -27.415 1.00 96.94 987 PRO A N 1
ATOM 7425 C CA . PRO A 1 987 ? 7.169 -24.489 -27.635 1.00 96.94 987 PRO A CA 1
ATOM 7426 C C . PRO A 1 987 ? 8.637 -24.862 -27.419 1.00 96.94 987 PRO A C 1
ATOM 7428 O O . PRO A 1 987 ? 8.913 -25.787 -26.657 1.00 96.94 987 PRO A O 1
ATOM 7431 N N . LYS A 1 988 ? 9.580 -24.111 -28.007 1.00 97.56 988 LYS A N 1
ATOM 7432 C CA . LYS A 1 988 ? 11.008 -24.464 -27.953 1.00 97.56 988 LYS A CA 1
ATOM 7433 C C . LYS A 1 988 ? 11.599 -24.359 -26.547 1.00 97.56 988 LYS A C 1
ATOM 7435 O O . LYS A 1 988 ? 12.529 -25.087 -26.232 1.00 97.56 988 LYS A O 1
ATOM 7440 N N . LEU A 1 989 ? 11.047 -23.500 -25.682 1.00 97.94 989 LEU A N 1
ATOM 7441 C CA . LEU A 1 989 ? 11.471 -23.424 -24.278 1.00 97.94 989 LEU A CA 1
ATOM 7442 C C . LEU A 1 989 ? 10.987 -24.642 -23.475 1.00 97.94 989 LEU A C 1
ATOM 7444 O O . LEU A 1 989 ? 11.693 -25.105 -22.583 1.00 97.94 989 LEU A O 1
ATOM 7448 N N . ARG A 1 990 ? 9.822 -25.214 -23.818 1.00 95.25 990 ARG A N 1
ATOM 7449 C CA . ARG A 1 990 ? 9.329 -26.465 -23.212 1.00 95.25 990 ARG A CA 1
ATOM 7450 C C . ARG A 1 990 ? 10.116 -27.696 -23.673 1.00 95.25 990 ARG A C 1
ATOM 7452 O O . ARG A 1 990 ? 10.293 -28.624 -22.889 1.00 95.25 990 ARG A O 1
ATOM 7459 N N . GLU A 1 991 ? 10.608 -27.705 -24.914 1.00 96.06 991 GLU A N 1
ATOM 7460 C CA . GLU A 1 991 ? 11.386 -28.817 -25.499 1.00 96.06 991 GLU A CA 1
ATOM 7461 C C . GLU A 1 991 ? 12.685 -29.139 -24.732 1.00 96.06 991 GLU A C 1
ATOM 7463 O O . GLU A 1 991 ? 13.183 -30.261 -24.818 1.00 96.06 991 GLU A O 1
ATOM 7468 N N . TYR A 1 992 ? 13.196 -28.208 -23.919 1.00 96.62 992 TYR A N 1
ATOM 7469 C CA . TYR A 1 992 ? 14.318 -28.444 -23.003 1.00 96.62 992 TYR A CA 1
ATOM 7470 C C . TYR A 1 992 ? 14.031 -29.483 -21.904 1.00 96.62 992 TYR A C 1
ATOM 7472 O O . TYR A 1 992 ? 14.962 -30.094 -21.378 1.00 96.62 992 TYR A O 1
ATOM 7480 N N . GLY A 1 993 ? 12.762 -29.692 -21.538 1.00 93.62 993 GLY A N 1
ATOM 7481 C CA . GLY A 1 993 ? 12.320 -30.705 -20.570 1.00 93.62 993 GLY A CA 1
ATOM 7482 C C . GLY A 1 993 ? 12.640 -30.422 -19.094 1.00 93.62 993 GLY A C 1
ATOM 7483 O O . GLY A 1 993 ? 11.969 -30.966 -18.223 1.00 93.62 993 GLY A O 1
ATOM 7484 N N . ASN A 1 994 ? 13.610 -29.554 -18.790 1.00 96.62 994 ASN A N 1
ATOM 7485 C CA . ASN A 1 994 ? 13.939 -29.115 -17.428 1.00 96.62 994 ASN A CA 1
ATOM 7486 C C . ASN A 1 994 ? 13.245 -27.804 -17.005 1.00 96.62 994 ASN A C 1
ATOM 7488 O O . ASN A 1 994 ? 13.396 -27.390 -15.858 1.00 96.62 994 ASN A O 1
ATOM 7492 N N . LEU A 1 995 ? 12.450 -27.173 -17.875 1.00 97.88 995 LEU A N 1
ATOM 7493 C CA . LEU A 1 995 ? 11.518 -26.099 -17.512 1.00 97.88 995 LEU A CA 1
ATOM 7494 C C . LEU A 1 995 ? 10.251 -26.714 -16.887 1.00 97.88 995 LEU A C 1
ATOM 7496 O O . LEU A 1 995 ? 9.289 -27.010 -17.592 1.00 97.88 995 LEU A O 1
ATOM 7500 N N . VAL A 1 996 ? 10.260 -26.962 -15.573 1.00 96.25 996 VAL A N 1
ATOM 7501 C CA . VAL A 1 996 ? 9.272 -27.861 -14.937 1.00 96.25 996 VAL A CA 1
ATOM 7502 C C . VAL A 1 996 ? 7.996 -27.185 -14.438 1.00 96.25 996 VAL A C 1
ATOM 7504 O O . VAL A 1 996 ? 6.978 -27.859 -14.314 1.00 96.25 996 VAL A O 1
ATOM 7507 N N . GLY A 1 997 ? 8.005 -25.882 -14.134 1.00 96.19 997 GLY A N 1
ATOM 7508 C CA . GLY A 1 997 ? 6.819 -25.236 -13.560 1.00 96.19 997 GLY A CA 1
ATOM 7509 C C . GLY A 1 997 ? 6.971 -23.765 -13.183 1.00 96.19 997 GLY A C 1
ATOM 7510 O O . GLY A 1 997 ? 7.887 -23.069 -13.633 1.00 96.19 997 GLY A O 1
ATOM 7511 N N . HIS A 1 998 ? 6.038 -23.297 -12.358 1.00 96.44 998 HIS A N 1
ATOM 7512 C CA . HIS A 1 998 ? 5.979 -21.936 -11.829 1.00 96.44 998 HIS A CA 1
ATOM 7513 C C . HIS A 1 998 ? 5.950 -21.948 -10.297 1.00 96.44 998 HIS A C 1
ATOM 7515 O O . HIS A 1 998 ? 5.347 -22.836 -9.703 1.00 96.44 998 HIS A O 1
ATOM 7521 N N . PHE A 1 999 ? 6.581 -20.967 -9.656 1.00 94.94 999 PHE A N 1
ATOM 7522 C CA . PHE A 1 999 ? 6.629 -20.817 -8.202 1.00 94.94 999 PHE A CA 1
ATOM 7523 C C . PHE A 1 999 ? 6.192 -19.408 -7.797 1.00 94.94 999 PHE A C 1
ATOM 7525 O O . PHE A 1 999 ? 6.735 -18.422 -8.300 1.00 94.94 999 PHE A O 1
ATOM 7532 N N . GLY A 1 1000 ? 5.265 -19.322 -6.841 1.00 91.62 1000 GLY A N 1
ATOM 7533 C CA . GLY A 1 1000 ? 4.765 -18.049 -6.325 1.00 91.62 1000 GLY A CA 1
ATOM 7534 C C . GLY A 1 1000 ? 3.715 -17.386 -7.219 1.00 91.62 1000 GLY A C 1
ATOM 7535 O O . GLY A 1 1000 ? 3.016 -18.063 -7.977 1.00 91.62 1000 GLY A O 1
ATOM 7536 N N . VAL A 1 1001 ? 3.581 -16.064 -7.086 1.00 90.50 1001 VAL A N 1
ATOM 7537 C CA . VAL A 1 1001 ? 2.660 -15.233 -7.889 1.00 90.50 1001 VAL A CA 1
ATOM 7538 C C . VAL A 1 1001 ? 3.331 -13.922 -8.350 1.00 90.50 1001 VAL A C 1
ATOM 7540 O O . VAL A 1 1001 ? 4.428 -13.937 -8.909 1.00 90.50 1001 VAL A O 1
ATOM 7543 N N . ALA A 1 1002 ? 2.673 -12.770 -8.180 1.00 92.06 1002 ALA A N 1
ATOM 7544 C CA . ALA A 1 1002 ? 3.210 -11.457 -8.508 1.00 92.06 1002 ALA A CA 1
ATOM 7545 C C . ALA A 1 1002 ? 4.351 -11.018 -7.570 1.00 92.06 1002 ALA A C 1
ATOM 7547 O O . ALA A 1 1002 ? 4.446 -11.402 -6.402 1.00 92.06 1002 ALA A O 1
ATOM 7548 N N . TRP A 1 1003 ? 5.204 -10.138 -8.101 1.00 94.44 1003 TRP A N 1
ATOM 7549 C CA . TRP A 1 1003 ? 6.504 -9.775 -7.535 1.00 94.44 1003 TRP A CA 1
ATOM 7550 C C . TRP A 1 1003 ? 6.485 -9.274 -6.085 1.00 94.44 1003 TRP A C 1
ATOM 7552 O O . TRP A 1 1003 ? 7.489 -9.422 -5.388 1.00 94.44 1003 TRP A O 1
ATOM 7562 N N . GLN A 1 1004 ? 5.396 -8.667 -5.610 1.00 90.44 1004 GLN A N 1
ATOM 7563 C CA . GLN A 1 1004 ? 5.343 -8.092 -4.265 1.00 90.44 1004 GLN A CA 1
ATOM 7564 C C . GLN A 1 1004 ? 5.475 -9.150 -3.159 1.00 90.44 1004 GLN A C 1
ATOM 7566 O O . GLN A 1 1004 ? 5.961 -8.844 -2.069 1.00 90.44 1004 GLN A O 1
ATOM 7571 N N . ARG A 1 1005 ? 5.112 -10.410 -3.447 1.00 89.44 1005 ARG A N 1
ATOM 7572 C CA . ARG A 1 1005 ? 5.144 -11.512 -2.475 1.00 89.44 1005 ARG A CA 1
ATOM 7573 C C . ARG A 1 1005 ? 6.514 -12.170 -2.324 1.00 89.44 1005 ARG A C 1
ATOM 7575 O O . ARG A 1 1005 ? 6.686 -12.995 -1.430 1.00 89.44 1005 ARG A O 1
ATOM 7582 N N . GLN A 1 1006 ? 7.524 -11.771 -3.101 1.00 93.56 1006 GLN A N 1
ATOM 7583 C CA . GLN A 1 1006 ? 8.846 -12.411 -3.077 1.00 93.56 1006 GLN A CA 1
ATOM 7584 C C . GLN A 1 1006 ? 9.537 -12.392 -1.695 1.00 93.56 1006 GLN A C 1
ATOM 7586 O O . GLN A 1 1006 ? 10.281 -13.313 -1.375 1.00 93.56 1006 GLN A O 1
ATOM 7591 N N . THR A 1 1007 ? 9.256 -11.410 -0.825 1.00 89.06 1007 THR A N 1
ATOM 7592 C CA . THR A 1 1007 ? 9.769 -11.374 0.567 1.00 89.06 1007 THR A CA 1
ATOM 7593 C C . THR A 1 1007 ? 9.225 -12.501 1.452 1.00 89.06 1007 THR A C 1
ATOM 7595 O O . THR A 1 1007 ? 9.834 -12.841 2.473 1.00 89.06 1007 THR A O 1
ATOM 7598 N N . VAL A 1 1008 ? 8.082 -13.068 1.059 1.00 89.62 1008 VAL A N 1
ATOM 7599 C CA . VAL A 1 1008 ? 7.419 -14.227 1.660 1.00 89.62 1008 VAL A CA 1
ATOM 7600 C C . VAL A 1 1008 ? 7.780 -15.498 0.893 1.00 89.62 1008 VAL A C 1
ATOM 7602 O O . VAL A 1 1008 ? 8.048 -16.516 1.516 1.00 89.62 1008 VAL A O 1
ATOM 7605 N N . GLU A 1 1009 ? 7.832 -15.454 -0.437 1.00 92.88 1009 GLU A N 1
ATOM 7606 C CA . GLU A 1 1009 ? 7.983 -16.640 -1.292 1.00 92.88 1009 GLU A CA 1
ATOM 7607 C C . GLU A 1 1009 ? 9.449 -17.091 -1.445 1.00 92.88 1009 GLU A C 1
ATOM 7609 O O . GLU A 1 1009 ? 9.757 -18.251 -1.176 1.00 92.88 1009 GLU A O 1
ATOM 7614 N N . PHE A 1 1010 ? 10.388 -16.191 -1.769 1.00 96.31 1010 PHE A N 1
ATOM 7615 C CA . PHE A 1 1010 ? 11.807 -16.531 -1.987 1.00 96.31 1010 PHE A CA 1
ATOM 7616 C C . PHE A 1 1010 ? 12.507 -17.238 -0.805 1.00 96.31 1010 PHE A C 1
ATOM 7618 O O . PHE A 1 1010 ? 13.294 -18.153 -1.070 1.00 96.31 1010 PHE A O 1
ATOM 7625 N N . PRO A 1 1011 ? 12.233 -16.917 0.483 1.00 94.75 1011 PRO A N 1
ATOM 7626 C CA . PRO A 1 1011 ? 12.760 -17.694 1.606 1.00 94.75 1011 PRO A CA 1
ATOM 7627 C C . PRO A 1 1011 ? 12.491 -19.201 1.500 1.00 94.75 1011 PRO A C 1
ATOM 7629 O O . PRO A 1 1011 ? 13.350 -19.993 1.878 1.00 94.75 1011 PRO A O 1
ATOM 7632 N N . HIS A 1 1012 ? 11.339 -19.588 0.946 1.00 94.06 1012 HIS A N 1
ATOM 7633 C CA . HIS A 1 1012 ? 10.854 -20.968 0.911 1.00 94.06 1012 HIS A CA 1
ATOM 7634 C C . HIS A 1 1012 ? 11.235 -21.725 -0.373 1.00 94.06 1012 HIS A C 1
ATOM 7636 O O . HIS A 1 1012 ? 11.021 -22.932 -0.450 1.00 94.06 1012 HIS A O 1
ATOM 7642 N N . PHE A 1 1013 ? 11.831 -21.060 -1.370 1.00 96.31 1013 PHE A N 1
ATOM 7643 C CA . PHE A 1 1013 ? 12.381 -21.746 -2.540 1.00 96.31 1013 PHE A CA 1
ATOM 7644 C C . PHE A 1 1013 ? 13.724 -22.420 -2.180 1.00 96.31 1013 PHE A C 1
ATOM 7646 O O . PHE A 1 1013 ? 14.629 -21.721 -1.717 1.00 96.31 1013 PHE A O 1
ATOM 7653 N N . PRO A 1 1014 ? 13.926 -23.737 -2.392 1.00 96.06 1014 PRO A N 1
ATOM 7654 C CA . PRO A 1 1014 ? 15.093 -24.476 -1.889 1.00 96.06 1014 PRO A CA 1
ATOM 7655 C C . PRO A 1 1014 ? 16.319 -24.454 -2.828 1.00 96.06 1014 PRO A C 1
ATOM 7657 O O . PRO A 1 1014 ? 17.135 -25.381 -2.816 1.00 96.06 1014 PRO A O 1
ATOM 7660 N N . GLY A 1 1015 ? 16.467 -23.396 -3.629 1.00 97.62 1015 GLY A N 1
ATOM 7661 C CA . GLY A 1 1015 ? 17.555 -23.196 -4.594 1.00 97.62 1015 GLY A CA 1
ATOM 7662 C C . GLY A 1 1015 ? 17.969 -21.723 -4.743 1.00 97.62 1015 GLY A C 1
ATOM 7663 O O . GLY A 1 1015 ? 17.441 -20.861 -4.026 1.00 97.62 1015 GLY A O 1
ATOM 7664 N N . PRO A 1 1016 ? 18.924 -21.407 -5.637 1.00 98.56 1016 PRO A N 1
ATOM 7665 C CA . PRO A 1 1016 ? 19.246 -20.034 -5.999 1.00 98.56 1016 PRO A CA 1
ATOM 7666 C C . PRO A 1 1016 ? 18.190 -19.428 -6.929 1.00 98.56 1016 PRO A C 1
ATOM 7668 O O . PRO A 1 1016 ? 17.407 -20.131 -7.574 1.00 98.56 1016 PRO A O 1
ATOM 7671 N N . ILE A 1 1017 ? 18.189 -18.100 -6.984 1.00 98.81 1017 ILE A N 1
ATOM 7672 C CA . ILE A 1 1017 ? 17.195 -17.279 -7.673 1.00 98.81 1017 ILE A CA 1
ATOM 7673 C C . ILE A 1 1017 ? 17.929 -16.347 -8.641 1.00 98.81 1017 ILE A C 1
ATOM 7675 O O . ILE A 1 1017 ? 18.909 -15.719 -8.255 1.00 98.81 1017 ILE A O 1
ATOM 7679 N N . VAL A 1 1018 ? 17.460 -16.243 -9.882 1.00 98.81 1018 VAL A N 1
ATOM 7680 C CA . VAL A 1 1018 ? 18.006 -15.383 -10.940 1.00 98.81 1018 VAL A CA 1
ATOM 7681 C C . VAL A 1 1018 ? 17.021 -14.254 -11.234 1.00 98.81 1018 VAL A C 1
ATOM 7683 O O . VAL A 1 1018 ? 15.881 -14.499 -11.629 1.00 98.81 1018 VAL A O 1
ATOM 7686 N N . MET A 1 1019 ? 17.472 -13.011 -11.075 1.00 98.62 1019 MET A N 1
ATOM 7687 C CA . MET A 1 1019 ? 16.709 -11.794 -11.354 1.00 98.62 1019 MET A CA 1
ATOM 7688 C C . MET A 1 1019 ? 17.196 -11.160 -12.661 1.00 98.62 1019 MET A C 1
ATOM 7690 O O . MET A 1 1019 ? 18.234 -10.495 -12.690 1.00 98.62 1019 MET A O 1
ATOM 7694 N N . THR A 1 1020 ? 16.443 -11.371 -13.743 1.00 98.12 1020 THR A N 1
ATOM 7695 C CA . THR A 1 1020 ? 16.771 -10.875 -15.097 1.00 98.12 1020 THR A CA 1
ATOM 7696 C C . THR A 1 1020 ? 16.360 -9.420 -15.336 1.00 98.12 1020 THR A C 1
ATOM 7698 O O . THR A 1 1020 ? 16.970 -8.719 -16.136 1.00 98.12 1020 THR A O 1
ATOM 7701 N N . SER A 1 1021 ? 15.335 -8.949 -14.624 1.00 98.19 1021 SER A N 1
ATOM 7702 C CA . SER A 1 1021 ? 14.801 -7.584 -14.698 1.00 98.19 1021 SER A CA 1
ATOM 7703 C C . SER A 1 1021 ? 14.154 -7.186 -13.365 1.00 98.19 1021 SER A C 1
ATOM 7705 O O . SER A 1 1021 ? 14.204 -7.939 -12.389 1.00 98.19 1021 SER A O 1
ATOM 7707 N N . ASN A 1 1022 ? 13.441 -6.052 -13.334 1.00 96.62 1022 ASN A N 1
ATOM 7708 C CA . ASN A 1 1022 ? 12.465 -5.807 -12.273 1.00 96.62 1022 ASN A CA 1
ATOM 7709 C C . ASN A 1 1022 ? 11.382 -6.907 -12.227 1.00 96.62 1022 ASN A C 1
ATOM 7711 O O . ASN A 1 1022 ? 11.080 -7.529 -13.246 1.00 96.62 1022 ASN A O 1
ATOM 7715 N N . CYS A 1 1023 ? 10.768 -7.173 -11.074 1.00 97.50 1023 CYS A N 1
ATOM 7716 C CA . CYS A 1 1023 ? 10.910 -6.450 -9.804 1.00 97.50 1023 CYS A CA 1
ATOM 7717 C C . CYS A 1 1023 ? 11.709 -7.244 -8.765 1.00 97.50 1023 CYS A C 1
ATOM 7719 O O . CYS A 1 1023 ? 11.192 -8.221 -8.232 1.00 97.50 1023 CYS A O 1
ATOM 7721 N N . LEU A 1 1024 ? 12.907 -6.769 -8.413 1.00 97.12 1024 LEU A N 1
ATOM 7722 C CA . LEU A 1 1024 ? 13.606 -7.136 -7.179 1.00 97.12 1024 LEU A CA 1
ATOM 7723 C C . LEU A 1 1024 ? 13.230 -6.128 -6.086 1.00 97.12 1024 LEU A C 1
ATOM 7725 O O . LEU A 1 1024 ? 13.481 -4.934 -6.234 1.00 97.12 1024 LEU A O 1
ATOM 7729 N N . VAL A 1 1025 ? 12.606 -6.587 -5.004 1.00 94.38 1025 VAL A N 1
ATOM 7730 C CA . VAL A 1 1025 ? 12.489 -5.784 -3.768 1.00 94.38 1025 VAL A CA 1
ATOM 7731 C C . VAL A 1 1025 ? 13.723 -6.019 -2.896 1.00 94.38 1025 VAL A C 1
ATOM 7733 O O . VAL A 1 1025 ? 14.384 -7.037 -3.091 1.00 94.38 1025 VAL A O 1
ATOM 7736 N N . PRO A 1 1026 ? 14.033 -5.146 -1.918 1.00 93.62 1026 PRO A N 1
ATOM 7737 C CA . PRO A 1 1026 ? 15.133 -5.376 -0.988 1.00 93.62 1026 PRO A CA 1
ATOM 7738 C C . PRO A 1 1026 ? 15.067 -6.778 -0.348 1.00 93.62 1026 PRO A C 1
ATOM 7740 O O . PRO A 1 1026 ? 14.125 -7.056 0.405 1.00 93.62 1026 PRO A O 1
ATOM 7743 N N . PRO A 1 1027 ? 16.017 -7.682 -0.656 1.00 92.56 1027 PRO A N 1
ATOM 7744 C CA . PRO A 1 1027 ? 16.048 -9.010 -0.071 1.00 92.56 1027 PRO A CA 1
ATOM 7745 C C . PRO A 1 1027 ? 16.507 -8.943 1.386 1.00 92.56 1027 PRO A C 1
ATOM 7747 O O . PRO A 1 1027 ? 17.208 -8.019 1.801 1.00 92.56 1027 PRO A O 1
ATOM 7750 N N . LYS A 1 1028 ? 16.141 -9.964 2.163 1.00 88.50 1028 LYS A N 1
ATOM 7751 C CA . LYS A 1 1028 ? 16.725 -10.186 3.489 1.00 88.50 1028 LYS A CA 1
ATOM 7752 C C . LYS A 1 1028 ? 18.190 -10.610 3.340 1.00 88.50 1028 LYS A C 1
ATOM 7754 O O . LYS A 1 1028 ? 18.540 -11.271 2.361 1.00 88.50 1028 LYS A O 1
ATOM 7759 N N . ASP A 1 1029 ? 19.028 -10.260 4.313 1.00 90.25 1029 ASP A N 1
ATOM 7760 C CA . ASP A 1 1029 ? 20.473 -10.525 4.256 1.00 90.25 1029 ASP A CA 1
ATOM 7761 C C . ASP A 1 1029 ? 20.810 -12.023 4.123 1.00 90.25 1029 ASP A C 1
ATOM 7763 O O . ASP A 1 1029 ? 21.754 -12.377 3.422 1.00 90.25 1029 ASP A O 1
ATOM 7767 N N . ASP A 1 1030 ? 19.986 -12.908 4.695 1.00 91.19 1030 ASP A N 1
ATOM 7768 C CA . ASP A 1 1030 ? 20.101 -14.373 4.613 1.00 91.19 1030 ASP A CA 1
ATOM 7769 C C . ASP A 1 1030 ? 19.720 -14.974 3.242 1.00 91.19 1030 ASP A C 1
ATOM 7771 O O . ASP A 1 1030 ? 19.791 -16.189 3.055 1.00 91.19 1030 ASP A O 1
ATOM 7775 N N . LEU A 1 1031 ? 19.315 -14.142 2.275 1.00 94.12 1031 LEU A N 1
ATOM 7776 C CA . LEU A 1 1031 ? 18.999 -14.552 0.901 1.00 94.12 1031 LEU A CA 1
ATOM 7777 C C . LEU A 1 1031 ? 19.987 -14.019 -0.144 1.00 94.12 1031 LEU A C 1
ATOM 7779 O O . LEU A 1 1031 ? 20.011 -14.532 -1.265 1.00 94.12 1031 LEU A O 1
ATOM 7783 N N . LYS A 1 1032 ? 20.777 -12.987 0.180 1.00 96.38 1032 LYS A N 1
ATOM 7784 C CA . LYS A 1 1032 ? 21.622 -12.274 -0.796 1.00 96.38 1032 LYS A CA 1
ATOM 7785 C C . LYS A 1 1032 ? 22.647 -13.189 -1.473 1.00 96.38 1032 LYS A C 1
ATOM 7787 O O . LYS A 1 1032 ? 22.841 -13.108 -2.681 1.00 96.38 1032 LYS A O 1
ATOM 7792 N N . ASP A 1 1033 ? 23.223 -14.130 -0.726 1.00 95.69 1033 ASP A N 1
ATOM 7793 C CA . ASP A 1 1033 ? 24.233 -15.086 -1.208 1.00 95.69 1033 ASP A CA 1
ATOM 7794 C C . ASP A 1 1033 ? 23.710 -16.104 -2.248 1.00 95.69 1033 ASP A C 1
ATOM 7796 O O . ASP A 1 1033 ? 24.490 -16.863 -2.837 1.00 95.69 1033 ASP A O 1
ATOM 7800 N N . ARG A 1 1034 ? 22.388 -16.151 -2.451 1.00 96.69 1034 ARG A N 1
ATOM 7801 C CA . ARG A 1 1034 ? 21.695 -17.036 -3.395 1.00 96.69 1034 ARG A CA 1
ATOM 7802 C C . ARG A 1 1034 ? 20.741 -16.307 -4.346 1.00 96.69 1034 ARG A C 1
ATOM 7804 O O . ARG A 1 1034 ? 20.066 -16.980 -5.124 1.00 96.69 1034 ARG A O 1
ATOM 7811 N N . ILE A 1 1035 ? 20.707 -14.973 -4.322 1.00 98.50 1035 ILE A N 1
ATOM 7812 C CA . ILE A 1 1035 ? 20.018 -14.142 -5.317 1.00 98.50 1035 ILE A CA 1
ATOM 7813 C C . ILE A 1 1035 ? 21.064 -13.591 -6.286 1.00 98.50 1035 ILE A C 1
ATOM 7815 O O . ILE A 1 1035 ? 21.879 -12.743 -5.938 1.00 98.50 1035 ILE A O 1
ATOM 7819 N N . PHE A 1 1036 ? 21.022 -14.075 -7.520 1.00 98.69 1036 PHE A N 1
ATOM 7820 C CA . PHE A 1 1036 ? 21.885 -13.652 -8.610 1.00 98.69 1036 PHE A CA 1
ATOM 7821 C C . PHE A 1 1036 ? 21.163 -12.617 -9.473 1.00 98.69 1036 PHE A C 1
ATOM 7823 O O . PHE A 1 1036 ? 19.998 -12.794 -9.832 1.00 98.69 1036 PHE A O 1
ATOM 7830 N N . THR A 1 1037 ? 21.852 -11.540 -9.829 1.00 98.56 1037 THR A N 1
ATOM 7831 C CA . THR A 1 1037 ? 21.314 -10.453 -10.659 1.00 98.56 1037 THR A CA 1
ATOM 7832 C C . THR A 1 1037 ? 21.928 -10.485 -12.058 1.00 98.56 1037 THR A C 1
ATOM 7834 O O . THR A 1 1037 ? 23.090 -10.848 -12.220 1.00 98.56 1037 THR A O 1
ATOM 7837 N N . ALA A 1 1038 ? 21.164 -10.109 -13.083 1.00 97.38 1038 ALA A N 1
ATOM 7838 C CA . ALA A 1 1038 ? 21.599 -10.091 -14.485 1.00 97.38 1038 ALA A CA 1
ATOM 7839 C C . ALA A 1 1038 ? 21.164 -8.788 -15.186 1.00 97.38 1038 ALA A C 1
ATOM 7841 O O . ALA A 1 1038 ? 20.485 -7.961 -14.574 1.00 97.38 1038 ALA A O 1
ATOM 7842 N N . GLY A 1 1039 ? 21.606 -8.552 -16.428 1.00 94.38 1039 GLY A N 1
ATOM 7843 C CA . GLY A 1 1039 ? 21.216 -7.380 -17.230 1.00 94.38 1039 GLY A CA 1
ATOM 7844 C C . GLY A 1 1039 ? 21.344 -6.045 -16.483 1.00 94.38 1039 GLY A C 1
ATOM 7845 O O . GLY A 1 1039 ? 22.389 -5.737 -15.908 1.00 94.38 1039 GLY A O 1
ATOM 7846 N N . ALA A 1 1040 ? 20.260 -5.271 -16.424 1.00 96.44 1040 ALA A N 1
ATOM 7847 C CA . ALA A 1 1040 ? 20.205 -3.990 -15.712 1.00 96.44 1040 ALA A CA 1
ATOM 7848 C C . ALA A 1 1040 ? 20.092 -4.094 -14.171 1.00 96.44 1040 ALA A C 1
ATOM 7850 O O . ALA A 1 1040 ? 20.288 -3.092 -13.478 1.00 96.44 1040 ALA A O 1
ATOM 7851 N N . VAL A 1 1041 ? 19.745 -5.269 -13.626 1.00 98.44 1041 VAL A N 1
ATOM 7852 C CA . VAL A 1 1041 ? 19.437 -5.478 -12.196 1.00 98.44 1041 VAL A CA 1
ATOM 7853 C C . VAL A 1 1041 ? 20.710 -5.468 -11.356 1.00 98.44 1041 VAL A C 1
ATOM 7855 O O . VAL A 1 1041 ? 21.683 -6.126 -11.719 1.00 98.44 1041 VAL A O 1
ATOM 7858 N N . ALA A 1 1042 ? 20.698 -4.793 -10.207 1.00 98.25 1042 ALA A N 1
ATOM 7859 C CA . ALA A 1 1042 ? 21.735 -4.952 -9.186 1.00 98.25 1042 ALA A CA 1
ATOM 7860 C C . ALA A 1 1042 ? 21.200 -4.601 -7.790 1.00 98.25 1042 ALA A C 1
ATOM 7862 O O . ALA A 1 1042 ? 20.310 -3.760 -7.636 1.00 98.25 1042 ALA A O 1
ATOM 7863 N N . PHE A 1 1043 ? 21.752 -5.250 -6.768 1.00 97.81 1043 PHE A N 1
ATOM 7864 C CA . PHE A 1 1043 ? 21.466 -4.978 -5.362 1.00 97.81 1043 PHE A CA 1
ATOM 7865 C C . PHE A 1 1043 ? 22.735 -5.263 -4.539 1.00 97.81 1043 PHE A C 1
ATOM 7867 O O . PHE A 1 1043 ? 23.409 -6.250 -4.847 1.00 97.81 1043 PHE A O 1
ATOM 7874 N N . PRO A 1 1044 ? 23.070 -4.458 -3.511 1.00 96.12 1044 PRO A N 1
ATOM 7875 C CA . PRO A 1 1044 ? 24.250 -4.689 -2.679 1.00 96.12 1044 PRO A CA 1
ATOM 7876 C C . PRO A 1 1044 ? 24.363 -6.126 -2.147 1.00 96.12 1044 PRO A C 1
ATOM 7878 O O . PRO A 1 1044 ? 23.377 -6.746 -1.743 1.00 96.12 1044 PRO A O 1
ATOM 7881 N N . ASP A 1 1045 ? 25.585 -6.655 -2.182 1.00 95.44 1045 ASP A N 1
ATOM 7882 C CA . ASP A 1 1045 ? 25.979 -8.018 -1.788 1.00 95.44 1045 ASP A CA 1
ATOM 7883 C C . ASP A 1 1045 ? 25.297 -9.184 -2.548 1.00 95.44 1045 ASP A C 1
ATOM 7885 O O . ASP A 1 1045 ? 25.584 -10.347 -2.262 1.00 95.44 1045 ASP A O 1
ATOM 7889 N N . CYS A 1 1046 ? 24.443 -8.916 -3.544 1.00 97.88 1046 CYS A N 1
ATOM 7890 C CA . CYS A 1 1046 ? 23.859 -9.946 -4.411 1.00 97.88 1046 CYS A CA 1
ATOM 7891 C C . CYS A 1 1046 ? 24.787 -10.214 -5.614 1.00 97.88 1046 CYS A C 1
ATOM 7893 O O . CYS A 1 1046 ? 25.074 -9.281 -6.368 1.00 97.88 1046 CYS A O 1
ATOM 7895 N N . PRO A 1 1047 ? 25.260 -11.455 -5.851 1.00 97.12 1047 PRO A N 1
ATOM 7896 C CA . PRO A 1 1047 ? 26.159 -11.752 -6.964 1.00 97.12 1047 PRO A CA 1
ATOM 7897 C C . PRO A 1 1047 ? 25.615 -11.334 -8.340 1.00 97.12 1047 PRO A C 1
ATOM 7899 O O . PRO A 1 1047 ? 24.455 -11.578 -8.671 1.00 97.12 1047 PRO A O 1
ATOM 7902 N N . LYS A 1 1048 ? 26.483 -10.762 -9.177 1.00 96.69 1048 LYS A N 1
ATOM 7903 C CA . LYS A 1 1048 ? 26.200 -10.467 -10.586 1.00 96.69 1048 LYS A CA 1
ATOM 7904 C C . LYS A 1 1048 ? 26.526 -11.672 -11.482 1.00 96.69 1048 LYS A C 1
ATOM 7906 O O . LYS A 1 1048 ? 27.498 -12.390 -11.231 1.00 96.69 1048 LYS A O 1
ATOM 7911 N N . ILE A 1 1049 ? 25.695 -11.895 -12.500 1.00 97.94 1049 ILE A N 1
ATOM 7912 C CA . ILE A 1 1049 ? 25.953 -12.782 -13.642 1.00 97.94 1049 ILE A CA 1
ATOM 7913 C C . ILE A 1 1049 ? 26.588 -11.938 -14.748 1.00 97.94 1049 ILE A C 1
ATOM 7915 O O . ILE A 1 1049 ? 25.984 -10.966 -15.207 1.00 97.94 1049 ILE A O 1
ATOM 7919 N N . GLU A 1 1050 ? 27.790 -12.325 -15.170 1.00 92.62 1050 GLU A N 1
ATOM 7920 C CA . GLU A 1 1050 ? 28.531 -11.666 -16.245 1.00 92.62 1050 GLU A CA 1
ATOM 7921 C C . GLU A 1 1050 ? 28.209 -12.323 -17.591 1.00 92.62 1050 GLU A C 1
ATOM 7923 O O . GLU A 1 1050 ? 28.304 -13.544 -17.745 1.00 92.62 1050 GLU A O 1
ATOM 7928 N N . GLY A 1 1051 ? 27.805 -11.515 -18.575 1.00 92.81 1051 GLY A N 1
ATOM 7929 C CA . GLY A 1 1051 ? 27.325 -12.014 -19.866 1.00 92.81 1051 GLY A CA 1
ATOM 7930 C C . GLY A 1 1051 ? 26.156 -12.989 -19.690 1.00 92.81 1051 GLY A C 1
ATOM 7931 O O . GLY A 1 1051 ? 25.087 -12.588 -19.230 1.00 92.81 1051 GLY A O 1
ATOM 7932 N N . PHE A 1 1052 ? 26.388 -14.258 -20.038 1.00 96.88 1052 PHE A N 1
ATOM 7933 C CA . PHE A 1 1052 ? 25.449 -15.376 -19.879 1.00 96.88 1052 PHE A CA 1
ATOM 7934 C C . PHE A 1 1052 ? 26.063 -16.567 -19.109 1.00 96.88 1052 PHE A C 1
ATOM 7936 O O . PHE A 1 1052 ? 25.592 -17.690 -19.256 1.00 96.88 1052 PHE A O 1
ATOM 7943 N N . ASP A 1 1053 ? 27.121 -16.370 -18.311 1.00 97.88 1053 ASP A N 1
ATOM 7944 C CA . ASP A 1 1053 ? 27.749 -17.468 -17.553 1.00 97.88 1053 ASP A CA 1
ATOM 7945 C C . ASP A 1 1053 ? 26.942 -17.831 -16.290 1.00 97.88 1053 ASP A C 1
ATOM 7947 O O . ASP A 1 1053 ? 27.003 -17.149 -15.262 1.00 97.88 1053 ASP A O 1
ATOM 7951 N N . PHE A 1 1054 ? 26.207 -18.947 -16.344 1.00 98.50 1054 PHE A N 1
ATOM 7952 C CA . PHE A 1 1054 ? 25.438 -19.463 -15.210 1.00 98.50 1054 PHE A CA 1
ATOM 7953 C C . PHE A 1 1054 ? 26.217 -20.434 -14.311 1.00 98.50 1054 PHE A C 1
ATOM 7955 O O . PHE A 1 1054 ? 25.643 -20.949 -13.347 1.00 98.50 1054 PHE A O 1
ATOM 7962 N N . SER A 1 1055 ? 27.513 -20.674 -14.545 1.00 97.81 1055 SER A N 1
ATOM 7963 C CA . SER A 1 1055 ? 28.321 -21.655 -13.799 1.00 97.81 1055 SER A CA 1
ATOM 7964 C C . SER A 1 1055 ? 28.219 -21.498 -12.276 1.00 97.81 1055 SER A C 1
ATOM 7966 O O . SER A 1 1055 ? 28.015 -22.482 -11.560 1.00 97.81 1055 SER A O 1
ATOM 7968 N N . ARG A 1 1056 ? 28.261 -20.260 -11.767 1.00 98.06 1056 ARG A N 1
ATOM 7969 C CA . ARG A 1 1056 ? 28.108 -19.943 -10.333 1.00 98.06 1056 ARG A CA 1
ATOM 7970 C C . ARG A 1 1056 ? 26.707 -20.256 -9.796 1.00 98.06 1056 ARG A C 1
ATOM 7972 O O . ARG A 1 1056 ? 26.582 -20.729 -8.667 1.00 98.06 1056 ARG A O 1
ATOM 7979 N N . VAL A 1 1057 ? 25.663 -20.030 -10.596 1.00 98.62 1057 VAL A N 1
ATOM 7980 C CA . VAL A 1 1057 ? 24.268 -20.353 -10.239 1.00 98.62 1057 VAL A CA 1
ATOM 7981 C C . VAL A 1 1057 ? 24.083 -21.869 -10.184 1.00 98.62 1057 VAL A C 1
ATOM 7983 O O . VAL A 1 1057 ? 23.525 -22.392 -9.221 1.00 98.62 1057 VAL A O 1
ATOM 7986 N N . ILE A 1 1058 ? 24.625 -22.585 -11.171 1.00 98.69 1058 ILE A N 1
ATOM 7987 C CA . ILE A 1 1058 ? 24.594 -24.049 -11.272 1.00 98.69 1058 ILE A CA 1
ATOM 7988 C C . ILE A 1 1058 ? 25.333 -24.688 -10.088 1.00 98.69 1058 ILE A C 1
ATOM 7990 O O . ILE A 1 1058 ? 24.786 -25.569 -9.426 1.00 98.69 1058 ILE A O 1
ATOM 7994 N N . GLN A 1 1059 ? 26.532 -24.203 -9.747 1.00 98.12 1059 GLN A N 1
ATOM 7995 C CA . GLN A 1 1059 ? 27.280 -24.648 -8.563 1.00 98.12 1059 GLN A CA 1
ATOM 7996 C C . GLN A 1 1059 ? 26.507 -24.392 -7.260 1.00 98.12 1059 GLN A C 1
ATOM 7998 O O . GLN A 1 1059 ? 26.442 -25.269 -6.394 1.00 98.12 1059 GLN A O 1
ATOM 8003 N N . LYS A 1 1060 ? 25.859 -23.225 -7.122 1.00 98.31 1060 LYS A N 1
ATOM 8004 C CA . LYS A 1 1060 ? 25.011 -22.930 -5.959 1.00 98.31 1060 LYS A CA 1
ATOM 8005 C C . LYS A 1 1060 ? 23.822 -23.894 -5.884 1.00 98.31 1060 LYS A C 1
ATOM 8007 O O . LYS A 1 1060 ? 23.591 -24.464 -4.820 1.00 98.31 1060 LYS A O 1
ATOM 8012 N N . ALA A 1 1061 ? 23.133 -24.154 -6.994 1.00 98.50 1061 ALA A N 1
ATOM 8013 C CA . ALA A 1 1061 ? 22.022 -25.106 -7.060 1.00 98.50 1061 ALA A CA 1
ATOM 8014 C C . ALA A 1 1061 ? 22.443 -26.543 -6.706 1.00 98.50 1061 ALA A C 1
ATOM 8016 O O . ALA A 1 1061 ? 21.752 -27.202 -5.933 1.00 98.50 1061 ALA A O 1
ATOM 8017 N N . GLN A 1 1062 ? 23.600 -27.002 -7.195 1.00 97.75 1062 GLN A N 1
ATOM 8018 C CA . GLN A 1 1062 ? 24.201 -28.293 -6.829 1.00 97.75 1062 GLN A CA 1
ATOM 8019 C C . GLN A 1 1062 ? 24.432 -28.403 -5.308 1.00 97.75 1062 GLN A C 1
ATOM 8021 O O . GLN A 1 1062 ? 24.095 -29.425 -4.704 1.00 97.75 1062 GLN A O 1
ATOM 8026 N N . SER A 1 1063 ? 24.944 -27.334 -4.679 1.00 97.31 1063 SER A N 1
ATOM 8027 C CA . SER A 1 1063 ? 25.222 -27.279 -3.232 1.00 97.31 1063 SER A CA 1
ATOM 8028 C C . SER A 1 1063 ? 23.974 -27.220 -2.339 1.00 97.31 1063 SER A C 1
ATOM 8030 O O . SER A 1 1063 ? 24.031 -27.614 -1.176 1.00 97.31 1063 SER A O 1
ATOM 8032 N N . MET A 1 1064 ? 22.846 -26.730 -2.861 1.00 97.38 1064 MET A N 1
ATOM 8033 C CA . MET A 1 1064 ? 21.598 -26.570 -2.109 1.00 97.38 1064 MET A CA 1
ATOM 8034 C C . MET A 1 1064 ? 20.755 -27.848 -2.124 1.00 97.38 1064 MET A C 1
ATOM 8036 O O . MET A 1 1064 ? 20.932 -28.714 -2.977 1.00 97.38 1064 MET A O 1
ATOM 8040 N N . ASN A 1 1065 ? 19.831 -27.996 -1.171 1.00 93.69 1065 ASN A N 1
ATOM 8041 C CA . ASN A 1 1065 ? 19.069 -29.240 -1.015 1.00 93.69 1065 ASN A CA 1
ATOM 8042 C C . ASN A 1 1065 ? 18.152 -29.546 -2.212 1.00 93.69 1065 ASN A C 1
ATOM 8044 O O . ASN A 1 1065 ? 18.104 -30.702 -2.632 1.00 93.69 1065 ASN A O 1
ATOM 8048 N N . GLY A 1 1066 ? 17.487 -28.535 -2.785 1.00 96.00 1066 GLY A N 1
ATOM 8049 C CA . GLY A 1 1066 ? 16.393 -28.747 -3.736 1.00 96.00 1066 GLY A CA 1
ATOM 8050 C C . GLY A 1 1066 ? 15.111 -29.253 -3.062 1.00 96.00 1066 GLY A C 1
ATOM 8051 O O . GLY A 1 1066 ? 15.021 -29.287 -1.832 1.00 96.00 1066 GLY A O 1
ATOM 8052 N N . PHE A 1 1067 ? 14.126 -29.636 -3.875 1.00 96.56 106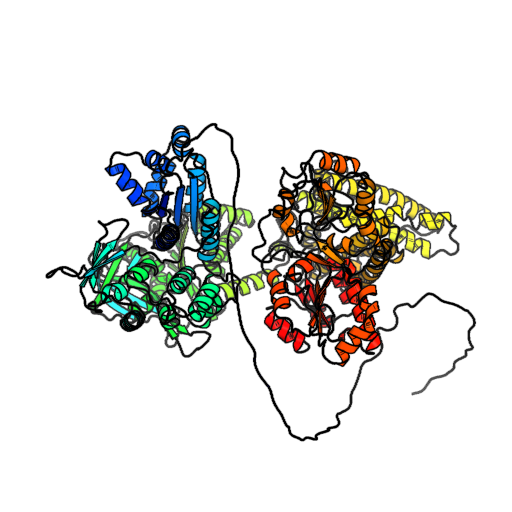7 PHE A N 1
ATOM 8053 C CA . PHE A 1 1067 ? 12.874 -30.244 -3.415 1.00 96.56 1067 PHE A CA 1
ATOM 8054 C C . PHE A 1 1067 ? 13.046 -31.752 -3.180 1.00 96.56 1067 PHE A C 1
ATOM 8056 O O . PHE A 1 1067 ? 13.770 -32.437 -3.909 1.00 96.56 1067 PHE A O 1
ATOM 8063 N N . ARG A 1 1068 ? 12.363 -32.278 -2.165 1.00 94.38 1068 ARG A N 1
ATOM 8064 C CA . ARG A 1 1068 ? 12.339 -33.692 -1.762 1.00 94.38 1068 ARG A CA 1
ATOM 8065 C C . ARG A 1 1068 ? 11.119 -34.398 -2.353 1.00 94.38 1068 ARG A C 1
ATOM 8067 O O . ARG A 1 1068 ? 10.128 -33.758 -2.671 1.00 94.38 1068 ARG A O 1
ATOM 8074 N N . GLU A 1 1069 ? 11.132 -35.731 -2.393 1.00 92.62 1069 GLU A N 1
ATOM 8075 C CA . GLU A 1 1069 ? 9.948 -36.527 -2.784 1.00 92.62 1069 GLU A CA 1
ATOM 8076 C C . GLU A 1 1069 ? 8.727 -36.306 -1.873 1.00 92.62 1069 GLU A C 1
ATOM 8078 O O . GLU A 1 1069 ? 7.592 -36.482 -2.305 1.00 92.62 1069 GLU A O 1
ATOM 8083 N N . ALA A 1 1070 ? 8.953 -35.909 -0.617 1.00 90.94 1070 ALA A N 1
ATOM 8084 C CA . ALA A 1 1070 ? 7.893 -35.592 0.339 1.00 90.94 1070 ALA A CA 1
ATOM 8085 C C . ALA A 1 1070 ? 7.294 -34.182 0.159 1.00 90.94 1070 ALA A C 1
ATOM 8087 O O . ALA A 1 1070 ? 6.267 -33.887 0.770 1.00 90.94 1070 ALA A O 1
ATOM 8088 N N . ASP A 1 1071 ? 7.916 -33.316 -0.647 1.00 90.50 1071 ASP A N 1
ATOM 8089 C CA . ASP A 1 1071 ? 7.451 -31.947 -0.866 1.00 90.50 1071 ASP A CA 1
ATOM 8090 C C . ASP A 1 1071 ? 6.350 -31.977 -1.941 1.00 90.50 1071 ASP A C 1
ATOM 8092 O O . ASP A 1 1071 ? 6.620 -31.896 -3.136 1.00 90.50 1071 ASP A O 1
ATOM 8096 N N . THR A 1 1072 ? 5.095 -32.152 -1.524 1.00 84.00 1072 THR A N 1
ATOM 8097 C CA . THR A 1 1072 ? 3.938 -32.295 -2.433 1.00 84.00 1072 THR A CA 1
ATOM 8098 C C . THR A 1 1072 ? 3.232 -30.977 -2.766 1.00 84.00 1072 THR A C 1
ATOM 8100 O O . THR A 1 1072 ? 2.436 -30.922 -3.703 1.00 84.00 1072 THR A O 1
ATOM 8103 N N . GLU A 1 1073 ? 3.534 -29.906 -2.031 1.00 87.19 1073 GLU A N 1
ATOM 8104 C CA . GLU A 1 1073 ? 3.032 -28.543 -2.235 1.00 87.19 1073 GLU A CA 1
ATOM 8105 C C . GLU A 1 1073 ? 4.087 -27.514 -1.791 1.00 87.19 1073 GLU A C 1
ATOM 8107 O O . GLU A 1 1073 ? 4.984 -27.832 -1.007 1.00 87.19 1073 GLU A O 1
ATOM 8112 N N . PHE A 1 1074 ? 4.018 -26.274 -2.290 1.00 86.12 1074 PHE A N 1
ATOM 8113 C CA . PHE A 1 1074 ? 4.944 -25.229 -1.845 1.00 86.12 1074 PHE A CA 1
ATOM 8114 C C . PHE A 1 1074 ? 4.589 -24.728 -0.442 1.00 86.12 1074 PHE A C 1
ATOM 8116 O O . PHE A 1 1074 ? 3.500 -24.212 -0.195 1.00 86.12 1074 PHE A O 1
ATOM 8123 N N . THR A 1 1075 ? 5.552 -24.806 0.474 1.00 79.69 1075 THR A N 1
ATOM 8124 C CA . THR A 1 1075 ? 5.383 -24.386 1.866 1.00 79.69 1075 THR A CA 1
ATOM 8125 C C . THR A 1 1075 ? 5.702 -22.900 2.045 1.00 79.69 1075 THR A C 1
ATOM 8127 O O . THR A 1 1075 ? 6.765 -22.560 2.555 1.00 79.69 1075 THR A O 1
ATOM 8130 N N . TYR A 1 1076 ? 4.800 -22.002 1.648 1.00 82.94 1076 TYR A N 1
ATOM 8131 C CA . TYR A 1 1076 ? 4.856 -20.580 2.022 1.00 82.94 1076 TYR A CA 1
ATOM 8132 C C . TYR A 1 1076 ? 3.489 -20.088 2.527 1.00 82.94 1076 TYR A C 1
ATOM 8134 O O . TYR A 1 1076 ? 2.461 -20.660 2.160 1.00 82.94 1076 TYR A O 1
ATOM 8142 N N . PRO A 1 1077 ? 3.430 -19.031 3.365 1.00 74.88 1077 PRO A N 1
ATOM 8143 C CA . PRO A 1 1077 ? 2.164 -18.441 3.792 1.00 74.88 1077 PRO A CA 1
ATOM 8144 C C . PRO A 1 1077 ? 1.255 -18.112 2.601 1.00 74.88 1077 PRO A C 1
ATOM 8146 O O . PRO A 1 1077 ? 1.665 -17.405 1.676 1.00 74.88 1077 PRO A O 1
ATOM 8149 N N . LEU A 1 1078 ? 0.018 -18.615 2.624 1.00 67.88 1078 LEU A N 1
ATOM 8150 C CA . LEU A 1 1078 ? -0.988 -18.301 1.607 1.00 67.88 1078 LEU A CA 1
ATOM 8151 C C . LEU A 1 1078 ? -1.288 -16.796 1.590 1.00 67.88 1078 LEU A C 1
ATOM 8153 O O . LEU A 1 1078 ? -1.202 -16.125 2.619 1.00 67.88 1078 LEU A O 1
ATOM 8157 N N . ASP A 1 1079 ? -1.642 -16.266 0.421 1.00 64.69 1079 ASP A N 1
ATOM 8158 C CA . ASP A 1 1079 ? -2.154 -14.903 0.322 1.00 64.69 1079 ASP A CA 1
ATOM 8159 C C . ASP A 1 1079 ? -3.555 -14.859 0.973 1.00 64.69 1079 ASP A C 1
ATOM 8161 O O . ASP A 1 1079 ? -4.432 -15.641 0.601 1.00 64.69 1079 ASP A O 1
ATOM 8165 N N . PRO A 1 1080 ? -3.800 -14.004 1.985 1.00 52.88 1080 PRO A N 1
ATOM 8166 C CA . PRO A 1 1080 ? -5.132 -13.873 2.572 1.00 52.88 1080 PRO A CA 1
ATOM 8167 C C . PRO A 1 1080 ? -6.172 -13.285 1.600 1.00 52.88 1080 PRO A C 1
ATOM 8169 O O . PRO A 1 1080 ? -7.366 -13.387 1.882 1.00 52.88 1080 PRO A O 1
ATOM 8172 N N . PHE A 1 1081 ? -5.745 -12.701 0.475 1.00 52.62 1081 PHE A N 1
ATOM 8173 C CA . PHE A 1 1081 ? -6.600 -12.090 -0.547 1.00 52.62 1081 PHE A CA 1
ATOM 8174 C C . PHE A 1 1081 ? -6.736 -12.928 -1.832 1.00 52.62 1081 PHE A C 1
ATOM 8176 O O . PHE A 1 1081 ? -7.552 -12.591 -2.687 1.00 52.62 1081 PHE A O 1
ATOM 8183 N N . GLY A 1 1082 ? -5.998 -14.035 -1.971 1.00 53.28 1082 GLY A N 1
ATOM 8184 C CA . GLY A 1 1082 ? -6.035 -14.889 -3.160 1.00 53.28 1082 GLY A CA 1
ATOM 8185 C C . GLY A 1 1082 ? -5.492 -16.294 -2.896 1.00 53.28 1082 GLY A C 1
ATOM 8186 O O . GLY A 1 1082 ? -4.575 -16.490 -2.108 1.00 53.28 1082 GLY A O 1
ATOM 8187 N N . LYS A 1 1083 ? -6.041 -17.316 -3.556 1.00 54.31 1083 LYS A N 1
ATOM 8188 C CA . LYS A 1 1083 ? -5.465 -18.670 -3.493 1.00 54.31 1083 LYS A CA 1
ATOM 8189 C C . LYS A 1 1083 ? -4.545 -18.879 -4.698 1.00 54.31 1083 LYS A C 1
ATOM 8191 O O . LYS A 1 1083 ? -5.024 -18.673 -5.813 1.00 54.31 1083 LYS A O 1
ATOM 8196 N N . PRO A 1 1084 ? -3.273 -19.293 -4.508 1.00 61.28 1084 PRO A N 1
ATOM 8197 C CA . PRO A 1 1084 ? -2.431 -19.731 -5.615 1.00 61.28 1084 PRO A CA 1
ATOM 8198 C C . PRO A 1 1084 ? -3.147 -20.855 -6.357 1.00 61.28 1084 PRO A C 1
ATOM 8200 O O . PRO A 1 1084 ? -3.675 -21.770 -5.720 1.00 61.28 1084 PRO A O 1
ATOM 8203 N N . ALA A 1 1085 ? -3.196 -20.774 -7.682 1.00 74.69 1085 ALA A N 1
ATOM 8204 C CA . ALA A 1 1085 ? -3.867 -21.799 -8.458 1.00 74.69 1085 ALA A CA 1
ATOM 8205 C C . ALA A 1 1085 ? -3.019 -23.073 -8.520 1.00 74.69 1085 ALA A C 1
ATOM 8207 O O . ALA A 1 1085 ? -1.791 -23.008 -8.525 1.00 74.69 1085 ALA A O 1
ATOM 8208 N N . LYS A 1 1086 ? -3.661 -24.240 -8.638 1.00 80.25 1086 LYS A N 1
ATOM 8209 C CA . LYS A 1 1086 ? -2.926 -25.516 -8.799 1.00 80.25 1086 LYS A CA 1
ATOM 8210 C C . LYS A 1 1086 ? -2.155 -25.606 -10.120 1.00 80.25 1086 LYS A C 1
ATOM 8212 O O . LYS A 1 1086 ? -1.145 -26.302 -10.217 1.00 80.25 1086 LYS A O 1
ATOM 8217 N N . SER A 1 1087 ? -2.651 -24.903 -11.129 1.00 88.88 1087 SER A N 1
ATOM 8218 C CA . SER A 1 1087 ? -1.998 -24.699 -12.416 1.00 88.88 1087 SER A CA 1
ATOM 8219 C C . SER A 1 1087 ? -2.437 -23.373 -13.031 1.00 88.88 1087 SER A C 1
ATOM 8221 O O . SER A 1 1087 ? -3.447 -22.811 -12.604 1.00 88.88 1087 SER A O 1
ATOM 8223 N N . TYR A 1 1088 ? -1.710 -22.900 -14.042 1.00 91.38 1088 TYR A N 1
ATOM 8224 C CA . TYR A 1 1088 ? -2.073 -21.725 -14.837 1.00 91.38 1088 TYR A CA 1
ATOM 8225 C C . TYR A 1 1088 ? -2.229 -22.072 -16.317 1.00 91.38 1088 TYR A C 1
ATOM 8227 O O . TYR A 1 1088 ? -1.401 -22.797 -16.866 1.00 91.38 1088 TYR A O 1
ATOM 8235 N N . ASN A 1 1089 ? -3.258 -21.529 -16.967 1.00 92.31 1089 ASN A N 1
ATOM 8236 C CA . ASN A 1 1089 ? -3.426 -21.619 -18.419 1.00 92.31 1089 ASN A CA 1
ATOM 8237 C C . ASN A 1 1089 ? -2.733 -20.427 -19.096 1.00 92.31 1089 ASN A C 1
ATOM 8239 O O . ASN A 1 1089 ? -3.091 -19.280 -18.838 1.00 92.31 1089 ASN A O 1
ATOM 8243 N N . VAL A 1 1090 ? -1.760 -20.696 -19.970 1.00 94.81 1090 VAL A N 1
ATOM 8244 C CA . VAL A 1 1090 ? -0.939 -19.682 -20.661 1.00 94.81 1090 VAL A CA 1
ATOM 8245 C C . VAL A 1 1090 ? -0.907 -19.926 -22.169 1.00 94.81 1090 VAL A C 1
ATOM 8247 O O . VAL A 1 1090 ? -1.298 -20.995 -22.635 1.00 94.81 1090 VAL A O 1
ATOM 8250 N N . GLY A 1 1091 ? -0.370 -18.969 -22.931 1.00 95.69 1091 GLY A N 1
ATOM 8251 C CA . GLY A 1 1091 ? -0.024 -19.171 -24.341 1.00 95.69 1091 GLY A CA 1
ATOM 8252 C C . GLY A 1 1091 ? -1.043 -18.635 -25.348 1.00 95.69 1091 GLY A C 1
ATOM 8253 O O . GLY A 1 1091 ? -1.061 -19.091 -26.491 1.00 95.69 1091 GLY A O 1
ATOM 8254 N N . PHE A 1 1092 ? -1.888 -17.679 -24.950 1.00 95.38 1092 PHE A N 1
ATOM 8255 C CA . PHE A 1 1092 ? -2.961 -17.122 -25.779 1.00 95.38 1092 PHE A CA 1
ATOM 8256 C C . PHE A 1 1092 ? -2.571 -15.797 -26.458 1.00 95.38 1092 PHE A C 1
ATOM 8258 O O . PHE A 1 1092 ? -3.392 -14.890 -26.559 1.00 95.38 1092 PHE A O 1
ATOM 8265 N N . ALA A 1 1093 ? -1.332 -15.665 -26.943 1.00 95.69 1093 ALA A N 1
ATOM 8266 C CA . ALA A 1 1093 ? -0.934 -14.519 -27.771 1.00 95.69 1093 ALA A CA 1
ATOM 8267 C C . ALA A 1 1093 ? -1.807 -14.388 -29.038 1.00 95.69 1093 ALA A C 1
ATOM 8269 O O . ALA A 1 1093 ? -2.542 -15.313 -29.410 1.00 95.69 1093 ALA A O 1
ATOM 8270 N N . TYR A 1 1094 ? -1.734 -13.236 -29.716 1.00 95.38 1094 TYR A N 1
ATOM 8271 C CA . TYR A 1 1094 ? -2.700 -12.905 -30.765 1.00 95.38 1094 TYR A CA 1
ATOM 8272 C C . TYR A 1 1094 ? -2.741 -13.925 -31.909 1.00 95.38 1094 TYR A C 1
ATOM 8274 O O . TYR A 1 1094 ? -3.825 -14.171 -32.424 1.00 95.38 1094 TYR A O 1
ATOM 8282 N N . GLU A 1 1095 ? -1.633 -14.565 -32.297 1.00 94.06 1095 GLU A N 1
ATOM 8283 C CA . GLU A 1 1095 ? -1.658 -15.591 -33.348 1.00 94.06 1095 GLU A CA 1
ATOM 8284 C C . GLU A 1 1095 ? -2.519 -16.796 -32.960 1.00 94.06 1095 GLU A C 1
ATOM 8286 O O . GLU A 1 1095 ? -3.317 -17.269 -33.771 1.00 94.06 1095 GLU A O 1
ATOM 8291 N N . THR A 1 1096 ? -2.428 -17.243 -31.704 1.00 92.75 1096 THR A N 1
ATOM 8292 C CA . THR A 1 1096 ? -3.259 -18.331 -31.174 1.00 92.75 1096 THR A CA 1
ATOM 8293 C C . THR A 1 1096 ? -4.733 -17.926 -31.154 1.00 92.75 1096 THR A C 1
ATOM 8295 O O . THR A 1 1096 ? -5.573 -18.676 -31.650 1.00 92.75 1096 THR A O 1
ATOM 8298 N N . VAL A 1 1097 ? -5.068 -16.721 -30.678 1.00 90.88 1097 VAL A N 1
ATOM 8299 C CA . VAL A 1 1097 ? -6.466 -16.244 -30.646 1.00 90.88 1097 VAL A CA 1
ATOM 8300 C C . VAL A 1 1097 ? -7.030 -16.041 -32.057 1.00 90.88 1097 VAL A C 1
ATOM 8302 O O . VAL A 1 1097 ? -8.166 -16.428 -32.330 1.00 90.88 1097 VAL A O 1
ATOM 8305 N N . LEU A 1 1098 ? -6.243 -15.487 -32.985 1.00 90.25 1098 LEU A N 1
ATOM 8306 C CA . LEU A 1 1098 ? -6.680 -15.272 -34.365 1.00 90.25 1098 LEU A CA 1
ATOM 8307 C C . LEU A 1 1098 ? -6.764 -16.572 -35.179 1.00 90.25 1098 LEU A C 1
ATOM 8309 O O . LEU A 1 1098 ? -7.582 -16.642 -36.095 1.00 90.25 1098 LEU A O 1
ATOM 8313 N N . SER A 1 1099 ? -6.018 -17.625 -34.821 1.00 89.56 1099 SER A N 1
ATOM 8314 C CA . SER A 1 1099 ? -6.154 -18.948 -35.455 1.00 89.56 1099 SER A CA 1
ATOM 8315 C C . SER A 1 1099 ? -7.562 -19.548 -35.299 1.00 89.56 1099 SER A C 1
ATOM 8317 O O . SER A 1 1099 ? -8.024 -20.281 -36.173 1.00 89.56 1099 SER A O 1
ATOM 8319 N N . VAL A 1 1100 ? -8.278 -19.168 -34.232 1.00 87.81 1100 VAL A N 1
ATOM 8320 C CA . VAL A 1 1100 ? -9.671 -19.555 -33.953 1.00 87.81 1100 VAL A CA 1
ATOM 8321 C C . VAL A 1 1100 ? -10.665 -18.401 -34.142 1.00 87.81 1100 VAL A C 1
ATOM 8323 O O . VAL A 1 1100 ? -11.821 -18.509 -33.728 1.00 87.81 1100 VAL A O 1
ATOM 8326 N N . ALA A 1 1101 ? -10.270 -17.312 -34.818 1.00 86.50 1101 ALA A N 1
ATOM 8327 C CA . ALA A 1 1101 ? -11.127 -16.141 -35.035 1.00 86.50 1101 ALA A CA 1
ATOM 8328 C C . ALA A 1 1101 ? -12.540 -16.473 -35.567 1.00 86.50 1101 ALA A C 1
ATOM 8330 O O . ALA A 1 1101 ? -13.487 -15.898 -35.034 1.00 86.50 1101 ALA A O 1
ATOM 8331 N N . PRO A 1 1102 ? -12.757 -17.415 -36.516 1.00 88.88 1102 PRO A N 1
ATOM 8332 C CA . PRO A 1 1102 ? -14.108 -17.771 -36.965 1.00 88.88 1102 PRO A CA 1
ATOM 8333 C C . PRO A 1 1102 ? -15.023 -18.305 -35.850 1.00 88.88 1102 PRO A C 1
ATOM 8335 O O . PRO A 1 1102 ? -16.230 -18.078 -35.886 1.00 88.88 1102 PRO A O 1
ATOM 8338 N N . GLN A 1 1103 ? -14.465 -18.989 -34.844 1.00 90.12 1103 GLN A N 1
ATOM 8339 C CA . GLN A 1 1103 ? -15.225 -19.477 -33.687 1.00 90.12 1103 GLN A CA 1
ATOM 8340 C C . GLN A 1 1103 ? -15.594 -18.319 -32.753 1.00 90.12 1103 GLN A C 1
ATOM 8342 O O . GLN A 1 1103 ? -16.751 -18.201 -32.356 1.00 90.12 1103 GLN A O 1
ATOM 8347 N N . VAL A 1 1104 ? -14.633 -17.431 -32.467 1.00 89.69 1104 VAL A N 1
ATOM 8348 C CA . VAL A 1 1104 ? -14.841 -16.229 -31.641 1.00 89.69 1104 VAL A CA 1
ATOM 8349 C C . VAL A 1 1104 ? -15.873 -15.296 -32.280 1.00 89.69 1104 VAL A C 1
ATOM 8351 O O . VAL A 1 1104 ? -16.806 -14.867 -31.610 1.00 89.69 1104 VAL A O 1
ATOM 8354 N N . ILE A 1 1105 ? -15.759 -15.040 -33.586 1.00 90.62 1105 ILE A N 1
ATOM 8355 C CA . ILE A 1 1105 ? -16.719 -14.252 -34.370 1.00 90.62 1105 ILE A CA 1
ATOM 8356 C C . ILE A 1 1105 ? -18.111 -14.885 -34.302 1.00 90.62 1105 ILE A C 1
ATOM 8358 O O . ILE A 1 1105 ? -19.061 -14.206 -33.926 1.00 90.62 1105 ILE A O 1
ATOM 8362 N N . SER A 1 1106 ? -18.236 -16.190 -34.569 1.00 91.12 1106 SER A N 1
ATOM 8363 C CA . SER A 1 1106 ? -19.538 -16.867 -34.524 1.00 91.12 1106 SER A CA 1
ATOM 8364 C C . SER A 1 1106 ? -20.181 -16.821 -33.132 1.00 91.12 1106 SER A C 1
ATOM 8366 O O . SER A 1 1106 ? -21.400 -16.694 -33.030 1.00 91.12 1106 SER A O 1
ATOM 8368 N N . ALA A 1 1107 ? -19.384 -16.893 -32.062 1.00 92.00 1107 ALA A N 1
ATOM 8369 C CA . ALA A 1 1107 ? -19.861 -16.751 -30.687 1.00 92.00 1107 ALA A CA 1
ATOM 8370 C C . ALA A 1 1107 ? -20.311 -15.310 -30.360 1.00 92.00 1107 ALA A C 1
ATOM 8372 O O . ALA A 1 1107 ? -21.263 -15.126 -29.604 1.00 92.00 1107 ALA A O 1
ATOM 8373 N N . ILE A 1 1108 ? -19.695 -14.282 -30.958 1.00 91.38 1108 ILE A N 1
ATOM 8374 C CA . ILE A 1 1108 ? -20.180 -12.892 -30.871 1.00 91.38 1108 ILE A CA 1
ATOM 8375 C C . ILE A 1 1108 ? -21.503 -12.738 -31.638 1.00 91.38 1108 ILE A C 1
ATOM 8377 O O . ILE A 1 1108 ? -22.470 -12.213 -31.093 1.00 91.38 1108 ILE A O 1
ATOM 8381 N N . GLU A 1 1109 ? -21.583 -13.234 -32.878 1.00 90.19 1109 GLU A N 1
ATOM 8382 C CA . GLU A 1 1109 ? -22.783 -13.136 -33.729 1.00 90.19 1109 GLU A CA 1
ATOM 8383 C C . GLU A 1 1109 ? -24.009 -13.850 -33.134 1.00 90.19 1109 GLU A C 1
ATOM 8385 O O . GLU A 1 1109 ? -25.139 -13.392 -33.307 1.00 90.19 1109 GLU A O 1
ATOM 8390 N N . LYS A 1 1110 ? -23.797 -14.956 -32.409 1.00 92.31 1110 LYS A N 1
ATOM 8391 C CA . LYS A 1 1110 ? -24.844 -15.685 -31.669 1.00 92.31 1110 LYS A CA 1
ATOM 8392 C C . LYS A 1 1110 ? -25.236 -15.030 -30.342 1.00 92.31 1110 LYS A C 1
ATOM 8394 O O . LYS A 1 1110 ? -26.275 -15.380 -29.787 1.00 92.31 1110 LYS A O 1
ATOM 8399 N N . GLY A 1 1111 ? -24.427 -14.100 -29.832 1.00 90.00 1111 GLY A N 1
ATOM 8400 C CA . GLY A 1 1111 ? -24.597 -13.497 -28.509 1.00 90.00 1111 GLY A CA 1
ATOM 8401 C C . GLY A 1 1111 ? -24.060 -14.336 -27.343 1.00 90.00 1111 GLY A C 1
ATOM 8402 O O . GLY A 1 1111 ? -24.299 -13.971 -26.193 1.00 90.00 1111 GLY A O 1
ATOM 8403 N N . ASP A 1 1112 ? -23.316 -15.416 -27.612 1.00 92.88 1112 ASP A N 1
ATOM 8404 C CA . ASP A 1 1112 ? -22.623 -16.214 -26.589 1.00 92.88 1112 ASP A CA 1
ATOM 8405 C C . ASP A 1 1112 ? -21.523 -15.374 -25.906 1.00 92.88 1112 ASP A C 1
ATOM 8407 O O . ASP A 1 1112 ? -21.376 -15.385 -24.681 1.00 92.88 1112 ASP A O 1
ATOM 8411 N N . ILE A 1 1113 ? -20.783 -14.587 -26.701 1.00 93.31 1113 ILE A N 1
ATOM 8412 C CA . ILE A 1 1113 ? -19.857 -13.550 -26.228 1.00 93.31 1113 ILE A CA 1
ATOM 8413 C C . ILE A 1 1113 ? -20.531 -12.188 -26.386 1.00 93.31 1113 ILE A C 1
ATOM 8415 O O . ILE A 1 1113 ? -20.693 -11.684 -27.494 1.00 93.31 1113 ILE A O 1
ATOM 8419 N N . THR A 1 1114 ? -20.864 -11.543 -25.270 1.00 91.50 1114 THR A N 1
ATOM 8420 C CA . THR A 1 1114 ? -21.470 -10.201 -25.280 1.00 91.50 1114 THR A CA 1
ATOM 8421 C C . THR A 1 1114 ? -20.452 -9.070 -25.166 1.00 91.50 1114 THR A C 1
ATOM 8423 O O . THR A 1 1114 ? -20.773 -7.927 -25.492 1.00 91.50 1114 THR A O 1
ATOM 8426 N N . ARG A 1 1115 ? -19.264 -9.339 -24.599 1.00 92.38 1115 ARG A N 1
ATOM 8427 C CA . ARG A 1 1115 ? -18.314 -8.287 -24.202 1.00 92.38 1115 ARG A CA 1
ATOM 8428 C C . ARG A 1 1115 ? -16.902 -8.820 -23.947 1.00 92.38 1115 ARG A C 1
ATOM 8430 O O . ARG A 1 1115 ? -16.736 -9.917 -23.418 1.00 92.38 1115 ARG A O 1
ATOM 8437 N N . PHE A 1 1116 ? -15.908 -7.997 -24.259 1.00 93.88 1116 PHE A N 1
ATOM 8438 C CA . PHE A 1 1116 ? -14.503 -8.195 -23.923 1.00 93.88 1116 PHE A CA 1
ATOM 8439 C C . PHE A 1 1116 ? -14.062 -7.205 -22.840 1.00 93.88 1116 PHE A C 1
ATOM 8441 O O . PHE A 1 1116 ? -14.490 -6.048 -22.815 1.00 93.88 1116 PHE A O 1
ATOM 8448 N N . TYR A 1 1117 ? -13.163 -7.649 -21.970 1.00 95.25 1117 TYR A N 1
ATOM 8449 C CA . TYR A 1 1117 ? -12.511 -6.813 -20.968 1.00 95.25 1117 TYR A CA 1
ATOM 8450 C C . TYR A 1 1117 ? -11.007 -7.061 -21.026 1.00 95.25 1117 TYR A C 1
ATOM 8452 O O . TYR A 1 1117 ? -10.565 -8.184 -20.805 1.00 95.25 1117 TYR A O 1
ATOM 8460 N N . TYR A 1 1118 ? -10.210 -6.032 -21.294 1.00 96.31 1118 TYR A N 1
ATOM 8461 C CA . TYR A 1 1118 ? -8.785 -6.079 -20.989 1.00 96.31 1118 TYR A CA 1
ATOM 8462 C C . TYR A 1 1118 ? -8.604 -5.729 -19.510 1.00 96.31 1118 TYR A C 1
ATOM 8464 O O . TYR A 1 1118 ? -8.876 -4.593 -19.121 1.00 96.31 1118 TYR A O 1
ATOM 8472 N N . ILE A 1 1119 ? -8.173 -6.697 -18.699 1.00 95.31 1119 ILE A N 1
ATOM 8473 C CA . ILE A 1 1119 ? -7.858 -6.515 -17.276 1.00 95.31 1119 ILE A CA 1
ATOM 8474 C C . ILE A 1 1119 ? -6.432 -7.020 -17.059 1.00 95.31 1119 ILE A C 1
ATOM 8476 O O . ILE A 1 1119 ? -6.189 -8.224 -16.993 1.00 95.31 1119 ILE A O 1
ATOM 8480 N N . GLY A 1 1120 ? -5.466 -6.106 -17.006 1.00 89.19 1120 GLY A N 1
ATOM 8481 C CA . GLY A 1 1120 ? -4.043 -6.458 -17.033 1.00 89.19 1120 GLY A CA 1
ATOM 8482 C C . GLY A 1 1120 ? -3.117 -5.276 -16.768 1.00 89.19 1120 GLY A C 1
ATOM 8483 O O . GLY A 1 1120 ? -3.565 -4.204 -16.357 1.00 89.19 1120 GLY A O 1
ATOM 8484 N N . GLY A 1 1121 ? -1.818 -5.477 -16.982 1.00 94.06 1121 GLY A N 1
ATOM 8485 C CA . GLY A 1 1121 ? -0.749 -4.534 -16.652 1.00 94.06 1121 GLY A CA 1
ATOM 8486 C C . GLY A 1 1121 ? 0.072 -4.989 -15.441 1.00 94.06 1121 GLY A C 1
ATOM 8487 O O . GLY A 1 1121 ? 0.457 -6.155 -15.374 1.00 94.06 1121 GLY A O 1
ATOM 8488 N N . CYS A 1 1122 ? 0.370 -4.089 -14.502 1.00 95.44 1122 CYS A N 1
ATOM 8489 C CA . CYS A 1 1122 ? 1.314 -4.352 -13.406 1.00 95.44 1122 CYS A CA 1
ATOM 8490 C C . CYS A 1 1122 ? 0.646 -4.372 -12.017 1.00 95.44 1122 CYS A C 1
ATOM 8492 O O . CYS A 1 1122 ? -0.008 -3.404 -11.613 1.00 95.44 1122 CYS A O 1
ATOM 8494 N N . ASP A 1 1123 ? 0.874 -5.453 -11.262 1.00 93.06 1123 ASP A N 1
ATOM 8495 C CA . ASP A 1 1123 ? 0.413 -5.625 -9.875 1.00 93.06 1123 ASP A CA 1
ATOM 8496 C C . ASP A 1 1123 ? 1.345 -4.941 -8.845 1.00 93.06 1123 ASP A C 1
ATOM 8498 O O . ASP A 1 1123 ? 2.408 -4.423 -9.196 1.00 93.06 1123 ASP A O 1
ATOM 8502 N N . GLY A 1 1124 ? 0.948 -4.939 -7.571 1.00 87.62 1124 GLY A N 1
ATOM 8503 C CA . GLY A 1 1124 ? 1.743 -4.482 -6.429 1.00 87.62 1124 GLY A CA 1
ATOM 8504 C C . GLY A 1 1124 ? 1.117 -4.891 -5.090 1.00 87.62 1124 GLY A C 1
ATOM 8505 O O . GLY A 1 1124 ? 0.161 -5.667 -5.070 1.00 87.62 1124 GLY A O 1
ATOM 8506 N N . PHE A 1 1125 ? 1.653 -4.368 -3.977 1.00 79.50 1125 PHE A N 1
ATOM 8507 C CA . PHE A 1 1125 ? 1.147 -4.637 -2.614 1.00 79.50 1125 PHE A CA 1
ATOM 8508 C C . PHE A 1 1125 ? -0.375 -4.474 -2.461 1.00 79.50 1125 PHE A C 1
ATOM 8510 O O . PHE A 1 1125 ? -1.021 -3.658 -3.122 1.00 79.50 1125 PHE A O 1
ATOM 8517 N N . GLU A 1 1126 ? -0.908 -5.275 -1.547 1.00 68.38 1126 GLU A N 1
ATOM 8518 C CA . GLU A 1 1126 ? -2.321 -5.553 -1.316 1.00 68.38 1126 GLU A CA 1
ATOM 8519 C C . GLU A 1 1126 ? -3.088 -4.350 -0.725 1.00 68.38 1126 GLU A C 1
ATOM 8521 O O . GLU A 1 1126 ? -2.504 -3.422 -0.162 1.00 68.38 1126 GLU A O 1
ATOM 8526 N N . GLY A 1 1127 ? -4.421 -4.365 -0.848 1.00 71.81 1127 GLY A N 1
ATOM 8527 C CA . GLY A 1 1127 ? -5.307 -3.269 -0.436 1.00 71.81 1127 GLY A CA 1
ATOM 8528 C C . GLY A 1 1127 ? -6.270 -2.889 -1.559 1.00 71.81 1127 GLY A C 1
ATOM 8529 O O . GLY A 1 1127 ? -7.051 -3.721 -2.007 1.00 71.81 1127 GLY A O 1
ATOM 8530 N N . GLU A 1 1128 ? -6.170 -1.655 -2.065 1.00 73.25 1128 GLU A N 1
ATOM 8531 C CA . GLU A 1 1128 ? -7.009 -1.102 -3.153 1.00 73.25 1128 GLU A CA 1
ATOM 8532 C C . GLU A 1 1128 ? -7.008 -1.959 -4.441 1.00 73.25 1128 GLU A C 1
ATOM 8534 O O . GLU A 1 1128 ? -7.906 -1.850 -5.270 1.00 73.25 1128 GLU A O 1
ATOM 8539 N N . ARG A 1 1129 ? -6.027 -2.858 -4.609 1.00 85.50 1129 ARG A N 1
ATOM 8540 C CA . ARG A 1 1129 ? -5.915 -3.778 -5.755 1.00 85.50 1129 ARG A CA 1
ATOM 8541 C C . ARG A 1 1129 ? -6.900 -4.954 -5.728 1.00 85.50 1129 ARG A C 1
ATOM 8543 O O . ARG A 1 1129 ? -7.049 -5.610 -6.758 1.00 85.50 1129 ARG A O 1
ATOM 8550 N N . ASN A 1 1130 ? -7.614 -5.188 -4.623 1.00 82.81 1130 ASN A N 1
ATOM 8551 C CA . ASN A 1 1130 ? -8.701 -6.177 -4.581 1.00 82.81 1130 ASN A CA 1
ATOM 8552 C C . ASN A 1 1130 ? -9.828 -5.846 -5.576 1.00 82.81 1130 ASN A C 1
ATOM 8554 O O . ASN A 1 1130 ? -10.452 -6.768 -6.096 1.00 82.81 1130 ASN A O 1
ATOM 8558 N N . TYR A 1 1131 ? -9.987 -4.566 -5.946 1.00 88.56 1131 TYR A N 1
ATOM 8559 C CA . TYR A 1 1131 ? -10.857 -4.099 -7.032 1.00 88.56 1131 TYR A CA 1
ATOM 8560 C C . TYR A 1 1131 ? -10.782 -4.981 -8.291 1.00 88.56 1131 TYR A C 1
ATOM 8562 O O . TYR A 1 1131 ? -11.811 -5.305 -8.873 1.00 88.56 1131 TYR A O 1
ATOM 8570 N N . TYR A 1 1132 ? -9.583 -5.398 -8.723 1.00 90.12 1132 TYR A N 1
ATOM 8571 C CA . TYR A 1 1132 ? -9.429 -6.183 -9.957 1.00 90.12 1132 TYR A CA 1
ATOM 8572 C C . TYR A 1 1132 ? -9.977 -7.608 -9.816 1.00 90.12 1132 TYR A C 1
ATOM 8574 O O . TYR A 1 1132 ? -10.539 -8.147 -10.769 1.00 90.12 1132 TYR A O 1
ATOM 8582 N N . THR A 1 1133 ? -9.841 -8.197 -8.627 1.00 86.75 1133 THR A N 1
ATOM 8583 C CA . THR A 1 1133 ? -10.389 -9.515 -8.291 1.00 86.75 1133 THR A CA 1
ATOM 8584 C C . THR A 1 1133 ? -11.907 -9.437 -8.148 1.00 86.75 1133 THR A C 1
ATOM 8586 O O . THR A 1 1133 ? -12.618 -10.205 -8.788 1.00 86.75 1133 THR A O 1
ATOM 8589 N N . GLU A 1 1134 ? -12.417 -8.452 -7.408 1.00 86.38 1134 GLU A N 1
ATOM 8590 C CA . GLU A 1 1134 ? -13.855 -8.232 -7.213 1.00 86.38 1134 GLU A CA 1
ATOM 8591 C C . GLU A 1 1134 ? -14.573 -7.908 -8.535 1.00 86.38 1134 GLU A C 1
ATOM 8593 O O . GLU A 1 1134 ? -15.629 -8.475 -8.824 1.00 86.38 1134 GLU A O 1
ATOM 8598 N N . LEU A 1 1135 ? -13.980 -7.066 -9.389 1.00 90.38 1135 LEU A N 1
ATOM 8599 C CA . LEU A 1 1135 ? -14.489 -6.793 -10.734 1.00 90.38 1135 LEU A CA 1
ATOM 8600 C C . LEU A 1 1135 ? -14.570 -8.081 -11.565 1.00 90.38 1135 LEU A C 1
ATOM 8602 O O . LEU A 1 1135 ? -15.603 -8.344 -12.178 1.00 90.38 1135 LEU A O 1
ATOM 8606 N N . MET A 1 1136 ? -13.499 -8.884 -11.567 1.00 88.12 1136 MET A N 1
ATOM 8607 C CA . MET A 1 1136 ? -13.413 -10.150 -12.302 1.00 88.12 1136 MET A CA 1
ATOM 8608 C C . MET A 1 1136 ? -14.470 -11.166 -11.846 1.00 88.12 1136 MET A C 1
ATOM 8610 O O . MET A 1 1136 ? -15.117 -11.798 -12.683 1.00 88.12 1136 MET A O 1
ATOM 8614 N N . GLU A 1 1137 ? -14.672 -11.310 -10.534 1.00 86.31 1137 GLU A N 1
ATOM 8615 C CA . GLU A 1 1137 ? -15.665 -12.224 -9.956 1.00 86.31 1137 GLU A CA 1
ATOM 8616 C C . GLU A 1 1137 ? -17.109 -11.837 -10.309 1.00 86.31 1137 GLU A C 1
ATOM 8618 O O . GLU A 1 1137 ? -17.962 -12.717 -10.436 1.00 86.31 1137 GLU A O 1
ATOM 8623 N N . ASN A 1 1138 ? -17.376 -10.546 -10.537 1.00 89.44 1138 ASN A N 1
ATOM 8624 C CA . ASN A 1 1138 ? -18.700 -10.035 -10.895 1.00 89.44 1138 ASN A CA 1
ATOM 8625 C C . ASN A 1 1138 ? -18.955 -9.934 -12.415 1.00 89.44 1138 ASN A C 1
ATOM 8627 O O . ASN A 1 1138 ? -20.077 -9.621 -12.821 1.00 89.44 1138 ASN A O 1
ATOM 8631 N N . LEU A 1 1139 ? -17.970 -10.219 -13.281 1.00 90.94 1139 LEU A N 1
ATOM 8632 C CA . LEU A 1 1139 ? -18.168 -10.147 -14.735 1.00 90.94 1139 LEU A CA 1
ATOM 8633 C C . LEU A 1 1139 ? -19.217 -11.161 -15.237 1.00 90.94 1139 LEU A C 1
ATOM 8635 O O . LEU A 1 1139 ? -19.098 -12.358 -14.939 1.00 90.94 1139 LEU A O 1
ATOM 8639 N N . PRO A 1 1140 ? -20.169 -10.741 -16.103 1.00 89.94 1140 PRO A N 1
ATOM 8640 C CA . PRO A 1 1140 ? -21.168 -11.633 -16.690 1.00 89.94 1140 PRO A CA 1
ATOM 8641 C C . PRO A 1 1140 ? -20.549 -12.885 -17.335 1.00 89.94 1140 PRO A C 1
ATOM 8643 O O . PRO A 1 1140 ? -19.487 -12.776 -17.961 1.00 89.94 1140 PRO A O 1
ATOM 8646 N N . PRO A 1 1141 ? -21.200 -14.063 -17.259 1.00 89.12 1141 PRO A N 1
ATOM 8647 C CA . PRO A 1 1141 ? -20.659 -15.322 -17.785 1.00 89.12 1141 PRO A CA 1
ATOM 8648 C C . PRO A 1 1141 ? -20.375 -15.287 -19.296 1.00 89.12 1141 PRO A C 1
ATOM 8650 O O . PRO A 1 1141 ? -19.484 -15.988 -19.757 1.00 89.12 1141 PRO A O 1
ATOM 8653 N N . THR A 1 1142 ? -21.058 -14.414 -20.038 1.00 91.88 1142 THR A N 1
ATOM 8654 C CA . THR A 1 1142 ? -20.879 -14.118 -21.473 1.00 91.88 1142 THR A CA 1
ATOM 8655 C C . THR A 1 1142 ? -19.720 -13.149 -21.776 1.00 91.88 1142 THR A C 1
ATOM 8657 O O . THR A 1 1142 ? -19.631 -12.593 -22.873 1.00 91.88 1142 THR A O 1
ATOM 8660 N N . SER A 1 1143 ? -18.849 -12.882 -20.797 1.00 92.38 1143 SER A N 1
ATOM 8661 C CA . SER A 1 1143 ? -17.690 -11.989 -20.934 1.00 92.38 1143 SER A CA 1
ATOM 8662 C C . SER A 1 1143 ? -16.396 -12.774 -21.113 1.00 92.38 1143 SER A C 1
ATOM 8664 O O . SER A 1 1143 ? -16.137 -13.703 -20.341 1.00 92.38 1143 SER A O 1
ATOM 8666 N N . VAL A 1 1144 ? -15.568 -12.338 -22.066 1.00 93.06 1144 VAL A N 1
ATOM 8667 C CA . VAL A 1 1144 ? -14.184 -12.801 -22.256 1.00 93.06 1144 VAL A CA 1
ATOM 8668 C C . VAL A 1 1144 ? -13.213 -11.766 -21.692 1.00 93.06 1144 VAL A C 1
ATOM 8670 O O . VAL A 1 1144 ? -13.360 -10.564 -21.922 1.00 93.06 1144 VAL A O 1
ATOM 8673 N N . VAL A 1 1145 ? -12.202 -12.232 -20.968 1.00 94.31 1145 VAL A N 1
ATOM 8674 C CA . VAL A 1 1145 ? -11.175 -11.406 -20.335 1.00 94.31 1145 VAL A CA 1
ATOM 8675 C C . VAL A 1 1145 ? -9.832 -11.651 -20.997 1.00 94.31 1145 VAL A C 1
ATOM 8677 O O . VAL A 1 1145 ? -9.371 -12.785 -21.098 1.00 94.31 1145 VAL A O 1
ATOM 8680 N N . LEU A 1 1146 ? -9.203 -10.569 -21.434 1.00 95.75 1146 LEU A N 1
ATOM 8681 C CA . LEU A 1 1146 ? -7.846 -10.538 -21.953 1.00 95.75 1146 LEU A CA 1
ATOM 8682 C C . LEU A 1 1146 ? -6.942 -10.008 -20.839 1.00 95.75 1146 LEU A C 1
ATOM 8684 O O . LEU A 1 1146 ? -7.201 -8.928 -20.305 1.00 95.75 1146 LEU A O 1
ATOM 8688 N N . THR A 1 1147 ? -5.889 -10.738 -20.481 1.00 95.94 1147 THR A N 1
ATOM 8689 C CA . THR A 1 1147 ? -4.923 -10.284 -19.473 1.00 95.94 1147 THR A CA 1
ATOM 8690 C C . THR A 1 1147 ? -3.495 -10.419 -19.979 1.00 95.94 1147 THR A C 1
ATOM 8692 O O . THR A 1 1147 ? -3.181 -11.305 -20.770 1.00 95.94 1147 THR A O 1
ATOM 8695 N N . SER A 1 1148 ? -2.626 -9.518 -19.538 1.00 96.50 1148 SER A N 1
ATOM 8696 C CA . SER A 1 1148 ? -1.186 -9.597 -19.753 1.00 96.50 1148 SER A CA 1
ATOM 8697 C C . SER A 1 1148 ? -0.464 -8.872 -18.618 1.00 96.50 1148 SER A C 1
ATOM 8699 O O . SER A 1 1148 ? -1.054 -8.037 -17.923 1.00 96.50 1148 SER A O 1
ATOM 8701 N N . GLY A 1 1149 ? 0.804 -9.217 -18.401 1.00 96.94 1149 GLY A N 1
ATOM 8702 C CA . GLY A 1 1149 ? 1.595 -8.705 -17.281 1.00 96.94 1149 GLY A CA 1
ATOM 8703 C C . GLY A 1 1149 ? 1.155 -9.234 -15.912 1.00 96.94 1149 GLY A C 1
ATOM 8704 O O . GLY A 1 1149 ? 0.150 -9.933 -15.780 1.00 96.94 1149 GLY A O 1
ATOM 8705 N N . CYS A 1 1150 ? 1.917 -8.932 -14.862 1.00 95.75 1150 CYS A N 1
ATOM 8706 C CA . CYS A 1 1150 ? 1.686 -9.444 -13.506 1.00 95.75 1150 CYS A CA 1
ATOM 8707 C C . CYS A 1 1150 ? 0.345 -9.025 -12.873 1.00 95.75 1150 CYS A C 1
ATOM 8709 O O . CYS A 1 1150 ? -0.089 -9.673 -11.925 1.00 95.75 1150 CYS A O 1
ATOM 8711 N N . GLY A 1 1151 ? -0.378 -8.047 -13.429 1.00 92.50 1151 GLY A N 1
ATOM 8712 C CA . GLY A 1 1151 ? -1.785 -7.793 -13.086 1.00 92.50 1151 GLY A CA 1
ATOM 8713 C C . GLY A 1 1151 ? -2.673 -9.044 -13.205 1.00 92.50 1151 GLY A C 1
ATOM 8714 O O . GLY A 1 1151 ? -3.647 -9.180 -12.463 1.00 92.50 1151 GLY A O 1
ATOM 8715 N N . LYS A 1 1152 ? -2.284 -10.013 -14.052 1.00 92.50 1152 LYS A N 1
ATOM 8716 C CA . LYS A 1 1152 ? -2.946 -11.319 -14.210 1.00 92.50 1152 LYS A CA 1
ATOM 8717 C C . LYS A 1 1152 ? -3.181 -12.069 -12.899 1.00 92.50 1152 LYS A C 1
ATOM 8719 O O . LYS A 1 1152 ? -4.193 -12.752 -12.775 1.00 92.50 1152 LYS A O 1
ATOM 8724 N N . TYR A 1 1153 ? -2.304 -11.936 -11.901 1.00 90.38 1153 TYR A N 1
ATOM 8725 C CA . TYR A 1 1153 ? -2.431 -12.685 -10.645 1.00 90.38 1153 TYR A CA 1
ATOM 8726 C C . TYR A 1 1153 ? -3.638 -12.241 -9.799 1.00 90.38 1153 TYR A C 1
ATOM 8728 O O . TYR A 1 1153 ? -4.076 -12.994 -8.935 1.00 90.38 1153 TYR A O 1
ATOM 8736 N N . ARG A 1 1154 ? -4.247 -11.080 -10.098 1.00 87.62 1154 ARG A N 1
ATOM 8737 C CA . ARG A 1 1154 ? -5.531 -10.653 -9.511 1.00 87.62 1154 ARG A CA 1
ATOM 8738 C C . ARG A 1 1154 ? -6.755 -11.304 -10.172 1.00 87.62 1154 ARG A C 1
ATOM 8740 O O . ARG A 1 1154 ? -7.828 -11.276 -9.576 1.00 87.62 1154 ARG A O 1
ATOM 8747 N N . VAL A 1 1155 ? -6.615 -11.887 -11.368 1.00 86.62 1155 VAL A N 1
ATOM 8748 C CA . VAL A 1 1155 ? -7.727 -12.465 -12.157 1.00 86.62 1155 VAL A CA 1
ATOM 8749 C C . VAL A 1 1155 ? -7.578 -13.968 -12.447 1.00 86.62 1155 VAL A C 1
ATOM 8751 O O . VAL A 1 1155 ? -8.577 -14.650 -12.678 1.00 86.62 1155 VAL A O 1
ATOM 8754 N N . LEU A 1 1156 ? -6.361 -14.519 -12.363 1.00 78.62 1156 LEU A N 1
ATOM 8755 C CA . LEU A 1 1156 ? -6.050 -15.951 -12.477 1.00 78.62 1156 LEU A CA 1
ATOM 8756 C C . LEU A 1 1156 ? -6.405 -16.728 -11.192 1.00 78.62 1156 LEU A C 1
ATOM 8758 O O . LEU A 1 1156 ? -5.547 -17.303 -10.524 1.00 78.62 1156 LEU A O 1
ATOM 8762 N N . GLY A 1 1157 ? -7.694 -16.746 -10.849 1.00 66.94 1157 GLY A N 1
ATOM 8763 C CA . GLY A 1 1157 ? -8.242 -17.547 -9.752 1.00 66.94 1157 GLY A CA 1
ATOM 8764 C C . GLY A 1 1157 ? -8.670 -18.957 -10.182 1.00 66.94 1157 GLY A C 1
ATOM 8765 O O . GLY A 1 1157 ? -9.171 -19.162 -11.291 1.00 66.94 1157 GLY A O 1
ATOM 8766 N N . ASP A 1 1158 ? -8.562 -19.918 -9.257 1.00 60.56 1158 ASP A N 1
ATOM 8767 C CA . ASP A 1 1158 ? -8.817 -21.364 -9.443 1.00 60.56 1158 ASP A CA 1
ATOM 8768 C C . ASP A 1 1158 ? -10.178 -21.737 -10.077 1.00 60.56 1158 ASP A C 1
ATOM 8770 O O . ASP A 1 1158 ? -10.322 -22.836 -10.603 1.00 60.56 1158 ASP A O 1
ATOM 8774 N N . LYS A 1 1159 ? -11.191 -20.857 -10.037 1.00 63.78 1159 LYS A N 1
ATOM 8775 C CA . LYS A 1 1159 ? -12.523 -21.111 -10.627 1.00 63.78 1159 LYS A CA 1
ATOM 8776 C C . LYS A 1 1159 ? -12.703 -20.582 -12.053 1.00 63.78 1159 LYS A C 1
ATOM 8778 O O . LYS A 1 1159 ? -13.528 -21.120 -12.784 1.00 63.78 1159 LYS A O 1
ATOM 8783 N N . LEU A 1 1160 ? -12.006 -19.509 -12.437 1.00 65.75 1160 LEU A N 1
ATOM 8784 C CA . LEU A 1 1160 ? -12.355 -18.718 -13.630 1.00 65.75 1160 LEU A CA 1
ATOM 8785 C C . LEU A 1 1160 ? -11.449 -18.986 -14.833 1.00 65.75 1160 LEU A C 1
ATOM 8787 O O . LEU A 1 1160 ? -11.934 -18.972 -15.960 1.00 65.75 1160 LEU A O 1
ATOM 8791 N N . GLN A 1 1161 ? -10.175 -19.317 -14.615 1.00 68.75 1161 GLN A N 1
ATOM 8792 C CA . GLN A 1 1161 ? -9.245 -19.641 -15.708 1.00 68.75 1161 GLN A CA 1
ATOM 8793 C C . GLN A 1 1161 ? -9.560 -20.957 -16.450 1.00 68.75 1161 GLN A C 1
ATOM 8795 O O . GLN A 1 1161 ? -9.034 -21.189 -17.536 1.00 68.75 1161 GLN A O 1
ATOM 8800 N N . TYR A 1 1162 ? -10.412 -21.813 -15.873 1.00 75.81 1162 TYR A N 1
ATOM 8801 C CA . TYR A 1 1162 ? -10.917 -23.049 -16.492 1.00 75.81 1162 TYR A CA 1
ATOM 8802 C C . TYR A 1 1162 ? -12.358 -22.913 -17.008 1.00 75.81 1162 TYR A C 1
ATOM 8804 O O . TYR A 1 1162 ? -12.914 -23.877 -17.528 1.00 75.81 1162 TYR A O 1
ATOM 8812 N N . ALA A 1 1163 ? -12.991 -21.749 -16.835 1.00 83.44 1163 ALA A N 1
ATOM 8813 C CA . ALA A 1 1163 ? -14.361 -21.533 -17.280 1.00 83.44 1163 ALA A CA 1
ATOM 8814 C C . ALA A 1 1163 ? -14.404 -21.259 -18.790 1.00 83.44 1163 ALA A C 1
ATOM 8816 O O . ALA A 1 1163 ? -13.582 -20.505 -19.313 1.00 83.44 1163 ALA A O 1
ATOM 8817 N N . THR A 1 1164 ? -15.402 -21.813 -19.476 1.00 89.31 1164 THR A N 1
ATOM 8818 C CA . THR A 1 1164 ? -15.681 -21.561 -20.896 1.00 89.31 1164 THR A CA 1
ATOM 8819 C C . THR A 1 1164 ? -16.893 -20.648 -21.081 1.00 89.31 1164 THR A C 1
ATOM 8821 O O . THR A 1 1164 ? -17.726 -20.497 -20.183 1.00 89.31 1164 THR A O 1
ATOM 8824 N N . ILE A 1 1165 ? -17.001 -20.018 -22.251 1.00 88.56 1165 ILE A N 1
ATOM 8825 C CA . ILE A 1 1165 ? -18.205 -19.303 -22.684 1.00 88.56 1165 ILE A CA 1
ATOM 8826 C C . ILE A 1 1165 ? -19.270 -20.348 -23.042 1.00 88.56 1165 ILE A C 1
ATOM 8828 O O . ILE A 1 1165 ? -19.296 -20.864 -24.161 1.00 88.56 1165 ILE A O 1
ATOM 8832 N N . GLY A 1 1166 ? -20.107 -20.714 -22.068 1.00 82.50 1166 GLY A N 1
ATOM 8833 C CA . GLY A 1 1166 ? -21.105 -21.777 -22.222 1.00 82.50 1166 GLY A CA 1
ATOM 8834 C C . GLY A 1 1166 ? -20.496 -23.065 -22.793 1.00 82.50 1166 GLY A C 1
ATOM 8835 O O . GLY A 1 1166 ? -19.380 -23.451 -22.432 1.00 82.50 1166 GLY A O 1
ATOM 8836 N N . ASP A 1 1167 ? -21.204 -23.668 -23.748 1.00 84.19 1167 ASP A N 1
ATOM 8837 C CA . ASP A 1 1167 ? -20.794 -24.896 -24.441 1.00 84.19 1167 ASP A CA 1
ATOM 8838 C C . ASP A 1 1167 ? -19.861 -24.644 -25.650 1.00 84.19 1167 ASP A C 1
ATOM 8840 O O . ASP A 1 1167 ? -19.524 -25.577 -26.376 1.00 84.19 1167 ASP A O 1
ATOM 8844 N N . THR A 1 1168 ? -19.419 -23.400 -25.899 1.00 85.00 1168 THR A N 1
ATOM 8845 C CA . THR A 1 1168 ? -18.575 -23.068 -27.073 1.00 85.00 1168 THR A CA 1
ATOM 8846 C C . THR A 1 1168 ? -17.142 -23.602 -26.979 1.00 85.00 1168 THR A C 1
ATOM 8848 O O . THR A 1 1168 ? -16.432 -23.632 -27.982 1.00 85.00 1168 THR A O 1
ATOM 8851 N N . GLY A 1 1169 ? -16.684 -23.965 -25.776 1.00 86.06 1169 GLY A N 1
ATOM 8852 C CA . GLY A 1 1169 ? -15.294 -24.346 -25.503 1.00 86.06 1169 GLY A CA 1
ATOM 8853 C C . GLY A 1 1169 ? -14.293 -23.180 -25.457 1.00 86.06 1169 GLY A C 1
ATOM 8854 O O . GLY A 1 1169 ? -13.143 -23.397 -25.087 1.00 86.06 1169 GLY A O 1
ATOM 8855 N N . ILE A 1 1170 ? -14.703 -21.946 -25.780 1.00 88.69 1170 ILE A N 1
ATOM 8856 C CA . ILE A 1 1170 ? -13.829 -20.762 -25.742 1.00 88.69 1170 ILE A CA 1
ATOM 8857 C C . ILE A 1 1170 ? -13.525 -20.404 -24.275 1.00 88.69 1170 ILE A C 1
ATOM 8859 O O . ILE A 1 1170 ? -14.478 -20.188 -23.520 1.00 88.69 1170 ILE A O 1
ATOM 8863 N N . PRO A 1 1171 ? -12.252 -20.302 -23.839 1.00 90.50 1171 PRO A N 1
ATOM 8864 C CA . PRO A 1 1171 ? -11.921 -19.904 -22.470 1.00 90.50 1171 PRO A CA 1
ATOM 8865 C C . PRO A 1 1171 ? -12.405 -18.485 -22.139 1.00 90.50 1171 PRO A C 1
ATOM 8867 O O . PRO A 1 1171 ? -12.246 -17.559 -22.935 1.00 90.50 1171 PRO A O 1
ATOM 8870 N N . ARG A 1 1172 ? -12.953 -18.290 -20.934 1.00 90.75 1172 ARG A N 1
ATOM 8871 C CA . ARG A 1 1172 ? -13.387 -16.971 -20.436 1.00 90.75 1172 ARG A CA 1
ATOM 8872 C C . ARG A 1 1172 ? -12.233 -16.035 -20.094 1.00 90.75 1172 ARG A C 1
ATOM 8874 O O . ARG A 1 1172 ? -12.456 -14.832 -20.020 1.00 90.75 1172 ARG A O 1
ATOM 8881 N N . LEU A 1 1173 ? -11.035 -16.561 -19.859 1.00 92.50 1173 LEU A N 1
ATOM 8882 C CA . LEU A 1 1173 ? -9.841 -15.790 -19.525 1.00 92.50 1173 LEU A CA 1
ATOM 8883 C C . LEU A 1 1173 ? -8.690 -16.254 -20.418 1.00 92.50 1173 LEU A C 1
ATOM 8885 O O . LEU A 1 1173 ? -8.385 -17.444 -20.472 1.00 92.50 1173 LEU A O 1
ATOM 8889 N N . LEU A 1 1174 ? -8.072 -15.303 -21.115 1.00 94.19 1174 LEU A N 1
ATOM 8890 C CA . LEU A 1 1174 ? -6.962 -15.511 -22.037 1.00 94.19 1174 LEU A CA 1
ATOM 8891 C C . LEU A 1 1174 ? -5.736 -14.748 -21.520 1.00 94.19 1174 LEU A C 1
ATOM 8893 O O . LEU A 1 1174 ? -5.699 -13.516 -21.569 1.00 94.19 1174 LEU A O 1
ATOM 8897 N N . ASP A 1 1175 ? -4.742 -15.482 -21.011 1.00 95.44 1175 ASP A N 1
ATOM 8898 C CA . ASP A 1 1175 ? -3.427 -14.920 -20.694 1.00 95.44 1175 ASP A CA 1
ATOM 8899 C C . ASP A 1 1175 ? -2.603 -14.777 -21.978 1.00 95.44 1175 ASP A C 1
ATOM 8901 O O . ASP A 1 1175 ? -2.128 -15.762 -22.555 1.00 95.44 1175 ASP A O 1
ATOM 8905 N N . LEU A 1 1176 ? -2.458 -13.529 -22.420 1.00 97.06 1176 LEU A N 1
ATOM 8906 C CA . LEU A 1 1176 ? -1.730 -13.153 -23.627 1.00 97.06 1176 LEU A CA 1
ATOM 8907 C C . LEU A 1 1176 ? -0.208 -13.146 -23.416 1.00 97.06 1176 LEU A C 1
ATOM 8909 O O . LEU A 1 1176 ? 0.537 -13.150 -24.394 1.00 97.06 1176 LEU A O 1
ATOM 8913 N N . GLY A 1 1177 ? 0.246 -13.119 -22.156 1.00 96.88 1177 GLY A N 1
ATOM 8914 C CA . GLY A 1 1177 ? 1.656 -13.181 -21.790 1.00 96.88 1177 GLY A CA 1
ATOM 8915 C C . GLY A 1 1177 ? 2.133 -12.049 -20.873 1.00 96.88 1177 GLY A C 1
ATOM 8916 O O . GLY A 1 1177 ? 1.482 -11.702 -19.885 1.00 96.88 1177 GLY A O 1
ATOM 8917 N N . GLN A 1 1178 ? 3.336 -11.542 -21.118 1.00 98.31 1178 GLN A N 1
ATOM 8918 C CA . GLN A 1 1178 ? 4.016 -10.539 -20.289 1.00 98.31 1178 GLN A CA 1
ATOM 8919 C C . GLN A 1 1178 ? 3.401 -9.150 -20.476 1.00 98.31 1178 GLN A C 1
ATOM 8921 O O . GLN A 1 1178 ? 2.553 -8.956 -21.343 1.00 98.31 1178 GLN A O 1
ATOM 8926 N N . CYS A 1 1179 ? 3.829 -8.146 -19.708 1.00 97.06 1179 CYS A N 1
ATOM 8927 C CA . CYS A 1 1179 ? 3.319 -6.780 -19.890 1.00 97.06 1179 CYS A CA 1
ATOM 8928 C C . CYS A 1 1179 ? 3.488 -6.247 -21.338 1.00 97.06 1179 CYS A C 1
ATOM 8930 O O . CYS A 1 1179 ? 2.566 -5.620 -21.857 1.00 97.06 1179 CYS A O 1
ATOM 8932 N N . ASN A 1 1180 ? 4.583 -6.576 -22.042 1.00 96.50 1180 ASN A N 1
ATOM 8933 C CA . ASN A 1 1180 ? 4.758 -6.294 -23.485 1.00 96.50 1180 ASN A CA 1
ATOM 8934 C C . ASN A 1 1180 ? 3.677 -6.915 -24.381 1.00 96.50 1180 ASN A C 1
ATOM 8936 O O . ASN A 1 1180 ? 3.327 -6.348 -25.416 1.00 96.50 1180 ASN A O 1
ATOM 8940 N N . ASP A 1 1181 ? 3.096 -8.043 -23.975 1.00 97.56 1181 ASP A N 1
ATOM 8941 C CA . ASP A 1 1181 ? 2.077 -8.750 -24.750 1.00 97.56 1181 ASP A CA 1
ATOM 8942 C C . ASP A 1 1181 ? 0.693 -8.077 -24.637 1.00 97.56 1181 ASP A C 1
ATOM 8944 O O . ASP A 1 1181 ? -0.283 -8.536 -25.230 1.00 97.56 1181 ASP A O 1
ATOM 8948 N N . ALA A 1 1182 ? 0.611 -6.893 -24.009 1.00 96.94 1182 ALA A N 1
ATOM 8949 C CA . ALA A 1 1182 ? -0.424 -5.901 -24.319 1.00 96.94 1182 ALA A CA 1
ATOM 8950 C C . ALA A 1 1182 ? -0.497 -5.587 -25.834 1.00 96.94 1182 ALA A C 1
ATOM 8952 O O . ALA A 1 1182 ? -1.574 -5.276 -26.348 1.00 96.94 1182 ALA A O 1
ATOM 8953 N N . TYR A 1 1183 ? 0.605 -5.757 -26.580 1.00 97.75 1183 TYR A N 1
ATOM 8954 C CA . TYR A 1 1183 ? 0.593 -5.770 -28.047 1.00 97.75 1183 TYR A CA 1
ATOM 8955 C C . TYR A 1 1183 ? -0.387 -6.803 -28.621 1.00 97.75 1183 TYR A C 1
ATOM 8957 O O . TYR A 1 1183 ? -1.156 -6.472 -29.523 1.00 97.75 1183 TYR A O 1
ATOM 8965 N N . SER A 1 1184 ? -0.453 -8.015 -28.057 1.00 97.12 1184 SER A N 1
ATOM 8966 C CA . SER A 1 1184 ? -1.416 -9.030 -28.497 1.00 97.12 1184 SER A CA 1
ATOM 8967 C C . SER A 1 1184 ? -2.866 -8.573 -28.301 1.00 97.12 1184 SER A C 1
ATOM 8969 O O . SER A 1 1184 ? -3.688 -8.786 -29.189 1.00 97.12 1184 SER A O 1
ATOM 8971 N N . ALA A 1 1185 ? -3.183 -7.874 -27.202 1.00 95.94 1185 ALA A N 1
ATOM 8972 C CA . ALA A 1 1185 ? -4.525 -7.322 -26.980 1.00 95.94 1185 ALA A CA 1
ATOM 8973 C C . ALA A 1 1185 ? -4.896 -6.292 -28.059 1.00 95.94 1185 ALA A C 1
ATOM 8975 O O . ALA A 1 1185 ? -5.995 -6.341 -28.614 1.00 95.94 1185 ALA A O 1
ATOM 8976 N N . ILE A 1 1186 ? -3.957 -5.403 -28.406 1.00 96.00 1186 ILE A N 1
ATOM 8977 C CA . ILE A 1 1186 ? -4.124 -4.410 -29.477 1.00 96.00 1186 ILE A CA 1
ATOM 8978 C C . ILE A 1 1186 ? -4.353 -5.109 -30.826 1.00 96.00 1186 ILE A C 1
ATOM 8980 O O . ILE A 1 1186 ? -5.263 -4.735 -31.563 1.00 96.00 1186 ILE A O 1
ATOM 8984 N N . LYS A 1 1187 ? -3.578 -6.154 -31.146 1.00 96.25 1187 LYS A N 1
ATOM 8985 C CA . LYS A 1 1187 ? -3.708 -6.910 -32.404 1.00 96.25 1187 LYS A CA 1
ATOM 8986 C C . LYS A 1 1187 ? -5.043 -7.650 -32.515 1.00 96.25 1187 LYS A C 1
ATOM 8988 O O . LYS A 1 1187 ? -5.654 -7.610 -33.580 1.00 96.25 1187 LYS A O 1
ATOM 8993 N N . ILE A 1 1188 ? -5.522 -8.258 -31.426 1.00 94.88 1188 ILE A N 1
ATOM 8994 C CA . ILE A 1 1188 ? -6.855 -8.883 -31.358 1.00 94.88 1188 ILE A CA 1
ATOM 8995 C C . ILE A 1 1188 ? -7.948 -7.827 -31.580 1.00 94.88 1188 ILE A C 1
ATOM 8997 O O . ILE A 1 1188 ? -8.832 -8.024 -32.411 1.00 94.88 1188 ILE A O 1
ATOM 9001 N N . ALA A 1 1189 ? -7.869 -6.687 -30.889 1.00 94.31 1189 ALA A N 1
ATOM 9002 C CA . ALA A 1 1189 ? -8.858 -5.618 -31.003 1.00 94.31 1189 ALA A CA 1
ATOM 9003 C C . ALA A 1 1189 ? -8.911 -5.010 -32.419 1.00 94.31 1189 ALA A C 1
ATOM 9005 O O . ALA A 1 1189 ? -9.997 -4.807 -32.956 1.00 94.31 1189 ALA A O 1
ATOM 9006 N N . VAL A 1 1190 ? -7.761 -4.780 -33.062 1.00 93.88 1190 VAL A N 1
ATOM 9007 C CA . VAL A 1 1190 ? -7.705 -4.303 -34.456 1.00 93.88 1190 VAL A CA 1
ATOM 9008 C C . VAL A 1 1190 ? -8.321 -5.323 -35.419 1.00 93.88 1190 VAL A C 1
ATOM 9010 O O . VAL A 1 1190 ? -9.164 -4.945 -36.226 1.00 93.88 1190 VAL A O 1
ATOM 9013 N N . ALA A 1 1191 ? -7.987 -6.612 -35.299 1.00 93.06 1191 ALA A N 1
ATOM 9014 C CA . ALA A 1 1191 ? -8.539 -7.650 -36.174 1.00 93.06 1191 ALA A CA 1
ATOM 9015 C C . ALA A 1 1191 ? -10.068 -7.809 -36.032 1.00 93.06 1191 ALA A C 1
ATOM 9017 O O . ALA A 1 1191 ? -10.770 -8.000 -37.026 1.00 93.06 1191 ALA A O 1
ATOM 9018 N N . LEU A 1 1192 ? -10.606 -7.687 -34.810 1.00 91.75 1192 LEU A N 1
ATOM 9019 C CA . LEU A 1 1192 ? -12.055 -7.675 -34.579 1.00 91.75 1192 LEU A CA 1
ATOM 9020 C C . LEU A 1 1192 ? -12.716 -6.425 -35.186 1.00 91.75 1192 LEU A C 1
ATOM 9022 O O . LEU A 1 1192 ? -13.759 -6.542 -35.827 1.00 91.75 1192 LEU A O 1
ATOM 9026 N N . ALA A 1 1193 ? -12.107 -5.245 -35.035 1.00 93.81 1193 ALA A N 1
ATOM 9027 C CA . ALA A 1 1193 ? -12.616 -3.997 -35.609 1.00 93.81 1193 ALA A CA 1
ATOM 9028 C C . ALA A 1 1193 ? -12.634 -4.028 -37.150 1.00 93.81 1193 ALA A C 1
ATOM 9030 O O . ALA A 1 1193 ? -13.626 -3.636 -37.765 1.00 93.81 1193 ALA A O 1
ATOM 9031 N N . GLU A 1 1194 ? -11.583 -4.569 -37.776 1.00 92.94 1194 GLU A N 1
ATOM 9032 C CA . GLU A 1 1194 ? -11.517 -4.800 -39.225 1.00 92.94 1194 GLU A CA 1
ATOM 9033 C C . GLU A 1 1194 ? -12.613 -5.764 -39.701 1.00 92.94 1194 GLU A C 1
ATOM 9035 O O . GLU A 1 1194 ? -13.277 -5.493 -40.706 1.00 92.94 1194 GLU A O 1
ATOM 9040 N N . HIS A 1 1195 ? -12.856 -6.855 -38.964 1.00 91.38 1195 HIS A N 1
ATOM 9041 C CA . HIS A 1 1195 ? -13.907 -7.818 -39.291 1.00 91.38 1195 HIS A CA 1
ATOM 9042 C C . HIS A 1 1195 ? -15.314 -7.198 -39.221 1.00 91.38 1195 HIS A C 1
ATOM 9044 O O . HIS A 1 1195 ? -16.085 -7.300 -40.179 1.00 91.38 1195 HIS A O 1
ATOM 9050 N N . PHE A 1 1196 ? -15.634 -6.506 -38.122 1.00 91.62 1196 PHE A N 1
ATOM 9051 C CA . PHE A 1 1196 ? -16.930 -5.844 -37.924 1.00 91.62 1196 PHE A CA 1
ATOM 9052 C C . PHE A 1 1196 ? -17.065 -4.497 -38.659 1.00 91.62 1196 PHE A C 1
ATOM 9054 O O . PHE A 1 1196 ? -18.142 -3.901 -38.648 1.00 91.62 1196 PHE A O 1
ATOM 9061 N N . LYS A 1 1197 ? -16.010 -4.042 -39.351 1.00 94.50 1197 LYS A N 1
ATOM 9062 C CA . LYS A 1 1197 ? -15.955 -2.791 -40.133 1.00 94.50 1197 LYS A CA 1
ATOM 9063 C C . LYS A 1 1197 ? -16.294 -1.549 -39.299 1.00 94.50 1197 LYS A C 1
ATOM 9065 O O . LYS A 1 1197 ? -16.990 -0.647 -39.768 1.00 94.50 1197 LYS A O 1
ATOM 9070 N N . CYS A 1 1198 ? -15.791 -1.508 -38.068 1.00 94.19 1198 CYS A N 1
ATOM 9071 C CA . CYS A 1 1198 ? -15.987 -0.419 -37.113 1.00 94.19 1198 CYS A CA 1
ATOM 9072 C C . CYS A 1 1198 ? -14.641 0.121 -36.598 1.00 94.19 1198 CYS A C 1
ATOM 9074 O O . CYS A 1 1198 ? -13.579 -0.412 -36.920 1.00 94.19 1198 CYS A O 1
ATOM 9076 N N . GLY A 1 1199 ? -14.658 1.187 -35.798 1.00 91.75 1199 GLY A N 1
ATOM 9077 C CA . GLY A 1 1199 ? -13.488 1.601 -35.030 1.00 91.75 1199 GLY A CA 1
ATOM 9078 C C . GLY A 1 1199 ? -13.252 0.682 -33.828 1.00 91.75 1199 GLY A C 1
ATOM 9079 O O . GLY A 1 1199 ? -14.172 0.038 -33.327 1.00 91.75 1199 GLY A O 1
ATOM 9080 N N . VAL A 1 1200 ? -12.024 0.658 -33.300 1.00 92.81 1200 VAL A N 1
ATOM 9081 C CA . VAL A 1 1200 ? -11.702 -0.125 -32.086 1.00 92.81 1200 VAL A CA 1
ATOM 9082 C C . VAL A 1 1200 ? -12.516 0.352 -30.872 1.00 92.81 1200 VAL A C 1
ATOM 9084 O O . VAL A 1 1200 ? -12.925 -0.464 -30.054 1.00 92.81 1200 VAL A O 1
ATOM 9087 N N . ASN A 1 1201 ? -12.819 1.653 -30.793 1.00 92.06 1201 ASN A N 1
ATOM 9088 C CA . ASN A 1 1201 ? -13.674 2.238 -29.751 1.00 92.06 1201 ASN A CA 1
ATOM 9089 C C . ASN A 1 1201 ? -15.170 1.878 -29.893 1.00 92.06 1201 ASN A C 1
ATOM 9091 O O . ASN A 1 1201 ? -15.928 2.113 -28.957 1.00 92.06 1201 ASN A O 1
ATOM 9095 N N . ASP A 1 1202 ? -15.598 1.330 -31.037 1.00 92.06 1202 ASP A N 1
ATOM 9096 C CA . ASP A 1 1202 ? -16.982 0.883 -31.263 1.00 92.06 1202 ASP A CA 1
ATOM 9097 C C . ASP A 1 1202 ? -17.187 -0.594 -30.874 1.00 92.06 1202 ASP A C 1
ATOM 9099 O O . ASP A 1 1202 ? -18.322 -1.073 -30.803 1.00 92.06 1202 ASP A O 1
ATOM 9103 N N . LEU A 1 1203 ? -16.099 -1.337 -30.629 1.00 92.06 1203 LEU A N 1
ATOM 9104 C CA . LEU A 1 1203 ? -16.167 -2.717 -30.157 1.00 92.06 1203 LEU A CA 1
ATOM 9105 C C . LEU A 1 1203 ? -16.748 -2.783 -28.736 1.00 92.06 1203 LEU A C 1
ATOM 9107 O O . LEU A 1 1203 ? -16.553 -1.864 -27.938 1.00 92.06 1203 LEU A O 1
ATOM 9111 N N . PRO A 1 1204 ? -17.367 -3.911 -28.340 1.00 90.44 1204 PRO A N 1
ATOM 9112 C CA . PRO A 1 1204 ? -17.769 -4.153 -26.959 1.00 90.44 1204 PRO A CA 1
ATOM 9113 C C . PRO A 1 1204 ? -16.549 -4.514 -26.086 1.00 90.44 1204 PRO A C 1
ATOM 9115 O O . PRO A 1 1204 ? -16.554 -5.533 -25.402 1.00 90.44 1204 PRO A O 1
ATOM 9118 N N . LEU A 1 1205 ? -15.493 -3.697 -26.119 1.00 93.31 1205 LEU A N 1
ATOM 9119 C CA . LEU A 1 1205 ? -14.232 -3.860 -25.398 1.00 93.31 1205 LEU A CA 1
ATOM 9120 C C . LEU A 1 1205 ? -14.112 -2.782 -24.316 1.00 93.31 1205 LEU A C 1
ATOM 9122 O O . LEU A 1 1205 ? -14.199 -1.596 -24.612 1.00 93.31 1205 LEU A O 1
ATOM 9126 N N . ASN A 1 1206 ? -13.863 -3.187 -23.072 1.00 95.06 1206 ASN A N 1
ATOM 9127 C CA . ASN A 1 1206 ? -13.507 -2.271 -21.989 1.00 95.06 1206 ASN A CA 1
ATOM 9128 C C . ASN A 1 1206 ? -12.033 -2.426 -21.608 1.00 95.06 1206 ASN A C 1
ATOM 9130 O O . ASN A 1 1206 ? -11.504 -3.538 -21.616 1.00 95.06 1206 ASN A O 1
ATOM 9134 N N . LEU A 1 1207 ? -11.381 -1.320 -21.244 1.00 95.81 1207 LEU A N 1
ATOM 9135 C CA . LEU A 1 1207 ? -9.956 -1.272 -20.916 1.00 95.81 1207 LEU A CA 1
ATOM 9136 C C . LEU A 1 1207 ? -9.777 -0.895 -19.439 1.00 95.81 1207 LEU A C 1
ATOM 9138 O O . LEU A 1 1207 ? -10.066 0.234 -19.048 1.00 95.81 1207 LEU A O 1
ATOM 9142 N N . VAL A 1 1208 ? -9.303 -1.842 -18.628 1.00 96.38 1208 VAL A N 1
ATOM 9143 C CA . VAL A 1 1208 ? -9.108 -1.697 -17.179 1.00 96.38 1208 VAL A CA 1
ATOM 9144 C C . VAL A 1 1208 ? -7.648 -2.019 -16.845 1.00 96.38 1208 VAL A C 1
ATOM 9146 O O . VAL A 1 1208 ? -7.241 -3.169 -16.689 1.00 96.38 1208 VAL A O 1
ATOM 9149 N N . VAL A 1 1209 ? -6.829 -0.974 -16.791 1.00 95.56 1209 VAL A N 1
ATOM 9150 C CA . VAL A 1 1209 ? -5.370 -1.051 -16.713 1.00 95.56 1209 VAL A CA 1
ATOM 9151 C C . VAL A 1 1209 ? -4.907 -0.927 -15.262 1.00 95.56 1209 VAL A C 1
ATOM 9153 O O . VAL A 1 1209 ? -5.013 0.125 -14.630 1.00 95.56 1209 VAL A O 1
ATOM 9156 N N . SER A 1 1210 ? -4.343 -2.008 -14.735 1.00 94.38 1210 SER A N 1
ATOM 9157 C CA . SER A 1 1210 ? -3.508 -1.962 -13.533 1.00 94.38 1210 SER A CA 1
ATOM 9158 C C . SER A 1 1210 ? -2.126 -1.421 -13.894 1.00 94.38 1210 SER A C 1
ATOM 9160 O O . SER A 1 1210 ? -1.513 -1.862 -14.868 1.00 94.38 1210 SER A O 1
ATOM 9162 N N . TRP A 1 1211 ? -1.609 -0.458 -13.136 1.00 95.62 1211 TRP A N 1
ATOM 9163 C CA . TRP A 1 1211 ? -0.244 0.035 -13.337 1.00 95.62 1211 TRP A CA 1
ATOM 9164 C C . TRP A 1 1211 ? 0.530 0.058 -12.022 1.00 95.62 1211 TRP A C 1
ATOM 9166 O O . TRP A 1 1211 ? -0.041 0.059 -10.932 1.00 95.62 1211 TRP A O 1
ATOM 9176 N N . PHE A 1 1212 ? 1.855 0.054 -12.131 1.00 95.94 1212 PHE A N 1
ATOM 9177 C CA . PHE A 1 1212 ? 2.756 0.176 -10.988 1.00 95.94 1212 PHE A CA 1
ATOM 9178 C C . PHE A 1 1212 ? 4.013 0.949 -11.376 1.00 95.94 1212 PHE A C 1
ATOM 9180 O O . PHE A 1 1212 ? 4.364 1.916 -10.707 1.00 95.94 1212 PHE A O 1
ATOM 9187 N N . GLU A 1 1213 ? 4.677 0.547 -12.461 1.00 96.06 1213 GLU A N 1
ATOM 9188 C CA . GLU A 1 1213 ? 5.970 1.082 -12.885 1.00 96.06 1213 GLU A CA 1
ATOM 9189 C C . GLU A 1 1213 ? 5.960 1.560 -14.352 1.00 96.06 1213 GLU A C 1
ATOM 9191 O O . GLU A 1 1213 ? 4.912 1.856 -14.926 1.00 96.06 1213 GLU A O 1
ATOM 9196 N N . GLN A 1 1214 ? 7.146 1.744 -14.931 1.00 98.44 1214 GLN A N 1
ATOM 9197 C CA . GLN A 1 1214 ? 7.356 2.544 -16.135 1.00 98.44 1214 GLN A CA 1
ATOM 9198 C C . GLN A 1 1214 ? 7.010 1.809 -17.437 1.00 98.44 1214 GLN A C 1
ATOM 9200 O O . GLN A 1 1214 ? 6.606 2.458 -18.402 1.00 98.44 1214 GLN A O 1
ATOM 9205 N N . LYS A 1 1215 ? 7.079 0.472 -17.468 1.00 98.56 1215 LYS A N 1
ATOM 9206 C CA . LYS A 1 1215 ? 6.574 -0.315 -18.603 1.00 98.56 1215 LYS A CA 1
ATOM 9207 C C . LYS A 1 1215 ? 5.065 -0.131 -18.776 1.00 98.56 1215 LYS A C 1
ATOM 9209 O O . LYS A 1 1215 ? 4.605 0.119 -19.889 1.00 98.56 1215 LYS A O 1
ATOM 9214 N N . ALA A 1 1216 ? 4.305 -0.091 -17.679 1.00 97.25 1216 ALA A N 1
ATOM 9215 C CA . ALA A 1 1216 ? 2.884 0.263 -17.732 1.00 97.25 1216 ALA A CA 1
ATOM 9216 C C . ALA A 1 1216 ? 2.623 1.712 -18.208 1.00 97.25 1216 ALA A C 1
ATOM 9218 O O . ALA A 1 1216 ? 1.628 1.955 -18.891 1.00 97.25 1216 ALA A O 1
ATOM 9219 N N . VAL A 1 1217 ? 3.517 2.670 -17.921 1.00 97.88 1217 VAL A N 1
ATOM 9220 C CA . VAL A 1 1217 ? 3.417 4.046 -18.458 1.00 97.88 1217 VAL A CA 1
ATOM 9221 C C . VAL A 1 1217 ? 3.616 4.066 -19.978 1.00 97.88 1217 VAL A C 1
ATOM 9223 O O . VAL A 1 1217 ? 2.868 4.743 -20.681 1.00 97.88 1217 VAL A O 1
ATOM 9226 N N . ALA A 1 1218 ? 4.565 3.291 -20.510 1.00 98.44 1218 ALA A N 1
ATOM 9227 C CA . ALA A 1 1218 ? 4.768 3.168 -21.955 1.00 98.44 1218 ALA A CA 1
ATOM 9228 C C . ALA A 1 1218 ? 3.563 2.507 -22.662 1.00 98.44 1218 ALA A C 1
ATOM 9230 O O . ALA A 1 1218 ? 3.134 2.971 -23.725 1.00 98.44 1218 ALA A O 1
ATOM 9231 N N . ILE A 1 1219 ? 2.938 1.499 -22.036 1.00 98.00 1219 ILE A N 1
ATOM 9232 C CA . ILE A 1 1219 ? 1.664 0.922 -22.503 1.00 98.00 1219 ILE A CA 1
ATOM 9233 C C . ILE A 1 1219 ? 0.557 1.984 -22.501 1.00 98.00 1219 ILE A C 1
ATOM 9235 O O . ILE A 1 1219 ? -0.096 2.164 -23.526 1.00 98.00 1219 ILE A O 1
ATOM 9239 N N . LEU A 1 1220 ? 0.370 2.742 -21.411 1.00 96.44 1220 LEU A N 1
ATOM 9240 C CA . LEU A 1 1220 ? -0.629 3.819 -21.352 1.00 96.44 1220 LEU A CA 1
ATOM 9241 C C . LEU A 1 1220 ? -0.433 4.830 -22.493 1.00 96.44 1220 LEU A C 1
ATOM 9243 O O . LEU A 1 1220 ? -1.386 5.146 -23.201 1.00 96.44 1220 LEU A O 1
ATOM 9247 N N . LEU A 1 1221 ? 0.801 5.285 -22.725 1.00 97.62 1221 LEU A N 1
ATOM 9248 C CA . LEU A 1 1221 ? 1.123 6.185 -23.837 1.00 97.62 1221 LEU A CA 1
ATOM 9249 C C . LEU A 1 1221 ? 0.801 5.566 -25.204 1.00 97.62 1221 LEU A C 1
ATOM 9251 O O . LEU A 1 1221 ? 0.364 6.280 -26.104 1.00 97.62 1221 LEU A O 1
ATOM 9255 N N . THR A 1 1222 ? 0.934 4.245 -25.348 1.00 98.19 1222 THR A N 1
ATOM 9256 C CA . THR A 1 1222 ? 0.524 3.510 -26.557 1.00 98.19 1222 THR A CA 1
ATOM 9257 C C . THR A 1 1222 ? -0.994 3.550 -26.759 1.00 98.19 1222 THR A C 1
ATOM 9259 O O . THR A 1 1222 ? -1.455 3.829 -27.864 1.00 98.19 1222 THR A O 1
ATOM 9262 N N . LEU A 1 1223 ? -1.784 3.332 -25.700 1.00 96.12 1223 LEU A N 1
ATOM 9263 C CA . LEU A 1 1223 ? -3.251 3.406 -25.765 1.00 96.12 1223 LEU A CA 1
ATOM 9264 C C . LEU A 1 1223 ? -3.729 4.828 -26.118 1.00 96.12 1223 LEU A C 1
ATOM 9266 O O . LEU A 1 1223 ? -4.631 4.991 -26.941 1.00 96.12 1223 LEU A O 1
ATOM 9270 N N . LEU A 1 1224 ? -3.079 5.855 -25.553 1.00 94.62 1224 LEU A N 1
ATOM 9271 C CA . LEU A 1 1224 ? -3.349 7.266 -25.856 1.00 94.62 1224 LEU A CA 1
ATOM 9272 C C . LEU A 1 1224 ? -2.954 7.631 -27.300 1.00 94.62 1224 LEU A C 1
ATOM 9274 O O . LEU A 1 1224 ? -3.716 8.310 -27.986 1.00 94.62 1224 LEU A O 1
ATOM 9278 N N . HIS A 1 1225 ? -1.809 7.142 -27.794 1.00 96.25 1225 HIS A N 1
ATOM 9279 C CA . HIS A 1 1225 ? -1.390 7.290 -29.195 1.00 96.25 1225 HIS A CA 1
ATOM 9280 C C . HIS A 1 1225 ? -2.412 6.680 -30.168 1.00 96.25 1225 HIS A C 1
ATOM 9282 O O . HIS A 1 1225 ? -2.804 7.324 -31.139 1.00 96.25 1225 HIS A O 1
ATOM 9288 N N . LEU A 1 1226 ? -2.902 5.474 -29.865 1.00 95.19 1226 LEU A N 1
ATOM 9289 C CA . LEU A 1 1226 ? -3.953 4.787 -30.626 1.00 95.19 1226 LEU A CA 1
ATOM 9290 C C . LEU A 1 1226 ? -5.351 5.416 -30.457 1.00 95.19 1226 LEU A C 1
ATOM 9292 O O . LEU A 1 1226 ? -6.315 4.931 -31.049 1.00 95.19 1226 LEU A O 1
ATOM 9296 N N . ASN A 1 1227 ? -5.471 6.500 -29.680 1.00 93.69 1227 ASN A N 1
ATOM 9297 C CA . ASN A 1 1227 ? -6.712 7.229 -29.423 1.00 93.69 1227 ASN A CA 1
ATOM 9298 C C . ASN A 1 1227 ? -7.840 6.337 -28.856 1.00 93.69 1227 ASN A C 1
ATOM 9300 O O . ASN A 1 1227 ? -9.023 6.534 -29.160 1.00 93.69 1227 ASN A O 1
ATOM 9304 N N . LEU A 1 1228 ? -7.468 5.351 -28.036 1.00 92.69 1228 LEU A N 1
ATOM 9305 C CA . LEU A 1 1228 ? -8.411 4.476 -27.344 1.00 92.69 1228 LEU A CA 1
ATOM 9306 C C . LEU A 1 1228 ? -9.071 5.228 -26.180 1.00 92.69 1228 LEU A C 1
ATOM 9308 O O . LEU A 1 1228 ? -8.400 5.955 -25.446 1.00 92.69 1228 LEU A O 1
ATOM 9312 N N . LYS A 1 1229 ? -10.392 5.083 -26.051 1.00 91.50 1229 LYS A N 1
ATOM 9313 C CA . LYS A 1 1229 ? -11.239 5.790 -25.075 1.00 91.50 1229 LYS A CA 1
ATOM 9314 C C . LYS A 1 1229 ? -11.655 4.884 -23.917 1.00 91.50 1229 LYS A C 1
ATOM 9316 O O . LYS A 1 1229 ? -11.501 3.666 -23.988 1.00 91.50 1229 LYS A O 1
ATOM 9321 N N . GLY A 1 1230 ? -12.191 5.476 -22.850 1.00 89.56 1230 GLY A N 1
ATOM 9322 C CA . GLY A 1 1230 ? -12.763 4.742 -21.717 1.00 89.56 1230 GLY A CA 1
ATOM 9323 C C . GLY A 1 1230 ? -11.752 3.948 -20.887 1.00 89.56 1230 GLY A C 1
ATOM 9324 O O . GLY A 1 1230 ? -12.154 3.063 -20.128 1.00 89.56 1230 GLY A O 1
ATOM 9325 N N . VAL A 1 1231 ? -10.453 4.241 -21.027 1.00 94.31 1231 VAL A N 1
ATOM 9326 C CA . VAL A 1 1231 ? -9.376 3.571 -20.289 1.00 94.31 1231 VAL A CA 1
ATOM 9327 C C . VAL A 1 1231 ? -9.510 3.899 -18.805 1.00 94.31 1231 VAL A C 1
ATOM 9329 O O . VAL A 1 1231 ? -9.264 5.030 -18.391 1.00 94.31 1231 VAL A O 1
ATOM 9332 N N . ARG A 1 1232 ? -9.866 2.901 -17.998 1.00 94.75 1232 ARG A N 1
ATOM 9333 C CA . ARG A 1 1232 ? -9.827 2.974 -16.535 1.00 94.75 1232 ARG A CA 1
ATOM 9334 C C . ARG A 1 1232 ? -8.436 2.585 -16.054 1.00 94.75 1232 ARG A C 1
ATOM 9336 O O . ARG A 1 1232 ? -7.933 1.541 -16.460 1.00 94.75 1232 ARG A O 1
ATOM 9343 N N . ILE A 1 1233 ? -7.811 3.397 -15.207 1.00 93.62 1233 ILE A N 1
ATOM 9344 C CA . ILE A 1 1233 ? -6.458 3.167 -14.682 1.00 93.62 1233 ILE A CA 1
ATOM 9345 C C . ILE A 1 1233 ? -6.422 3.263 -13.151 1.00 93.62 1233 ILE A C 1
ATOM 9347 O O . ILE A 1 1233 ? -7.068 4.127 -12.557 1.00 93.62 1233 ILE A O 1
ATOM 9351 N N . GLY A 1 1234 ? -5.667 2.367 -12.504 1.00 89.19 1234 GLY A N 1
ATOM 9352 C CA . GLY A 1 1234 ? -5.602 2.301 -11.042 1.00 89.19 1234 GLY A CA 1
ATOM 9353 C C . GLY A 1 1234 ? -4.486 1.414 -10.457 1.00 89.19 1234 GLY A C 1
ATOM 9354 O O . GLY A 1 1234 ? -3.650 0.894 -11.203 1.00 89.19 1234 GLY A O 1
ATOM 9355 N N . PRO A 1 1235 ? -4.460 1.237 -9.119 1.00 83.38 1235 PRO A N 1
ATOM 9356 C CA . PRO A 1 1235 ? -5.490 1.685 -8.174 1.00 83.38 1235 PRO A CA 1
ATOM 9357 C C . PRO A 1 1235 ? -5.527 3.200 -7.943 1.00 83.38 1235 PRO A C 1
ATOM 9359 O O . PRO A 1 1235 ? -6.586 3.756 -7.680 1.00 83.38 1235 PRO A O 1
ATOM 9362 N N . ARG A 1 1236 ? -4.395 3.888 -8.122 1.00 83.88 1236 ARG A N 1
ATOM 9363 C CA . ARG A 1 1236 ? -4.283 5.348 -7.995 1.00 83.88 1236 ARG A CA 1
ATOM 9364 C C . ARG A 1 1236 ? -3.849 5.976 -9.307 1.00 83.88 1236 ARG A C 1
ATOM 9366 O O . ARG A 1 1236 ? -3.194 5.325 -10.118 1.00 83.88 1236 ARG A O 1
ATOM 9373 N N . LEU A 1 1237 ? -4.178 7.248 -9.512 1.00 86.88 1237 LEU A N 1
ATOM 9374 C CA . LEU A 1 1237 ? -3.659 8.005 -10.652 1.00 86.88 1237 LEU A CA 1
ATOM 9375 C C . LEU A 1 1237 ? -2.157 8.307 -10.475 1.00 86.88 1237 LEU A C 1
ATOM 9377 O O . LEU A 1 1237 ? -1.692 8.440 -9.339 1.00 86.88 1237 LEU A O 1
ATOM 9381 N N . PRO A 1 1238 ? -1.378 8.437 -11.565 1.00 90.06 1238 PRO A N 1
ATOM 9382 C CA . PRO A 1 1238 ? 0.040 8.760 -11.458 1.00 90.06 1238 PRO A CA 1
ATOM 9383 C C . PRO A 1 1238 ? 0.284 10.145 -10.855 1.00 90.06 1238 PRO A C 1
ATOM 9385 O O . PRO A 1 1238 ? -0.181 11.148 -11.383 1.00 90.06 1238 PRO A O 1
ATOM 9388 N N . ALA A 1 1239 ? 1.090 10.211 -9.794 1.00 88.88 1239 ALA A N 1
ATOM 9389 C CA . ALA A 1 1239 ? 1.392 11.444 -9.055 1.00 88.88 1239 ALA A CA 1
ATOM 9390 C C . ALA A 1 1239 ? 2.035 12.564 -9.905 1.00 88.88 1239 ALA A C 1
ATOM 9392 O O . ALA A 1 1239 ? 1.940 13.746 -9.571 1.00 88.88 1239 ALA A O 1
ATOM 9393 N N . PHE A 1 1240 ? 2.688 12.190 -11.010 1.00 89.62 1240 PHE A N 1
ATOM 9394 C CA . PHE A 1 1240 ? 3.261 13.109 -11.997 1.00 89.62 1240 PHE A CA 1
ATOM 9395 C C . PHE A 1 1240 ? 2.225 13.681 -12.987 1.00 89.62 1240 PHE A C 1
ATOM 9397 O O . PHE A 1 1240 ? 2.523 14.651 -13.680 1.00 89.62 1240 PHE A O 1
ATOM 9404 N N . VAL A 1 1241 ? 0.997 13.153 -13.032 1.00 87.81 1241 VAL A N 1
ATOM 9405 C CA . VAL A 1 1241 ? -0.127 13.750 -13.769 1.00 87.81 1241 VAL A CA 1
ATOM 9406 C C . VAL A 1 1241 ? -0.851 14.722 -12.833 1.00 87.81 1241 VAL A C 1
ATOM 9408 O O . VAL A 1 1241 ? -1.642 14.337 -11.976 1.00 87.81 1241 VAL A O 1
ATOM 9411 N N . ARG A 1 1242 ? -0.535 16.012 -12.972 1.00 82.50 1242 ARG A N 1
ATOM 9412 C CA . ARG A 1 1242 ? -1.131 17.107 -12.183 1.00 82.50 1242 ARG A CA 1
ATOM 9413 C C . ARG A 1 1242 ? -2.595 17.352 -12.596 1.00 82.50 1242 ARG A C 1
ATOM 9415 O O . ARG A 1 1242 ? -2.920 17.048 -13.741 1.00 82.50 1242 ARG A O 1
ATOM 9422 N N . PRO A 1 1243 ? -3.464 17.947 -11.749 1.00 79.25 1243 PRO A N 1
ATOM 9423 C CA . PRO A 1 1243 ? -4.895 18.108 -12.046 1.00 79.25 1243 PRO A CA 1
ATOM 9424 C C . PRO A 1 1243 ? -5.203 18.695 -13.432 1.00 79.25 1243 PRO A C 1
ATOM 9426 O O . PRO A 1 1243 ? -5.902 18.059 -14.205 1.00 79.25 1243 PRO A O 1
ATOM 9429 N N . ALA A 1 1244 ? -4.567 19.801 -13.830 1.00 74.88 1244 ALA A N 1
ATOM 9430 C CA . ALA A 1 1244 ? -4.784 20.387 -15.160 1.00 74.88 1244 ALA A CA 1
ATOM 9431 C C . ALA A 1 1244 ? -4.319 19.490 -16.336 1.00 74.88 1244 ALA A C 1
ATOM 9433 O O . ALA A 1 1244 ? -4.860 19.578 -17.437 1.00 74.88 1244 ALA A O 1
ATOM 9434 N N . ALA A 1 1245 ? -3.329 18.613 -16.124 1.00 79.81 1245 ALA A N 1
ATOM 9435 C CA . ALA A 1 1245 ? -2.963 17.588 -17.106 1.00 79.81 1245 ALA A CA 1
ATOM 9436 C C . ALA A 1 1245 ? -3.955 16.417 -17.103 1.00 79.81 1245 ALA A C 1
ATOM 9438 O O . ALA A 1 1245 ? -4.221 15.850 -18.161 1.00 79.81 1245 ALA A O 1
ATOM 9439 N N . LEU A 1 1246 ? -4.510 16.061 -15.940 1.00 82.69 1246 LEU A N 1
ATOM 9440 C CA . LEU A 1 1246 ? -5.573 15.067 -15.835 1.00 82.69 1246 LEU A CA 1
ATOM 9441 C C . LEU A 1 1246 ? -6.826 15.543 -16.571 1.00 82.69 1246 LEU A C 1
ATOM 9443 O O . LEU A 1 1246 ? -7.326 14.793 -17.397 1.00 82.69 1246 LEU A O 1
ATOM 9447 N N . ASP A 1 1247 ? -7.271 16.782 -16.351 1.00 81.56 1247 ASP A N 1
ATOM 9448 C CA . ASP A 1 1247 ? -8.437 17.369 -17.023 1.00 81.56 1247 ASP A CA 1
ATOM 9449 C C . ASP A 1 1247 ? -8.288 17.298 -18.552 1.00 81.56 1247 ASP A C 1
ATOM 9451 O O . ASP A 1 1247 ? -9.185 16.824 -19.247 1.00 81.56 1247 ASP A O 1
ATOM 9455 N N . PHE A 1 1248 ? -7.108 17.649 -19.076 1.00 82.12 1248 PHE A N 1
ATOM 9456 C CA . PHE A 1 1248 ? -6.781 17.500 -20.497 1.00 82.12 1248 PHE A CA 1
ATOM 9457 C C . PHE A 1 1248 ? -6.812 16.037 -20.977 1.00 82.12 1248 PHE A C 1
ATOM 9459 O O . PHE A 1 1248 ? -7.294 15.756 -22.076 1.00 82.12 1248 PHE A O 1
ATOM 9466 N N . LEU A 1 1249 ? -6.300 15.086 -20.186 1.00 83.25 1249 LEU A N 1
ATOM 9467 C CA . LEU A 1 1249 ? -6.329 13.661 -20.535 1.00 83.25 1249 LEU A CA 1
ATOM 9468 C C . LEU A 1 1249 ? -7.751 13.074 -20.475 1.00 83.25 1249 LEU A C 1
ATOM 9470 O O . LEU A 1 1249 ? -8.094 12.237 -21.311 1.00 83.25 1249 LEU A O 1
ATOM 9474 N N . VAL A 1 1250 ? -8.584 13.536 -19.541 1.00 86.44 1250 VAL A N 1
ATOM 9475 C CA . VAL A 1 1250 ? -10.009 13.195 -19.431 1.00 86.44 1250 VAL A CA 1
ATOM 9476 C C . VAL A 1 1250 ? -10.765 13.747 -20.640 1.00 86.44 1250 VAL A C 1
ATOM 9478 O O . VAL A 1 1250 ? -11.384 12.974 -21.365 1.00 86.44 1250 VAL A O 1
ATOM 9481 N N . GLU A 1 1251 ? -10.661 15.049 -20.924 1.00 85.38 1251 GLU A N 1
ATOM 9482 C CA . GLU A 1 1251 ? -11.345 15.694 -22.055 1.00 85.38 1251 GLU A CA 1
ATOM 9483 C C . GLU A 1 1251 ? -10.927 15.075 -23.397 1.00 85.38 1251 GLU A C 1
ATOM 9485 O O . GLU A 1 1251 ? -11.768 14.732 -24.232 1.00 85.38 1251 GLU A O 1
ATOM 9490 N N . LYS A 1 1252 ? -9.618 14.900 -23.614 1.00 83.94 1252 LYS A N 1
ATOM 9491 C CA . LYS A 1 1252 ? -9.093 14.463 -24.909 1.00 83.94 1252 LYS A CA 1
ATOM 9492 C C . LYS A 1 1252 ? -9.168 12.954 -25.119 1.00 83.94 1252 LYS A C 1
ATOM 9494 O O . LYS A 1 1252 ? -9.366 12.529 -26.259 1.00 83.94 1252 LYS A O 1
ATOM 9499 N N . PHE A 1 1253 ? -9.003 12.132 -24.082 1.00 86.06 1253 PHE A N 1
ATOM 9500 C CA . PHE A 1 1253 ? -8.879 10.672 -24.214 1.00 86.06 1253 PHE A CA 1
ATOM 9501 C C . PHE A 1 1253 ? -9.911 9.862 -23.426 1.00 86.06 1253 PHE A C 1
ATOM 9503 O O . PHE A 1 1253 ? -9.912 8.643 -23.562 1.00 86.06 1253 PHE A O 1
ATOM 9510 N N . ASP A 1 1254 ? -10.817 10.496 -22.675 1.00 90.81 1254 ASP A N 1
ATOM 9511 C CA . ASP A 1 1254 ? -11.802 9.801 -21.831 1.00 90.81 1254 ASP A CA 1
ATOM 9512 C C . ASP A 1 1254 ? -11.125 8.821 -20.842 1.00 90.81 1254 ASP A C 1
ATOM 9514 O O . ASP A 1 1254 ? -11.602 7.715 -20.579 1.00 90.81 1254 ASP A O 1
ATOM 9518 N N . LEU A 1 1255 ? -9.958 9.236 -20.327 1.00 90.12 1255 LEU A N 1
ATOM 9519 C CA . LEU A 1 1255 ? -9.195 8.534 -19.295 1.00 90.12 1255 LEU A CA 1
ATOM 9520 C C . LEU A 1 1255 ? -9.938 8.617 -17.954 1.00 90.12 1255 LEU A C 1
ATOM 9522 O O . LEU A 1 1255 ? -10.415 9.683 -17.573 1.00 90.12 1255 LEU A O 1
ATOM 9526 N N . LYS A 1 1256 ? -10.019 7.505 -17.223 1.00 90.06 1256 LYS A N 1
ATOM 9527 C CA . LYS A 1 1256 ? -10.812 7.370 -15.992 1.00 90.06 1256 LYS A CA 1
ATOM 9528 C C . LYS A 1 1256 ? -9.964 6.789 -14.867 1.00 90.06 1256 LYS A C 1
ATOM 9530 O O . LYS A 1 1256 ? -9.178 5.873 -15.093 1.00 90.06 1256 LYS A O 1
ATOM 9535 N N . ALA A 1 1257 ? -10.132 7.290 -13.647 1.00 88.06 1257 ALA A N 1
ATOM 9536 C CA . ALA A 1 1257 ? -9.712 6.543 -12.462 1.00 88.06 1257 ALA A CA 1
ATOM 9537 C C . ALA A 1 1257 ? -10.668 5.357 -12.247 1.00 88.06 1257 ALA A C 1
ATOM 9539 O O . ALA A 1 1257 ? -11.826 5.433 -12.662 1.00 88.06 1257 ALA A O 1
ATOM 9540 N N . ILE A 1 1258 ? -10.202 4.290 -11.598 1.00 87.06 1258 ILE A N 1
ATOM 9541 C CA . ILE A 1 1258 ? -11.111 3.264 -11.065 1.00 87.06 1258 ILE A CA 1
ATOM 9542 C C . ILE A 1 1258 ? -11.905 3.808 -9.865 1.00 87.06 1258 ILE A C 1
ATOM 9544 O O . ILE A 1 1258 ? -11.421 4.682 -9.139 1.00 87.06 1258 ILE A O 1
ATOM 9548 N N . GLY A 1 1259 ? -13.110 3.284 -9.657 1.00 83.75 1259 GLY A N 1
ATOM 9549 C CA . GLY A 1 1259 ? -13.974 3.561 -8.511 1.00 83.75 1259 GLY A CA 1
ATOM 9550 C C . GLY A 1 1259 ? -14.307 2.294 -7.720 1.00 83.75 1259 GLY A C 1
ATOM 9551 O O . GLY A 1 1259 ? -13.434 1.478 -7.431 1.00 83.75 1259 GLY A O 1
ATOM 9552 N N . ASP A 1 1260 ? -15.581 2.134 -7.362 1.00 89.19 1260 ASP A N 1
ATOM 9553 C CA . ASP A 1 1260 ? -16.123 0.868 -6.857 1.00 89.19 1260 ASP A CA 1
ATOM 9554 C C . ASP A 1 1260 ? -16.279 -0.142 -8.019 1.00 89.19 1260 ASP A C 1
ATOM 9556 O O . ASP A 1 1260 ? -16.744 0.249 -9.096 1.00 89.19 1260 ASP A O 1
ATOM 9560 N N . PRO A 1 1261 ? -15.912 -1.429 -7.847 1.00 84.25 1261 PRO A N 1
ATOM 9561 C CA . PRO A 1 1261 ? -15.907 -2.399 -8.944 1.00 84.25 1261 PRO A CA 1
ATOM 9562 C C . PRO A 1 1261 ? -17.302 -2.718 -9.504 1.00 84.25 1261 PRO A C 1
ATOM 9564 O O . PRO A 1 1261 ? -17.416 -3.041 -10.689 1.00 84.25 1261 PRO A O 1
ATOM 9567 N N . LEU A 1 1262 ? -18.370 -2.613 -8.705 1.00 87.06 1262 LEU A N 1
ATOM 9568 C CA . LEU A 1 1262 ? -19.743 -2.853 -9.159 1.00 87.06 1262 LEU A CA 1
ATOM 9569 C C . LEU A 1 1262 ? -20.303 -1.640 -9.907 1.00 87.06 1262 LEU A C 1
ATOM 9571 O O . LEU A 1 1262 ? -20.956 -1.809 -10.943 1.00 87.06 1262 LEU A O 1
ATOM 9575 N N . ASP A 1 1263 ? -20.023 -0.425 -9.432 1.00 88.38 1263 ASP A N 1
ATOM 9576 C CA . ASP A 1 1263 ? -20.400 0.802 -10.144 1.00 88.38 1263 ASP A CA 1
ATOM 9577 C C . ASP A 1 1263 ? -19.631 0.951 -11.467 1.00 88.38 1263 ASP A C 1
ATOM 9579 O O . ASP A 1 1263 ? -20.234 1.285 -12.494 1.00 88.38 1263 ASP A O 1
ATOM 9583 N N . ASP A 1 1264 ? -18.336 0.618 -11.498 1.00 89.81 1264 ASP A N 1
ATOM 9584 C CA . ASP A 1 1264 ? -17.556 0.599 -12.738 1.00 89.81 1264 ASP A CA 1
ATOM 9585 C C . ASP A 1 1264 ? -18.046 -0.479 -13.711 1.00 89.81 1264 ASP A C 1
ATOM 9587 O O . ASP A 1 1264 ? -18.190 -0.210 -14.907 1.00 89.81 1264 ASP A O 1
ATOM 9591 N N . LEU A 1 1265 ? -18.389 -1.679 -13.227 1.00 92.31 1265 LEU A N 1
ATOM 9592 C CA . LEU A 1 1265 ? -19.005 -2.718 -14.056 1.00 92.31 1265 LEU A CA 1
ATOM 9593 C C . LEU A 1 1265 ? -20.341 -2.255 -14.656 1.00 92.31 1265 LEU A C 1
ATOM 9595 O O . LEU A 1 1265 ? -20.617 -2.487 -15.838 1.00 92.31 1265 LEU A O 1
ATOM 9599 N N . LYS A 1 1266 ? -21.166 -1.563 -13.869 1.00 89.31 1266 LYS A N 1
ATOM 9600 C CA . LYS A 1 1266 ? -22.442 -0.986 -14.308 1.00 89.31 1266 LYS A CA 1
ATOM 9601 C C . LYS A 1 1266 ? -22.251 0.129 -15.343 1.00 89.31 1266 LYS A C 1
ATOM 9603 O O . LYS A 1 1266 ? -23.029 0.216 -16.293 1.00 89.31 1266 LYS A O 1
ATOM 9608 N N . ALA A 1 1267 ? -21.205 0.944 -15.214 1.00 88.06 1267 ALA A N 1
ATOM 9609 C CA . ALA A 1 1267 ? -20.839 1.938 -16.220 1.00 88.06 1267 ALA A CA 1
ATOM 9610 C C . ALA A 1 1267 ? -20.361 1.273 -17.528 1.00 88.06 1267 ALA A C 1
ATOM 9612 O O . ALA A 1 1267 ? -20.942 1.520 -18.588 1.00 88.06 1267 ALA A O 1
ATOM 9613 N N . MET A 1 1268 ? -19.409 0.337 -17.442 1.00 91.06 1268 MET A N 1
ATOM 9614 C CA . MET A 1 1268 ? -18.859 -0.409 -18.585 1.00 91.06 1268 MET A CA 1
ATOM 9615 C C . MET A 1 1268 ? -19.915 -1.224 -19.351 1.00 91.06 1268 MET A C 1
ATOM 9617 O O . MET A 1 1268 ? -19.872 -1.327 -20.579 1.00 91.06 1268 MET A O 1
ATOM 9621 N N . THR A 1 1269 ? -20.890 -1.809 -18.649 1.00 83.62 1269 THR A N 1
ATOM 9622 C CA . THR A 1 1269 ? -22.016 -2.522 -19.282 1.00 83.62 1269 THR A CA 1
ATOM 9623 C C . THR A 1 1269 ? -23.033 -1.565 -19.907 1.00 83.62 1269 THR A C 1
ATOM 9625 O O . THR A 1 1269 ? -23.574 -1.880 -20.967 1.00 83.62 1269 THR A O 1
ATOM 9628 N N . GLY A 1 1270 ? -23.226 -0.379 -19.319 1.00 75.62 1270 GLY A N 1
ATOM 9629 C CA . GLY A 1 1270 ? -24.044 0.714 -19.855 1.00 75.62 1270 GLY A CA 1
ATOM 9630 C C . GLY A 1 1270 ? -23.407 1.528 -20.992 1.00 75.62 1270 GLY A C 1
ATOM 9631 O O . GLY A 1 1270 ? -24.032 2.483 -21.452 1.00 75.62 1270 GLY A O 1
ATOM 9632 N N . GLY A 1 1271 ? -22.196 1.175 -21.443 1.00 61.16 1271 GLY A N 1
ATOM 9633 C CA . GLY A 1 1271 ? -21.478 1.881 -22.512 1.00 61.16 1271 GLY A CA 1
ATOM 9634 C C . GLY A 1 1271 ? -20.887 3.228 -22.078 1.00 61.16 1271 GLY A C 1
ATOM 9635 O O . GLY A 1 1271 ? -20.955 4.187 -22.846 1.00 61.16 1271 GLY A O 1
ATOM 9636 N N . LYS A 1 1272 ? -20.370 3.311 -20.844 1.00 52.19 1272 LYS A N 1
ATOM 9637 C CA . LYS A 1 1272 ? -19.780 4.515 -20.236 1.00 52.19 1272 LYS A CA 1
ATOM 9638 C C . LYS A 1 1272 ? -18.404 4.274 -19.617 1.00 52.19 1272 LYS A C 1
ATOM 9640 O O . LYS A 1 1272 ? -18.169 3.219 -18.987 1.00 52.19 1272 LYS A O 1
#

InterPro domains:
  IPR001094 Flavodoxin-like [PR00369] (88-101)
  IPR001094 Flavodoxin-like [PR00369] (146-157)
  IPR001094 Flavodoxin-like [PR00369] (182-192)
  IPR001094 Flavodoxin-like [PR00369] (207-226)
  IPR001709 Flavoprotein pyridine nucleotide cytochrome reductase [PR00371] (448-455)
  IPR001709 Flavoprotein pyridine nucleotide cytochrome reductase [PR00371] (484-493)
  IPR001709 Flavoprotein pyridine nucleotide cytochrome reductase [PR00371] (518-537)
  IPR001709 Flavoprotein pyridine nucleotide cytochrome reductase [PR00371] (547-556)
  IPR003097 Sulfite reductase [NADPH] flavoprotein alpha-component-like, FAD-binding [PF00667] (281-489)
  IPR004137 Hydroxylamine reductase/Ni-containing CO dehydrogenase [PF03063] (694-1265)
  IPR004137 Hydroxylamine reductase/Ni-containing CO dehydrogenase [PTHR30109] (677-1268)
  IPR008254 Flavodoxin/nitric oxide synthase [PF00258] (89-237)
  IPR008254 Flavodoxin/nitric oxide synthase [PS50902] (87-244)
  IPR010048 Hydroxylamine reductase [MF_00069] (694-1270)
  IPR010048 Hydroxylamine reductase [TIGR01703] (694-1268)
  IPR011254 Prismane-like superfamily [SSF56821] (693-1268)
  IPR016099 Prismane-like, alpha/beta-sandwich [G3DSA:3.40.50.2030] (937-1075)
  IPR016099 Prismane-like, alpha/beta-sandwich [G3DSA:3.40.50.2030] (1094-1269)
  IPR016100 Prismane, alpha-bundle [G3DSA:1.20.1270.20] (694-845)
  IPR016100 Prismane, alpha-bundle [G3DSA:1.20.1270.20] (856-936)

Sequence (1272 aa):
MLSKPSAATTPLIHLAALSAASPRAFQTALAPKPKPVSGVLSFSTTPRPKRPQNASASSNRSFHVKRPEMFATASSSSHASSSPERMLILYGSQTGTCESFAKTLASFSKSRGIAVSVQSMASFVERVTSSGGDVVSALGRESNVVLMTSTFYNGEFPDNALPLWKVFEQANTATASRVLANTKFAIFGLGNRSNKSNFNLAARRFENRIKELGAKEFVPAGYGDELSSSSHEAAFRPFVKSIWAALGHSSRSSTLPSAYRIQAAAPGSKASSATPVGYTQASVKANNVLSGKGFEREIRLISIDAKGGYPVAGHVLISTPNTSNTVSRALSAIQLPQGLTADTLVTITSIDNPAESFTCTVRQVLESHLELQGLATRSFLEALSVVATDAKEKEVLTETAEGMQDGNEYSKLTTGEVFSFVDALERYPSAKLSLEQLLSTVPRLQPRYYSIASSPLASPDAVDVIFGKDVWPTLSNPSRKFAGLASSYLANLKPGDKVAVKIQESPIKLPSPDTPLVAVGLGTGIGVPRGILQHYAALKKKGAKITPVELFYGFRHDDKDKVLAKELLEFEAQGLCKLSLSAMDQGSLVTEPIAKSESVANALLNAHGSFIYTGPGGVVPQAVELAVQESIGASRQLHPQAAAAELADIKSNTSKWIVEAYSREIDVENILKAYTSKVEAEKPLASVFENSKMLCFQCEQTFQGRGCTTVGVCGKTPQVAALQDLLVDVVKRLGWVNHQIRTVAASTSGLSPGLSDAINNRETDKYTMLALFSTLTNVNFDPESIRDFIVQVREHTATRTKLYHDICKAQNVTPQQCPTPNLSGSLTDPDALAKKGELVGILSKFRTVKNDVVVGLAEMLVYGLKGVCAYGDHAVLLGESDARVFNYVNEALAFLISPESADLNAVVTMLLRCGEANLVTMDTLHRANTKHGQQSPAQVTVGPTPGKAILISGHDMKYLEELLEQTKGTGINIYTHGEMLPAHGYPKLREYGNLVGHFGVAWQRQTVEFPHFPGPIVMTSNCLVPPKDDLKDRIFTAGAVAFPDCPKIEGFDFSRVIQKAQSMNGFREADTEFTYPLDPFGKPAKSYNVGFAYETVLSVAPQVISAIEKGDITRFYYIGGCDGFEGERNYYTELMENLPPTSVVLTSGCGKYRVLGDKLQYATIGDTGIPRLLDLGQCNDAYSAIKIAVALAEHFKCGVNDLPLNLVVSWFEQKAVAILLTLLHLNLKGVRIGPRLPAFVRPAALDFLVEKFDLKAIGDPLDDLKAMTGGK

Radius of gyration: 37.0 Å; chains: 1; bounding box: 84×107×118 Å

Foldseek 3Di:
DDDDDDDDDDDDDDDDDDDDDDDDPQDDDDDDDDDDDDDDDDDDDDDDDDDDDDDDDDDDDDDDDDDDDDDDDDDDDDPDPDDAAEEEEEEFDQFQPQVLLSLLLVQVCVLLVYHYFYDYQQVLLCVQVVVVHQSLLVQLVHQEYEYEFEQDALQDTHPSNVVNLVSLVPDDLVVLQVSQQRHEYEYEYAAACLNVVNQSNVRVSVVVSVVSSNHHYQFDYFRFHCPDLQGRVLRSVVSSVSVCVSVVSPDDNQDRDFQKDKDFDDVPDDADDLQDPQWDKKFWADKAFQWDPPPPWTKIKTKIFDLVFAAAQWKKWFQFWDDPVLLVLQLVLADEDPPADQQTKMKMAGPSHRVPIGIHGNSSCNTGWFDQQDAQHLSNLQLLLSQQPDPVSNVCSPQLSPDDDAPDPVNCCVQAPRHTNSNNSVVRSRSHHYSSSCSSRTGTRTTDMFTWLAACLQVVGITMGMDIWDKAAGNNGNVDIDTDRPSVSSNPDDGGDIIIIHHGGDLADDDQQQAEEEEEAEQRQCSSVNRVLNVSVSVVVVVDDGQAYAYQYEYAAPNTRPGPVVVVVVSVVVRNYDYHYAYVVVVGDSLVCLLVDLVLLCRVQVRVAAYEYGEAGDCVVVSNLVSPLNSNCVNVVDDSVVSVVSSVVSVVPCNRYYYHHDYHDVVVVVSVVVVVVVVVLPDQVLVVQVPFLAWDQFWCPAPVLATDGQAGPLRAHSLNRLLLLLLLLLLLLLLQLLLLLVVLVVVDDDDDPVVVCVSLVVVLLLLSLLSLQLSWAQFARDLQLSLVSSVVSVVSSVVSNVVSVVSCVVSVHDDDDQLDDDDDDDSRDSNVSSVVSVCRHLSVCSVPDPDLQLSLLLVLLSLLLNLLSVLQNLLVLLVFHDVLLSNLSSVSSSCSSDPCSNDPVSSLVNLLVSLVSLLVSLVSSQVSLCVLPAFDKDKFAQWFDDFQEEEEEDAHPSLLVLVLVVCQPVRYAYEYEFQCQQVRRRNNSCVSVSPHGYFDAHDQCCQFGVVQFQAAYEYAHDNDRDHDPVRQDRYEYERSHDDPSRHYDDPNDCVSRSVRSVVTRGDDPPRGHRPTDADPLAGDARIAIHRQFQVNVVVCVVLVVVCCVVLLAVAEEEQEEHDHDDDLLLLSLVLLVPDDLSYAYEYAASSCRSNRHHPQQCRASPPSNHRSYYYNGHNSSVSRVVSNLVVVCVVVVHQSQPHRYAAEYETTISSSSSVVSNCVSSLHANHEYDPDDRNSNRPVNVVVCCVRRVYHYDDRSVVSSVCSVVSD

Secondary structure (DSSP, 8-state):
----------------------S--SS------------------------------------------------PPP---PPPPEEEEEEE-SSSHHHHHHHHHHHHHHHTT-EEEEEEHHHHHHHHHHTT--HHHHHTT-SEEEEEEEPBTTTBPPTTTHHHHHHHHH--HHHHHHHSTT-EEEEEEEE-TTSTTTTTHHHHHHHHHHHHTT-EE-SPPEEEETTSTTTTHHHHHHHHHHHHHHHT--S-------SEEEEEPPTTPPPPPSSPTT-EEEEEEEEEE-SPTT-SS-EEEEEEE-TT---TT-EEEE--PPPHHHHHHHHHHSBPPTT--TT-EEEEEESS-TT-EEEEEHHHIIIIIB-SSSBPPHHHHHHHHHH--SHHHHHHHHHHHH--STTSHHHHIIIII--BHHHHHHH-TT---BHHHHHHHSPBPPPEEEEB-S-TTT-TTEEEEEEE--EEE-SS-TT-EEE-HHHHHHHH--TT-EEEEEEE--S--PPPTTS-EEEEEEGGGGHHHHHHHHHHHHHHTTT---PPEEEEEEES-TTTT-TTHHHHHHHHHTTSEEEEEEEGGGT--THHHHHT-HHHHHHHHTS--EEEEEEEETTHHHHHHHHHHHHHHHHHT--HHHHHHHHHHHHH-TTTEEEEEEEE-HHHHHHHHHHHHHHHHSS-HHHHSTT-S--B--STTSGGGT-BSSS-TT---HHHHHHHHHHHHHHHHHHHHHHHHHHHHHT-S---HHHHHHHT-HHHHHHHHHHHHTTSTTTB--HHHHHHHHHHHHHHHHHHHHHHHHHHHHTTPPPPPPSSPP--S-SS-HHHHHHHHHHHSHHHHHHH-S-HHHHHHHHHHHHHHHHHHHHHHHHHHTT---HHHHHHHHHHHHHTTSGGGG-HHHHHHHHHHHHHHHHHHHHHHHHHHGGG-----EEEE-S--SBEEEEEESS-HHHHHHHHHHHTTTTEEEEEEGGGGGGGGSHHHHTTS-EEEE-SSSGGGHHHHGGG-SS-EEE-SS------GGGGGGEEE-TT-B-TTSPBPPTT--HHHHHHHHHS--B-TT--S--SPPBTTBPPPSEEEE---HHHHHHTHHHHHHHHHTTS--EEEEEEE---SSSTTHHHHHHHHHS-TTEEEEE-SGGGGGT--TTTTT-BSGGG--BSEEE--SGGGHHHHHHHHHHHHHHHTS-GGGSSEEEEEE--SHHHHHHHHHHHHTT----EEESS--TTS-HHHHHHHHHHH--EE---HHHHHHHHHTT-